Protein AF-A0A803LXY5-F1 (afdb_monomer)

Foldseek 3Di:
DDDDPPLVVLLVCLLVLPQVVVVVCLVVVPDLVSQQDWAAWDDDDPPQTQGGGSLLNNLLNLSQNSLLSCLVRPDPVSLLSQQCQADDPFRHGSLLSNLLRLHANNQDRDLDRLLVQQLDATDPWRAGSLLSNLQRPPDLVSSQVNVVSSQVSNVVPDPDDPPQRRNQLDAIPVQAGSLLSNLLVVSQSNNVSSCVSPVCSQVSGLDRSLVSNVVSPPPVNNVVNVVSCVVVVVVVSCAHPVRQGPVNVCVVVPPLRPLLVCLLVVVLVSNCVVQVPDDPVRVVVSQADPPFRDGSLLSLLNDPDLVSSLVVCVVCVVQQCPATPVRDGSLLVCLLVLVLSNLLSSCVPDVVVCVVCVCSNLNNQLVQNLSNVLSNCVSPVPSNLVSCLVQLHASLLRHDDDDLVSLVVSCVRPPNVVQQCRAHPQQAGSLLSCLVVLVLSSNLNSLLDPPHDQCRAGNVRAGSLNSLLVLLVVLVVVVVPVPDDDDPDPPVVNVSSVSSVVSCVVSVHDSNDDFDPDDLRPDPLVVLLVVLLVLLVVLLVVLVVCLVVAQQAADPPPRHRPCVPPPLSVLLNVLSVLLNVLSVVLNVLSVVLVVDDSSSSRRSSRVSVVSNLSSVLSVLSSVLSSCCSRCCVPDVVVSVVSNVVSVVVNVCSVDPVSVVVVVVVVCVVPPDPPDPQKDKDKDAADWDKDKDKDKDWDDDPPDIDIWIFMKIKGQDPDPDDDDDDDDDDDPDDDDGRFKMWMWIWGWWADPLFIAIDTDDIWIAGDDIQIQTDGDPSVVCRVVVVVCRVVVRVVVGVLVSVVVVVVSVVVRVLRRVADQWADFDPFKIFGFGWDGTWDDDPPDTHTDGPGAIDTPPPDDDDDDPDDPDPDDFPDDPPAAPDKDKDFQNNVLRVLVSCLVVQVFKDKAQDFPPQCVQFCCVCCVPQVLSCVVPPRWGKIKIKGFPDRWGWWFAQPWIKIWTWMKIFIWTQDPNDTHTFWMKIKIWIWIKDWDDDKQFIAIAIGTDDMDIDTPDGNSPDHDCVVCVVVVVRCCHVPVRVVVNVVRRSGGGDSDRPQKIWAPWDWGTHGRIIMIGTHIDGNPDPPCVVVPPVVSDDDDDDD

Mean predicted aligned error: 23.27 Å

Secondary structure (DSSP, 8-state):
--SSSHHHHHHHHHHHT-HHHHHHHHHTT--HHHHT--B-----TTS----BSHHHHHHHTT-HHHHHHHHHHS-HHHHHHHHHPPBTTTTB-HHHHHHHHT--GGGTT-TTTHHHHHTPPPTTT---HHHHHHHH-S-HHHHHHHHHHHHHHHHHH---S-TT--TTT---TTS--HHHHHHHTT-HHHHHHHHHH-TTHHHHSSS-HHHHHHHTT-HHHHHHHHHHHHHHT-GGGGB-TT--BGGGTGGGS-HHHHHHHHHHTT-HHHHHHHHHTS-HHHHHHHSB-TTT--BTHHHHTT-S-HHHHHHHHHH-GGGTT---TTS--HHHHHHHHT-HHHHHHHHHH-TTHHHHSTTTHHHHHHHT-HHHHHHHHTT-HHHHHHHHHHHT--HHHH---S-HHHHHHHHTSTTGGGGTT---TTS--HHHHHHHTT-HHHHHHHHHSTT--TTPBPTTS-BHHHHHHHHHHHHHHHHHHTTS---TTHHHHHHHHHHHHHHHHHHT--TT---SS--TTT--HHHHHHHHHHHHHHHHHHHHHHHHS-TT-B-TTT--BTTTT-HHHHHHHHHHHHHHHHHHHHHHHHHHTTTS-HHHHHHHHHHHHHHHHHHHHHHHHHHHHHHHHHHTTT-HHHHHHHHHHHHHHHHHHH-HHHHHHHHHHHHHHS-----S--EEEEEEEE---EEEEEEEEEEETTEEEEEEEEEEEE-----S----------SS-S---SEEEEEEEEEEEETTEEEEEEEEEEEE----EEEEESTTHHHHHHHHGGGHHHHHHHHHHHHHHHHHHHHHHHHHHHHTS-SEEE-SSSEEEE--B-S--EE-SS-EE--B---EEETT-----------------PPSSPPSEEEEEEHHHHHHHHHHHHHTT--EEEE---SSGGGGBTTTTTTT-HHHHHHSTT-EEEEEEEESS--EEEE-SS-EEEEEEEEEEEEEEETTEEEEEEEEEEEEEEEEEEEEETTEEEEEEEEEEEEEEEEEESSS---HHHHHHHHHHHIIIIIHHHHHHHHTT-EE----TTEEEEEEEEEEETTEEEEEEEEEE-TTSSTTTS-GGGS-------

Nearest PDB structures (foldseek):
  1bp1-assembly1_A  TM=8.907E-01  e=2.131E-21  Homo sapiens
  1ewf-assembly1_A  TM=8.611E-01  e=2.835E-21  Homo sapiens
  4m4d-assembly1_A  TM=6.106E-01  e=7.168E-18  Mus musculus
  4m4d-assembly2_B  TM=6.514E-01  e=4.880E-17  Mus musculus
  4f2a-assembly1_A  TM=6.352E-01  e=1.945E-11  Homo sapiens

pLDDT: mean 73.53, std 15.42, range [23.64, 95.44]

Structure (mmCIF, N/CA/C/O backbone):
data_AF-A0A803LXY5-F1
#
_entry.id   AF-A0A803LXY5-F1
#
loop_
_atom_site.group_PDB
_atom_site.id
_atom_site.type_symbol
_atom_site.label_atom_id
_atom_site.label_alt_id
_atom_site.label_comp_id
_atom_site.label_asym_id
_atom_site.label_entity_id
_atom_site.label_seq_id
_atom_site.pdbx_PDB_ins_code
_atom_site.Cartn_x
_atom_site.Cartn_y
_atom_site.Cartn_z
_atom_site.occupancy
_atom_site.B_iso_or_equiv
_atom_site.auth_seq_id
_atom_site.auth_comp_id
_atom_site.auth_asym_id
_atom_site.auth_atom_id
_atom_site.pdbx_PDB_model_num
ATOM 1 N N . MET A 1 1 ? 16.669 -71.675 -55.247 1.00 33.94 1 MET A N 1
ATOM 2 C CA . MET A 1 1 ? 16.460 -70.444 -54.458 1.00 33.94 1 MET A CA 1
ATOM 3 C C . MET A 1 1 ? 15.723 -70.829 -53.170 1.00 33.94 1 MET A C 1
ATOM 5 O O . MET A 1 1 ? 14.537 -70.599 -53.043 1.00 33.94 1 MET A O 1
ATOM 9 N N . THR A 1 2 ? 16.263 -71.739 -52.356 1.00 35.84 2 THR A N 1
ATOM 10 C CA . THR A 1 2 ? 17.141 -71.449 -51.197 1.00 35.84 2 THR A CA 1
ATOM 11 C C . THR A 1 2 ? 16.510 -70.516 -50.147 1.00 35.84 2 THR A C 1
ATOM 13 O O . THR A 1 2 ? 17.041 -69.457 -49.845 1.00 35.84 2 THR A O 1
ATOM 16 N N . SER A 1 3 ? 15.317 -70.885 -49.666 1.00 39.62 3 SER A N 1
ATOM 17 C CA . SER A 1 3 ? 14.996 -71.249 -48.266 1.00 39.62 3 SER A CA 1
ATOM 18 C C . SER A 1 3 ? 15.546 -70.434 -47.075 1.00 39.62 3 SER A C 1
ATOM 20 O O . SER A 1 3 ? 15.567 -70.972 -45.977 1.00 39.62 3 SER A O 1
ATOM 22 N N . SER A 1 4 ? 15.983 -69.180 -47.223 1.00 43.16 4 SER A N 1
ATOM 23 C CA . SER A 1 4 ? 16.339 -68.357 -46.043 1.00 43.16 4 SER A CA 1
ATOM 24 C C . SER A 1 4 ? 15.678 -66.978 -45.980 1.00 43.16 4 SER A C 1
ATOM 26 O O . SER A 1 4 ? 15.927 -66.242 -45.035 1.00 43.16 4 SER A O 1
ATOM 28 N N . LYS A 1 5 ? 14.839 -66.607 -46.959 1.00 43.62 5 LYS A N 1
ATOM 29 C CA . LYS A 1 5 ? 14.136 -65.305 -46.967 1.00 43.62 5 LYS A CA 1
ATOM 30 C C . LYS A 1 5 ? 12.660 -65.386 -46.563 1.00 43.62 5 LYS A C 1
ATOM 32 O O . LYS A 1 5 ? 12.136 -64.436 -46.003 1.00 43.62 5 LYS A O 1
ATOM 37 N N . MET A 1 6 ? 12.003 -66.519 -46.825 1.00 48.78 6 MET A N 1
ATOM 38 C CA . MET A 1 6 ? 10.552 -66.684 -46.626 1.00 48.78 6 MET A CA 1
ATOM 39 C C . MET A 1 6 ? 10.166 -66.971 -45.163 1.00 48.78 6 MET A C 1
ATOM 41 O O . MET A 1 6 ? 9.016 -66.769 -44.781 1.00 48.78 6 MET A O 1
ATOM 45 N N . ASP A 1 7 ? 11.121 -67.428 -44.351 1.00 58.28 7 ASP A N 1
ATOM 46 C CA . ASP A 1 7 ? 10.917 -67.702 -42.924 1.00 58.28 7 ASP A CA 1
ATOM 47 C C . ASP A 1 7 ? 10.958 -66.394 -42.118 1.00 58.28 7 ASP A C 1
ATOM 49 O O . ASP A 1 7 ? 10.134 -66.145 -41.240 1.00 58.28 7 ASP A O 1
ATOM 53 N N . GLU A 1 8 ? 11.838 -65.467 -42.501 1.00 63.25 8 GLU A N 1
ATOM 54 C CA . GLU A 1 8 ? 11.934 -64.171 -41.835 1.00 63.25 8 GLU A CA 1
ATOM 55 C C . GLU A 1 8 ? 10.676 -63.311 -42.022 1.00 63.25 8 GLU A C 1
ATOM 57 O O . GLU A 1 8 ? 10.325 -62.539 -41.133 1.00 63.25 8 GLU A O 1
ATOM 62 N N . GLU A 1 9 ? 9.943 -63.481 -43.125 1.00 71.12 9 GLU A N 1
ATOM 63 C CA . GLU A 1 9 ? 8.659 -62.809 -43.349 1.00 71.12 9 GLU A CA 1
ATOM 64 C C . GLU A 1 9 ? 7.571 -63.299 -42.388 1.00 71.12 9 GLU A C 1
ATOM 66 O O . GLU A 1 9 ? 6.906 -62.465 -41.782 1.00 71.12 9 GLU A O 1
ATOM 71 N N . LEU A 1 10 ? 7.441 -64.612 -42.154 1.00 74.69 10 LEU A N 1
ATOM 72 C CA . LEU A 1 10 ? 6.472 -65.148 -41.186 1.00 74.69 10 LEU A CA 1
ATOM 73 C C . LEU A 1 10 ? 6.841 -64.766 -39.743 1.00 74.69 10 LEU A C 1
ATOM 75 O O . LEU A 1 10 ? 5.969 -64.429 -38.941 1.00 74.69 10 LEU A O 1
ATOM 79 N N . ARG A 1 11 ? 8.141 -64.754 -39.419 1.00 74.19 11 ARG A N 1
ATOM 80 C CA . ARG A 1 11 ? 8.659 -64.208 -38.153 1.00 74.19 11 ARG A CA 1
ATOM 81 C C . ARG A 1 11 ? 8.298 -62.732 -37.995 1.00 74.19 11 ARG A C 1
ATOM 83 O O . ARG A 1 11 ? 7.775 -62.336 -36.958 1.00 74.19 11 ARG A O 1
ATOM 90 N N . ASN A 1 12 ? 8.557 -61.922 -39.016 1.00 75.81 12 ASN A N 1
ATOM 91 C CA . ASN A 1 12 ? 8.265 -60.493 -38.999 1.00 75.81 12 ASN A CA 1
ATOM 92 C C . ASN A 1 12 ? 6.762 -60.213 -38.941 1.00 75.81 12 ASN A C 1
ATOM 94 O O . ASN A 1 12 ? 6.364 -59.279 -38.251 1.00 75.81 12 ASN A O 1
ATOM 98 N N . ALA A 1 13 ? 5.944 -61.022 -39.612 1.00 78.62 13 ALA A N 1
ATOM 99 C CA . ALA A 1 13 ? 4.491 -60.954 -39.540 1.00 78.62 13 ALA A CA 1
ATOM 100 C C . ALA A 1 13 ? 4.008 -61.225 -38.110 1.00 78.62 13 ALA A C 1
ATOM 102 O O . ALA A 1 13 ? 3.247 -60.431 -37.568 1.00 78.62 13 ALA A O 1
ATOM 103 N N . ALA A 1 14 ? 4.536 -62.261 -37.448 1.00 76.56 14 ALA A N 1
ATOM 104 C CA . ALA A 1 14 ? 4.206 -62.564 -36.055 1.00 76.56 14 ALA A CA 1
ATOM 105 C C . ALA A 1 14 ? 4.677 -61.480 -35.065 1.00 76.56 14 ALA A C 1
ATOM 107 O O . ALA A 1 14 ? 3.989 -61.209 -34.087 1.00 76.56 14 ALA A O 1
ATOM 108 N N . VAL A 1 15 ? 5.827 -60.842 -35.311 1.00 77.31 15 VAL A N 1
ATOM 109 C CA . VAL A 1 15 ? 6.343 -59.718 -34.501 1.00 77.31 15 VAL A CA 1
ATOM 110 C C . VAL A 1 15 ? 5.508 -58.444 -34.698 1.00 77.31 15 VAL A C 1
ATOM 112 O O . VAL A 1 15 ? 5.282 -57.709 -33.740 1.00 77.31 15 VAL A O 1
ATOM 115 N N . ARG A 1 16 ? 5.038 -58.174 -35.924 1.00 79.38 16 ARG A N 1
ATOM 116 C CA . ARG A 1 16 ? 4.266 -56.964 -36.274 1.00 79.38 16 ARG A CA 1
ATOM 117 C C . ARG A 1 16 ? 2.750 -57.113 -36.126 1.00 79.38 16 ARG A C 1
ATOM 119 O O . ARG A 1 16 ? 2.064 -56.100 -36.185 1.00 79.38 16 ARG A O 1
ATOM 126 N N . GLY A 1 17 ? 2.247 -58.336 -35.964 1.00 77.62 17 GLY A N 1
ATOM 127 C CA . GLY A 1 17 ? 0.817 -58.631 -35.884 1.00 77.62 17 GLY A CA 1
ATOM 128 C C . GLY A 1 17 ? 0.094 -58.694 -37.238 1.00 77.62 17 GLY A C 1
ATOM 129 O O . GLY A 1 17 ? -1.101 -58.437 -37.297 1.00 77.62 17 GLY A O 1
ATOM 130 N N . ASP A 1 18 ? 0.789 -59.019 -38.332 1.00 82.06 18 ASP A N 1
ATOM 131 C CA . ASP A 1 18 ? 0.240 -58.997 -39.701 1.00 82.06 18 ASP A CA 1
ATOM 132 C C . ASP A 1 18 ? -0.658 -60.221 -39.997 1.00 82.06 18 ASP A C 1
ATOM 134 O O . ASP A 1 18 ? -0.201 -61.279 -40.443 1.00 82.06 18 ASP A O 1
ATOM 138 N N . VAL A 1 19 ? -1.950 -60.085 -39.683 1.00 80.50 19 VAL A N 1
ATOM 139 C CA . VAL A 1 19 ? -2.986 -61.125 -39.834 1.00 80.50 19 VAL A CA 1
ATOM 140 C C . VAL A 1 19 ? -3.258 -61.459 -41.301 1.00 80.50 19 VAL A C 1
ATOM 142 O O . VAL A 1 19 ? -3.479 -62.625 -41.638 1.00 80.50 19 VAL A O 1
ATOM 145 N N . ASP A 1 20 ? -3.248 -60.454 -42.176 1.00 81.19 20 ASP A N 1
ATOM 146 C CA . ASP A 1 20 ? -3.573 -60.620 -43.594 1.00 81.19 20 ASP A CA 1
ATOM 147 C C . ASP A 1 20 ? -2.519 -61.478 -44.291 1.00 81.19 20 ASP A C 1
ATOM 149 O O . ASP A 1 20 ? -2.854 -62.374 -45.073 1.00 81.19 20 ASP A O 1
ATOM 153 N N . PHE A 1 21 ? -1.245 -61.291 -43.931 1.00 82.12 21 PHE A N 1
ATOM 154 C CA . PHE A 1 21 ? -0.171 -62.164 -44.386 1.00 82.12 21 PHE A CA 1
ATOM 155 C C . PHE A 1 21 ? -0.394 -63.618 -43.947 1.00 82.12 21 PHE A C 1
ATOM 157 O O . PHE A 1 21 ? -0.230 -64.542 -44.747 1.00 82.12 21 PHE A O 1
ATOM 164 N N . LEU A 1 22 ? -0.827 -63.842 -42.701 1.00 79.50 22 LEU A N 1
ATOM 165 C CA . LEU A 1 22 ? -1.100 -65.187 -42.196 1.00 79.50 22 LEU A CA 1
ATOM 166 C C . LEU A 1 22 ? -2.279 -65.853 -42.925 1.00 79.50 22 LEU A C 1
ATOM 168 O O . LEU A 1 22 ? -2.170 -67.023 -43.308 1.00 79.50 22 LEU A O 1
ATOM 172 N N . LYS A 1 23 ? -3.373 -65.116 -43.160 1.00 80.94 23 LYS A N 1
ATOM 173 C CA . LYS A 1 23 ? -4.532 -65.585 -43.941 1.00 80.94 23 LYS A CA 1
ATOM 174 C C . LYS A 1 23 ? -4.121 -65.945 -45.364 1.00 80.94 23 LYS A C 1
ATOM 176 O O . LYS A 1 23 ? -4.387 -67.061 -45.806 1.00 80.94 23 LYS A O 1
ATOM 181 N N . HIS A 1 24 ? -3.354 -65.079 -46.021 1.00 80.75 24 HIS A N 1
ATOM 182 C CA . HIS A 1 24 ? -2.805 -65.346 -47.347 1.00 80.75 24 HIS A CA 1
ATOM 183 C C . HIS A 1 24 ? -1.906 -66.597 -47.369 1.00 80.75 24 HIS A C 1
ATOM 185 O O . HIS A 1 24 ? -1.968 -67.388 -48.313 1.00 80.75 24 HIS A O 1
ATOM 191 N N . CYS A 1 25 ? -1.091 -66.837 -46.333 1.00 77.19 25 CYS A N 1
ATOM 192 C CA . CYS A 1 25 ? -0.299 -68.067 -46.228 1.00 77.19 25 CYS A CA 1
ATOM 193 C C . CYS A 1 25 ? -1.178 -69.325 -46.155 1.00 77.19 25 CYS A C 1
ATOM 195 O O . CYS A 1 25 ? -0.843 -70.326 -46.793 1.00 77.19 25 CYS A O 1
ATOM 197 N N . VAL A 1 26 ? -2.276 -69.282 -45.391 1.00 76.56 26 VAL A N 1
ATOM 198 C CA . VAL A 1 26 ? -3.217 -70.410 -45.256 1.00 76.56 26 VAL A CA 1
ATOM 199 C C . VAL A 1 26 ? -3.990 -70.641 -46.554 1.00 76.56 26 VAL A C 1
ATOM 201 O O . VAL A 1 26 ? -4.048 -71.773 -47.029 1.00 76.56 26 VAL A O 1
ATOM 204 N N . GLU A 1 27 ? -4.499 -69.583 -47.185 1.00 79.38 27 GLU A N 1
ATOM 205 C CA . GLU A 1 27 ? -5.177 -69.651 -48.489 1.00 79.38 27 GLU A CA 1
ATOM 206 C C . GLU A 1 27 ? -4.250 -70.163 -49.602 1.00 79.38 27 GLU A C 1
ATOM 208 O O . GLU A 1 27 ? -4.677 -70.880 -50.506 1.00 79.38 27 GLU A O 1
ATOM 213 N N . SER A 1 28 ? -2.951 -69.872 -49.494 1.00 77.81 28 SER A N 1
ATOM 214 C CA . SER A 1 28 ? -1.908 -70.374 -50.395 1.00 77.81 28 SER A CA 1
ATOM 215 C C . SER A 1 28 ? -1.495 -71.834 -50.133 1.00 77.81 28 SER A C 1
ATOM 217 O O . SER A 1 28 ? -0.550 -72.310 -50.766 1.00 77.81 28 SER A O 1
ATOM 219 N N . ASN A 1 29 ? -2.162 -72.551 -49.217 1.00 74.25 29 ASN A N 1
ATOM 220 C CA . ASN A 1 29 ? -1.939 -73.971 -48.909 1.00 74.25 29 ASN A CA 1
ATOM 221 C C . ASN A 1 29 ? -0.472 -74.317 -48.560 1.00 74.25 29 ASN A C 1
ATOM 223 O O . ASN A 1 29 ? 0.091 -75.314 -49.024 1.00 74.25 29 ASN A O 1
ATOM 227 N N . LYS A 1 30 ? 0.184 -73.478 -47.744 1.00 76.62 30 LYS A N 1
ATOM 228 C CA . LYS A 1 30 ? 1.548 -73.756 -47.260 1.00 76.62 30 LYS A CA 1
ATOM 229 C C . LYS A 1 30 ? 1.583 -75.049 -46.416 1.00 76.62 30 LYS A C 1
ATOM 231 O O . LYS A 1 30 ? 0.620 -75.340 -45.704 1.00 76.62 30 LYS A O 1
ATOM 236 N N . PRO A 1 31 ? 2.678 -75.834 -46.467 1.00 74.62 31 PRO A N 1
ATOM 237 C CA . PRO A 1 31 ? 2.789 -77.075 -45.699 1.00 74.62 31 PRO A CA 1
ATOM 238 C C . PRO A 1 31 ? 2.801 -76.797 -44.190 1.00 74.62 31 PRO A C 1
ATOM 240 O O . PRO A 1 31 ? 3.293 -75.760 -43.758 1.00 74.62 31 PRO A O 1
ATOM 243 N N . ILE A 1 32 ? 2.316 -77.741 -43.375 1.00 70.81 32 ILE A N 1
ATOM 244 C CA . ILE A 1 32 ? 2.257 -77.598 -41.904 1.00 70.81 32 ILE A CA 1
ATOM 245 C C . ILE A 1 32 ? 3.633 -77.248 -41.313 1.00 70.81 32 ILE A C 1
ATOM 247 O O . ILE A 1 32 ? 3.726 -76.397 -40.433 1.00 70.81 32 ILE A O 1
ATOM 251 N N . GLU A 1 33 ? 4.701 -77.840 -41.851 1.00 71.12 33 GLU A N 1
ATOM 252 C CA . GLU A 1 33 ? 6.095 -77.596 -41.455 1.00 71.12 33 GLU A CA 1
ATOM 253 C C . GLU A 1 33 ? 6.501 -76.119 -41.558 1.00 71.12 33 GLU A C 1
ATOM 255 O O . GLU A 1 33 ? 7.291 -75.659 -40.740 1.00 71.12 33 GLU A O 1
ATOM 260 N N . TYR A 1 34 ? 5.914 -75.363 -42.496 1.00 74.50 34 TYR A N 1
ATOM 261 C CA . TYR A 1 34 ? 6.174 -73.930 -42.670 1.00 74.50 34 TYR A CA 1
ATOM 262 C C . TYR A 1 34 ? 5.740 -73.106 -41.452 1.00 74.50 34 TYR A C 1
ATOM 264 O O . TYR A 1 34 ? 6.380 -72.121 -41.098 1.00 74.50 34 TYR A O 1
ATOM 272 N N . TYR A 1 35 ? 4.662 -73.519 -40.782 1.00 71.44 35 TYR A N 1
ATOM 273 C CA . TYR A 1 35 ? 4.179 -72.847 -39.577 1.00 71.44 35 TYR A CA 1
ATOM 274 C C . TYR A 1 35 ? 4.930 -73.300 -38.323 1.00 71.44 35 TYR A C 1
ATOM 276 O O . TYR A 1 35 ? 4.988 -72.549 -37.354 1.00 71.44 35 TYR A O 1
ATOM 284 N N . LEU A 1 36 ? 5.523 -74.501 -38.347 1.00 69.19 36 LEU A N 1
ATOM 285 C CA . LEU A 1 36 ? 6.281 -75.106 -37.243 1.00 69.19 36 LEU A CA 1
ATOM 286 C C . LEU A 1 36 ? 7.744 -74.638 -37.159 1.00 69.19 36 LEU A C 1
ATOM 288 O O . LEU A 1 36 ? 8.496 -75.120 -36.306 1.00 69.19 36 LEU A O 1
ATOM 292 N N . THR A 1 37 ? 8.147 -73.698 -38.018 1.00 70.38 37 THR A N 1
ATOM 293 C CA . THR A 1 37 ? 9.506 -73.154 -38.064 1.00 70.38 37 THR A CA 1
ATOM 294 C C . THR A 1 37 ? 9.921 -72.571 -36.711 1.00 70.38 37 THR A C 1
ATOM 296 O O . THR A 1 37 ? 9.228 -71.742 -36.112 1.00 70.38 37 THR A O 1
ATOM 299 N N . PHE A 1 38 ? 11.077 -73.023 -36.223 1.00 68.81 38 PHE A N 1
ATOM 300 C CA . PHE A 1 38 ? 11.643 -72.644 -34.932 1.00 68.81 38 PHE A CA 1
ATOM 301 C C . PHE A 1 38 ? 12.894 -71.786 -35.125 1.00 68.81 38 PHE A C 1
ATOM 303 O O . PHE A 1 38 ? 13.841 -72.219 -35.780 1.00 68.81 38 PHE A O 1
ATOM 310 N N . TYR A 1 39 ? 12.922 -70.602 -34.512 1.00 68.88 39 TYR A N 1
ATOM 311 C CA . TYR A 1 39 ? 14.030 -69.653 -34.645 1.00 68.88 39 TYR A CA 1
ATOM 312 C C . TYR A 1 39 ? 14.966 -69.727 -33.417 1.00 68.88 39 TYR A C 1
ATOM 314 O O . TYR A 1 39 ? 14.493 -69.477 -32.298 1.00 68.88 39 TYR A O 1
ATOM 322 N N . PRO A 1 40 ? 16.257 -70.098 -33.589 1.00 60.12 40 PRO A N 1
ATOM 323 C CA . PRO A 1 40 ? 17.227 -70.264 -32.497 1.00 60.12 40 PRO A CA 1
ATOM 324 C C . PRO A 1 40 ? 17.688 -68.925 -31.891 1.00 60.12 40 PRO A C 1
ATOM 326 O O . PRO A 1 40 ? 17.522 -67.883 -32.510 1.00 60.12 40 PRO A O 1
ATOM 329 N N . GLU A 1 41 ? 18.241 -68.958 -30.669 1.00 56.97 41 GLU A N 1
ATOM 330 C CA . GLU A 1 41 ? 18.762 -67.781 -29.944 1.00 56.97 41 GLU A CA 1
ATOM 331 C C . GLU A 1 41 ? 20.075 -67.284 -30.585 1.00 56.97 41 GLU A C 1
ATOM 333 O O . GLU A 1 41 ? 21.064 -68.013 -30.550 1.00 56.97 41 GLU A O 1
ATOM 338 N N . GLU A 1 42 ? 20.099 -66.075 -31.161 1.00 54.34 42 GLU A N 1
ATOM 339 C CA . GLU A 1 42 ? 21.332 -65.433 -31.655 1.00 54.34 42 GLU A CA 1
ATOM 340 C C . GLU A 1 42 ? 21.837 -64.360 -30.665 1.00 54.34 42 GLU A C 1
ATOM 342 O O . GLU A 1 42 ? 21.056 -63.581 -30.106 1.00 54.34 42 GLU A O 1
ATOM 347 N N . ASP A 1 43 ? 23.153 -64.357 -30.415 1.00 40.53 43 ASP A N 1
ATOM 348 C CA . ASP A 1 43 ? 23.859 -63.451 -29.498 1.00 40.53 43 ASP A CA 1
ATOM 349 C C . ASP A 1 43 ? 23.954 -62.037 -30.095 1.00 40.53 43 ASP A C 1
ATOM 351 O O . ASP A 1 43 ? 24.932 -61.703 -30.762 1.00 40.53 43 ASP A O 1
ATOM 355 N N . ASP A 1 44 ? 22.956 -61.185 -29.840 1.00 38.09 44 ASP A N 1
ATOM 356 C CA . ASP A 1 44 ? 23.039 -59.762 -30.184 1.00 38.09 44 ASP A CA 1
ATOM 357 C C . ASP A 1 44 ? 22.700 -58.836 -28.998 1.00 38.09 44 ASP A C 1
ATOM 359 O O . ASP A 1 44 ? 21.783 -59.078 -28.203 1.00 38.09 44 ASP A O 1
ATOM 363 N N . GLN A 1 45 ? 23.489 -57.766 -28.848 1.00 40.16 45 GLN A N 1
ATOM 364 C CA . GLN A 1 45 ? 23.612 -56.933 -27.636 1.00 40.16 45 GLN A CA 1
ATOM 365 C C . GLN A 1 45 ? 22.461 -55.923 -27.427 1.00 40.16 45 GLN A C 1
ATOM 367 O O . GLN A 1 45 ? 22.529 -55.073 -26.540 1.00 40.16 45 GLN A O 1
ATOM 372 N N . SER A 1 46 ? 21.376 -56.012 -28.203 1.00 41.78 46 SER A N 1
ATOM 373 C CA . SER A 1 46 ? 20.275 -55.030 -28.224 1.00 41.78 46 SER A CA 1
ATOM 374 C C . SER A 1 46 ? 19.124 -55.309 -27.240 1.00 41.78 46 SER A C 1
ATOM 376 O O . SER A 1 46 ? 18.173 -54.533 -27.146 1.00 41.78 46 SER A O 1
ATOM 378 N N . GLY A 1 47 ? 19.197 -56.385 -26.450 1.00 43.31 47 GLY A N 1
ATOM 379 C CA . GLY A 1 47 ? 18.366 -56.554 -25.250 1.00 43.31 47 GLY A CA 1
ATOM 380 C C . GLY A 1 47 ? 16.867 -56.844 -25.457 1.00 43.31 47 GLY A C 1
ATOM 381 O O . GLY A 1 47 ? 16.154 -56.976 -24.462 1.00 43.31 47 GLY A O 1
ATOM 382 N N . ARG A 1 48 ? 16.369 -57.019 -26.691 1.00 45.38 48 ARG A N 1
ATOM 383 C CA . ARG A 1 48 ? 15.003 -57.520 -26.973 1.00 45.38 48 ARG A CA 1
ATOM 384 C C . ARG A 1 48 ? 15.082 -58.808 -27.798 1.00 45.38 48 ARG A C 1
ATOM 386 O O . ARG A 1 48 ? 15.465 -58.784 -28.957 1.00 45.38 48 ARG A O 1
ATOM 393 N N . ARG A 1 49 ? 14.794 -59.958 -27.178 1.00 52.81 49 ARG A N 1
ATOM 394 C CA . ARG A 1 49 ? 15.039 -61.294 -27.762 1.00 52.81 49 ARG A CA 1
ATOM 395 C C . ARG A 1 49 ? 13.754 -61.904 -28.358 1.00 52.81 49 ARG A C 1
ATOM 397 O O . ARG A 1 49 ? 12.894 -62.329 -27.587 1.00 52.81 49 ARG A O 1
ATOM 404 N N . HIS A 1 50 ? 13.647 -62.024 -29.690 1.00 58.62 50 HIS A N 1
ATOM 405 C CA . HIS A 1 50 ? 12.541 -62.718 -30.390 1.00 58.62 50 HIS A CA 1
ATOM 406 C C . HIS A 1 50 ? 12.998 -64.086 -30.937 1.00 58.62 50 HIS A C 1
ATOM 408 O O . HIS A 1 50 ? 13.396 -64.197 -32.097 1.00 58.62 50 HIS A O 1
ATOM 414 N N . HIS A 1 51 ? 12.930 -65.124 -30.097 1.00 65.69 51 HIS A N 1
ATOM 415 C CA . HIS A 1 51 ? 13.318 -66.508 -30.420 1.00 65.69 51 HIS A CA 1
ATOM 416 C C . HIS A 1 51 ? 12.223 -67.502 -29.978 1.00 65.69 51 HIS A C 1
ATOM 418 O O . HIS A 1 51 ? 11.544 -67.274 -28.964 1.00 65.69 51 HIS A O 1
ATOM 424 N N . GLY A 1 52 ? 12.056 -68.607 -30.713 1.00 71.19 52 GLY A N 1
ATOM 425 C CA . GLY A 1 52 ? 10.957 -69.574 -30.552 1.00 71.19 52 GLY A CA 1
ATOM 426 C C . GLY A 1 52 ? 10.133 -69.751 -31.832 1.00 71.19 52 GLY A C 1
ATOM 427 O O . GLY A 1 52 ? 10.631 -69.473 -32.913 1.00 71.19 52 GLY A O 1
ATOM 428 N N . ASN A 1 53 ? 8.890 -70.227 -31.723 1.00 77.94 53 ASN A N 1
ATOM 429 C CA . ASN A 1 53 ? 7.948 -70.285 -32.856 1.00 77.94 53 ASN A CA 1
ATOM 430 C C . ASN A 1 53 ? 7.096 -69.004 -32.964 1.00 77.94 53 ASN A C 1
ATOM 432 O O . ASN A 1 53 ? 7.200 -68.108 -32.120 1.00 77.94 53 ASN A O 1
ATOM 436 N N . ILE A 1 54 ? 6.221 -68.938 -33.970 1.00 76.00 54 ILE A N 1
ATOM 437 C CA . ILE A 1 54 ? 5.378 -67.764 -34.248 1.00 76.00 54 ILE A CA 1
ATOM 438 C C . ILE A 1 54 ? 4.516 -67.328 -33.048 1.00 76.00 54 ILE A C 1
ATOM 440 O O . ILE A 1 54 ? 4.361 -66.131 -32.821 1.00 76.00 54 ILE A O 1
ATOM 444 N N . PHE A 1 55 ? 4.046 -68.259 -32.207 1.00 75.62 55 PHE A N 1
ATOM 445 C CA . PHE A 1 55 ? 3.295 -67.919 -30.993 1.00 75.62 55 PHE A CA 1
ATOM 446 C C . PHE A 1 55 ? 4.178 -67.367 -29.876 1.00 75.62 55 PHE A C 1
ATOM 448 O O . PHE A 1 55 ? 3.746 -66.477 -29.153 1.00 75.62 55 PHE A O 1
ATOM 455 N N . HIS A 1 56 ? 5.428 -67.823 -29.744 1.00 75.12 56 HIS A N 1
ATOM 456 C CA . HIS A 1 56 ? 6.360 -67.206 -28.793 1.00 75.12 56 HIS A CA 1
ATOM 457 C C . HIS A 1 56 ? 6.672 -65.757 -29.173 1.00 75.12 56 HIS A C 1
ATOM 459 O O . HIS A 1 56 ? 6.838 -64.918 -28.290 1.00 75.12 56 HIS A O 1
ATOM 465 N N . MET A 1 57 ? 6.783 -65.470 -30.471 1.00 76.62 57 MET A N 1
ATOM 466 C CA . MET A 1 57 ? 7.108 -64.137 -30.981 1.00 76.62 57 MET A CA 1
ATOM 467 C C . MET A 1 57 ? 5.937 -63.181 -30.814 1.00 76.62 57 MET A C 1
ATOM 469 O O . MET A 1 57 ? 6.095 -62.152 -30.161 1.00 76.62 57 MET A O 1
ATOM 473 N N . ALA A 1 58 ? 4.762 -63.576 -31.304 1.00 74.06 58 ALA A N 1
ATOM 474 C CA . ALA A 1 58 ? 3.546 -62.790 -31.171 1.00 74.06 58 ALA A CA 1
ATOM 475 C C . ALA A 1 58 ? 3.198 -62.530 -29.696 1.00 74.06 58 ALA A C 1
ATOM 477 O O . ALA A 1 58 ? 2.853 -61.410 -29.337 1.00 74.06 58 ALA A O 1
ATOM 478 N N . ALA A 1 59 ? 3.397 -63.515 -28.809 1.00 71.94 59 ALA A N 1
ATOM 479 C CA . ALA A 1 59 ? 3.212 -63.321 -27.369 1.00 71.94 59 ALA A CA 1
ATOM 480 C C . ALA A 1 59 ? 4.282 -62.416 -26.731 1.00 71.94 59 ALA A C 1
ATOM 482 O O . ALA A 1 59 ? 3.993 -61.744 -25.748 1.00 71.94 59 ALA A O 1
ATOM 483 N N . THR A 1 60 ? 5.517 -62.390 -27.251 1.00 72.31 60 THR A N 1
ATOM 484 C CA . THR A 1 60 ? 6.571 -61.493 -26.732 1.00 72.31 60 THR A CA 1
ATOM 485 C C . THR A 1 60 ? 6.253 -60.028 -27.046 1.00 72.31 60 THR A C 1
ATOM 487 O O . THR A 1 60 ? 6.503 -59.172 -26.202 1.00 72.31 60 THR A O 1
ATOM 490 N N . GLU A 1 61 ? 5.654 -59.768 -28.212 1.00 75.81 61 GLU A N 1
ATOM 491 C CA . GLU A 1 61 ? 5.280 -58.426 -28.686 1.00 75.81 61 GLU A CA 1
ATOM 492 C C . GLU A 1 61 ? 3.819 -58.038 -28.404 1.00 75.81 61 GLU A C 1
ATOM 494 O O . GLU A 1 61 ? 3.375 -56.980 -28.836 1.00 75.81 61 GLU A O 1
ATOM 499 N N . ASN A 1 62 ? 3.075 -58.874 -27.675 1.00 71.50 62 ASN A N 1
ATOM 500 C CA . ASN A 1 62 ? 1.655 -58.685 -27.359 1.00 71.50 62 ASN A CA 1
ATOM 501 C C . ASN A 1 62 ? 0.733 -58.491 -28.588 1.00 71.50 62 ASN A C 1
ATOM 503 O O . ASN A 1 62 ? -0.176 -57.663 -28.575 1.00 71.50 62 ASN A O 1
ATOM 507 N N . GLN A 1 63 ? 0.950 -59.260 -29.658 1.00 79.00 63 GLN A N 1
ATOM 508 C CA . GLN A 1 63 ? 0.151 -59.205 -30.890 1.00 79.00 63 GLN A CA 1
ATOM 509 C C . GLN A 1 63 ? -1.125 -60.059 -30.772 1.00 79.00 63 GLN A C 1
ATOM 511 O O . GLN A 1 63 ? -1.222 -61.147 -31.340 1.00 79.00 63 GLN A O 1
ATOM 516 N N . GLU A 1 64 ? -2.096 -59.576 -29.993 1.00 70.94 64 GLU A N 1
ATOM 517 C CA . GLU A 1 64 ? -3.319 -60.304 -29.605 1.00 70.94 64 GLU A CA 1
ATOM 518 C C . GLU A 1 64 ? -4.171 -60.763 -30.805 1.00 70.94 64 GLU A C 1
ATOM 520 O O . GLU A 1 64 ? -4.533 -61.938 -30.906 1.00 70.94 64 GLU A O 1
ATOM 525 N N . GLU A 1 65 ? -4.424 -59.868 -31.764 1.00 72.94 65 GLU A N 1
ATOM 526 C CA . GLU A 1 65 ? -5.264 -60.144 -32.937 1.00 72.94 65 GLU A CA 1
ATOM 527 C C . GLU A 1 65 ? -4.653 -61.202 -33.865 1.00 72.94 65 GLU A C 1
ATOM 529 O O . GLU A 1 65 ? -5.348 -62.112 -34.325 1.00 72.94 65 GLU A O 1
ATOM 534 N N . PHE A 1 66 ? -3.333 -61.136 -34.069 1.00 78.94 66 PHE A N 1
ATOM 535 C CA . PHE A 1 66 ? -2.585 -62.126 -34.841 1.00 78.94 66 PHE A CA 1
ATOM 536 C C . PHE A 1 66 ? -2.717 -63.517 -34.239 1.00 78.94 66 PHE A C 1
ATOM 538 O O . PHE A 1 66 ? -2.911 -64.494 -34.962 1.00 78.94 66 PHE A O 1
ATOM 545 N N . ILE A 1 67 ? -2.639 -63.617 -32.912 1.00 71.81 67 ILE A N 1
ATOM 546 C CA . ILE A 1 67 ? -2.732 -64.907 -32.246 1.00 71.81 67 ILE A CA 1
ATOM 547 C C . ILE A 1 67 ? -4.159 -65.456 -32.315 1.00 71.81 67 ILE A C 1
ATOM 549 O O . ILE A 1 67 ? -4.329 -66.630 -32.642 1.00 71.81 67 ILE A O 1
ATOM 553 N N . ARG A 1 68 ? -5.179 -64.627 -32.075 1.00 71.25 68 ARG A N 1
ATOM 554 C CA . ARG A 1 68 ? -6.587 -65.040 -32.173 1.00 71.25 68 ARG A CA 1
ATOM 555 C C . ARG A 1 68 ? -6.918 -65.595 -33.558 1.00 71.25 68 ARG A C 1
ATOM 557 O O . ARG A 1 68 ? -7.468 -66.687 -33.682 1.00 71.25 68 ARG A O 1
ATOM 564 N N . GLU A 1 69 ? -6.521 -64.881 -34.604 1.00 74.19 69 GLU A N 1
ATOM 565 C CA . GLU A 1 69 ? -6.761 -65.310 -35.981 1.00 74.19 69 GLU A CA 1
ATOM 566 C C . GLU A 1 69 ? -5.951 -66.553 -36.343 1.00 74.19 69 GLU A C 1
ATOM 568 O O . GLU A 1 69 ? -6.518 -67.513 -36.859 1.00 74.19 69 GLU A O 1
ATOM 573 N N . ALA A 1 70 ? -4.668 -66.621 -35.969 1.00 74.06 70 ALA A N 1
ATOM 574 C CA . ALA A 1 70 ? -3.848 -67.822 -36.132 1.00 74.06 70 ALA A CA 1
ATOM 575 C C . ALA A 1 70 ? -4.473 -69.061 -35.468 1.00 74.06 70 ALA A C 1
ATOM 577 O O . ALA A 1 70 ? -4.463 -70.159 -36.033 1.00 74.06 70 ALA A O 1
ATOM 578 N N . MET A 1 71 ? -5.053 -68.888 -34.279 1.00 70.19 71 MET A N 1
ATOM 579 C CA . MET A 1 71 ? -5.761 -69.940 -33.557 1.00 70.19 71 MET A CA 1
ATOM 580 C C . MET A 1 71 ? -7.068 -70.352 -34.240 1.00 70.19 71 MET A C 1
ATOM 582 O O . MET A 1 71 ? -7.445 -71.519 -34.135 1.00 70.19 71 MET A O 1
ATOM 586 N N . GLY A 1 72 ? -7.715 -69.469 -35.001 1.00 71.06 72 GLY A N 1
ATOM 587 C CA . GLY A 1 72 ? -8.873 -69.793 -35.837 1.00 71.06 72 GLY A CA 1
ATOM 588 C C . GLY A 1 72 ? -8.497 -70.554 -37.112 1.00 71.06 72 GLY A C 1
ATOM 589 O O . GLY A 1 72 ? -9.030 -71.637 -37.367 1.00 71.06 72 GLY A O 1
ATOM 590 N N . ILE A 1 73 ? -7.536 -70.031 -37.878 1.00 77.81 73 ILE A N 1
ATOM 591 C CA . ILE A 1 73 ? -7.304 -70.420 -39.281 1.00 77.81 73 ILE A CA 1
ATOM 592 C C . ILE A 1 73 ? -6.263 -71.529 -39.496 1.00 77.81 73 ILE A C 1
ATOM 594 O O . ILE A 1 73 ? -6.277 -72.177 -40.541 1.00 77.81 73 ILE A O 1
ATOM 598 N N . LEU A 1 74 ? -5.360 -71.787 -38.539 1.00 76.38 74 LEU A N 1
ATOM 599 C CA . LEU A 1 74 ? -4.348 -72.844 -38.695 1.00 76.38 74 LEU A CA 1
ATOM 600 C C . LEU A 1 74 ? -4.958 -74.264 -38.599 1.00 76.38 74 LEU A C 1
ATOM 602 O O . LEU A 1 74 ? -6.024 -74.453 -38.011 1.00 76.38 74 LEU A O 1
ATOM 606 N N . PRO A 1 75 ? -4.290 -75.313 -39.113 1.00 71.81 75 PRO A N 1
ATOM 607 C CA . PRO A 1 75 ? -4.700 -76.702 -38.884 1.00 71.81 75 PRO A CA 1
ATOM 608 C C . PRO A 1 75 ? -4.579 -77.113 -37.406 1.00 71.81 75 PRO A C 1
ATOM 610 O O . PRO A 1 75 ? -3.635 -76.716 -36.723 1.00 71.81 75 PRO A O 1
ATOM 613 N N . GLN A 1 76 ? -5.493 -77.952 -36.900 1.00 64.75 76 GLN A N 1
ATOM 614 C CA . GLN A 1 76 ? -5.515 -78.371 -35.484 1.00 64.75 76 GLN A CA 1
ATOM 615 C C . GLN A 1 76 ? -4.214 -79.067 -35.036 1.00 64.75 76 GLN A C 1
ATOM 617 O O . GLN A 1 76 ? -3.726 -78.808 -33.936 1.00 64.75 76 GLN A O 1
ATOM 622 N N . GLU A 1 77 ? -3.624 -79.889 -35.908 1.00 67.69 77 GLU A N 1
ATOM 623 C CA . GLU A 1 77 ? -2.328 -80.551 -35.691 1.00 67.69 77 GLU A CA 1
ATOM 624 C C . GLU A 1 77 ? -1.195 -79.526 -35.477 1.00 67.69 77 GLU A C 1
ATOM 626 O O . GLU A 1 77 ? -0.395 -79.650 -34.549 1.00 67.69 77 GLU A O 1
ATOM 631 N N . ALA A 1 78 ? -1.172 -78.463 -36.293 1.00 69.62 78 ALA A N 1
ATOM 632 C CA . ALA A 1 78 ? -0.174 -77.399 -36.219 1.00 69.62 78 ALA A CA 1
ATOM 633 C C . ALA A 1 78 ? -0.324 -76.582 -34.927 1.00 69.62 78 ALA A C 1
ATOM 635 O O . ALA A 1 78 ? 0.660 -76.360 -34.226 1.00 69.62 78 ALA A O 1
ATOM 636 N N . LYS A 1 79 ? -1.560 -76.207 -34.555 1.00 69.50 79 LYS A N 1
ATOM 637 C CA . LYS A 1 79 ? -1.851 -75.503 -33.288 1.00 69.50 79 LYS A CA 1
ATOM 638 C C . LYS A 1 79 ? -1.345 -76.293 -32.084 1.00 69.50 79 LYS A C 1
ATOM 640 O O . LYS A 1 79 ? -0.699 -75.733 -31.202 1.00 69.50 79 LYS A O 1
ATOM 645 N N . HIS A 1 80 ? -1.615 -77.601 -32.065 1.00 66.81 80 HIS A N 1
ATOM 646 C CA . HIS A 1 80 ? -1.194 -78.476 -30.977 1.00 66.81 80 HIS A CA 1
ATOM 647 C C . HIS A 1 80 ? 0.331 -78.523 -30.853 1.00 66.81 80 HIS A C 1
ATOM 649 O O . HIS A 1 80 ? 0.871 -78.317 -29.767 1.00 66.81 80 HIS A O 1
ATOM 655 N N . GLN A 1 81 ? 1.041 -78.740 -31.962 1.00 67.31 81 GLN A N 1
ATOM 656 C CA . GLN A 1 81 ? 2.501 -78.806 -31.931 1.00 67.31 81 GLN A CA 1
ATOM 657 C C . GLN A 1 81 ? 3.136 -77.456 -31.565 1.00 67.31 81 GLN A C 1
ATOM 659 O O . GLN A 1 81 ? 4.061 -77.434 -30.757 1.00 67.31 81 GLN A O 1
ATOM 664 N N . LEU A 1 82 ? 2.596 -76.332 -32.048 1.00 72.25 82 LEU A N 1
ATOM 665 C CA . LEU A 1 82 ? 3.099 -74.993 -31.720 1.00 72.25 82 LEU A CA 1
ATOM 666 C C . LEU A 1 82 ? 2.929 -74.616 -30.245 1.00 72.25 82 LEU A C 1
ATOM 668 O O . LEU A 1 82 ? 3.815 -73.981 -29.672 1.00 72.25 82 LEU A O 1
ATOM 672 N N . LEU A 1 83 ? 1.816 -74.996 -29.617 1.00 69.31 83 LEU A N 1
ATOM 673 C CA . LEU A 1 83 ? 1.558 -74.692 -28.206 1.00 69.31 83 LEU A CA 1
ATOM 674 C C . LEU A 1 83 ? 2.349 -75.592 -27.246 1.00 69.31 83 LEU A C 1
ATOM 676 O O . LEU A 1 83 ? 2.677 -75.166 -26.140 1.00 69.31 83 LEU A O 1
ATOM 680 N N . VAL A 1 84 ? 2.675 -76.819 -27.661 1.00 65.44 84 VAL A N 1
ATOM 681 C CA . VAL A 1 84 ? 3.463 -77.770 -26.856 1.00 65.44 84 VAL A CA 1
ATOM 682 C C . VAL A 1 84 ? 4.971 -77.535 -27.006 1.00 65.44 84 VAL A C 1
ATOM 684 O O . VAL A 1 84 ? 5.735 -77.816 -26.082 1.00 65.44 84 VAL A O 1
ATOM 687 N N . GLN A 1 85 ? 5.418 -77.012 -28.148 1.00 68.69 85 GLN A N 1
ATOM 688 C CA . GLN A 1 85 ? 6.833 -76.787 -28.428 1.00 68.69 85 GLN A CA 1
ATOM 689 C C . GLN A 1 85 ? 7.450 -75.785 -27.443 1.00 68.69 85 GLN A C 1
ATOM 691 O O . GLN A 1 85 ? 6.955 -74.677 -27.257 1.00 68.69 85 GLN A O 1
ATOM 696 N N . THR A 1 86 ? 8.564 -76.170 -26.822 1.00 63.72 86 THR A N 1
ATOM 697 C CA . THR A 1 86 ? 9.259 -75.354 -25.820 1.00 63.72 86 THR A CA 1
ATOM 698 C C . THR A 1 86 ? 10.510 -74.683 -26.393 1.00 63.72 86 THR A C 1
ATOM 700 O O . THR A 1 86 ? 11.281 -75.349 -27.083 1.00 63.72 86 THR A O 1
ATOM 703 N N . ARG A 1 87 ? 10.780 -73.412 -26.063 1.00 65.25 87 ARG A N 1
ATOM 704 C CA . ARG A 1 87 ? 12.002 -72.691 -26.467 1.00 65.25 87 ARG A CA 1
ATOM 705 C C . ARG A 1 87 ? 13.168 -72.834 -25.473 1.00 65.25 87 ARG A C 1
ATOM 707 O O . ARG A 1 87 ? 12.980 -72.671 -24.264 1.00 65.25 87 ARG A O 1
ATOM 714 N N . GLY A 1 88 ? 14.373 -73.043 -26.017 1.00 57.22 88 GLY A N 1
ATOM 715 C CA . GLY A 1 88 ? 15.675 -72.874 -25.351 1.00 57.22 88 GLY A CA 1
ATOM 716 C C . GLY A 1 88 ? 15.984 -73.822 -24.183 1.00 57.22 88 GLY A C 1
ATOM 717 O O . GLY A 1 88 ? 15.244 -74.763 -23.897 1.00 57.22 88 GLY A O 1
ATOM 718 N N . ILE A 1 89 ? 17.082 -73.532 -23.471 1.00 48.31 89 ILE A N 1
ATOM 719 C CA . ILE A 1 89 ? 17.545 -74.262 -22.268 1.00 48.31 89 ILE A CA 1
ATOM 720 C C . ILE A 1 89 ? 16.470 -74.237 -21.161 1.00 48.31 89 ILE A C 1
ATOM 722 O O . ILE A 1 89 ? 16.311 -75.197 -20.411 1.00 48.31 89 ILE A O 1
ATOM 726 N N . SER A 1 90 ? 15.671 -73.167 -21.117 1.00 52.47 90 SER A N 1
ATOM 727 C CA . SER A 1 90 ? 14.614 -72.932 -20.126 1.00 52.47 90 SER A CA 1
ATOM 728 C C . SER A 1 90 ? 13.306 -73.697 -20.381 1.00 52.47 90 SER A C 1
ATOM 730 O O . SER A 1 90 ? 12.434 -73.680 -19.513 1.00 52.47 90 SER A O 1
ATOM 732 N N . LYS A 1 91 ? 13.141 -74.333 -21.553 1.00 58.47 91 LYS A N 1
ATOM 733 C CA . LYS A 1 91 ? 11.922 -75.036 -22.002 1.00 58.47 91 LYS A CA 1
ATOM 734 C C . LYS A 1 91 ? 10.606 -74.263 -21.774 1.00 58.47 91 LYS A C 1
ATOM 736 O O . LYS A 1 91 ? 9.648 -74.803 -21.226 1.00 58.47 91 LYS A O 1
ATOM 741 N N . TRP A 1 92 ? 10.525 -73.001 -22.194 1.00 61.94 92 TRP A N 1
ATOM 742 C CA . TRP A 1 92 ? 9.271 -72.231 -22.091 1.00 61.94 92 TRP A CA 1
ATOM 743 C C . TRP A 1 92 ? 8.341 -72.554 -23.252 1.00 61.94 92 TRP A C 1
ATOM 745 O O . TRP A 1 92 ? 8.791 -72.501 -24.386 1.00 61.94 92 TRP A O 1
ATOM 755 N N . ASN A 1 93 ? 7.071 -72.847 -22.988 1.00 68.12 93 ASN A N 1
ATOM 756 C CA . ASN A 1 93 ? 6.042 -72.884 -24.035 1.00 68.12 93 ASN A CA 1
ATOM 757 C C . ASN A 1 93 ? 5.472 -71.461 -24.281 1.00 68.12 93 ASN A C 1
ATOM 759 O O . ASN A 1 93 ? 5.733 -70.560 -23.469 1.00 68.12 93 ASN A O 1
ATOM 763 N N . PRO A 1 94 ? 4.677 -71.229 -25.345 1.00 68.81 94 PRO A N 1
ATOM 764 C CA . PRO A 1 94 ? 4.100 -69.912 -25.625 1.00 68.81 94 PRO A CA 1
ATOM 765 C C . PRO A 1 94 ? 3.267 -69.341 -24.469 1.00 68.81 94 PRO A C 1
ATOM 767 O O . PRO A 1 94 ? 3.225 -68.128 -24.294 1.00 68.81 94 PRO A O 1
ATOM 770 N N . LEU A 1 95 ? 2.679 -70.193 -23.621 1.00 67.81 95 LEU A N 1
ATOM 771 C CA . LEU A 1 95 ? 1.886 -69.771 -22.459 1.00 67.81 95 LEU A CA 1
ATOM 772 C C . LEU A 1 95 ? 2.740 -69.147 -21.355 1.00 67.81 95 LEU A C 1
ATOM 774 O O . LEU A 1 95 ? 2.317 -68.180 -20.732 1.00 67.81 95 LEU A O 1
ATOM 778 N N . HIS A 1 96 ? 3.962 -69.640 -21.139 1.00 66.31 96 HIS A N 1
ATOM 779 C CA . HIS A 1 96 ? 4.903 -69.002 -20.211 1.00 66.31 96 HIS A CA 1
ATOM 780 C C . HIS A 1 96 ? 5.289 -67.594 -20.684 1.00 66.31 96 HIS A C 1
ATOM 782 O O . HIS A 1 96 ? 5.558 -66.716 -19.868 1.00 66.31 96 HIS A O 1
ATOM 788 N N . VAL A 1 97 ? 5.328 -67.379 -22.003 1.00 66.50 97 VAL A N 1
ATOM 789 C CA . VAL A 1 97 ? 5.598 -66.062 -22.593 1.00 66.50 97 VAL A CA 1
ATOM 790 C C . VAL A 1 97 ? 4.373 -65.164 -22.481 1.00 66.50 97 VAL A C 1
ATOM 792 O O . VAL A 1 97 ? 4.509 -64.046 -22.002 1.00 66.50 97 VAL A O 1
ATOM 795 N N . ALA A 1 98 ? 3.188 -65.669 -22.828 1.00 66.19 98 ALA A N 1
ATOM 796 C CA . ALA A 1 98 ? 1.932 -64.936 -22.697 1.00 66.19 98 ALA A CA 1
ATOM 797 C C . ALA A 1 98 ? 1.693 -64.477 -21.250 1.00 66.19 98 ALA A C 1
ATOM 799 O O . ALA A 1 98 ? 1.392 -63.312 -21.020 1.00 66.19 98 ALA A O 1
ATOM 800 N N . ALA A 1 99 ? 1.950 -65.347 -20.268 1.00 64.44 99 ALA A N 1
ATOM 801 C CA . ALA A 1 99 ? 1.850 -65.020 -18.845 1.00 64.44 99 ALA A CA 1
ATOM 802 C C . ALA A 1 99 ? 2.898 -64.000 -18.363 1.00 64.44 99 ALA A C 1
ATOM 804 O O . ALA A 1 99 ? 2.684 -63.328 -17.363 1.00 64.44 99 ALA A O 1
ATOM 805 N N . LYS A 1 100 ? 4.045 -63.878 -19.043 1.00 62.22 100 LYS A N 1
ATOM 806 C CA . LYS A 1 100 ? 5.061 -62.857 -18.737 1.00 62.22 100 LYS A CA 1
ATOM 807 C C . LYS A 1 100 ? 4.679 -61.476 -19.287 1.00 62.22 100 LYS A C 1
ATOM 809 O O . LYS A 1 100 ? 5.185 -60.473 -18.789 1.00 62.22 100 LYS A O 1
ATOM 814 N N . VAL A 1 101 ? 3.881 -61.434 -20.352 1.00 63.09 101 VAL A N 1
ATOM 815 C CA . VAL A 1 101 ? 3.586 -60.217 -21.131 1.00 63.09 101 VAL A CA 1
ATOM 816 C C . VAL A 1 101 ? 2.113 -59.782 -20.996 1.00 63.09 101 VAL A C 1
ATOM 818 O O . VAL A 1 101 ? 1.742 -58.753 -21.539 1.00 63.09 101 VAL A O 1
ATOM 821 N N . ASP A 1 102 ? 1.304 -60.500 -20.208 1.00 61.28 102 ASP A N 1
ATOM 822 C CA . ASP A 1 102 ? -0.121 -60.235 -19.928 1.00 61.28 102 ASP A CA 1
ATOM 823 C C . ASP A 1 102 ? -1.072 -60.389 -21.148 1.00 61.28 102 ASP A C 1
ATOM 825 O O . ASP A 1 102 ? -2.115 -59.744 -21.228 1.00 61.28 102 ASP A O 1
ATOM 829 N N . CYS A 1 103 ? -0.762 -61.301 -22.082 1.00 62.19 103 CYS A N 1
ATOM 830 C CA . CYS A 1 103 ? -1.554 -61.527 -23.306 1.00 62.19 103 CYS A CA 1
ATOM 831 C C . CYS A 1 103 ? -2.752 -62.483 -23.079 1.00 62.19 103 CYS A C 1
ATOM 833 O O . CYS A 1 103 ? -2.558 -63.652 -22.728 1.00 62.19 103 CYS A O 1
ATOM 835 N N . LYS A 1 104 ? -3.993 -62.014 -23.306 1.00 59.97 104 LYS A N 1
ATOM 836 C CA . LYS A 1 104 ? -5.248 -62.733 -22.966 1.00 59.97 104 LYS A CA 1
ATOM 837 C C . LYS A 1 104 ? -5.798 -63.650 -24.066 1.00 59.97 104 LYS A C 1
ATOM 839 O O . LYS A 1 104 ? -6.342 -64.709 -23.758 1.00 59.97 104 LYS A O 1
ATOM 844 N N . ASP A 1 105 ? -5.638 -63.280 -25.334 1.00 58.44 105 ASP A N 1
ATOM 845 C CA . ASP A 1 105 ? -6.347 -63.917 -26.460 1.00 58.44 105 ASP A CA 1
ATOM 846 C C . ASP A 1 105 ? -5.821 -65.320 -26.821 1.00 58.44 105 ASP A C 1
ATOM 848 O O . ASP A 1 105 ? -6.559 -66.142 -27.360 1.00 58.44 105 ASP A O 1
ATOM 852 N N . ILE A 1 106 ? -4.588 -65.665 -26.421 1.00 60.16 106 ILE A N 1
ATOM 853 C CA . ILE A 1 106 ? -4.055 -67.043 -26.500 1.00 60.16 106 ILE A CA 1
ATOM 854 C C . ILE A 1 106 ? -4.925 -68.058 -25.736 1.00 60.16 106 ILE A C 1
ATOM 856 O O . ILE A 1 106 ? -4.887 -69.254 -26.032 1.00 60.16 106 ILE A O 1
ATOM 860 N N . ILE A 1 107 ? -5.674 -67.601 -24.729 1.00 57.62 107 ILE A N 1
ATOM 861 C CA . ILE A 1 107 ? -6.289 -68.452 -23.703 1.00 57.62 107 ILE A CA 1
ATOM 862 C C . ILE A 1 107 ? -7.718 -68.879 -24.076 1.00 57.62 107 ILE A C 1
ATOM 864 O O . ILE A 1 107 ? -8.169 -69.927 -23.618 1.00 57.62 107 ILE A O 1
ATOM 868 N N . GLN A 1 108 ? -8.428 -68.124 -24.924 1.00 56.28 108 GLN A N 1
ATOM 869 C CA . GLN A 1 108 ? -9.875 -68.303 -25.117 1.00 56.28 108 GLN A CA 1
ATOM 870 C C . GLN A 1 108 ? -10.292 -69.561 -25.911 1.00 56.28 108 GLN A C 1
ATOM 872 O O . GLN A 1 108 ? -11.377 -70.075 -25.655 1.00 56.28 108 GLN A O 1
ATOM 877 N N . ASP A 1 109 ? -9.452 -70.121 -26.793 1.00 55.56 109 ASP A N 1
ATOM 878 C CA . ASP A 1 109 ? -9.914 -71.096 -27.808 1.00 55.56 109 ASP A CA 1
ATOM 879 C C . ASP A 1 109 ? -9.322 -72.522 -27.737 1.00 55.56 109 ASP A C 1
ATOM 881 O O . ASP A 1 109 ? -9.227 -73.227 -28.745 1.00 55.56 109 ASP A O 1
ATOM 885 N N . VAL A 1 110 ? -8.936 -73.027 -26.556 1.00 51.84 110 VAL A N 1
ATOM 886 C CA . VAL A 1 110 ? -8.303 -74.362 -26.468 1.00 51.84 110 VAL A CA 1
ATOM 887 C C . VAL A 1 110 ? -8.743 -75.174 -25.245 1.00 51.84 110 VAL A C 1
ATOM 889 O O . VAL A 1 110 ? -8.015 -75.331 -24.268 1.00 51.84 110 VAL A O 1
ATOM 892 N N . ASN A 1 111 ? -9.923 -75.791 -25.334 1.00 52.75 111 ASN A N 1
ATOM 893 C CA . ASN A 1 111 ? -10.510 -76.538 -24.211 1.00 52.75 111 ASN A CA 1
ATOM 894 C C . ASN A 1 111 ? -9.819 -77.875 -23.860 1.00 52.75 111 ASN A C 1
ATOM 896 O O . ASN A 1 111 ? -9.867 -78.278 -22.708 1.00 52.75 111 ASN A O 1
ATOM 900 N N . LYS A 1 112 ? -9.132 -78.561 -24.792 1.00 49.22 112 LYS A N 1
ATOM 901 C CA . LYS A 1 112 ? -8.543 -79.899 -24.515 1.00 49.22 112 LYS A CA 1
ATOM 902 C C . LYS A 1 112 ? -7.034 -79.935 -24.247 1.00 49.22 112 LYS A C 1
ATOM 904 O O . LYS A 1 112 ? -6.552 -80.880 -23.634 1.00 49.22 112 LYS A O 1
ATOM 909 N N . ILE A 1 113 ? -6.273 -78.946 -24.724 1.00 53.84 113 ILE A N 1
ATOM 910 C CA . ILE A 1 113 ? -4.792 -78.946 -24.657 1.00 53.84 113 ILE A CA 1
ATOM 911 C C . ILE A 1 113 ? -4.300 -78.250 -23.372 1.00 53.84 113 ILE A C 1
ATOM 913 O O . ILE A 1 113 ? -3.232 -78.577 -22.852 1.00 53.84 113 ILE A O 1
ATOM 917 N N . PHE A 1 114 ? -5.087 -77.318 -22.818 1.00 54.31 114 PHE A N 1
ATOM 918 C CA . PHE A 1 114 ? -4.670 -76.473 -21.693 1.00 54.31 114 PHE A CA 1
ATOM 919 C C . PHE A 1 114 ? -4.494 -77.221 -20.372 1.00 54.31 114 PHE A C 1
ATOM 921 O O . PHE A 1 114 ? -3.584 -76.889 -19.617 1.00 54.31 114 PHE A O 1
ATOM 928 N N . THR A 1 115 ? -5.277 -78.262 -20.094 1.00 56.31 115 THR A N 1
ATOM 929 C CA . THR A 1 115 ? -5.245 -78.937 -18.787 1.00 56.31 115 THR A CA 1
ATOM 930 C C . THR A 1 115 ? -3.872 -79.531 -18.463 1.00 56.31 115 THR A C 1
ATOM 932 O O . THR A 1 115 ? -3.400 -79.437 -17.332 1.00 56.31 115 THR A O 1
ATOM 935 N N . TYR A 1 116 ? -3.180 -80.071 -19.473 1.00 57.38 116 TYR A N 1
ATOM 936 C CA . TYR A 1 116 ? -1.823 -80.602 -19.323 1.00 57.38 116 TYR A CA 1
ATOM 937 C C . TYR A 1 116 ? -0.760 -79.493 -19.240 1.00 57.38 116 TYR A C 1
ATOM 939 O O . TYR A 1 116 ? 0.224 -79.620 -18.512 1.00 57.38 116 TYR A O 1
ATOM 947 N N . LEU A 1 117 ? -0.957 -78.379 -19.953 1.00 58.06 117 LEU A N 1
ATOM 948 C CA . LEU A 1 117 ? 0.024 -77.294 -20.036 1.00 58.06 117 LEU A CA 1
ATOM 949 C C . LEU A 1 117 ? -0.025 -76.328 -18.840 1.00 58.06 117 LEU A C 1
ATOM 951 O O . LEU A 1 117 ? 1.026 -75.823 -18.446 1.00 58.06 117 LEU A O 1
ATOM 955 N N . VAL A 1 118 ? -1.185 -76.113 -18.209 1.00 60.47 118 VAL A N 1
ATOM 956 C CA . VAL A 1 118 ? -1.301 -75.307 -16.973 1.00 60.47 118 VAL A CA 1
ATOM 957 C C . VAL A 1 118 ? -0.569 -75.977 -15.804 1.00 60.47 118 VAL A C 1
ATOM 959 O O . VAL A 1 118 ? -0.004 -75.291 -14.954 1.00 60.47 118 VAL A O 1
ATOM 962 N N . SER A 1 119 ? -0.504 -77.311 -15.793 1.00 59.25 119 SER A N 1
ATOM 963 C CA . SER A 1 119 ? 0.268 -78.087 -14.813 1.00 59.25 119 SER A CA 1
ATOM 964 C C . SER A 1 119 ? 1.723 -78.329 -15.228 1.00 59.25 119 SER A C 1
ATOM 966 O O . SER A 1 119 ? 2.503 -78.842 -14.427 1.00 59.25 119 SER A O 1
ATOM 968 N N . SER A 1 120 ? 2.109 -77.980 -16.462 1.00 61.56 120 SER A N 1
ATOM 969 C CA . SER A 1 120 ? 3.470 -78.212 -16.950 1.00 61.56 120 SER A CA 1
ATOM 970 C C . SER A 1 120 ? 4.466 -77.295 -16.235 1.00 61.56 120 SER A C 1
ATOM 972 O O . SER A 1 120 ? 4.313 -76.074 -16.215 1.00 61.56 120 SER A O 1
ATOM 974 N N . THR A 1 121 ? 5.481 -77.897 -15.618 1.00 60.38 121 THR A N 1
ATOM 975 C CA . THR A 1 121 ? 6.559 -77.193 -14.920 1.00 60.38 121 THR A CA 1
ATOM 976 C C . THR A 1 121 ? 7.801 -77.146 -15.800 1.00 60.38 121 THR A C 1
ATOM 978 O O . THR A 1 121 ? 8.084 -78.076 -16.557 1.00 60.38 121 THR A O 1
ATOM 981 N N . ASN A 1 122 ? 8.550 -76.046 -15.733 1.00 60.47 122 ASN A N 1
ATOM 982 C CA . ASN A 1 122 ? 9.788 -75.912 -16.499 1.00 60.47 122 ASN A CA 1
ATOM 983 C C . ASN A 1 122 ? 11.039 -76.334 -15.714 1.00 60.47 122 ASN A C 1
ATOM 985 O O . ASN A 1 122 ? 11.028 -76.415 -14.491 1.00 60.47 122 ASN A O 1
ATOM 989 N N . ASN A 1 123 ? 12.150 -76.588 -16.411 1.00 53.69 123 ASN A N 1
ATOM 990 C CA . ASN A 1 123 ? 13.331 -77.203 -15.793 1.00 53.69 123 ASN A CA 1
ATOM 991 C C . ASN A 1 123 ? 14.222 -76.230 -14.991 1.00 53.69 123 ASN A C 1
ATOM 993 O O . ASN A 1 123 ? 14.983 -76.696 -14.149 1.00 53.69 123 ASN A O 1
ATOM 997 N N . ASN A 1 124 ? 14.152 -74.911 -15.227 1.00 54.62 124 ASN A N 1
ATOM 998 C CA . ASN A 1 124 ? 15.060 -73.952 -14.572 1.00 54.62 124 ASN A CA 1
ATOM 999 C C . ASN A 1 124 ? 14.606 -73.556 -13.165 1.00 54.62 124 ASN A C 1
ATOM 1001 O O . ASN A 1 124 ? 15.434 -73.475 -12.264 1.00 54.62 124 ASN A O 1
ATOM 1005 N N . ASN A 1 125 ? 13.302 -73.335 -12.972 1.00 56.47 125 ASN A N 1
ATOM 1006 C CA . ASN A 1 125 ? 12.752 -72.964 -11.668 1.00 56.47 125 ASN A CA 1
ATOM 1007 C C . ASN A 1 125 ? 11.595 -73.871 -11.239 1.00 56.47 125 ASN A C 1
ATOM 1009 O O . ASN A 1 125 ? 11.086 -73.661 -10.152 1.00 56.47 125 ASN A O 1
ATOM 1013 N N . GLY A 1 126 ? 11.133 -74.846 -12.033 1.00 64.69 126 GLY A N 1
ATOM 1014 C CA . GLY A 1 126 ? 10.017 -75.737 -11.660 1.00 64.69 126 GLY A CA 1
ATOM 1015 C C . GLY A 1 126 ? 8.644 -75.070 -11.596 1.00 64.69 126 GLY A C 1
ATOM 1016 O O . GLY A 1 126 ? 7.698 -75.687 -11.123 1.00 64.69 126 GLY A O 1
ATOM 1017 N N . GLY A 1 127 ? 8.522 -73.812 -12.027 1.00 69.19 127 GLY A N 1
ATOM 1018 C CA . GLY A 1 127 ? 7.267 -73.062 -11.979 1.00 69.19 127 GLY A CA 1
ATOM 1019 C C . GLY A 1 127 ? 6.354 -73.397 -13.156 1.00 69.19 127 GLY A C 1
ATOM 1020 O O . GLY A 1 127 ? 6.838 -73.656 -14.258 1.00 69.19 127 GLY A O 1
ATOM 1021 N N . ASN A 1 128 ? 5.047 -73.357 -12.914 1.00 74.31 128 ASN A N 1
ATOM 1022 C CA . ASN A 1 128 ? 4.003 -73.432 -13.941 1.00 74.31 128 ASN A CA 1
ATOM 1023 C C . ASN A 1 128 ? 3.563 -72.017 -14.391 1.00 74.31 128 ASN A C 1
ATOM 1025 O O . ASN A 1 128 ? 4.011 -71.036 -13.786 1.00 74.31 128 ASN A O 1
ATOM 1029 N N . PRO A 1 129 ? 2.685 -71.859 -15.401 1.00 71.94 129 PRO A N 1
ATOM 1030 C CA . PRO A 1 129 ? 2.286 -70.542 -15.907 1.00 71.94 129 PRO A CA 1
ATOM 1031 C C . PRO A 1 129 ? 1.791 -69.551 -14.835 1.00 71.94 129 PRO A C 1
ATOM 1033 O O . PRO A 1 129 ? 2.117 -68.368 -14.921 1.00 71.94 129 PRO A O 1
ATOM 1036 N N . LEU A 1 130 ? 1.114 -70.017 -13.775 1.00 75.94 130 LEU A N 1
ATOM 1037 C CA . LEU A 1 130 ? 0.662 -69.160 -12.666 1.00 75.94 130 LEU A CA 1
ATOM 1038 C C . LEU A 1 130 ? 1.829 -68.568 -11.854 1.00 75.94 130 LEU A C 1
ATOM 1040 O O . LEU A 1 130 ? 1.741 -67.426 -11.409 1.00 75.94 130 LEU A O 1
ATOM 1044 N N . HIS A 1 131 ? 2.947 -69.289 -11.697 1.00 78.38 131 HIS A N 1
ATOM 1045 C CA . HIS A 1 131 ? 4.147 -68.749 -11.036 1.00 78.38 131 HIS A CA 1
ATOM 1046 C C . HIS A 1 131 ? 4.776 -67.607 -11.835 1.00 78.38 131 HIS A C 1
ATOM 1048 O O . HIS A 1 131 ? 5.306 -66.659 -11.257 1.00 78.38 131 HIS A O 1
ATOM 1054 N N . TYR A 1 132 ? 4.753 -67.707 -13.164 1.00 73.56 132 TYR A N 1
ATOM 1055 C CA . TYR A 1 132 ? 5.329 -66.688 -14.038 1.00 73.56 132 TYR A CA 1
ATOM 1056 C C . TYR A 1 132 ? 4.445 -65.451 -14.105 1.00 73.56 132 TYR A C 1
ATOM 1058 O O . TYR A 1 132 ? 4.973 -64.347 -13.994 1.00 73.56 132 TYR A O 1
ATOM 1066 N N . LEU A 1 133 ? 3.127 -65.644 -14.171 1.00 74.75 133 LEU A N 1
ATOM 1067 C CA . LEU A 1 133 ? 2.149 -64.568 -14.049 1.00 74.75 133 LEU A CA 1
ATOM 1068 C C . LEU A 1 133 ? 2.334 -63.807 -12.727 1.00 74.75 133 LEU A C 1
ATOM 1070 O O . LEU A 1 133 ? 2.494 -62.593 -12.717 1.00 74.75 133 LEU A O 1
ATOM 1074 N N . ALA A 1 134 ? 2.446 -64.532 -11.610 1.00 78.50 134 ALA A N 1
ATOM 1075 C CA . ALA A 1 134 ? 2.676 -63.940 -10.295 1.00 78.50 134 ALA A CA 1
ATOM 1076 C C . ALA A 1 134 ? 4.021 -63.199 -10.167 1.00 78.50 134 ALA A C 1
ATOM 1078 O O . ALA A 1 134 ? 4.138 -62.271 -9.369 1.00 78.50 134 ALA A O 1
ATOM 1079 N N . ARG A 1 135 ? 5.046 -63.605 -10.930 1.00 75.38 135 ARG A N 1
ATOM 1080 C CA . ARG A 1 135 ? 6.403 -63.046 -10.836 1.00 75.38 135 ARG A CA 1
ATOM 1081 C C . ARG A 1 135 ? 6.668 -61.880 -11.790 1.00 75.38 135 ARG A C 1
ATOM 1083 O O . ARG A 1 135 ? 7.503 -61.039 -11.468 1.00 75.38 135 ARG A O 1
ATOM 1090 N N . TYR A 1 136 ? 6.049 -61.876 -12.968 1.00 67.94 136 TYR A N 1
ATOM 1091 C CA . TYR A 1 136 ? 6.437 -60.988 -14.068 1.00 67.94 136 TYR A CA 1
ATOM 1092 C C . TYR A 1 136 ? 5.306 -60.127 -14.637 1.00 67.94 136 TYR A C 1
ATOM 1094 O O . TYR A 1 136 ? 5.612 -59.280 -15.477 1.00 67.94 136 TYR A O 1
ATOM 1102 N N . ALA A 1 137 ? 4.056 -60.308 -14.197 1.00 65.56 137 ALA A N 1
ATOM 1103 C CA . ALA A 1 137 ? 2.944 -59.466 -14.627 1.00 65.56 137 ALA A CA 1
ATOM 1104 C C . ALA A 1 137 ? 3.247 -57.976 -14.412 1.00 65.56 137 ALA A C 1
ATOM 1106 O O . ALA A 1 137 ? 3.714 -57.573 -13.342 1.00 65.56 137 ALA A O 1
ATOM 1107 N N . ARG A 1 138 ? 2.972 -57.158 -15.431 1.00 57.94 138 ARG A N 1
ATOM 1108 C CA . ARG A 1 138 ? 3.146 -55.698 -15.380 1.00 57.94 138 ARG A CA 1
ATOM 1109 C C . ARG A 1 138 ? 1.865 -55.005 -14.932 1.00 57.94 138 ARG A C 1
ATOM 1111 O O . ARG A 1 138 ? 1.946 -53.958 -14.293 1.00 57.94 138 ARG A O 1
ATOM 1118 N N . CYS A 1 139 ? 0.709 -55.591 -15.251 1.00 60.34 139 CYS A N 1
ATOM 1119 C CA . CYS A 1 139 ? -0.612 -55.090 -14.883 1.00 60.34 139 CYS A CA 1
ATOM 1120 C C . CYS A 1 139 ? -1.332 -56.076 -13.943 1.00 60.34 139 CYS A C 1
ATOM 1122 O O . CYS A 1 139 ? -1.542 -57.243 -14.274 1.00 60.34 139 CYS A O 1
ATOM 1124 N N . THR A 1 140 ? -1.728 -55.618 -12.751 1.00 63.31 140 THR A N 1
ATOM 1125 C CA . THR A 1 140 ? -2.323 -56.475 -11.705 1.00 63.31 140 THR A CA 1
ATOM 1126 C C . THR A 1 140 ? -3.740 -56.947 -12.049 1.00 63.31 140 THR A C 1
ATOM 1128 O O . THR A 1 140 ? -4.111 -58.076 -11.720 1.00 63.31 140 THR A O 1
ATOM 1131 N N . GLU A 1 141 ? -4.529 -56.124 -12.743 1.00 65.12 141 GLU A N 1
ATOM 1132 C CA . GLU A 1 141 ? -5.894 -56.470 -13.167 1.00 65.12 141 GLU A CA 1
ATOM 1133 C C . GLU A 1 141 ? -5.912 -57.510 -14.288 1.00 65.12 141 GLU A C 1
ATOM 1135 O O . GLU A 1 141 ? -6.713 -58.447 -14.261 1.00 65.12 141 GLU A O 1
ATOM 1140 N N . ASP A 1 142 ? -5.006 -57.382 -15.255 1.00 64.06 142 ASP A N 1
ATOM 1141 C CA . ASP A 1 142 ? -4.925 -58.300 -16.390 1.00 64.06 142 ASP A CA 1
ATOM 1142 C C . ASP A 1 142 ? -4.400 -59.665 -15.957 1.00 64.06 142 ASP A C 1
ATOM 1144 O O . ASP A 1 142 ? -4.959 -60.691 -16.346 1.00 64.06 142 ASP A O 1
ATOM 1148 N N . ALA A 1 143 ? -3.426 -59.680 -15.046 1.00 67.44 143 ALA A N 1
ATOM 1149 C CA . ALA A 1 143 ? -2.949 -60.897 -14.410 1.00 67.44 143 ALA A CA 1
ATOM 1150 C C . ALA A 1 143 ? -4.047 -61.634 -13.630 1.00 67.44 143 ALA A C 1
ATOM 1152 O O . ALA A 1 143 ? -4.121 -62.859 -13.677 1.00 67.44 143 ALA A O 1
ATOM 1153 N N . THR A 1 144 ? -4.931 -60.906 -12.943 1.00 74.75 144 THR A N 1
ATOM 1154 C CA . THR A 1 144 ? -6.038 -61.521 -12.192 1.00 74.75 144 THR A CA 1
ATOM 1155 C C . THR A 1 144 ? -7.047 -62.176 -13.141 1.00 74.75 144 THR A C 1
ATOM 1157 O O . THR A 1 144 ? -7.366 -63.350 -12.974 1.00 74.75 144 THR A O 1
ATOM 1160 N N . LYS A 1 145 ? -7.442 -61.483 -14.219 1.00 70.44 145 LYS A N 1
ATOM 1161 C CA . LYS A 1 145 ? -8.343 -62.022 -15.259 1.00 70.44 145 LYS A CA 1
ATOM 1162 C C . LYS A 1 145 ? -7.749 -63.232 -15.989 1.00 70.44 145 LYS A C 1
ATOM 1164 O O . LYS A 1 145 ? -8.454 -64.184 -16.312 1.00 70.44 145 LYS A O 1
ATOM 1169 N N . ILE A 1 146 ? -6.443 -63.212 -16.258 1.00 67.25 146 ILE A N 1
ATOM 1170 C CA . ILE A 1 146 ? -5.735 -64.342 -16.875 1.00 67.25 146 ILE A CA 1
ATOM 1171 C C . ILE A 1 146 ? -5.716 -65.545 -15.926 1.00 67.25 146 ILE A C 1
ATOM 1173 O O . ILE A 1 146 ? -5.985 -66.667 -16.355 1.00 67.25 146 ILE A O 1
ATOM 1177 N N . ALA A 1 147 ? -5.444 -65.326 -14.637 1.00 73.75 147 ALA A N 1
ATOM 1178 C CA . ALA A 1 147 ? -5.492 -66.384 -13.633 1.00 73.75 147 ALA A CA 1
ATOM 1179 C C . ALA A 1 147 ? -6.900 -66.986 -13.500 1.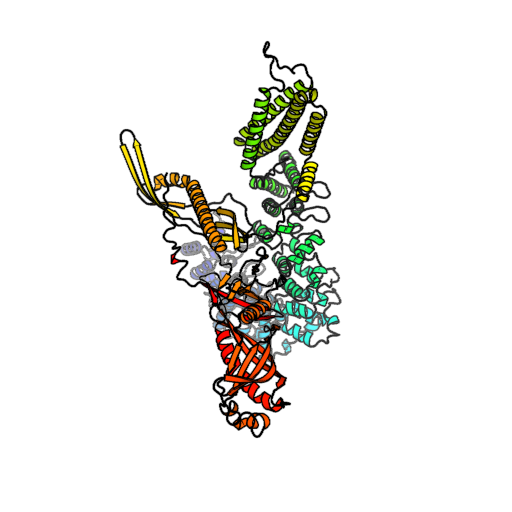00 73.75 147 ALA A C 1
ATOM 1181 O O . ALA A 1 147 ? -7.018 -68.210 -13.445 1.00 73.75 147 ALA A O 1
ATOM 1182 N N . GLU A 1 148 ? -7.946 -66.153 -13.517 1.00 76.00 148 GLU A N 1
ATOM 1183 C CA . GLU A 1 148 ? -9.352 -66.579 -13.524 1.00 76.00 148 GLU A CA 1
ATOM 1184 C C . GLU A 1 148 ? -9.648 -67.549 -14.666 1.00 76.00 148 GLU A C 1
ATOM 1186 O O . GLU A 1 148 ? -10.064 -68.686 -14.433 1.00 76.00 148 GLU A O 1
ATOM 1191 N N . MET A 1 149 ? -9.336 -67.145 -15.898 1.00 68.56 149 MET A N 1
ATOM 1192 C CA . MET A 1 149 ? -9.577 -67.976 -17.078 1.00 68.56 149 MET A CA 1
ATOM 1193 C C . MET A 1 149 ? -8.822 -69.311 -17.017 1.00 68.56 149 MET A C 1
ATOM 1195 O O . MET A 1 149 ? -9.397 -70.363 -17.298 1.00 68.56 149 MET A O 1
ATOM 1199 N N . LEU A 1 150 ? -7.543 -69.297 -16.622 1.00 69.69 150 LEU A N 1
ATOM 1200 C CA . LEU A 1 150 ? -6.726 -70.513 -16.539 1.00 69.69 150 LEU A CA 1
ATOM 1201 C C . LEU A 1 150 ? -7.260 -71.506 -15.495 1.00 69.69 150 LEU A C 1
ATOM 1203 O O . LEU A 1 150 ? -7.232 -72.719 -15.721 1.00 69.69 150 LEU A O 1
ATOM 1207 N N . ILE A 1 151 ? -7.743 -71.004 -14.357 1.00 75.12 151 ILE A N 1
ATOM 1208 C CA . ILE A 1 151 ? -8.264 -71.825 -13.260 1.00 75.12 151 ILE A CA 1
ATOM 1209 C C . ILE A 1 151 ? -9.656 -72.374 -13.597 1.00 75.12 151 ILE A C 1
ATOM 1211 O O . ILE A 1 151 ? -9.922 -73.548 -13.327 1.00 75.12 151 ILE A O 1
ATOM 1215 N N . ASP A 1 152 ? -10.515 -71.584 -14.240 1.00 73.12 152 ASP A N 1
ATOM 1216 C CA . ASP A 1 152 ? -11.855 -72.013 -14.652 1.00 73.12 152 ASP A CA 1
ATOM 1217 C C . ASP A 1 152 ? -11.821 -73.103 -15.730 1.00 73.12 152 ASP A C 1
ATOM 1219 O O . ASP A 1 152 ? -12.571 -74.083 -15.646 1.00 73.12 152 ASP A O 1
ATOM 1223 N N . ILE A 1 153 ? -10.919 -72.984 -16.713 1.00 66.88 153 ILE A N 1
ATOM 1224 C CA . ILE A 1 153 ? -10.700 -74.019 -17.738 1.00 66.88 153 ILE A CA 1
ATOM 1225 C C . ILE A 1 153 ? -10.225 -75.320 -17.077 1.00 66.88 153 ILE A C 1
ATOM 1227 O O . ILE A 1 153 ? -10.771 -76.392 -17.347 1.00 66.88 153 ILE A O 1
ATOM 1231 N N . TYR A 1 154 ? -9.262 -75.231 -16.152 1.00 68.62 154 TYR A N 1
ATOM 1232 C CA . TYR A 1 154 ? -8.760 -76.393 -15.414 1.00 68.62 154 TYR A CA 1
ATOM 1233 C C . TYR A 1 154 ? -9.868 -77.085 -14.597 1.00 68.62 154 TYR A C 1
ATOM 1235 O O . TYR A 1 154 ? -9.984 -78.313 -14.621 1.00 68.62 154 TYR A O 1
ATOM 1243 N N . LYS A 1 155 ? -10.716 -76.311 -13.901 1.00 68.44 155 LYS A N 1
ATOM 1244 C CA . LYS A 1 155 ? -11.827 -76.835 -13.086 1.00 68.44 155 LYS A CA 1
ATOM 1245 C C . LYS A 1 155 ? -12.940 -77.487 -13.924 1.00 68.44 155 LYS A C 1
ATOM 1247 O O . LYS A 1 155 ? -13.549 -78.442 -13.448 1.00 68.44 155 LYS A O 1
ATOM 1252 N N . LYS A 1 156 ? -13.207 -77.012 -15.149 1.00 65.06 156 LYS A N 1
ATOM 1253 C CA . LYS A 1 156 ? -14.265 -77.555 -16.031 1.00 65.06 156 LYS A CA 1
ATOM 1254 C C . LYS A 1 156 ? -13.962 -78.947 -16.599 1.00 65.06 156 LYS A C 1
ATOM 1256 O O . LYS A 1 156 ? -14.887 -79.743 -16.733 1.00 65.06 156 LYS A O 1
ATOM 1261 N N . GLU A 1 157 ? -12.708 -79.244 -16.944 1.00 57.62 157 GLU A N 1
ATOM 1262 C CA . GLU A 1 157 ? -12.345 -80.460 -17.701 1.00 57.62 157 GLU A CA 1
ATOM 1263 C C . GLU A 1 157 ? -11.708 -81.581 -16.849 1.00 57.62 157 GLU A C 1
ATOM 1265 O O . GLU A 1 157 ? -11.591 -82.710 -17.323 1.00 57.62 157 GLU A O 1
ATOM 1270 N N . SER A 1 158 ? -11.294 -81.334 -15.596 1.00 57.66 158 SER A N 1
ATOM 1271 C CA . SER A 1 158 ? -10.669 -82.357 -14.727 1.00 57.66 158 SER A CA 1
ATOM 1272 C C . SER A 1 158 ? -11.310 -82.465 -13.336 1.00 57.66 158 SER A C 1
ATOM 1274 O O . SER A 1 158 ? -10.799 -81.890 -12.376 1.00 57.66 158 SER A O 1
ATOM 1276 N N . PRO A 1 159 ? -12.391 -83.256 -13.180 1.00 51.16 159 PRO A N 1
ATOM 1277 C CA . PRO A 1 159 ? -13.097 -83.395 -11.903 1.00 51.16 159 PRO A CA 1
ATOM 1278 C C . PRO A 1 159 ? -12.444 -84.369 -10.901 1.00 51.16 159 PRO A C 1
ATOM 1280 O O . PRO A 1 159 ? -12.908 -84.456 -9.768 1.00 51.16 159 PRO A O 1
ATOM 1283 N N . SER A 1 160 ? -11.425 -85.152 -11.290 1.00 51.03 160 SER A N 1
ATOM 1284 C CA . SER A 1 160 ? -10.988 -86.329 -10.511 1.00 51.03 160 SER A CA 1
ATOM 1285 C C . SER A 1 160 ? -9.468 -86.566 -10.456 1.00 51.03 160 SER A C 1
ATOM 1287 O O . SER A 1 160 ? -8.999 -87.672 -10.732 1.00 51.03 160 SER A O 1
ATOM 1289 N N . LEU A 1 161 ? -8.687 -85.552 -10.078 1.00 47.12 161 LEU A N 1
ATOM 1290 C CA . LEU A 1 161 ? -7.291 -85.723 -9.649 1.00 47.12 161 LEU A CA 1
ATOM 1291 C C . LEU A 1 161 ? -7.178 -85.438 -8.146 1.00 47.12 161 LEU A C 1
ATOM 1293 O O . LEU A 1 161 ? -7.777 -84.498 -7.639 1.00 47.12 161 LEU A O 1
ATOM 1297 N N . SER A 1 162 ? -6.439 -86.289 -7.431 1.00 48.56 162 SER A N 1
ATOM 1298 C CA . SER A 1 162 ? -6.225 -86.219 -5.979 1.00 48.56 162 SER A CA 1
ATOM 1299 C C . SER A 1 162 ? -5.728 -84.838 -5.528 1.00 48.56 162 SER A C 1
ATOM 1301 O O . SER A 1 162 ? -4.805 -84.312 -6.148 1.00 48.56 162 SER A O 1
ATOM 1303 N N . ASN A 1 163 ? -6.286 -84.333 -4.418 1.00 50.69 163 ASN A N 1
ATOM 1304 C CA . ASN A 1 163 ? -6.185 -82.982 -3.822 1.00 50.69 163 ASN A CA 1
ATOM 1305 C C . ASN A 1 163 ? -4.835 -82.220 -3.838 1.00 50.69 163 ASN A C 1
ATOM 1307 O O . ASN A 1 163 ? -4.833 -81.036 -3.527 1.00 50.69 163 ASN A O 1
ATOM 1311 N N . ASN A 1 164 ? -3.698 -82.816 -4.203 1.00 50.59 164 ASN A N 1
ATOM 1312 C CA . ASN A 1 164 ? -2.370 -82.200 -4.056 1.00 50.59 164 ASN A CA 1
ATOM 1313 C C . ASN A 1 164 ? -1.649 -81.898 -5.386 1.00 50.59 164 ASN A C 1
ATOM 1315 O O . ASN A 1 164 ? -0.442 -81.668 -5.387 1.00 50.59 164 ASN A O 1
ATOM 1319 N N . GLN A 1 165 ? -2.347 -81.909 -6.526 1.00 59.22 165 GLN A N 1
ATOM 1320 C CA . GLN A 1 165 ? -1.749 -81.602 -7.840 1.00 59.22 165 GLN A CA 1
ATOM 1321 C C . GLN A 1 165 ? -2.425 -80.432 -8.568 1.00 59.22 165 GLN A C 1
ATOM 1323 O O . GLN A 1 165 ? -2.285 -80.286 -9.781 1.00 59.22 165 GLN A O 1
ATOM 1328 N N . HIS A 1 166 ? -3.144 -79.574 -7.840 1.00 73.44 166 HIS A N 1
ATOM 1329 C CA . HIS A 1 166 ? -3.722 -78.371 -8.429 1.00 73.44 166 HIS A CA 1
ATOM 1330 C C . HIS A 1 166 ? -2.637 -77.348 -8.800 1.00 73.44 166 HIS A C 1
ATOM 1332 O O . HIS A 1 166 ? -1.744 -77.099 -7.986 1.00 73.44 166 HIS A O 1
ATOM 1338 N N . PRO A 1 167 ? -2.721 -76.692 -9.973 1.00 70.94 167 PRO A N 1
ATOM 1339 C CA . PRO A 1 167 ? -1.703 -75.753 -10.445 1.00 70.94 167 PRO A CA 1
ATOM 1340 C C . PRO A 1 167 ? -1.376 -74.618 -9.462 1.00 70.94 167 PRO A C 1
ATOM 1342 O O . PRO A 1 167 ? -0.226 -74.202 -9.361 1.00 70.94 167 PRO A O 1
ATOM 1345 N N . TRP A 1 168 ? -2.351 -74.128 -8.697 1.00 79.94 168 TRP A N 1
ATOM 1346 C CA . TRP A 1 168 ? -2.141 -73.069 -7.702 1.00 79.94 168 TRP A CA 1
ATOM 1347 C C . TRP A 1 168 ? -1.455 -73.545 -6.405 1.00 79.94 168 TRP A C 1
ATOM 1349 O O . TRP A 1 168 ? -0.976 -72.710 -5.643 1.00 79.94 168 TRP A O 1
ATOM 1359 N N . LEU A 1 169 ? -1.358 -74.861 -6.170 1.00 73.69 169 LEU A N 1
ATOM 1360 C CA . LEU A 1 169 ? -0.683 -75.470 -5.010 1.00 73.69 169 LEU A CA 1
ATOM 1361 C C . LEU A 1 169 ? 0.722 -76.005 -5.340 1.00 73.69 169 LEU A C 1
ATOM 1363 O O . LEU A 1 169 ? 1.478 -76.367 -4.436 1.00 73.69 169 LEU A O 1
ATOM 1367 N N . VAL A 1 170 ? 1.085 -76.072 -6.628 1.00 76.00 170 VAL A N 1
ATOM 1368 C CA . VAL A 1 170 ? 2.403 -76.554 -7.071 1.00 76.00 170 VAL A CA 1
ATOM 1369 C C . VAL A 1 170 ? 3.500 -75.641 -6.528 1.00 76.00 170 VAL A C 1
ATOM 1371 O O . VAL A 1 170 ? 3.365 -74.421 -6.540 1.00 76.00 170 VAL A O 1
ATOM 1374 N N . LYS A 1 171 ? 4.604 -76.245 -6.082 1.00 77.44 171 LYS A N 1
ATOM 1375 C CA . LYS A 1 171 ? 5.811 -75.543 -5.636 1.00 77.44 171 LYS A CA 1
ATOM 1376 C C . LYS A 1 171 ? 6.845 -75.568 -6.742 1.00 77.44 171 LYS A C 1
ATOM 1378 O O . LYS A 1 171 ? 7.099 -76.617 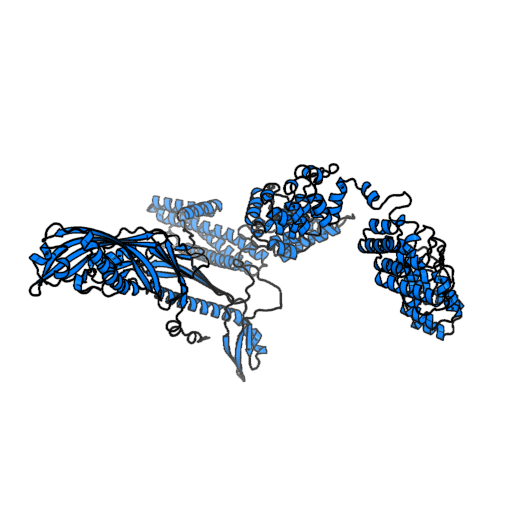-7.336 1.00 77.44 171 LYS A O 1
ATOM 1383 N N . ASN A 1 172 ? 7.466 -74.425 -6.975 1.00 74.12 172 ASN A N 1
ATOM 1384 C CA . ASN A 1 172 ? 8.633 -74.332 -7.834 1.00 74.12 172 ASN A CA 1
ATOM 1385 C C . ASN A 1 172 ? 9.877 -74.945 -7.119 1.00 74.12 172 ASN A C 1
ATOM 1387 O O . ASN A 1 172 ? 9.802 -75.351 -5.958 1.00 74.12 172 ASN A O 1
ATOM 1391 N N . ILE A 1 173 ? 11.034 -75.028 -7.785 1.00 75.62 173 ILE A N 1
ATOM 1392 C CA . ILE A 1 173 ? 12.299 -75.566 -7.232 1.00 75.62 173 ILE A CA 1
ATOM 1393 C C . ILE A 1 173 ? 12.746 -74.789 -5.978 1.00 75.62 173 ILE A C 1
ATOM 1395 O O . ILE A 1 173 ? 13.330 -75.373 -5.065 1.00 75.62 173 ILE A O 1
ATOM 1399 N N . ASP A 1 174 ? 12.416 -73.497 -5.895 1.00 68.31 174 ASP A N 1
ATOM 1400 C CA . ASP A 1 174 ? 12.706 -72.639 -4.738 1.00 68.31 174 ASP A CA 1
ATOM 1401 C C . ASP A 1 174 ? 11.754 -72.903 -3.545 1.00 68.31 174 ASP A C 1
ATOM 1403 O O . ASP A 1 174 ? 11.994 -72.445 -2.421 1.00 68.31 174 ASP A O 1
ATOM 1407 N N . GLY A 1 175 ? 10.695 -73.692 -3.754 1.00 70.44 175 GLY A N 1
ATOM 1408 C CA . GLY A 1 175 ? 9.648 -73.987 -2.775 1.00 70.44 175 GLY A CA 1
ATOM 1409 C C . GLY A 1 175 ? 8.583 -72.894 -2.645 1.00 70.44 175 GLY A C 1
ATOM 1410 O O . GLY A 1 175 ? 7.797 -72.931 -1.694 1.00 70.44 175 GLY A O 1
ATOM 1411 N N . ASP A 1 176 ? 8.570 -71.925 -3.561 1.00 78.12 176 ASP A N 1
ATOM 1412 C CA . ASP A 1 176 ? 7.575 -70.859 -3.638 1.00 78.12 176 ASP A CA 1
ATOM 1413 C C . ASP A 1 176 ? 6.339 -71.338 -4.423 1.00 78.12 176 ASP A C 1
ATOM 1415 O O . ASP A 1 176 ? 6.456 -72.104 -5.381 1.00 78.12 176 ASP A O 1
ATOM 1419 N N . THR A 1 177 ? 5.159 -70.882 -4.001 1.00 82.19 177 THR A N 1
ATOM 1420 C CA . THR A 1 177 ? 3.869 -71.093 -4.684 1.00 82.19 177 THR A CA 1
ATOM 1421 C C . THR A 1 177 ? 3.529 -69.860 -5.530 1.00 82.19 177 THR A C 1
ATOM 1423 O O . THR A 1 177 ? 4.120 -68.793 -5.314 1.00 82.19 177 THR A O 1
ATOM 1426 N N . PRO A 1 178 ? 2.549 -69.923 -6.454 1.00 81.44 178 PRO A N 1
ATOM 1427 C CA . PRO A 1 178 ? 2.092 -68.733 -7.171 1.00 81.44 178 PRO A CA 1
ATOM 1428 C C . PRO A 1 178 ? 1.659 -67.609 -6.220 1.00 81.44 178 PRO A C 1
ATOM 1430 O O . PRO A 1 178 ? 1.988 -66.449 -6.454 1.00 81.44 178 PRO A O 1
ATOM 1433 N N . LEU A 1 179 ? 1.012 -67.953 -5.099 1.00 84.38 179 LEU A N 1
ATOM 1434 C CA . LEU A 1 179 ? 0.626 -66.988 -4.070 1.00 84.38 179 LEU A CA 1
ATOM 1435 C C . LEU A 1 179 ? 1.845 -66.335 -3.411 1.00 84.38 179 LEU A C 1
ATOM 1437 O O . LEU A 1 179 ? 1.897 -65.113 -3.320 1.00 84.38 179 LEU A O 1
ATOM 1441 N N . SER A 1 180 ? 2.846 -67.109 -2.974 1.00 81.38 180 SER A N 1
ATOM 1442 C CA . SER A 1 180 ? 4.013 -66.518 -2.302 1.00 81.38 180 SER A CA 1
ATOM 1443 C C . SER A 1 180 ? 4.827 -65.612 -3.234 1.00 81.38 180 SER A C 1
ATOM 1445 O O . SER A 1 180 ? 5.373 -64.605 -2.784 1.00 81.38 180 SER A O 1
ATOM 1447 N N . LEU A 1 181 ? 4.852 -65.899 -4.540 1.00 80.94 181 LEU A N 1
ATOM 1448 C CA . LEU A 1 181 ? 5.453 -65.011 -5.538 1.00 80.94 181 LEU A CA 1
ATOM 1449 C C . LEU A 1 181 ? 4.622 -63.745 -5.776 1.00 80.94 181 LEU A C 1
ATOM 1451 O O . LEU A 1 181 ? 5.205 -62.664 -5.843 1.00 80.94 181 LEU A O 1
ATOM 1455 N N . ALA A 1 182 ? 3.292 -63.854 -5.842 1.00 81.00 182 ALA A N 1
ATOM 1456 C CA . ALA A 1 182 ? 2.411 -62.696 -6.005 1.00 81.00 182 ALA A CA 1
ATOM 1457 C C . ALA A 1 182 ? 2.561 -61.718 -4.827 1.00 81.00 182 ALA A C 1
ATOM 1459 O O . ALA A 1 182 ? 2.651 -60.507 -5.031 1.00 81.00 182 ALA A O 1
ATOM 1460 N N . ILE A 1 183 ? 2.687 -62.253 -3.606 1.00 77.75 183 ILE A N 1
ATOM 1461 C CA . ILE A 1 183 ? 2.966 -61.474 -2.392 1.00 77.75 183 ILE A CA 1
ATOM 1462 C C . ILE A 1 183 ? 4.326 -60.789 -2.494 1.00 77.75 183 ILE A C 1
ATOM 1464 O O . ILE A 1 183 ? 4.415 -59.583 -2.284 1.00 77.75 183 ILE A O 1
ATOM 1468 N N . ALA A 1 184 ? 5.375 -61.529 -2.864 1.00 79.00 184 ALA A N 1
ATOM 1469 C CA . ALA A 1 184 ? 6.721 -60.977 -3.001 1.00 79.00 184 ALA A CA 1
ATOM 1470 C C . ALA A 1 184 ? 6.803 -59.839 -4.038 1.00 79.00 184 ALA A C 1
ATOM 1472 O O . ALA A 1 184 ? 7.585 -58.909 -3.855 1.00 79.00 184 ALA A O 1
ATOM 1473 N N . GLN A 1 185 ? 5.987 -59.886 -5.097 1.00 78.12 185 GLN A N 1
ATOM 1474 C CA . GLN A 1 185 ? 5.916 -58.847 -6.133 1.00 78.12 185 GLN A CA 1
ATOM 1475 C C . GLN A 1 185 ? 4.879 -57.745 -5.857 1.00 78.12 185 GLN A C 1
ATOM 1477 O O . GLN A 1 185 ? 4.643 -56.908 -6.724 1.00 78.12 185 GLN A O 1
ATOM 1482 N N . LYS A 1 186 ? 4.254 -57.709 -4.669 1.00 74.38 186 LYS A N 1
ATOM 1483 C CA . LYS A 1 186 ? 3.200 -56.738 -4.302 1.00 74.38 186 LYS A CA 1
ATOM 1484 C C . LYS A 1 186 ? 1.951 -56.775 -5.199 1.00 74.38 186 LYS A C 1
ATOM 1486 O O . LYS A 1 186 ? 1.208 -55.797 -5.257 1.00 74.38 186 LYS A O 1
ATOM 1491 N N . ASN A 1 187 ? 1.663 -57.898 -5.860 1.00 77.25 187 ASN A N 1
ATOM 1492 C CA . ASN A 1 187 ? 0.444 -58.054 -6.656 1.00 77.25 187 ASN A CA 1
ATOM 1493 C C . ASN A 1 187 ? -0.732 -58.499 -5.766 1.00 77.25 187 ASN A C 1
ATOM 1495 O O . ASN A 1 187 ? -1.068 -59.682 -5.678 1.00 77.25 187 ASN A O 1
ATOM 1499 N N . VAL A 1 188 ? -1.328 -57.526 -5.071 1.00 75.25 188 VAL A N 1
ATOM 1500 C CA . VAL A 1 188 ? -2.351 -57.747 -4.034 1.00 75.25 188 VAL A CA 1
ATOM 1501 C C . VAL A 1 188 ? -3.629 -58.369 -4.598 1.00 75.25 188 VAL A C 1
ATOM 1503 O O . VAL A 1 188 ? -4.149 -59.313 -4.012 1.00 75.25 188 VAL A O 1
ATOM 1506 N N . ASN A 1 189 ? -4.107 -57.894 -5.752 1.00 80.44 189 ASN A N 1
ATOM 1507 C CA . ASN A 1 189 ? -5.362 -58.361 -6.352 1.00 80.44 189 ASN A CA 1
ATOM 1508 C C . ASN A 1 189 ? -5.281 -59.838 -6.753 1.00 80.44 189 ASN A C 1
ATOM 1510 O O . ASN A 1 189 ? -6.154 -60.626 -6.394 1.00 80.44 189 ASN A O 1
ATOM 1514 N N . LEU A 1 190 ? -4.183 -60.231 -7.407 1.00 80.56 190 LEU A N 1
ATOM 1515 C CA . LEU A 1 190 ? -3.943 -61.625 -7.768 1.00 80.56 190 LEU A CA 1
ATOM 1516 C C . LEU A 1 190 ? -3.783 -62.511 -6.521 1.00 80.56 190 LEU A C 1
ATOM 1518 O O . LEU A 1 190 ? -4.266 -63.641 -6.505 1.00 80.56 190 LEU A O 1
ATOM 1522 N N . ALA A 1 191 ? -3.135 -62.007 -5.465 1.00 80.38 191 ALA A N 1
ATOM 1523 C CA . ALA A 1 191 ? -2.978 -62.743 -4.213 1.00 80.38 191 ALA A CA 1
ATOM 1524 C C . ALA A 1 191 ? -4.322 -62.975 -3.497 1.00 80.38 191 ALA A C 1
ATOM 1526 O O . ALA A 1 191 ? -4.586 -64.094 -3.061 1.00 80.38 191 ALA A O 1
ATOM 1527 N N . ILE A 1 192 ? -5.193 -61.961 -3.429 1.00 79.50 192 ILE A N 1
ATOM 1528 C CA . ILE A 1 192 ? -6.555 -62.092 -2.882 1.00 79.50 192 ILE A CA 1
ATOM 1529 C C . ILE A 1 192 ? -7.376 -63.073 -3.725 1.00 79.50 192 ILE A C 1
ATOM 1531 O O . ILE A 1 192 ? -8.052 -63.942 -3.174 1.00 79.50 192 ILE A O 1
ATOM 1535 N N . TYR A 1 193 ? -7.280 -62.989 -5.055 1.00 82.25 193 TYR A N 1
ATOM 1536 C CA . TYR A 1 193 ? -7.980 -63.913 -5.942 1.00 82.25 193 TYR A CA 1
ATOM 1537 C C . TYR A 1 193 ? -7.542 -65.368 -5.713 1.00 82.25 193 TYR A C 1
ATOM 1539 O O . TYR A 1 193 ? -8.386 -66.235 -5.494 1.00 82.25 193 TYR A O 1
ATOM 1547 N N . LEU A 1 194 ? -6.236 -65.646 -5.663 1.00 79.62 194 LEU A N 1
ATOM 1548 C CA . LEU A 1 194 ? -5.721 -66.994 -5.394 1.00 79.62 194 LEU A CA 1
ATOM 1549 C C . LEU A 1 194 ? -6.159 -67.533 -4.020 1.00 79.62 194 LEU A C 1
ATOM 1551 O O . LEU A 1 194 ? -6.459 -68.721 -3.915 1.00 79.62 194 LEU A O 1
ATOM 1555 N N . LEU A 1 195 ? -6.258 -66.674 -2.997 1.00 79.75 195 LEU A N 1
ATOM 1556 C CA . LEU A 1 195 ? -6.811 -67.039 -1.684 1.00 79.75 195 LEU A CA 1
ATOM 1557 C C . LEU A 1 195 ? -8.304 -67.388 -1.756 1.00 79.75 195 LEU A C 1
ATOM 1559 O O . LEU A 1 195 ? -8.743 -68.311 -1.075 1.00 79.75 195 LEU A O 1
ATOM 1563 N N . SER A 1 196 ? -9.073 -66.688 -2.596 1.00 80.19 196 SER A N 1
ATOM 1564 C CA . SER A 1 196 ? -10.503 -66.964 -2.798 1.00 80.19 196 SER A CA 1
ATOM 1565 C C . SER A 1 196 ? -10.769 -68.277 -3.546 1.00 80.19 196 SER A C 1
ATOM 1567 O O . SER A 1 196 ? -11.821 -68.892 -3.374 1.00 80.19 196 SER A O 1
ATOM 1569 N N . VAL A 1 197 ? -9.815 -68.724 -4.372 1.00 78.06 197 VAL A N 1
ATOM 1570 C CA . VAL A 1 197 ? -9.923 -69.961 -5.158 1.00 78.06 197 VAL A CA 1
ATOM 1571 C C . VAL A 1 197 ? -9.705 -71.201 -4.296 1.00 78.06 197 VAL A C 1
ATOM 1573 O O . VAL A 1 197 ? -10.420 -72.191 -4.483 1.00 78.06 197 VAL A O 1
ATOM 1576 N N . ASP A 1 198 ? -8.703 -71.169 -3.415 1.00 75.69 198 ASP A N 1
ATOM 1577 C CA . ASP A 1 198 ? -8.356 -72.269 -2.517 1.00 75.69 198 ASP A CA 1
ATOM 1578 C C . ASP A 1 198 ? -7.591 -71.748 -1.290 1.00 75.69 198 ASP A C 1
ATOM 1580 O O . ASP A 1 198 ? -6.440 -71.316 -1.366 1.00 75.69 198 ASP A O 1
ATOM 1584 N N . GLU A 1 199 ? -8.224 -71.834 -0.124 1.00 72.44 199 GLU A N 1
ATOM 1585 C CA . GLU A 1 199 ? -7.648 -71.370 1.140 1.00 72.44 199 GLU A CA 1
ATOM 1586 C C . GLU A 1 199 ? -6.415 -72.200 1.556 1.00 72.44 199 GLU A C 1
ATOM 1588 O O . GLU A 1 199 ? -5.573 -71.719 2.316 1.00 72.44 199 GLU A O 1
ATOM 1593 N N . ASN A 1 200 ? -6.247 -73.428 1.037 1.00 69.75 200 ASN A N 1
ATOM 1594 C CA . ASN A 1 200 ? -5.099 -74.285 1.364 1.00 69.75 200 ASN A CA 1
ATOM 1595 C C . ASN A 1 200 ? -3.778 -73.784 0.757 1.00 69.75 200 ASN A C 1
ATOM 1597 O O . ASN A 1 200 ? -2.704 -74.240 1.151 1.00 69.75 200 ASN A O 1
ATOM 1601 N N . VAL A 1 201 ? -3.811 -72.801 -0.148 1.00 70.44 201 VAL A N 1
ATOM 1602 C CA . VAL A 1 201 ? -2.590 -72.199 -0.710 1.00 70.44 201 VAL A CA 1
ATOM 1603 C C . VAL A 1 201 ? -1.733 -71.539 0.387 1.00 70.44 201 VAL A C 1
ATOM 1605 O O . VAL A 1 201 ? -0.508 -71.468 0.267 1.00 70.44 201 VAL A O 1
ATOM 1608 N N . VAL A 1 202 ? -2.354 -71.124 1.500 1.00 70.00 202 VAL A N 1
ATOM 1609 C CA . VAL A 1 202 ? -1.682 -70.501 2.654 1.00 70.00 202 VAL A CA 1
ATOM 1610 C C . VAL A 1 202 ? -0.697 -71.461 3.343 1.00 70.00 202 VAL A C 1
ATOM 1612 O O . VAL A 1 202 ? 0.369 -71.024 3.780 1.00 70.00 202 VAL A O 1
ATOM 1615 N N . ILE A 1 203 ? -1.021 -72.759 3.428 1.00 69.94 203 ILE A N 1
ATOM 1616 C CA . ILE A 1 203 ? -0.205 -73.769 4.136 1.00 69.94 203 ILE A CA 1
ATOM 1617 C C . ILE A 1 203 ? 0.839 -74.449 3.249 1.00 69.94 203 ILE A C 1
ATOM 1619 O O . ILE A 1 203 ? 1.811 -75.004 3.761 1.00 69.94 203 ILE A O 1
ATOM 1623 N N . GLU A 1 204 ? 0.664 -74.419 1.929 1.00 69.75 204 GLU A N 1
ATOM 1624 C CA . GLU A 1 204 ? 1.557 -75.144 1.027 1.00 69.75 204 GLU A CA 1
ATOM 1625 C C . GLU A 1 204 ? 2.900 -74.424 0.819 1.00 69.75 204 GLU A C 1
ATOM 1627 O O . GLU A 1 204 ? 3.938 -75.071 0.677 1.00 69.75 204 GLU A O 1
ATOM 1632 N N . SER A 1 205 ? 2.947 -73.094 0.850 1.00 66.50 205 SER A N 1
ATOM 1633 C CA . SER A 1 205 ? 4.203 -72.351 0.675 1.00 66.50 205 SER A CA 1
ATOM 1634 C C . SER A 1 205 ? 5.272 -72.713 1.722 1.00 66.50 205 SER A C 1
ATOM 1636 O O . SER A 1 205 ? 5.018 -72.721 2.926 1.00 66.50 205 SER A O 1
ATOM 1638 N N . LYS A 1 206 ? 6.523 -72.938 1.283 1.00 65.50 206 LYS A N 1
ATOM 1639 C CA . LYS A 1 206 ? 7.663 -73.169 2.194 1.00 65.50 206 LYS A CA 1
ATOM 1640 C C . LYS A 1 206 ? 7.899 -71.975 3.126 1.00 65.50 206 LYS A C 1
ATOM 1642 O O . LYS A 1 206 ? 8.280 -72.154 4.285 1.00 65.50 206 LYS A O 1
ATOM 1647 N N . LYS A 1 207 ? 7.691 -70.758 2.613 1.00 65.81 207 LYS A N 1
ATOM 1648 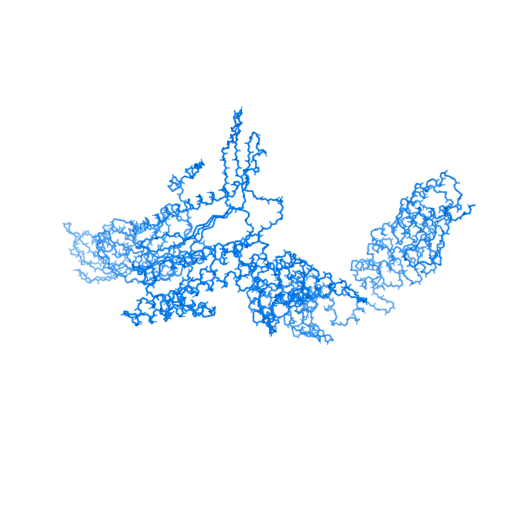C CA . LYS A 1 207 ? 7.726 -69.510 3.386 1.00 65.81 207 LYS A CA 1
ATOM 1649 C C . LYS A 1 207 ? 6.339 -69.230 3.947 1.00 65.81 207 LYS A C 1
ATOM 1651 O O . LYS A 1 207 ? 5.354 -69.329 3.221 1.00 65.81 207 LYS A O 1
ATOM 1656 N N . ASN A 1 208 ? 6.277 -68.826 5.210 1.00 71.19 208 ASN A N 1
ATOM 1657 C CA . ASN A 1 208 ? 5.027 -68.418 5.830 1.00 71.19 208 ASN A CA 1
ATOM 1658 C C . ASN A 1 208 ? 4.504 -67.144 5.140 1.00 71.19 208 ASN A C 1
ATOM 1660 O O . ASN A 1 208 ? 5.118 -66.081 5.242 1.00 71.19 208 ASN A O 1
ATOM 1664 N N . VAL A 1 209 ? 3.395 -67.268 4.407 1.00 72.12 209 VAL A N 1
ATOM 1665 C CA . VAL A 1 209 ? 2.848 -66.193 3.564 1.00 72.12 209 VAL A CA 1
ATOM 1666 C C . VAL A 1 209 ? 2.370 -64.987 4.370 1.00 72.12 209 VAL A C 1
ATOM 1668 O O . VAL A 1 209 ? 2.455 -63.866 3.878 1.00 72.12 209 VAL A O 1
ATOM 16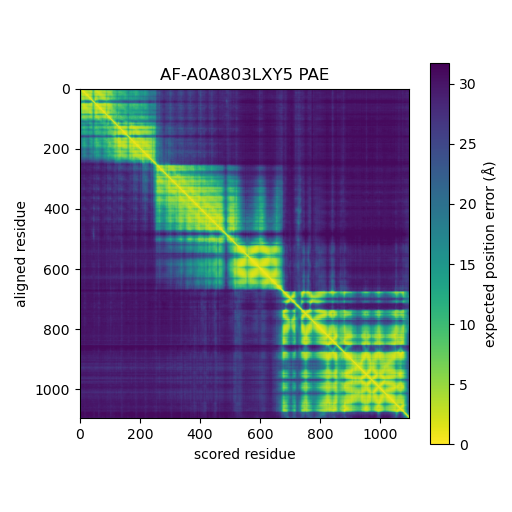71 N N . LEU A 1 210 ? 1.954 -65.191 5.625 1.00 69.00 210 LEU A N 1
ATOM 1672 C CA . LEU A 1 210 ? 1.579 -64.108 6.532 1.00 69.00 210 LEU A CA 1
ATOM 1673 C C . LEU A 1 210 ? 2.802 -6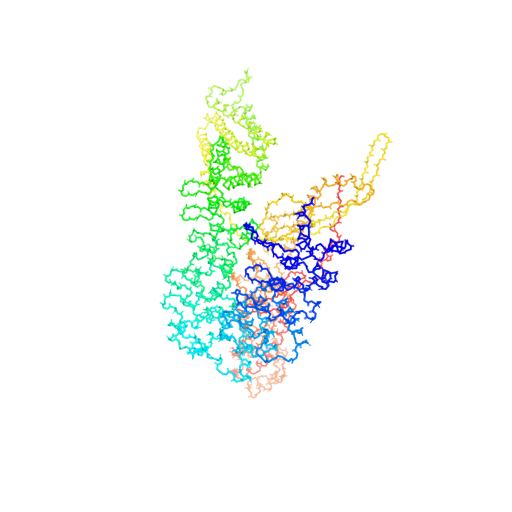3.260 6.907 1.00 69.00 210 LEU A C 1
ATOM 1675 O O . LEU A 1 210 ? 2.754 -62.035 6.868 1.00 69.00 210 LEU A O 1
ATOM 1679 N N . PHE A 1 211 ? 3.925 -63.914 7.206 1.00 65.56 211 PHE A N 1
ATOM 1680 C CA . PHE A 1 211 ? 5.188 -63.231 7.490 1.00 65.56 211 PHE A CA 1
ATOM 1681 C C . PHE A 1 211 ? 5.713 -62.493 6.258 1.00 65.56 211 PHE A C 1
ATOM 1683 O O . PHE A 1 211 ? 6.177 -61.363 6.375 1.00 65.56 211 PHE A O 1
ATOM 1690 N N . LEU A 1 212 ? 5.583 -63.102 5.078 1.00 68.81 212 LEU A N 1
ATOM 1691 C CA . LEU A 1 212 ? 5.979 -62.487 3.815 1.00 68.81 212 LEU A CA 1
ATOM 1692 C C . LEU A 1 212 ? 5.124 -61.247 3.491 1.00 68.81 212 LEU A C 1
ATOM 1694 O O . LEU A 1 212 ? 5.662 -60.230 3.067 1.00 68.81 212 LEU A O 1
ATOM 1698 N N . ALA A 1 213 ? 3.809 -61.290 3.734 1.00 66.00 213 ALA A N 1
ATOM 1699 C CA . ALA A 1 213 ? 2.921 -60.141 3.527 1.00 66.00 213 ALA A CA 1
ATOM 1700 C C . ALA A 1 213 ? 3.265 -58.962 4.456 1.00 66.00 213 ALA A C 1
ATOM 1702 O O . ALA A 1 213 ? 3.230 -57.804 4.030 1.00 66.00 213 ALA A O 1
ATOM 1703 N N . VAL A 1 214 ? 3.658 -59.258 5.701 1.00 63.69 214 VAL A N 1
ATOM 1704 C CA . VAL A 1 214 ? 4.139 -58.259 6.667 1.00 63.69 214 VAL A CA 1
ATOM 1705 C C . VAL A 1 214 ? 5.499 -57.689 6.250 1.00 63.69 214 VAL A C 1
ATOM 1707 O O . VAL A 1 214 ? 5.673 -56.473 6.265 1.00 63.69 214 VAL A O 1
ATOM 1710 N N . GLU A 1 215 ? 6.443 -58.535 5.827 1.00 62.81 215 GLU A N 1
ATOM 1711 C CA . GLU A 1 215 ? 7.772 -58.115 5.350 1.00 62.81 215 GLU A CA 1
ATOM 1712 C C . GLU A 1 215 ? 7.677 -57.193 4.126 1.00 62.81 215 GLU A C 1
ATOM 1714 O O . GLU A 1 215 ? 8.399 -56.203 4.016 1.00 62.81 215 GLU A O 1
ATOM 1719 N N . VAL A 1 216 ? 6.727 -57.473 3.233 1.00 61.09 216 VAL A N 1
ATOM 1720 C CA . VAL A 1 216 ? 6.488 -56.701 2.009 1.00 61.09 216 VAL A CA 1
ATOM 1721 C C . VAL A 1 216 ? 5.615 -55.446 2.255 1.00 61.09 216 VAL A C 1
ATOM 1723 O O . VAL A 1 216 ? 5.431 -54.635 1.343 1.00 61.09 216 VAL A O 1
ATOM 1726 N N . GLN A 1 217 ? 5.156 -55.214 3.495 1.00 59.47 217 GLN A N 1
ATOM 1727 C CA . GLN A 1 217 ? 4.344 -54.060 3.930 1.00 59.47 217 GLN A CA 1
ATOM 1728 C C . GLN A 1 217 ? 2.954 -53.976 3.269 1.00 59.47 217 GLN A C 1
ATOM 1730 O O . GLN A 1 217 ? 2.458 -52.890 2.970 1.00 59.47 217 GLN A O 1
ATOM 1735 N N . CYS A 1 218 ? 2.303 -55.118 3.024 1.00 60.59 218 CYS A N 1
ATOM 1736 C CA . CYS A 1 218 ? 0.950 -55.158 2.465 1.00 60.59 218 CYS A CA 1
ATOM 1737 C C . CYS A 1 218 ? -0.097 -55.444 3.557 1.00 60.59 218 CYS A C 1
ATOM 1739 O O . CYS A 1 218 ? -0.380 -56.597 3.882 1.00 60.59 218 CYS A O 1
ATOM 1741 N N . HIS A 1 219 ? -0.668 -54.380 4.132 1.00 60.50 219 HIS A N 1
ATOM 1742 C CA . HIS A 1 219 ? -1.580 -54.469 5.282 1.00 60.50 219 HIS A CA 1
ATOM 1743 C C . HIS A 1 219 ? -2.913 -55.158 4.963 1.00 60.50 219 HIS A C 1
ATOM 1745 O O . HIS A 1 219 ? -3.347 -56.021 5.721 1.00 60.50 219 HIS A O 1
ATOM 1751 N N . THR A 1 220 ? -3.524 -54.844 3.818 1.00 65.94 220 THR A N 1
ATOM 1752 C CA . THR A 1 220 ? -4.824 -55.405 3.407 1.00 65.94 220 THR A CA 1
ATOM 1753 C C . THR A 1 220 ? -4.772 -56.920 3.232 1.00 65.94 220 THR A C 1
ATOM 1755 O O . THR A 1 220 ? -5.668 -57.638 3.667 1.00 65.94 220 THR A O 1
ATOM 1758 N N . LEU A 1 221 ? -3.689 -57.428 2.644 1.00 69.06 221 LEU A N 1
ATOM 1759 C CA . LEU A 1 221 ? -3.506 -58.859 2.441 1.00 69.06 221 LEU A CA 1
ATOM 1760 C C . LEU A 1 221 ? -3.172 -59.594 3.745 1.00 69.06 221 LEU A C 1
ATOM 1762 O O . LEU A 1 221 ? -3.636 -60.712 3.957 1.00 69.06 221 LEU A O 1
ATOM 1766 N N . ALA A 1 222 ? -2.382 -58.970 4.623 1.00 63.81 222 ALA A N 1
ATOM 1767 C CA . ALA A 1 222 ? -2.061 -59.540 5.928 1.00 63.81 222 ALA A CA 1
ATOM 1768 C C . ALA A 1 222 ? -3.320 -59.706 6.797 1.00 63.81 222 ALA A C 1
ATOM 1770 O O . ALA A 1 222 ? -3.476 -60.740 7.445 1.00 63.81 222 ALA A O 1
ATOM 1771 N N . GLU A 1 223 ? -4.238 -58.735 6.769 1.00 64.31 223 GLU A N 1
ATOM 1772 C CA . GLU A 1 223 ? -5.535 -58.837 7.448 1.00 64.31 223 GLU A CA 1
ATOM 1773 C C . GLU A 1 223 ? -6.389 -59.986 6.904 1.00 64.31 223 GLU A C 1
ATOM 1775 O O . GLU A 1 223 ? -6.959 -60.749 7.684 1.00 64.31 223 GLU A O 1
ATOM 1780 N N . GLU A 1 224 ? -6.452 -60.154 5.583 1.00 66.19 224 GLU A N 1
ATOM 1781 C CA . GLU A 1 224 ? -7.272 -61.204 4.975 1.00 66.19 224 GLU A CA 1
ATOM 1782 C C . GLU A 1 224 ? -6.720 -62.609 5.265 1.00 66.19 224 GLU A C 1
ATOM 1784 O O . GLU A 1 224 ? -7.470 -63.519 5.621 1.00 66.19 224 GLU A O 1
ATOM 1789 N N . ILE A 1 225 ? -5.392 -62.775 5.236 1.00 66.81 225 ILE A N 1
ATOM 1790 C CA . ILE A 1 225 ? -4.730 -64.027 5.631 1.00 66.81 225 ILE A CA 1
ATOM 1791 C C . ILE A 1 225 ? -4.975 -64.330 7.120 1.00 66.81 225 ILE A C 1
ATOM 1793 O O . ILE A 1 225 ? -5.217 -65.485 7.477 1.00 66.81 225 ILE A O 1
ATOM 1797 N N . LEU A 1 226 ? -4.961 -63.317 7.996 1.00 64.12 226 LEU A N 1
ATOM 1798 C CA . LEU A 1 226 ? -5.254 -63.490 9.424 1.00 64.12 226 LEU A CA 1
ATOM 1799 C C . LEU A 1 226 ? -6.686 -63.977 9.670 1.00 64.12 226 LEU A C 1
ATOM 1801 O O . LEU A 1 226 ? -6.873 -64.885 10.478 1.00 64.12 226 LEU A O 1
ATOM 1805 N N . LYS A 1 227 ? -7.679 -63.441 8.947 1.00 68.75 227 LYS A N 1
ATOM 1806 C CA . LYS A 1 227 ? -9.075 -63.906 9.043 1.00 68.75 227 LYS A CA 1
ATOM 1807 C C . LYS A 1 227 ? -9.214 -65.376 8.651 1.00 68.75 227 LYS A C 1
ATOM 1809 O O . LYS A 1 227 ? -9.905 -66.126 9.334 1.00 68.75 227 LYS A O 1
ATOM 1814 N N . ILE A 1 228 ? -8.549 -65.806 7.575 1.00 67.56 228 ILE A N 1
ATOM 1815 C CA . ILE A 1 228 ? -8.585 -67.207 7.121 1.00 67.56 228 ILE A CA 1
ATOM 1816 C C . ILE A 1 228 ? -7.943 -68.130 8.166 1.00 67.56 228 ILE A C 1
ATOM 1818 O O . ILE A 1 228 ? -8.497 -69.182 8.492 1.00 67.56 228 ILE A O 1
ATOM 1822 N N . ILE A 1 229 ? -6.798 -67.725 8.727 1.00 64.19 229 ILE A N 1
ATOM 1823 C CA . ILE A 1 229 ? -6.094 -68.483 9.771 1.00 64.19 229 ILE A CA 1
ATOM 1824 C C . ILE A 1 229 ? -6.965 -68.648 11.020 1.00 64.19 229 ILE A C 1
ATOM 1826 O O . ILE A 1 229 ? -7.012 -69.748 11.575 1.00 64.19 229 ILE A O 1
ATOM 1830 N N . ASP A 1 230 ? -7.657 -67.585 11.435 1.00 63.53 230 ASP A N 1
ATOM 1831 C CA . ASP A 1 230 ? -8.563 -67.603 12.585 1.00 63.53 230 ASP A CA 1
ATOM 1832 C C . ASP A 1 230 ? -9.780 -68.506 12.314 1.00 63.53 230 ASP A C 1
ATOM 1834 O O . ASP A 1 230 ? -10.061 -69.428 13.081 1.00 63.53 230 ASP A O 1
ATOM 1838 N N . ASN A 1 231 ? -10.409 -68.359 11.142 1.00 67.19 231 ASN A N 1
ATOM 1839 C CA . ASN A 1 231 ? -11.568 -69.158 10.728 1.00 67.19 231 ASN A CA 1
ATOM 1840 C C . ASN A 1 231 ? -11.276 -70.667 10.623 1.00 67.19 231 ASN A C 1
ATOM 1842 O O . ASN A 1 231 ? -12.149 -71.485 10.916 1.00 67.19 231 ASN A O 1
ATOM 1846 N N . LYS A 1 232 ? -10.069 -71.063 10.194 1.00 66.56 232 LYS A N 1
ATOM 1847 C CA . LYS A 1 232 ? -9.664 -72.479 10.062 1.00 66.56 232 LYS A CA 1
ATOM 1848 C C . LYS A 1 232 ? -8.928 -73.030 11.282 1.00 66.56 232 LYS A C 1
ATOM 1850 O O . LYS A 1 232 ? -8.613 -74.220 11.314 1.00 66.56 232 LYS A O 1
ATOM 1855 N N . GLY A 1 233 ? -8.625 -72.188 12.270 1.00 56.53 233 GLY A N 1
ATOM 1856 C CA . GLY A 1 233 ? -7.853 -72.574 13.450 1.00 56.53 233 GLY A CA 1
ATOM 1857 C C . GLY A 1 233 ? -6.400 -72.958 13.143 1.00 56.53 233 GLY A C 1
ATOM 1858 O O . GLY A 1 233 ? -5.786 -73.704 13.911 1.00 56.53 233 GLY A O 1
ATOM 1859 N N . TRP A 1 234 ? -5.815 -72.454 12.049 1.00 66.00 234 TRP A N 1
ATOM 1860 C CA . TRP A 1 234 ? -4.435 -72.739 11.620 1.00 66.00 234 TRP A CA 1
ATOM 1861 C C . TRP A 1 234 ? -3.388 -71.963 12.428 1.00 66.00 234 TRP A C 1
ATOM 1863 O O . TRP A 1 234 ? -2.437 -71.390 11.900 1.00 66.00 234 TRP A O 1
ATOM 1873 N N . THR A 1 235 ? -3.537 -71.983 13.747 1.00 60.00 235 THR A N 1
ATOM 1874 C CA . THR A 1 235 ? -2.693 -71.286 14.729 1.00 60.00 235 THR A CA 1
ATOM 1875 C C . THR A 1 235 ? -1.198 -71.602 14.599 1.00 60.00 235 THR A C 1
ATOM 1877 O O . THR A 1 235 ? -0.363 -70.790 14.991 1.00 60.00 235 THR A O 1
ATOM 1880 N N . GLN A 1 236 ? -0.840 -72.733 13.981 1.00 56.53 236 GLN A N 1
ATOM 1881 C CA . GLN A 1 236 ? 0.541 -73.113 13.661 1.00 56.53 236 GLN A CA 1
ATOM 1882 C C . GLN A 1 236 ? 1.231 -72.128 12.693 1.00 56.53 236 GLN A C 1
ATOM 1884 O O . GLN A 1 236 ? 2.448 -71.965 12.759 1.00 56.53 236 GLN A O 1
ATOM 1889 N N . LEU A 1 237 ? 0.470 -71.422 11.847 1.00 54.38 237 LEU A N 1
ATOM 1890 C CA . LEU A 1 237 ? 0.967 -70.415 10.898 1.00 54.38 237 LEU A CA 1
ATOM 1891 C C . LEU A 1 237 ? 1.205 -69.040 11.535 1.00 54.38 237 LEU A C 1
ATOM 1893 O O . LEU A 1 237 ? 1.767 -68.158 10.894 1.00 54.38 237 LEU A O 1
ATOM 1897 N N . LEU A 1 238 ? 0.831 -68.830 12.798 1.00 55.62 238 LEU A N 1
ATOM 1898 C CA . LEU A 1 238 ? 1.219 -67.620 13.536 1.00 55.62 238 LEU A CA 1
ATOM 1899 C C . LEU A 1 238 ? 2.697 -67.658 13.953 1.00 55.62 238 LEU A C 1
ATOM 1901 O O . LEU A 1 238 ? 3.249 -66.652 14.397 1.00 55.62 238 LEU A O 1
ATOM 1905 N N . THR A 1 239 ? 3.349 -68.813 13.790 1.00 53.50 239 THR A N 1
ATOM 1906 C CA . THR A 1 239 ? 4.756 -69.039 14.118 1.00 53.50 239 THR A CA 1
ATOM 1907 C C . THR A 1 239 ? 5.540 -69.543 12.906 1.00 53.50 239 THR A C 1
ATOM 1909 O O . THR A 1 239 ? 5.057 -70.409 12.182 1.00 53.50 239 THR A O 1
ATOM 1912 N N . ASN A 1 240 ? 6.749 -69.030 12.645 1.00 51.94 240 ASN A N 1
ATOM 1913 C CA . ASN A 1 240 ? 7.596 -69.574 11.567 1.00 51.94 240 ASN A CA 1
ATOM 1914 C C . ASN A 1 240 ? 8.294 -70.895 11.994 1.00 51.94 240 ASN A C 1
ATOM 1916 O O . ASN A 1 240 ? 8.224 -71.295 13.156 1.00 51.94 240 ASN A O 1
ATOM 1920 N N . HIS A 1 241 ? 9.023 -71.551 11.077 1.00 49.34 241 HIS A N 1
ATOM 1921 C CA . HIS A 1 241 ? 9.761 -72.818 11.303 1.00 49.34 241 HIS A CA 1
ATOM 1922 C C . HIS A 1 241 ? 10.776 -72.806 12.472 1.00 49.34 241 HIS A C 1
ATOM 1924 O O . HIS A 1 241 ? 11.216 -73.860 12.922 1.00 49.34 241 HIS A O 1
ATOM 1930 N N . GLN A 1 242 ? 11.133 -71.629 12.987 1.00 50.47 242 GLN A N 1
ATOM 1931 C CA . GLN A 1 242 ? 11.973 -71.391 14.169 1.00 50.47 242 GLN A CA 1
ATOM 1932 C C . GLN A 1 242 ? 11.156 -71.116 15.454 1.00 50.47 242 GLN A C 1
ATOM 1934 O O . GLN A 1 242 ? 11.732 -70.722 16.464 1.00 50.47 242 GLN A O 1
ATOM 1939 N N . LYS A 1 243 ? 9.827 -71.320 15.444 1.00 49.75 243 LYS A N 1
ATOM 1940 C CA . LYS A 1 243 ? 8.872 -71.020 16.539 1.00 49.75 243 LYS A CA 1
ATOM 1941 C C . LYS A 1 243 ? 8.750 -69.530 16.915 1.00 49.75 243 LYS A C 1
ATOM 1943 O O . LYS A 1 243 ? 8.260 -69.204 17.995 1.00 49.75 243 LYS A O 1
ATOM 1948 N N . LEU A 1 244 ? 9.148 -68.615 16.029 1.00 46.81 244 LEU A N 1
ATOM 1949 C CA . LEU A 1 244 ? 8.983 -67.167 16.216 1.00 46.81 244 LEU A CA 1
ATOM 1950 C C . LEU A 1 244 ? 7.545 -66.747 15.883 1.00 46.81 244 LEU A C 1
ATOM 1952 O O . LEU A 1 244 ? 7.100 -66.979 14.764 1.00 46.81 244 LEU A O 1
ATOM 1956 N N . ASN A 1 245 ? 6.840 -66.128 16.836 1.00 52.59 245 ASN A N 1
ATOM 1957 C CA . ASN A 1 245 ? 5.534 -65.467 16.621 1.00 52.59 245 ASN A CA 1
ATOM 1958 C C . ASN A 1 245 ? 5.730 -64.156 15.823 1.00 52.59 245 ASN A C 1
ATOM 1960 O O . ASN A 1 245 ? 6.828 -63.609 15.844 1.00 52.59 245 ASN A O 1
ATOM 1964 N N . ILE A 1 246 ? 4.699 -63.592 15.186 1.00 48.66 246 ILE A N 1
ATOM 1965 C CA . ILE A 1 246 ? 4.755 -62.248 14.557 1.00 48.66 246 ILE A CA 1
ATOM 1966 C C . ILE A 1 246 ? 5.253 -61.190 15.553 1.00 48.66 246 ILE A C 1
ATOM 1968 O O . ILE A 1 246 ? 6.074 -60.337 15.224 1.00 48.66 246 ILE A O 1
ATOM 1972 N N . LEU A 1 247 ? 4.854 -61.329 16.819 1.00 43.34 247 LEU A N 1
ATOM 1973 C CA . LEU A 1 247 ? 5.336 -60.518 17.941 1.00 43.34 247 LEU A CA 1
ATOM 1974 C C . LEU A 1 247 ? 6.818 -60.754 18.292 1.00 43.34 247 LEU A C 1
ATOM 1976 O O . LEU A 1 247 ? 7.428 -59.904 18.924 1.00 43.34 247 LEU A O 1
ATOM 1980 N N . HIS A 1 248 ? 7.411 -61.878 17.880 1.00 39.50 248 HIS A N 1
ATOM 1981 C CA . HIS A 1 248 ? 8.838 -62.199 18.026 1.00 39.50 248 HIS A CA 1
ATOM 1982 C C . HIS A 1 248 ? 9.684 -61.821 16.796 1.00 39.50 248 HIS A C 1
ATOM 1984 O O . HIS A 1 248 ? 10.893 -62.036 16.822 1.00 39.50 248 HIS A O 1
ATOM 1990 N N . LEU A 1 249 ? 9.103 -61.238 15.741 1.00 40.44 249 LEU A N 1
ATOM 1991 C CA . LEU A 1 249 ? 9.871 -60.428 14.783 1.00 40.44 249 LEU A CA 1
ATOM 1992 C C . LEU A 1 249 ? 10.020 -58.976 15.251 1.00 40.44 249 LEU A C 1
ATOM 1994 O O . LEU A 1 249 ? 10.962 -58.299 14.847 1.00 40.44 249 LEU A O 1
ATOM 1998 N N . ALA A 1 250 ? 9.159 -58.529 16.170 1.00 40.66 250 ALA A N 1
ATOM 1999 C CA . ALA A 1 250 ? 9.314 -57.250 16.852 1.00 40.66 250 ALA A CA 1
ATOM 2000 C C . ALA A 1 250 ? 10.671 -57.076 17.576 1.00 40.66 250 ALA A C 1
ATOM 2002 O O . ALA A 1 250 ? 11.167 -55.969 17.548 1.00 40.66 250 ALA A O 1
ATOM 2003 N N . PRO A 1 251 ? 11.351 -58.091 18.151 1.00 39.78 251 PRO A N 1
ATOM 2004 C CA . PRO A 1 251 ? 12.633 -57.936 18.848 1.00 39.78 251 PRO A CA 1
ATOM 2005 C C . PRO A 1 251 ? 13.886 -57.853 17.956 1.00 39.78 251 PRO A C 1
ATOM 2007 O O . PRO A 1 251 ? 14.968 -57.613 18.488 1.00 39.78 251 PRO A O 1
ATOM 2010 N N . LEU A 1 252 ? 13.784 -57.995 16.625 1.00 37.69 252 LEU A N 1
ATOM 2011 C CA . LEU A 1 252 ? 14.813 -57.442 15.720 1.00 37.69 252 LEU A CA 1
ATOM 2012 C C . LEU A 1 252 ? 14.693 -55.908 15.611 1.00 37.69 252 LEU A C 1
ATOM 2014 O O . LEU A 1 252 ? 15.627 -55.239 15.174 1.00 37.69 252 LEU A O 1
ATOM 2018 N N . CYS A 1 253 ? 13.584 -55.340 16.088 1.00 40.75 253 CYS A N 1
ATOM 2019 C CA . CYS A 1 253 ? 13.385 -53.921 16.329 1.00 40.75 253 CYS A CA 1
ATOM 2020 C C . CYS A 1 253 ? 13.404 -53.684 17.849 1.00 40.75 253 CYS A C 1
ATOM 2022 O O . CYS A 1 253 ? 12.402 -53.815 18.543 1.00 40.75 253 CYS A O 1
ATOM 2024 N N . THR A 1 254 ? 14.569 -53.346 18.404 1.00 40.22 254 THR A N 1
ATOM 2025 C CA . THR A 1 254 ? 14.694 -52.929 19.815 1.00 40.22 254 THR A CA 1
ATOM 2026 C C . THR A 1 254 ? 13.604 -51.912 20.181 1.00 40.22 254 THR A C 1
ATOM 2028 O O . THR A 1 254 ? 13.208 -51.128 19.328 1.00 40.22 254 THR A O 1
ATOM 2031 N N . GLU A 1 255 ? 13.120 -51.872 21.427 1.00 44.19 255 GLU A N 1
ATOM 2032 C CA . GLU A 1 255 ? 12.000 -51.005 21.869 1.00 44.19 255 GLU A CA 1
ATOM 2033 C C . GLU A 1 255 ? 12.184 -49.495 21.556 1.00 44.19 255 GLU A C 1
ATOM 2035 O O . GLU A 1 255 ? 11.222 -48.730 21.546 1.00 44.19 255 GLU A O 1
ATOM 2040 N N . HIS A 1 256 ? 13.405 -49.065 21.213 1.00 45.69 256 HIS A N 1
ATOM 2041 C CA . HIS A 1 256 ? 13.739 -47.741 20.667 1.00 45.69 256 HIS A CA 1
ATOM 2042 C C . HIS A 1 256 ? 13.252 -47.510 19.219 1.00 45.69 256 HIS A C 1
ATOM 2044 O O . HIS A 1 256 ? 13.015 -46.373 18.815 1.00 45.69 256 HIS A O 1
ATOM 2050 N N . SER A 1 257 ? 13.071 -48.582 18.449 1.00 52.38 257 SER A N 1
ATOM 2051 C CA . SER A 1 257 ? 12.642 -48.596 17.051 1.00 52.38 257 SER A CA 1
ATOM 2052 C C . SER A 1 257 ? 11.126 -48.592 16.902 1.00 52.38 257 SER A C 1
ATOM 2054 O O . SER A 1 257 ? 10.652 -48.087 15.903 1.00 52.38 257 SER A O 1
ATOM 2056 N N . THR A 1 258 ? 10.328 -49.086 17.852 1.00 52.84 258 THR A N 1
ATOM 2057 C CA . THR A 1 258 ? 8.871 -49.217 17.637 1.00 52.84 258 THR A CA 1
ATOM 2058 C C . THR A 1 258 ? 8.164 -47.864 17.523 1.00 52.84 258 THR A C 1
ATOM 2060 O O . THR A 1 258 ? 7.318 -47.695 16.652 1.00 52.84 258 THR A O 1
ATOM 2063 N N . LEU A 1 259 ? 8.542 -46.868 18.338 1.00 59.09 259 LEU A N 1
ATOM 2064 C CA . LEU A 1 259 ? 8.005 -45.504 18.219 1.00 59.09 259 LEU A CA 1
ATOM 2065 C C . LEU A 1 259 ? 8.536 -44.795 16.962 1.00 59.09 259 LEU A C 1
ATOM 2067 O O . LEU A 1 259 ? 7.762 -44.172 16.242 1.00 59.09 259 LEU A O 1
ATOM 2071 N N . PHE A 1 260 ? 9.835 -44.918 16.671 1.00 59.31 260 PHE A N 1
ATOM 2072 C CA . PHE A 1 260 ? 10.447 -44.324 15.476 1.00 59.31 260 PHE A CA 1
ATOM 2073 C C . PHE A 1 260 ? 9.907 -44.959 14.184 1.00 59.31 260 PHE A C 1
ATOM 2075 O O . PHE A 1 260 ? 9.629 -44.235 13.240 1.00 59.31 260 PHE A O 1
ATOM 2082 N N . LEU A 1 261 ? 9.670 -46.273 14.155 1.00 58.03 261 LEU A N 1
ATOM 2083 C CA . LEU A 1 261 ? 9.052 -47.001 13.043 1.00 58.03 261 LEU A CA 1
ATOM 2084 C C . LEU A 1 261 ? 7.561 -46.685 12.929 1.00 58.03 261 LEU A C 1
ATOM 2086 O O . LEU A 1 261 ? 7.081 -46.527 11.814 1.00 58.03 261 LEU A O 1
ATOM 2090 N N . ALA A 1 262 ? 6.826 -46.558 14.039 1.00 61.84 262 ALA A N 1
ATOM 2091 C CA . ALA A 1 262 ? 5.425 -46.139 13.994 1.00 61.84 262 ALA A CA 1
ATOM 2092 C C . ALA A 1 262 ? 5.288 -44.727 13.406 1.00 61.84 262 ALA A C 1
ATOM 2094 O O . ALA A 1 262 ? 4.428 -44.506 12.560 1.00 61.84 262 ALA A O 1
ATOM 2095 N N . ILE A 1 263 ? 6.169 -43.798 13.796 1.00 65.06 263 ILE A N 1
ATOM 2096 C CA . ILE A 1 263 ? 6.228 -42.457 13.205 1.00 65.06 263 ILE A CA 1
ATOM 2097 C C . ILE A 1 263 ? 6.662 -42.555 11.735 1.00 65.06 263 ILE A C 1
ATOM 2099 O O . ILE A 1 263 ? 5.956 -42.073 10.865 1.00 65.06 263 ILE A O 1
ATOM 2103 N N . GLN A 1 264 ? 7.757 -43.247 11.417 1.00 67.00 264 GLN A N 1
ATOM 2104 C CA . GLN A 1 264 ? 8.272 -43.373 10.047 1.00 67.00 264 GLN A CA 1
ATOM 2105 C C . GLN A 1 264 ? 7.277 -44.024 9.065 1.00 67.00 264 GLN A C 1
ATOM 2107 O O . GLN A 1 264 ? 7.287 -43.680 7.889 1.00 67.00 264 GLN A O 1
ATOM 2112 N N . ASN A 1 265 ? 6.413 -44.931 9.534 1.00 63.16 265 ASN A N 1
ATOM 2113 C CA . ASN A 1 265 ? 5.360 -45.569 8.732 1.00 63.16 265 ASN A CA 1
ATOM 2114 C C . ASN A 1 265 ? 3.991 -44.864 8.849 1.00 63.16 265 ASN A C 1
ATOM 2116 O O . ASN A 1 265 ? 2.987 -45.412 8.408 1.00 63.16 265 ASN A O 1
ATOM 2120 N N . ASN A 1 266 ? 3.938 -43.659 9.429 1.00 63.19 266 ASN A N 1
ATOM 2121 C CA . ASN A 1 266 ? 2.735 -42.827 9.549 1.00 63.19 266 ASN A CA 1
ATOM 2122 C C . ASN A 1 266 ? 1.566 -43.461 10.345 1.00 63.19 266 ASN A C 1
ATOM 2124 O O . ASN A 1 266 ? 0.396 -43.144 10.133 1.00 63.19 266 ASN A O 1
ATOM 2128 N N . CYS A 1 267 ? 1.867 -44.351 11.294 1.00 67.38 267 CYS A N 1
ATOM 2129 C CA . CYS A 1 267 ? 0.881 -45.020 12.146 1.00 67.38 267 CYS A CA 1
ATOM 2130 C C . CYS A 1 267 ? 0.505 -44.139 13.351 1.00 67.38 267 CYS A C 1
ATOM 2132 O O . CYS A 1 267 ? 0.934 -44.393 14.485 1.00 67.38 267 CYS A O 1
ATOM 2134 N N . SER A 1 268 ? -0.299 -43.101 13.107 1.00 66.81 268 SER A N 1
ATOM 2135 C CA . SER A 1 268 ? -0.623 -42.050 14.084 1.00 66.81 268 SER A CA 1
ATOM 2136 C C . SER A 1 268 ? -1.249 -42.582 15.381 1.00 66.81 268 SER A C 1
ATOM 2138 O O . SER A 1 268 ? -0.816 -42.214 16.473 1.00 66.81 268 SER A O 1
ATOM 2140 N N . GLU A 1 269 ? -2.199 -43.511 15.290 1.00 63.84 269 GLU A N 1
ATOM 2141 C CA . GLU A 1 269 ? -2.898 -44.076 16.454 1.00 63.84 269 GLU A CA 1
ATOM 2142 C C . GLU A 1 269 ? -1.988 -44.948 17.332 1.00 63.84 269 GLU A C 1
ATOM 2144 O O . GLU A 1 269 ? -2.041 -44.886 18.563 1.00 63.84 269 GLU A O 1
ATOM 2149 N N . VAL A 1 270 ? -1.067 -45.693 16.712 1.00 59.47 270 VAL A N 1
ATOM 2150 C CA . VAL A 1 270 ? -0.064 -46.496 17.427 1.00 59.47 270 VAL A CA 1
ATOM 2151 C C . VAL A 1 270 ? 0.933 -45.581 18.141 1.00 59.47 270 VAL A C 1
ATOM 2153 O O . VAL A 1 270 ? 1.236 -45.787 19.317 1.00 59.47 270 VAL A O 1
ATOM 2156 N N . ALA A 1 271 ? 1.401 -44.525 17.471 1.00 64.31 271 ALA A N 1
ATOM 2157 C CA . ALA A 1 271 ? 2.323 -43.558 18.060 1.00 64.31 271 ALA A CA 1
ATOM 2158 C C . ALA A 1 271 ? 1.689 -42.772 19.225 1.00 64.31 271 ALA A C 1
ATOM 2160 O O . ALA A 1 271 ? 2.322 -42.618 20.275 1.00 64.31 271 ALA A O 1
ATOM 2161 N N . LYS A 1 272 ? 0.426 -42.339 19.088 1.00 67.25 272 LYS A N 1
ATOM 2162 C CA . LYS A 1 272 ? -0.352 -41.681 20.155 1.00 67.25 272 LYS A CA 1
ATOM 2163 C C . LYS A 1 272 ? -0.551 -42.596 21.362 1.00 67.25 272 LYS A C 1
ATOM 2165 O O . LYS A 1 272 ? -0.333 -42.163 22.493 1.00 67.25 272 LYS A O 1
ATOM 2170 N N . ALA A 1 273 ? -0.899 -43.866 21.141 1.00 61.44 273 ALA A N 1
ATOM 2171 C CA . ALA A 1 273 ? -1.087 -44.841 22.215 1.00 61.44 273 ALA A CA 1
ATOM 2172 C C . ALA A 1 273 ? 0.216 -45.137 22.981 1.00 61.44 273 ALA A C 1
ATOM 2174 O O . ALA A 1 273 ? 0.195 -45.271 24.208 1.00 61.44 273 ALA A O 1
ATOM 2175 N N . ILE A 1 274 ? 1.357 -45.197 22.281 1.00 62.34 274 ILE A N 1
ATOM 2176 C CA . ILE A 1 274 ? 2.681 -45.374 22.899 1.00 62.34 274 ILE A CA 1
ATOM 2177 C C . ILE A 1 274 ? 3.057 -44.138 23.732 1.00 62.34 274 ILE A C 1
ATOM 2179 O O . ILE A 1 274 ? 3.442 -44.272 24.894 1.00 62.34 274 ILE A O 1
ATOM 2183 N N . LEU A 1 275 ? 2.902 -42.930 23.180 1.00 65.06 275 LEU A N 1
ATOM 2184 C CA . LEU A 1 275 ? 3.239 -41.676 23.869 1.00 65.06 275 LEU A CA 1
ATOM 2185 C C . LEU A 1 275 ? 2.304 -41.366 25.050 1.00 65.06 275 LEU A C 1
ATOM 2187 O O . LEU A 1 275 ? 2.756 -40.828 26.066 1.00 65.06 275 LEU A O 1
ATOM 2191 N N . GLY A 1 276 ? 1.032 -41.762 24.958 1.00 63.31 276 GLY A N 1
ATOM 2192 C CA . GLY A 1 276 ? 0.039 -41.628 26.025 1.00 63.31 276 GLY A CA 1
ATOM 2193 C C . GLY A 1 276 ? 0.345 -42.471 27.268 1.00 63.31 276 GLY A C 1
ATOM 2194 O O . GLY A 1 276 ? -0.002 -42.064 28.373 1.00 63.31 276 GLY A O 1
ATOM 2195 N N . LYS A 1 277 ? 1.054 -43.598 27.114 1.00 58.78 277 LYS A N 1
ATOM 2196 C CA . LYS A 1 277 ? 1.459 -44.485 28.222 1.00 58.78 277 LYS A CA 1
ATOM 2197 C C . LYS A 1 277 ? 2.783 -44.100 28.894 1.00 58.78 277 LYS A C 1
ATOM 2199 O O . LYS A 1 277 ? 3.128 -44.676 29.922 1.00 58.78 277 LYS A O 1
ATOM 2204 N N . LEU A 1 278 ? 3.540 -43.156 28.331 1.00 57.88 278 LEU A N 1
ATOM 2205 C CA . LEU A 1 278 ? 4.848 -42.742 28.851 1.00 57.88 278 LEU A CA 1
ATOM 2206 C C . LEU A 1 278 ? 4.722 -41.560 29.827 1.00 57.88 278 LEU A C 1
ATOM 2208 O O . LEU A 1 278 ? 4.111 -40.543 29.494 1.00 57.88 278 LEU A O 1
ATOM 2212 N N . ASP A 1 279 ? 5.369 -41.651 30.994 1.00 54.00 279 ASP A N 1
ATOM 2213 C CA . ASP A 1 279 ? 5.458 -40.568 31.990 1.00 54.00 279 ASP A CA 1
ATOM 2214 C C . ASP A 1 279 ? 6.276 -39.360 31.497 1.00 54.00 279 ASP A C 1
ATOM 2216 O O . ASP A 1 279 ? 7.301 -39.522 30.831 1.00 54.00 279 ASP A O 1
ATOM 2220 N N . LYS A 1 280 ? 5.896 -38.132 31.895 1.00 55.22 280 LYS A N 1
ATOM 2221 C CA . LYS A 1 280 ? 6.547 -36.866 31.468 1.00 55.22 280 LYS A CA 1
ATOM 2222 C C . LYS A 1 280 ? 8.074 -36.838 31.674 1.00 55.22 280 LYS A C 1
ATOM 2224 O O . LYS A 1 280 ? 8.781 -36.328 30.813 1.00 55.22 280 LYS A O 1
ATOM 2229 N N . ARG A 1 281 ? 8.595 -37.404 32.773 1.00 50.81 281 ARG A N 1
ATOM 2230 C CA . ARG A 1 281 ? 10.052 -37.496 33.046 1.00 50.81 281 ARG A CA 1
ATOM 2231 C C . ARG A 1 281 ? 10.766 -38.562 32.209 1.00 50.81 281 ARG A C 1
ATOM 2233 O O . ARG A 1 281 ? 11.960 -38.437 31.964 1.00 50.81 281 ARG A O 1
ATOM 2240 N N . SER A 1 282 ? 10.042 -39.588 31.775 1.00 52.03 282 SER A N 1
ATOM 2241 C CA . SER A 1 282 ? 10.563 -40.689 30.964 1.00 52.03 282 SER A CA 1
ATOM 2242 C C . SER A 1 282 ? 10.524 -40.353 29.468 1.00 52.03 282 SER A C 1
ATOM 2244 O O . SER A 1 282 ? 11.392 -40.804 28.727 1.00 52.03 282 SER A O 1
ATOM 2246 N N . ARG A 1 283 ? 9.575 -39.510 29.025 1.00 56.50 283 ARG A N 1
ATOM 2247 C CA . ARG A 1 283 ? 9.398 -39.080 27.622 1.00 56.50 283 ARG A CA 1
ATOM 2248 C C . ARG A 1 283 ? 10.677 -38.528 26.989 1.00 56.50 283 ARG A C 1
ATOM 2250 O O . ARG A 1 283 ? 11.047 -38.972 25.911 1.00 56.50 283 ARG A O 1
ATOM 2257 N N . THR A 1 284 ? 11.415 -37.649 27.661 1.00 55.72 284 THR A N 1
ATOM 2258 C CA . THR A 1 284 ? 12.635 -37.028 27.101 1.00 55.72 284 THR A CA 1
ATOM 2259 C C . THR A 1 284 ? 13.752 -38.028 26.775 1.00 55.72 284 THR A C 1
ATOM 2261 O O . THR A 1 284 ? 14.567 -37.762 25.892 1.00 55.72 284 THR A O 1
ATOM 2264 N N . LYS A 1 285 ? 13.769 -39.198 27.433 1.00 55.03 285 LYS A N 1
ATOM 2265 C CA . LYS A 1 285 ? 14.723 -40.289 27.172 1.00 55.03 285 LYS A CA 1
ATOM 2266 C C . LYS A 1 285 ? 14.358 -41.118 25.931 1.00 55.03 285 LYS A C 1
ATOM 2268 O O . LYS A 1 285 ? 15.260 -41.634 25.281 1.00 55.03 285 LYS A O 1
ATOM 2273 N N . TYR A 1 286 ? 13.070 -41.237 25.598 1.00 53.91 286 TYR A N 1
ATOM 2274 C CA . TYR A 1 286 ? 12.574 -42.042 24.466 1.00 53.91 286 TYR A CA 1
ATOM 2275 C C . TYR A 1 286 ? 12.385 -41.240 23.169 1.00 53.91 286 TYR A C 1
ATOM 2277 O O . TYR A 1 286 ? 12.204 -41.824 22.106 1.00 53.91 286 TYR A O 1
ATOM 2285 N N . LEU A 1 287 ? 12.451 -39.908 23.237 1.00 61.62 287 LEU A N 1
ATOM 2286 C CA . LEU A 1 287 ? 12.275 -39.007 22.090 1.00 61.62 287 LEU A CA 1
ATOM 2287 C C . LEU A 1 287 ? 13.571 -38.751 21.295 1.00 61.62 287 LEU A C 1
ATOM 2289 O O . LEU A 1 287 ? 13.555 -37.993 20.322 1.00 61.62 287 LEU A O 1
ATOM 2293 N N . LYS A 1 288 ? 14.688 -39.374 21.697 1.00 63.81 288 LYS A N 1
ATOM 2294 C CA . LYS A 1 288 ? 15.999 -39.287 21.039 1.00 63.81 288 LYS A CA 1
ATOM 2295 C C . LYS A 1 288 ? 16.579 -40.680 20.828 1.00 63.81 288 LYS A C 1
ATOM 2297 O O . LYS A 1 288 ? 16.659 -41.469 21.765 1.00 63.81 288 LYS A O 1
ATOM 2302 N N . ASP A 1 289 ? 17.044 -40.946 19.617 1.00 63.72 289 ASP A N 1
ATOM 2303 C CA . ASP A 1 289 ? 17.843 -42.122 19.308 1.00 63.72 289 ASP A CA 1
ATOM 2304 C C . ASP A 1 289 ? 19.252 -41.955 19.901 1.00 63.72 289 ASP A C 1
ATOM 2306 O O . ASP A 1 289 ? 19.985 -41.016 19.577 1.00 63.72 289 ASP A O 1
ATOM 2310 N N . SER A 1 290 ? 19.644 -42.874 20.783 1.00 57.34 290 SER A N 1
ATOM 2311 C CA . SER A 1 290 ? 20.954 -42.888 21.443 1.00 57.34 290 SER A CA 1
ATOM 2312 C C . SER A 1 290 ? 22.108 -43.169 20.469 1.00 57.34 290 SER A C 1
ATOM 2314 O O . SER A 1 290 ? 23.242 -42.724 20.694 1.00 57.34 290 SER A O 1
ATOM 2316 N N . SER A 1 291 ? 21.830 -43.852 19.353 1.00 59.53 291 SER A N 1
ATOM 2317 C CA . SER A 1 291 ? 22.833 -44.248 18.364 1.00 59.53 291 SER A CA 1
ATOM 2318 C C . SER A 1 291 ? 23.159 -43.119 17.378 1.00 59.53 291 SER A C 1
ATOM 2320 O O . SER A 1 291 ? 24.329 -42.744 17.256 1.00 59.53 291 SER A O 1
ATOM 2322 N N . THR A 1 292 ? 22.157 -42.482 16.761 1.00 61.94 292 THR A N 1
ATOM 2323 C CA . THR A 1 292 ? 22.355 -41.400 15.772 1.00 61.94 292 THR A CA 1
ATOM 2324 C C . THR A 1 292 ? 22.235 -39.983 16.349 1.00 61.94 292 THR A C 1
ATOM 2326 O O . THR A 1 292 ? 22.663 -39.012 15.718 1.00 61.94 292 THR A O 1
ATOM 2329 N N . GLY A 1 293 ? 21.670 -39.835 17.551 1.00 64.12 293 GLY A N 1
ATOM 2330 C CA . GLY A 1 293 ? 21.319 -38.537 18.133 1.00 64.12 293 GLY A CA 1
ATOM 2331 C C . GLY A 1 293 ? 20.111 -37.864 17.471 1.00 64.12 293 GLY A C 1
ATOM 2332 O O . GLY A 1 293 ? 19.848 -36.698 17.761 1.00 64.12 293 GLY A O 1
ATOM 2333 N N . ARG A 1 294 ? 19.394 -38.556 16.570 1.00 68.88 294 ARG A N 1
ATOM 2334 C CA . ARG A 1 294 ? 18.180 -38.043 15.919 1.00 68.88 294 ARG A CA 1
ATOM 2335 C C . ARG A 1 294 ? 17.017 -38.029 16.905 1.00 68.88 294 ARG A C 1
ATOM 2337 O O . ARG A 1 294 ? 16.772 -39.005 17.605 1.00 68.88 294 ARG A O 1
ATOM 2344 N N . ASN A 1 295 ? 16.290 -36.923 16.945 1.00 77.12 295 ASN A N 1
ATOM 2345 C CA . ASN A 1 295 ? 15.031 -36.822 17.681 1.00 77.12 295 ASN A CA 1
ATOM 2346 C C . ASN A 1 295 ? 13.835 -37.210 16.791 1.00 77.12 295 ASN A C 1
ATOM 2348 O O . ASN A 1 295 ? 13.971 -37.303 15.570 1.00 77.12 295 ASN A O 1
ATOM 2352 N N . ILE A 1 296 ? 12.662 -37.396 17.397 1.00 74.94 296 ILE A N 1
ATOM 2353 C CA . ILE A 1 296 ? 11.426 -37.742 16.674 1.00 74.94 296 ILE A CA 1
ATOM 2354 C C . ILE A 1 296 ? 11.030 -36.725 15.586 1.00 74.94 296 ILE A C 1
ATOM 2356 O O . ILE A 1 296 ? 10.464 -37.115 14.569 1.00 74.94 296 ILE A O 1
ATOM 2360 N N . LEU A 1 297 ? 11.376 -35.441 15.737 1.00 78.38 297 LEU A N 1
ATOM 2361 C CA . LEU A 1 297 ? 11.055 -34.400 14.754 1.00 78.38 297 LEU A CA 1
ATOM 2362 C C . LEU A 1 297 ? 11.902 -34.509 13.480 1.00 78.38 297 LEU A C 1
ATOM 2364 O O . LEU A 1 297 ? 11.467 -34.067 12.422 1.00 78.38 297 LEU A O 1
ATOM 2368 N N . HIS A 1 298 ? 13.060 -35.180 13.518 1.00 76.56 298 HIS A N 1
ATOM 2369 C CA . HIS A 1 298 ? 13.787 -35.511 12.285 1.00 76.56 298 HIS A CA 1
ATOM 2370 C C . HIS A 1 298 ? 12.970 -36.438 11.375 1.00 76.56 298 HIS A C 1
ATOM 2372 O O . HIS A 1 298 ? 13.151 -36.396 10.160 1.00 76.56 298 HIS A O 1
ATOM 2378 N N . LEU A 1 299 ? 12.092 -37.269 11.950 1.00 71.31 299 LEU A N 1
ATOM 2379 C CA . LEU A 1 299 ? 11.170 -38.126 11.203 1.00 71.31 299 LEU A CA 1
ATOM 2380 C C . LEU A 1 299 ? 9.891 -37.395 10.794 1.00 71.31 299 LEU A C 1
ATOM 2382 O O . LEU A 1 299 ? 9.255 -37.803 9.828 1.00 71.31 299 LEU A O 1
ATOM 2386 N N . ALA A 1 300 ? 9.534 -36.305 11.478 1.00 70.62 300 ALA A N 1
ATOM 2387 C CA . ALA A 1 300 ? 8.363 -35.511 11.121 1.00 70.62 300 ALA A CA 1
ATOM 2388 C C . ALA A 1 300 ? 8.474 -34.933 9.701 1.00 70.62 300 ALA A C 1
ATOM 2390 O O . ALA A 1 300 ? 7.482 -34.887 8.986 1.00 70.62 300 ALA A O 1
ATOM 2391 N N . THR A 1 301 ? 9.693 -34.611 9.250 1.00 66.62 301 THR A N 1
ATOM 2392 C CA . THR A 1 301 ? 9.951 -34.201 7.856 1.00 66.62 301 THR A CA 1
ATOM 2393 C C . THR A 1 301 ? 9.606 -35.283 6.822 1.00 66.62 301 THR A C 1
ATOM 2395 O O . THR A 1 301 ? 9.260 -34.954 5.701 1.00 66.62 301 THR A O 1
ATOM 2398 N N . SER A 1 302 ? 9.624 -36.571 7.184 1.00 67.31 302 SER A N 1
ATOM 2399 C CA . SER A 1 302 ? 9.244 -37.675 6.283 1.00 67.31 302 SER A CA 1
ATOM 2400 C C . SER A 1 302 ? 7.764 -38.075 6.354 1.00 67.31 302 SER A C 1
ATOM 2402 O O . SER A 1 302 ? 7.360 -39.010 5.666 1.00 67.31 302 SER A O 1
ATOM 2404 N N . LEU A 1 303 ? 6.959 -37.408 7.187 1.00 70.12 303 LEU A N 1
ATOM 2405 C CA . LEU A 1 303 ? 5.537 -37.717 7.330 1.00 70.12 303 LEU A CA 1
ATOM 2406 C C . LEU A 1 303 ? 4.724 -37.119 6.184 1.00 70.12 303 LEU A C 1
ATOM 2408 O O . LEU A 1 303 ? 4.932 -35.974 5.786 1.00 70.12 303 LEU A O 1
ATOM 2412 N N . THR A 1 304 ? 3.753 -37.889 5.698 1.00 68.44 304 THR A N 1
ATOM 2413 C CA . THR A 1 304 ? 2.749 -37.422 4.734 1.00 68.44 304 THR A CA 1
ATOM 2414 C C . THR A 1 304 ? 1.499 -36.865 5.420 1.00 68.44 304 THR A C 1
ATOM 2416 O O . THR A 1 304 ? 0.826 -36.012 4.847 1.00 68.44 304 THR A O 1
ATOM 2419 N N . ASP A 1 305 ? 1.194 -37.300 6.650 1.00 77.31 305 ASP A N 1
ATOM 2420 C CA . ASP A 1 305 ? 0.086 -36.764 7.447 1.00 77.31 305 ASP A CA 1
ATOM 2421 C C . ASP A 1 305 ? 0.514 -35.493 8.195 1.00 77.31 305 ASP A C 1
ATOM 2423 O O . ASP A 1 305 ? 1.194 -35.535 9.225 1.00 77.31 305 ASP A O 1
ATOM 2427 N N . VAL A 1 306 ? 0.073 -34.351 7.663 1.00 81.00 306 VAL A N 1
ATOM 2428 C CA . VAL A 1 306 ? 0.316 -33.017 8.227 1.00 81.00 306 VAL A CA 1
ATOM 2429 C C . VAL A 1 306 ? -0.254 -32.896 9.642 1.00 81.00 306 VAL A C 1
ATOM 2431 O O . VAL A 1 306 ? 0.394 -32.320 10.509 1.00 81.00 306 VAL A O 1
ATOM 2434 N N . SER A 1 307 ? -1.431 -33.469 9.913 1.00 79.38 307 SER A N 1
ATOM 2435 C CA . SER A 1 307 ? -2.094 -33.351 11.219 1.00 79.38 307 SER A CA 1
ATOM 2436 C C . SER A 1 307 ? -1.320 -34.085 12.316 1.00 79.38 307 SER A C 1
ATOM 2438 O O . SER A 1 307 ? -1.127 -33.569 13.420 1.00 79.38 307 SER A O 1
ATOM 2440 N N . PHE A 1 308 ? -0.796 -35.264 11.981 1.00 79.38 308 PHE A N 1
ATOM 2441 C CA . PHE A 1 308 ? 0.067 -36.037 12.860 1.00 79.38 308 PHE A CA 1
ATOM 2442 C C . PHE A 1 308 ? 1.441 -35.376 13.044 1.00 79.38 308 PHE A C 1
ATOM 2444 O O . PHE A 1 308 ? 1.962 -35.339 14.161 1.00 79.38 308 PHE A O 1
ATOM 2451 N N . GLY A 1 309 ? 1.999 -34.787 11.983 1.00 79.00 309 GLY A N 1
ATOM 2452 C CA . GLY A 1 309 ? 3.227 -33.996 12.044 1.00 79.00 309 GLY A CA 1
ATOM 2453 C C . GLY A 1 309 ? 3.115 -32.773 12.960 1.00 79.00 309 GLY A C 1
ATOM 2454 O O . GLY A 1 309 ? 3.968 -32.592 13.830 1.00 79.00 309 GLY A O 1
ATOM 2455 N N . THR A 1 310 ? 2.049 -31.977 12.831 1.00 81.75 310 THR A N 1
ATOM 2456 C CA . THR A 1 310 ? 1.777 -30.818 13.703 1.00 81.75 310 THR A CA 1
ATOM 2457 C C . THR A 1 310 ? 1.624 -31.243 15.163 1.00 81.75 310 THR A C 1
ATOM 2459 O O . THR A 1 310 ? 2.222 -30.640 16.053 1.00 81.75 310 THR A O 1
ATOM 2462 N N . TRP A 1 311 ? 0.926 -32.354 15.420 1.00 81.88 311 TRP A N 1
ATOM 2463 C CA . TRP A 1 311 ? 0.803 -32.915 16.768 1.00 81.88 311 TRP A CA 1
ATOM 2464 C C . TRP A 1 311 ? 2.158 -33.314 17.384 1.00 81.88 311 TRP A C 1
ATOM 2466 O O . TRP A 1 311 ? 2.383 -33.118 18.580 1.00 81.88 311 TRP A O 1
ATOM 2476 N N . LEU A 1 312 ? 3.100 -33.837 16.589 1.00 77.44 312 LEU A N 1
ATOM 2477 C CA . LEU A 1 312 ? 4.456 -34.134 17.073 1.00 77.44 312 LEU A CA 1
ATOM 2478 C C . LEU A 1 312 ? 5.243 -32.862 17.421 1.00 77.44 312 LEU A C 1
ATOM 2480 O O . LEU A 1 312 ? 5.970 -32.863 18.419 1.00 77.44 312 LEU A O 1
ATOM 2484 N N . VAL A 1 313 ? 5.089 -31.791 16.632 1.00 81.62 313 VAL A N 1
ATOM 2485 C CA . VAL A 1 313 ? 5.685 -30.471 16.913 1.00 81.62 313 VAL A CA 1
ATOM 2486 C C . VAL A 1 313 ? 5.154 -29.912 18.237 1.00 81.62 313 VAL A C 1
ATOM 2488 O O . VAL A 1 313 ? 5.940 -29.427 19.051 1.00 81.62 313 VAL A O 1
ATOM 2491 N N . ASP A 1 314 ? 3.857 -30.075 18.512 1.00 80.69 314 ASP A N 1
ATOM 2492 C CA . ASP A 1 314 ? 3.229 -29.646 19.766 1.00 80.69 314 ASP A CA 1
ATOM 2493 C C . ASP A 1 314 ? 3.753 -30.377 21.007 1.00 80.69 314 ASP A C 1
ATOM 2495 O O . ASP A 1 314 ? 3.850 -29.784 22.085 1.00 80.69 314 ASP A O 1
ATOM 2499 N N . ILE A 1 315 ? 4.080 -31.664 20.879 1.00 74.69 315 ILE A N 1
ATOM 2500 C CA . ILE A 1 315 ? 4.547 -32.480 22.007 1.00 74.69 315 ILE A CA 1
ATOM 2501 C C . ILE A 1 315 ? 5.987 -32.168 22.387 1.00 74.69 315 ILE A C 1
ATOM 2503 O O . ILE A 1 315 ? 6.326 -32.234 23.571 1.00 74.69 315 ILE A O 1
ATOM 2507 N N . ALA A 1 316 ? 6.842 -31.905 21.400 1.00 72.69 316 ALA A N 1
ATOM 2508 C CA . ALA A 1 316 ? 8.282 -31.830 21.612 1.00 72.69 316 ALA A CA 1
ATOM 2509 C C . ALA A 1 316 ? 8.949 -30.606 20.949 1.00 72.69 316 ALA A C 1
ATOM 2511 O O . ALA A 1 316 ? 9.948 -30.773 20.239 1.00 72.69 316 ALA A O 1
ATOM 2512 N N . PRO A 1 317 ? 8.470 -29.371 21.204 1.00 76.00 317 PRO A N 1
ATOM 2513 C CA . PRO A 1 317 ? 9.016 -28.164 20.574 1.00 76.00 317 PRO A CA 1
ATOM 2514 C C . PRO A 1 317 ? 10.490 -27.914 20.944 1.00 76.00 317 PRO A C 1
ATOM 2516 O O . PRO A 1 317 ? 11.285 -27.420 20.150 1.00 76.00 317 PRO A O 1
ATOM 2519 N N . GLU A 1 318 ? 10.907 -28.369 22.124 1.00 74.69 318 GLU A N 1
ATOM 2520 C CA . GLU A 1 318 ? 12.286 -28.325 22.627 1.00 74.69 318 GLU A CA 1
ATOM 2521 C C . GLU A 1 318 ? 13.334 -29.028 21.739 1.00 74.69 318 GLU A C 1
ATOM 2523 O O . GLU A 1 318 ? 14.536 -28.810 21.910 1.00 74.69 318 GLU A O 1
ATOM 2528 N N . PHE A 1 319 ? 12.910 -29.858 20.780 1.00 76.12 319 PHE A N 1
ATOM 2529 C CA . PHE A 1 319 ? 13.801 -30.588 19.876 1.00 76.12 319 PHE A CA 1
ATOM 2530 C C . PHE A 1 319 ? 13.880 -30.013 18.454 1.00 76.12 319 PHE A C 1
ATOM 2532 O O . PHE A 1 319 ? 14.657 -30.534 17.650 1.00 76.12 319 PHE A O 1
ATOM 2539 N N . ILE A 1 320 ? 13.147 -28.937 18.147 1.00 77.25 320 ILE A N 1
ATOM 2540 C CA . ILE A 1 320 ? 13.071 -28.324 16.806 1.00 77.25 320 ILE A CA 1
ATOM 2541 C C . ILE A 1 320 ? 14.448 -27.872 16.298 1.00 77.25 320 ILE A C 1
ATOM 2543 O O . ILE A 1 320 ? 14.816 -28.159 15.161 1.00 77.25 320 ILE A O 1
ATOM 2547 N N . THR A 1 321 ? 15.233 -27.206 17.149 1.00 73.50 321 THR A N 1
ATOM 2548 C CA . THR A 1 321 ? 16.567 -26.668 16.811 1.00 73.50 321 THR A CA 1
ATOM 2549 C C . THR A 1 321 ? 17.711 -27.579 17.258 1.00 73.50 321 THR A C 1
ATOM 2551 O O . THR A 1 321 ? 18.888 -27.263 17.077 1.00 73.50 321 THR A O 1
ATOM 2554 N N . GLN A 1 322 ? 17.403 -28.741 17.845 1.00 77.62 322 GLN A N 1
ATOM 2555 C CA . GLN A 1 322 ? 18.436 -29.631 18.357 1.00 77.62 322 GLN A CA 1
ATOM 2556 C C . GLN A 1 322 ? 19.112 -30.397 17.216 1.00 77.62 322 GLN A C 1
ATOM 2558 O O . GLN A 1 322 ? 18.497 -31.236 16.556 1.00 77.62 322 GLN A O 1
ATOM 2563 N N . LYS A 1 323 ? 20.412 -30.155 17.044 1.00 77.94 323 LYS A N 1
ATOM 2564 C CA . LYS A 1 323 ? 21.243 -30.824 16.040 1.00 77.94 323 LYS A CA 1
ATOM 2565 C C . LYS A 1 323 ? 21.538 -32.275 16.438 1.00 77.94 323 LYS A C 1
ATOM 2567 O O . LYS A 1 323 ? 21.872 -32.551 17.594 1.00 77.94 323 LYS A O 1
ATOM 2572 N N . HIS A 1 324 ? 21.413 -33.205 15.489 1.00 76.50 324 HIS A N 1
ATOM 2573 C CA . HIS A 1 324 ? 21.868 -34.588 15.670 1.00 76.50 324 HIS A CA 1
ATOM 2574 C C . HIS A 1 324 ? 23.394 -34.697 15.477 1.00 76.50 324 HIS A C 1
ATOM 2576 O O . HIS A 1 324 ? 24.064 -33.703 15.201 1.00 76.50 324 HIS A O 1
ATOM 2582 N N . LYS A 1 325 ? 23.977 -35.902 15.592 1.00 73.44 325 LYS A N 1
ATOM 2583 C CA . LYS A 1 325 ? 25.444 -36.098 15.537 1.00 73.44 325 LYS A CA 1
ATOM 2584 C C . LYS A 1 325 ? 26.134 -35.602 14.250 1.00 73.44 325 LYS A C 1
ATOM 2586 O O . LYS A 1 325 ? 27.335 -35.370 14.298 1.00 73.44 325 LYS A O 1
ATOM 2591 N N . ASN A 1 326 ? 25.409 -35.387 13.144 1.00 67.38 326 ASN A N 1
ATOM 2592 C CA . ASN A 1 326 ? 25.975 -34.833 11.900 1.00 67.38 326 ASN A CA 1
ATOM 2593 C C . ASN A 1 326 ? 25.752 -33.313 11.763 1.00 67.38 326 ASN A C 1
ATOM 2595 O O . ASN A 1 326 ? 25.964 -32.764 10.688 1.00 67.38 326 ASN A O 1
ATOM 2599 N N . GLY A 1 327 ? 25.289 -32.629 12.814 1.00 72.25 327 GLY A N 1
ATOM 2600 C CA . GLY A 1 327 ? 25.155 -31.170 12.834 1.00 72.25 327 GLY A CA 1
ATOM 2601 C C . GLY A 1 327 ? 23.890 -30.596 12.184 1.00 72.25 327 GLY A C 1
ATOM 2602 O O . GLY A 1 327 ? 23.731 -29.381 12.199 1.00 72.25 327 GLY A O 1
ATOM 2603 N N . GLN A 1 328 ? 22.977 -31.419 11.656 1.00 73.25 328 GLN A N 1
ATOM 2604 C CA . GLN A 1 328 ? 21.684 -30.954 11.131 1.00 73.25 328 GLN A CA 1
ATOM 2605 C C . GLN A 1 328 ? 20.600 -30.996 12.211 1.00 73.25 328 GLN A C 1
ATOM 2607 O O . GLN A 1 328 ? 20.548 -31.940 13.003 1.00 73.25 328 GLN A O 1
ATOM 2612 N N . SER A 1 329 ? 19.735 -29.986 12.242 1.00 81.19 329 SER A N 1
ATOM 2613 C CA . SER A 1 329 ? 18.502 -29.988 13.035 1.00 81.19 329 SER A CA 1
ATOM 2614 C C . SER A 1 329 ? 17.288 -30.419 12.188 1.00 81.19 329 SER A C 1
ATOM 2616 O O . SER A 1 329 ? 17.354 -30.386 10.955 1.00 81.19 329 SER A O 1
ATOM 2618 N N . PRO A 1 330 ? 16.155 -30.805 12.806 1.00 79.50 330 PRO A N 1
ATOM 2619 C CA . PRO A 1 330 ? 14.890 -30.995 12.089 1.00 79.50 330 PRO A CA 1
ATOM 2620 C C . PRO A 1 330 ? 14.484 -29.762 11.278 1.00 79.50 330 PRO A C 1
ATOM 2622 O O . PRO A 1 330 ? 14.006 -29.894 10.155 1.00 79.50 330 PRO A O 1
ATOM 2625 N N . TRP A 1 331 ? 14.726 -28.575 11.840 1.00 82.56 331 TRP A N 1
ATOM 2626 C CA . TRP A 1 331 ? 14.492 -27.286 11.197 1.00 82.56 331 TRP A CA 1
ATOM 2627 C C . TRP A 1 331 ? 15.318 -27.117 9.915 1.00 82.56 331 TRP A C 1
ATOM 2629 O O . TRP A 1 331 ? 14.754 -26.867 8.855 1.00 82.56 331 TRP A O 1
ATOM 2639 N N . ASP A 1 332 ? 16.630 -27.368 9.972 1.00 79.19 332 ASP A N 1
ATOM 2640 C CA . ASP A 1 332 ? 17.510 -27.345 8.791 1.00 79.19 332 ASP A CA 1
ATOM 2641 C C . ASP A 1 332 ? 17.028 -28.289 7.686 1.00 79.19 332 ASP A C 1
ATOM 2643 O O . ASP A 1 332 ? 17.067 -27.963 6.500 1.00 79.19 332 ASP A O 1
ATOM 2647 N N . LYS A 1 333 ? 16.583 -29.481 8.093 1.00 80.25 333 LYS A N 1
ATOM 2648 C CA . LYS A 1 333 ? 16.137 -30.525 7.179 1.00 80.25 333 LYS A CA 1
ATOM 2649 C C . LYS A 1 333 ? 14.818 -30.152 6.498 1.00 80.25 333 LYS A C 1
ATOM 2651 O O . LYS A 1 333 ? 14.631 -30.452 5.324 1.00 80.25 333 LYS A O 1
ATOM 2656 N N . ALA A 1 334 ? 13.925 -29.449 7.190 1.00 83.25 334 ALA A N 1
ATOM 2657 C CA . ALA A 1 334 ? 12.681 -28.966 6.597 1.00 83.25 334 ALA A CA 1
ATOM 2658 C C . ALA A 1 334 ? 12.923 -27.998 5.423 1.00 83.25 334 ALA A C 1
ATOM 2660 O O . ALA A 1 334 ? 12.241 -28.113 4.405 1.00 83.25 334 ALA A O 1
ATOM 2661 N N . PHE A 1 335 ? 13.922 -27.111 5.523 1.00 82.56 335 PHE A N 1
ATOM 2662 C CA . PHE A 1 335 ? 14.326 -26.228 4.419 1.00 82.56 335 PHE A CA 1
ATOM 2663 C C . PHE A 1 335 ? 15.082 -26.968 3.307 1.00 82.56 335 PHE A C 1
ATOM 2665 O O . PHE A 1 335 ? 14.902 -26.644 2.138 1.00 82.56 335 PHE A O 1
ATOM 2672 N N . GLU A 1 336 ? 15.880 -27.987 3.642 1.00 81.75 336 GLU A N 1
ATOM 2673 C CA . GLU A 1 336 ? 16.601 -28.802 2.651 1.00 81.75 336 GLU A CA 1
ATOM 2674 C C . GLU A 1 336 ? 15.661 -29.597 1.728 1.00 81.75 336 GLU A C 1
ATOM 2676 O O . GLU A 1 336 ? 15.959 -29.736 0.545 1.00 81.75 336 GLU A O 1
ATOM 2681 N N . PHE A 1 337 ? 14.538 -30.100 2.256 1.00 80.75 337 PHE A N 1
ATOM 2682 C CA . PHE A 1 337 ? 13.563 -30.908 1.504 1.00 80.75 337 PHE A CA 1
ATOM 2683 C C . PHE A 1 337 ? 12.283 -30.147 1.109 1.00 80.75 337 PHE A C 1
ATOM 2685 O O . PHE A 1 337 ? 11.429 -30.697 0.416 1.00 80.75 337 PHE A O 1
ATOM 2692 N N . GLY A 1 338 ? 12.128 -28.890 1.538 1.00 79.25 338 GLY A N 1
ATOM 2693 C CA . GLY A 1 338 ? 11.023 -28.025 1.118 1.00 79.25 338 GLY A CA 1
ATOM 2694 C C . GLY A 1 338 ? 9.674 -28.282 1.807 1.00 79.25 338 GLY A C 1
ATOM 2695 O O . GLY A 1 338 ? 8.623 -28.033 1.215 1.00 79.25 338 GLY A O 1
ATOM 2696 N N . HIS A 1 339 ? 9.659 -28.767 3.052 1.00 84.25 339 HIS A N 1
ATOM 2697 C CA . HIS A 1 339 ? 8.423 -29.098 3.778 1.00 84.25 339 HIS A CA 1
ATOM 2698 C C . HIS A 1 339 ? 7.734 -27.856 4.376 1.00 84.25 339 HIS A C 1
ATOM 2700 O O . HIS A 1 339 ? 7.785 -27.616 5.582 1.00 84.25 339 HIS A O 1
ATOM 2706 N N . ALA A 1 340 ? 7.050 -27.081 3.528 1.00 83.62 340 ALA A N 1
ATOM 2707 C CA . ALA A 1 340 ? 6.377 -25.825 3.887 1.00 83.62 340 ALA A CA 1
ATOM 2708 C C . ALA A 1 340 ? 5.414 -25.938 5.088 1.00 83.62 340 ALA A C 1
ATOM 2710 O O . ALA A 1 340 ? 5.403 -25.076 5.965 1.00 83.62 340 ALA A O 1
ATOM 2711 N N . TRP A 1 341 ? 4.644 -27.028 5.174 1.00 85.00 341 TRP A N 1
ATOM 2712 C CA . TRP A 1 341 ? 3.704 -27.257 6.278 1.00 85.00 341 TRP A CA 1
ATOM 2713 C C . TRP A 1 341 ? 4.408 -27.387 7.638 1.00 85.00 341 TRP A C 1
ATOM 2715 O O . TRP A 1 341 ? 3.895 -26.902 8.642 1.00 85.00 341 TRP A O 1
ATOM 2725 N N . PHE A 1 342 ? 5.595 -28.004 7.673 1.00 83.50 342 PHE A N 1
ATOM 2726 C CA . PHE A 1 342 ? 6.359 -28.207 8.904 1.00 83.50 342 PHE A CA 1
ATOM 2727 C C . PHE A 1 342 ? 6.929 -26.879 9.407 1.00 83.50 342 PHE A C 1
ATOM 2729 O O . PHE A 1 342 ? 6.897 -26.603 10.603 1.00 83.50 342 PHE A O 1
ATOM 2736 N N . ILE A 1 343 ? 7.392 -26.031 8.482 1.00 85.56 343 ILE A N 1
ATOM 2737 C CA . ILE A 1 343 ? 7.872 -24.676 8.783 1.00 85.56 343 ILE A CA 1
ATOM 2738 C C . ILE A 1 343 ? 6.735 -23.840 9.379 1.00 85.56 343 ILE A C 1
ATOM 2740 O O . ILE A 1 343 ? 6.918 -23.232 10.432 1.00 85.56 343 ILE A O 1
ATOM 2744 N N . LYS A 1 344 ? 5.544 -23.884 8.769 1.00 85.44 344 LYS A N 1
ATOM 2745 C CA . LYS A 1 344 ? 4.358 -23.180 9.271 1.00 85.44 344 LYS A CA 1
ATOM 2746 C C . LYS A 1 344 ? 3.956 -23.647 10.677 1.00 85.44 344 LYS A C 1
ATOM 2748 O O . LYS A 1 344 ? 3.820 -22.819 11.571 1.00 85.44 344 LYS A O 1
ATOM 2753 N N . ALA A 1 345 ? 3.858 -24.961 10.891 1.00 82.25 345 ALA A N 1
ATOM 2754 C CA . ALA A 1 345 ? 3.497 -25.546 12.185 1.00 82.25 345 ALA A CA 1
ATOM 2755 C C . ALA A 1 345 ? 4.493 -25.190 13.305 1.00 82.25 345 ALA A C 1
ATOM 2757 O O . ALA A 1 345 ? 4.105 -24.964 14.449 1.00 82.25 345 ALA A O 1
ATOM 2758 N N . VAL A 1 346 ? 5.788 -25.124 12.986 1.00 83.06 346 VAL A N 1
ATOM 2759 C CA . VAL A 1 346 ? 6.821 -24.717 13.945 1.00 83.06 346 VAL A CA 1
ATOM 2760 C C . VAL A 1 346 ? 6.743 -23.223 14.261 1.00 83.06 346 VAL A C 1
ATOM 2762 O O . VAL A 1 346 ? 6.828 -22.873 15.433 1.00 83.06 346 VAL A O 1
ATOM 2765 N N . LEU A 1 347 ? 6.560 -22.348 13.266 1.00 82.94 347 LEU A N 1
ATOM 2766 C CA . LEU A 1 347 ? 6.478 -20.896 13.487 1.00 82.94 347 LEU A CA 1
ATOM 2767 C C . LEU A 1 347 ? 5.226 -20.490 14.271 1.00 82.94 347 LEU A C 1
ATOM 2769 O O . LEU A 1 347 ? 5.297 -19.600 15.113 1.00 82.94 347 LEU A O 1
ATOM 2773 N N . GLU A 1 348 ? 4.101 -21.178 14.055 1.00 83.25 348 GLU A N 1
ATOM 2774 C CA . GLU A 1 348 ? 2.883 -21.008 14.861 1.00 83.25 348 GLU A CA 1
ATOM 2775 C C . GLU A 1 348 ? 3.103 -21.384 16.337 1.00 83.25 348 GLU A C 1
ATOM 2777 O O . GLU A 1 348 ? 2.444 -20.834 17.220 1.00 83.25 348 GLU A O 1
ATOM 2782 N N . LYS A 1 349 ? 4.043 -22.298 16.620 1.00 79.38 349 LYS A N 1
ATOM 2783 C CA . LYS A 1 349 ? 4.303 -22.808 17.972 1.00 79.38 349 LYS A CA 1
ATOM 2784 C C . LYS A 1 349 ? 5.441 -22.102 18.710 1.00 79.38 349 LYS A C 1
ATOM 2786 O O . LYS A 1 349 ? 5.319 -21.856 19.909 1.00 79.38 349 LYS A O 1
ATOM 2791 N N . ASP A 1 350 ? 6.551 -21.836 18.028 1.00 76.31 350 ASP A N 1
ATOM 2792 C CA . ASP A 1 350 ? 7.761 -21.214 18.571 1.00 76.31 350 ASP A CA 1
ATOM 2793 C C . ASP A 1 350 ? 8.314 -20.168 17.589 1.00 76.31 350 ASP A C 1
ATOM 2795 O O . ASP A 1 350 ? 9.219 -20.424 16.791 1.00 76.31 350 ASP A O 1
ATOM 2799 N N . SER A 1 351 ? 7.788 -18.947 17.681 1.00 77.25 351 SER A N 1
ATOM 2800 C CA . SER A 1 351 ? 8.243 -17.805 16.880 1.00 77.25 351 SER A CA 1
ATOM 2801 C C . SER A 1 351 ? 9.678 -17.363 17.208 1.00 77.25 351 SER A C 1
ATOM 2803 O O . SER A 1 351 ? 10.309 -16.675 16.405 1.00 77.25 351 SER A O 1
ATOM 2805 N N . SER A 1 352 ? 10.254 -17.799 18.340 1.00 75.75 352 SER A N 1
ATOM 2806 C CA . SER A 1 352 ? 11.637 -17.469 18.720 1.00 75.75 352 SER A CA 1
ATOM 2807 C C . SER A 1 352 ? 12.685 -18.145 17.829 1.00 75.75 352 SER A C 1
ATOM 2809 O O . SER A 1 352 ? 13.831 -17.691 17.756 1.00 75.75 352 SER A O 1
ATOM 2811 N N . VAL A 1 353 ? 12.299 -19.206 17.105 1.00 73.31 353 VAL A N 1
ATOM 2812 C CA . VAL A 1 353 ? 13.161 -19.904 16.137 1.00 73.31 353 VAL A CA 1
ATOM 2813 C C . VAL A 1 353 ? 13.654 -18.950 15.045 1.00 73.31 353 VAL A C 1
ATOM 2815 O O . VAL A 1 353 ? 14.792 -19.091 14.591 1.00 73.31 353 VAL A O 1
ATOM 2818 N N . PHE A 1 354 ? 12.860 -17.924 14.720 1.00 70.94 354 PHE A N 1
ATOM 2819 C CA . PHE A 1 354 ? 13.191 -16.875 13.756 1.00 70.94 354 PHE A CA 1
ATOM 2820 C C . PHE A 1 354 ? 14.534 -16.185 14.053 1.00 70.94 354 PHE A C 1
ATOM 2822 O O . PHE A 1 354 ? 15.317 -15.922 13.145 1.00 70.94 354 PHE A O 1
ATOM 2829 N N . SER A 1 355 ? 14.843 -15.951 15.333 1.00 69.88 355 SER A N 1
ATOM 2830 C CA . SER A 1 355 ? 16.093 -15.309 15.764 1.00 69.88 355 SER A CA 1
ATOM 2831 C C . SER A 1 355 ? 17.225 -16.301 16.060 1.00 69.88 355 SER A C 1
ATOM 2833 O O . SER A 1 355 ? 18.391 -15.909 16.082 1.00 69.88 355 SER A O 1
ATOM 2835 N N . ARG A 1 356 ? 16.911 -17.581 16.318 1.00 71.38 356 ARG A N 1
ATOM 2836 C CA . ARG A 1 356 ? 17.899 -18.600 16.732 1.00 71.38 356 ARG A CA 1
ATOM 2837 C C . ARG A 1 356 ? 18.657 -19.215 15.555 1.00 71.38 356 ARG A C 1
ATOM 2839 O O . ARG A 1 356 ? 19.842 -19.495 15.702 1.00 71.38 356 ARG A O 1
ATOM 2846 N N . GLU A 1 357 ? 18.000 -19.414 14.413 1.00 70.88 357 GLU A N 1
ATOM 2847 C CA . GLU A 1 357 ? 18.600 -19.974 13.187 1.00 70.88 357 GLU A CA 1
ATOM 2848 C C . GLU A 1 357 ? 18.247 -19.086 11.968 1.00 70.88 357 GLU A C 1
ATOM 2850 O O . GLU A 1 357 ? 17.440 -19.468 11.116 1.00 70.88 357 GLU A O 1
ATOM 2855 N N . PRO A 1 358 ? 18.838 -17.877 11.872 1.00 69.94 358 PRO A N 1
ATOM 2856 C CA . PRO A 1 358 ? 18.397 -16.816 10.959 1.00 69.94 358 PRO A CA 1
ATOM 2857 C C . PRO A 1 358 ? 18.735 -17.047 9.479 1.00 69.94 358 PRO A C 1
ATOM 2859 O O . PRO A 1 358 ? 18.257 -16.306 8.627 1.00 69.94 358 PRO A O 1
ATOM 2862 N N . LEU A 1 359 ? 19.563 -18.047 9.166 1.00 74.56 359 LEU A N 1
ATOM 2863 C CA . LEU A 1 359 ? 20.010 -18.372 7.806 1.00 74.56 359 LEU A CA 1
ATOM 2864 C C . LEU A 1 359 ? 19.483 -19.729 7.321 1.00 74.56 359 LEU A C 1
ATOM 2866 O O . LEU A 1 359 ? 19.928 -20.224 6.295 1.00 74.56 359 LEU A O 1
ATOM 2870 N N . ALA A 1 360 ? 18.541 -20.360 8.029 1.00 76.62 360 ALA A N 1
ATOM 2871 C CA . ALA A 1 360 ? 18.022 -21.674 7.633 1.00 76.62 360 ALA A CA 1
ATOM 2872 C C . ALA A 1 360 ? 17.364 -21.666 6.235 1.00 76.62 360 ALA A C 1
ATOM 2874 O O . ALA A 1 360 ? 17.413 -22.664 5.514 1.00 76.62 360 ALA A O 1
ATOM 2875 N N . TRP A 1 361 ? 16.811 -20.520 5.828 1.00 82.50 361 TRP A N 1
ATOM 2876 C CA . TRP A 1 361 ? 16.166 -20.323 4.532 1.00 82.50 361 TRP A CA 1
ATOM 2877 C C . TRP A 1 361 ? 17.131 -20.370 3.335 1.00 82.50 361 TRP A C 1
ATOM 2879 O O . TRP A 1 361 ? 16.681 -20.647 2.223 1.00 82.50 361 TRP A O 1
ATOM 2889 N N . THR A 1 362 ? 18.444 -20.175 3.526 1.00 84.31 362 THR A N 1
ATOM 2890 C CA . THR A 1 362 ? 19.425 -20.197 2.420 1.00 84.31 362 THR A CA 1
ATOM 2891 C C . THR A 1 362 ? 19.452 -21.556 1.721 1.00 84.31 362 THR A C 1
ATOM 2893 O O . THR A 1 362 ? 19.423 -21.617 0.495 1.00 84.31 362 THR A O 1
ATOM 2896 N N . LYS A 1 363 ? 19.371 -22.656 2.485 1.00 82.19 363 LYS A N 1
ATOM 2897 C CA . LYS A 1 363 ? 19.314 -24.030 1.954 1.00 82.19 363 LYS A CA 1
ATOM 2898 C C . LYS A 1 363 ? 18.089 -24.269 1.072 1.00 82.19 363 LYS A C 1
ATOM 2900 O O . LYS A 1 363 ? 18.195 -24.947 0.054 1.00 82.19 363 LYS A O 1
ATOM 2905 N N . ALA A 1 364 ? 16.934 -23.705 1.435 1.00 84.38 364 ALA A N 1
ATOM 2906 C CA . ALA A 1 364 ? 15.738 -23.800 0.600 1.00 84.38 364 ALA A CA 1
ATOM 2907 C C . ALA A 1 364 ? 15.902 -23.013 -0.704 1.00 84.38 364 ALA A C 1
ATOM 2909 O O . ALA A 1 364 ? 15.506 -23.506 -1.759 1.00 84.38 364 ALA A O 1
ATOM 2910 N N . CYS A 1 365 ? 16.533 -21.837 -0.656 1.00 85.12 365 CYS A N 1
ATOM 2911 C CA . CYS A 1 365 ? 16.852 -21.053 -1.850 1.00 85.12 365 CYS A CA 1
ATOM 2912 C C . CYS A 1 365 ? 17.820 -21.803 -2.781 1.00 85.12 365 CYS A C 1
ATOM 2914 O O . CYS A 1 365 ? 17.547 -21.916 -3.976 1.00 85.12 365 CYS A O 1
ATOM 2916 N N . GLU A 1 366 ? 18.892 -22.394 -2.242 1.00 83.44 366 GLU A N 1
ATOM 2917 C CA . GLU A 1 366 ? 19.869 -23.183 -3.011 1.00 83.44 366 GLU A CA 1
ATOM 2918 C C . GLU A 1 366 ? 19.236 -24.384 -3.734 1.00 83.44 366 GLU A C 1
ATOM 2920 O O . GLU A 1 366 ? 19.692 -24.774 -4.813 1.00 83.44 366 GLU A O 1
ATOM 2925 N N . LYS A 1 367 ? 18.195 -24.979 -3.137 1.00 82.19 367 LYS A N 1
ATOM 2926 C CA . LYS A 1 367 ? 17.432 -26.110 -3.692 1.00 82.19 367 LYS A CA 1
ATOM 2927 C C . LYS A 1 367 ? 16.220 -25.690 -4.533 1.00 82.19 367 LYS A C 1
ATOM 2929 O O . LYS A 1 367 ? 15.593 -26.552 -5.143 1.00 82.19 367 LYS A O 1
ATOM 2934 N N . GLY A 1 368 ? 15.889 -24.398 -4.579 1.00 82.06 368 GLY A N 1
ATOM 2935 C CA . GLY A 1 368 ? 14.740 -23.869 -5.320 1.00 82.06 368 GLY A CA 1
ATOM 2936 C C . GLY A 1 368 ? 13.377 -24.161 -4.677 1.00 82.06 368 GLY A C 1
ATOM 2937 O O . GLY A 1 368 ? 12.356 -24.169 -5.363 1.00 82.06 368 GLY A O 1
ATOM 2938 N N . HIS A 1 369 ? 13.323 -24.414 -3.368 1.00 86.88 369 HIS A N 1
ATOM 2939 C CA . HIS A 1 369 ? 12.089 -24.724 -2.640 1.00 86.88 369 HIS A CA 1
ATOM 2940 C C . HIS A 1 369 ? 11.312 -23.457 -2.243 1.00 86.88 369 HIS A C 1
ATOM 2942 O O . HIS A 1 369 ? 11.214 -23.109 -1.065 1.00 86.88 369 HIS A O 1
ATOM 2948 N N . VAL A 1 370 ? 10.716 -22.783 -3.234 1.00 85.00 370 VAL A N 1
ATOM 2949 C CA . VAL A 1 370 ? 9.939 -21.539 -3.048 1.00 85.00 370 VAL A CA 1
ATOM 2950 C C . VAL A 1 370 ? 8.813 -21.669 -2.006 1.00 85.00 370 VAL A C 1
ATOM 2952 O O . VAL A 1 370 ? 8.755 -20.815 -1.125 1.00 85.00 370 VAL A O 1
ATOM 2955 N N . PRO A 1 371 ? 7.978 -22.732 -1.984 1.00 84.19 371 PRO A N 1
ATOM 2956 C CA . PRO A 1 371 ? 6.885 -22.839 -1.007 1.00 84.19 371 PRO A CA 1
ATOM 2957 C C . PRO A 1 371 ? 7.354 -22.883 0.454 1.00 84.19 371 PRO A C 1
ATOM 2959 O O . PRO A 1 371 ? 6.663 -22.397 1.346 1.00 84.19 371 PRO A O 1
ATOM 2962 N N . ALA A 1 372 ? 8.535 -23.454 0.708 1.00 83.94 372 ALA A N 1
ATOM 2963 C CA . ALA A 1 372 ? 9.127 -23.498 2.042 1.00 83.94 372 ALA A CA 1
ATOM 2964 C C . ALA A 1 372 ? 9.621 -22.118 2.492 1.00 83.94 372 ALA A C 1
ATOM 2966 O O . ALA A 1 372 ? 9.464 -21.764 3.659 1.00 83.94 372 ALA A O 1
ATOM 2967 N N . LEU A 1 373 ? 10.166 -21.325 1.563 1.00 86.12 373 LEU A N 1
ATOM 2968 C CA . LEU A 1 373 ? 10.512 -19.934 1.830 1.00 86.12 373 LEU A CA 1
ATOM 2969 C C . LEU A 1 373 ? 9.256 -19.082 2.056 1.00 86.12 373 LEU A C 1
ATOM 2971 O O . LEU A 1 373 ? 9.229 -18.318 3.014 1.00 86.12 373 LEU A O 1
ATOM 2975 N N . CYS A 1 374 ? 8.207 -19.241 1.239 1.00 84.31 374 CYS A N 1
ATOM 2976 C CA . CYS A 1 374 ? 6.944 -18.522 1.434 1.00 84.31 374 CYS A CA 1
ATOM 2977 C C . CYS A 1 374 ? 6.359 -18.804 2.821 1.00 84.31 374 CYS A C 1
ATOM 2979 O O . CYS A 1 374 ? 6.075 -17.867 3.549 1.00 84.31 374 CYS A O 1
ATOM 2981 N N . ALA A 1 375 ? 6.326 -20.067 3.263 1.00 83.56 375 ALA A N 1
ATOM 2982 C CA . ALA A 1 375 ? 5.870 -20.408 4.614 1.00 83.56 375 ALA A CA 1
ATOM 2983 C C . ALA A 1 375 ? 6.679 -19.726 5.738 1.00 83.56 375 ALA A C 1
ATOM 2985 O O . ALA A 1 375 ? 6.139 -19.482 6.816 1.00 83.56 375 ALA A O 1
ATOM 2986 N N . PHE A 1 376 ? 7.960 -19.418 5.502 1.00 83.94 376 PHE A N 1
ATOM 2987 C CA . PHE A 1 376 ? 8.802 -18.668 6.437 1.00 83.94 376 PHE A CA 1
ATOM 2988 C C . PHE A 1 376 ? 8.517 -17.157 6.405 1.00 83.94 376 PHE A C 1
ATOM 2990 O O . PHE A 1 376 ? 8.474 -16.520 7.456 1.00 83.94 376 PHE A O 1
ATOM 2997 N N . ILE A 1 377 ? 8.296 -16.593 5.213 1.00 84.31 377 ILE A N 1
ATOM 2998 C CA . ILE A 1 377 ? 8.015 -15.164 5.003 1.00 84.31 377 ILE A CA 1
ATOM 2999 C C . ILE A 1 377 ? 6.594 -14.805 5.460 1.00 84.31 377 ILE A C 1
ATOM 3001 O O . ILE A 1 377 ? 6.423 -13.809 6.159 1.00 84.31 377 ILE A O 1
ATOM 3005 N N . ASP A 1 378 ? 5.594 -15.621 5.117 1.00 83.75 378 ASP A N 1
ATOM 3006 C CA . ASP A 1 378 ? 4.163 -15.369 5.349 1.00 83.75 378 ASP A CA 1
ATOM 3007 C C . ASP A 1 378 ? 3.820 -15.189 6.834 1.00 83.75 378 ASP A C 1
ATOM 3009 O O . ASP A 1 378 ? 2.862 -14.496 7.169 1.00 83.75 378 ASP A O 1
ATOM 3013 N N . HIS A 1 379 ? 4.605 -15.784 7.739 1.00 78.81 379 HIS A N 1
ATOM 3014 C CA . HIS A 1 379 ? 4.401 -15.627 9.178 1.00 78.81 379 HIS A CA 1
ATOM 3015 C C . HIS A 1 379 ? 4.718 -14.202 9.662 1.00 78.81 379 HIS A C 1
ATOM 3017 O O . HIS A 1 379 ? 3.987 -13.660 10.489 1.00 78.81 379 HIS A O 1
ATOM 3023 N N . ASN A 1 380 ? 5.803 -13.586 9.168 1.00 78.62 380 ASN A N 1
ATOM 3024 C CA . ASN A 1 380 ? 6.136 -12.188 9.461 1.00 78.62 380 ASN A CA 1
ATOM 3025 C C . ASN A 1 380 ? 7.056 -11.568 8.380 1.00 78.62 380 ASN A C 1
ATOM 3027 O O . ASN A 1 380 ? 8.286 -11.574 8.524 1.00 78.62 380 ASN A O 1
ATOM 3031 N N . PRO A 1 381 ? 6.481 -10.971 7.317 1.00 77.88 381 PRO A N 1
ATOM 3032 C CA . PRO A 1 381 ? 7.253 -10.415 6.203 1.00 77.88 381 PRO A CA 1
ATOM 3033 C C . PRO A 1 381 ? 8.156 -9.235 6.596 1.00 77.88 381 PRO A C 1
ATOM 3035 O O . PRO A 1 381 ? 9.207 -9.024 5.990 1.00 77.88 381 PRO A O 1
ATOM 3038 N N . GLY A 1 382 ? 7.757 -8.457 7.612 1.00 77.44 382 GLY A N 1
ATOM 3039 C CA . GLY A 1 382 ? 8.532 -7.319 8.118 1.00 77.44 382 GLY A CA 1
ATOM 3040 C C . GLY A 1 382 ? 9.792 -7.771 8.853 1.00 77.44 382 GLY A C 1
ATOM 3041 O O . GLY A 1 382 ? 10.894 -7.370 8.485 1.00 77.44 382 GLY A O 1
ATOM 3042 N N . ALA A 1 383 ? 9.639 -8.695 9.807 1.00 79.81 383 ALA A N 1
ATOM 3043 C CA . ALA A 1 383 ? 10.770 -9.260 10.544 1.00 79.81 383 ALA A CA 1
ATOM 3044 C C . ALA A 1 383 ? 11.776 -9.960 9.615 1.00 79.81 383 ALA A C 1
ATOM 3046 O O . ALA A 1 383 ? 12.980 -9.911 9.856 1.00 79.81 383 ALA A O 1
ATOM 3047 N N . PHE A 1 384 ? 11.301 -10.577 8.528 1.00 83.00 384 PHE A N 1
ATOM 3048 C CA . PHE A 1 384 ? 12.165 -11.211 7.531 1.00 83.00 384 PHE A CA 1
ATOM 3049 C C . PHE A 1 384 ? 13.042 -10.217 6.781 1.00 83.00 384 PHE A C 1
ATOM 3051 O O . PHE A 1 384 ? 14.246 -10.437 6.634 1.00 83.00 384 PHE A O 1
ATOM 3058 N N . ARG A 1 385 ? 12.457 -9.101 6.342 1.00 82.56 385 ARG A N 1
ATOM 3059 C CA . ARG A 1 385 ? 13.201 -8.017 5.699 1.00 82.56 385 ARG A CA 1
ATOM 3060 C C . ARG A 1 385 ? 14.271 -7.461 6.634 1.00 82.56 385 ARG A C 1
ATOM 3062 O O . ARG A 1 385 ? 15.420 -7.322 6.219 1.00 82.56 385 ARG A O 1
ATOM 3069 N N . ASP A 1 386 ? 13.909 -7.185 7.882 1.00 83.25 386 ASP A N 1
ATOM 3070 C CA . ASP A 1 386 ? 14.837 -6.621 8.864 1.00 83.25 386 ASP A CA 1
ATOM 3071 C C . ASP A 1 386 ? 15.978 -7.599 9.179 1.00 83.25 386 ASP A C 1
ATOM 3073 O O . ASP A 1 386 ? 17.137 -7.193 9.259 1.00 83.25 386 ASP A O 1
ATOM 3077 N N . LEU A 1 387 ? 15.681 -8.902 9.233 1.00 82.50 387 LEU A N 1
ATOM 3078 C CA . LEU A 1 387 ? 16.682 -9.956 9.389 1.00 82.50 387 LEU A CA 1
ATOM 3079 C C . LEU A 1 387 ? 17.662 -10.015 8.208 1.00 82.50 387 LEU A C 1
ATOM 3081 O O . LEU A 1 387 ? 18.869 -10.135 8.420 1.00 82.50 387 LEU A O 1
ATOM 3085 N N . CYS A 1 388 ? 17.163 -9.913 6.973 1.00 82.69 388 CYS A N 1
ATOM 3086 C CA . CYS A 1 388 ? 18.001 -9.883 5.770 1.00 82.69 388 CYS A CA 1
ATOM 3087 C C . CYS A 1 388 ? 18.958 -8.680 5.788 1.00 82.69 388 CYS A C 1
ATOM 3089 O O . CYS A 1 388 ? 20.145 -8.814 5.486 1.00 82.69 388 CYS A O 1
ATOM 3091 N N . ILE A 1 389 ? 18.461 -7.510 6.206 1.00 83.38 389 ILE A N 1
ATOM 3092 C CA . ILE A 1 389 ? 19.261 -6.285 6.334 1.00 83.38 389 ILE A CA 1
ATOM 3093 C C . ILE A 1 389 ? 20.314 -6.434 7.442 1.00 83.38 389 ILE A C 1
ATOM 3095 O O . ILE A 1 389 ? 21.479 -6.106 7.219 1.00 83.38 389 ILE A O 1
ATOM 3099 N N . GLU A 1 390 ? 19.938 -6.959 8.613 1.00 85.00 390 GLU A N 1
ATOM 3100 C CA . GLU A 1 390 ? 20.857 -7.167 9.741 1.00 85.00 390 GLU A CA 1
ATOM 3101 C C . GLU A 1 390 ? 21.979 -8.151 9.384 1.00 85.00 390 GLU A C 1
ATOM 3103 O O . GLU A 1 390 ? 23.148 -7.916 9.698 1.00 85.00 390 GLU A O 1
ATOM 3108 N N . LYS A 1 391 ? 21.632 -9.261 8.720 1.00 83.31 391 LYS A N 1
ATOM 3109 C CA . LYS A 1 391 ? 22.593 -10.305 8.342 1.00 83.31 391 LYS A CA 1
ATOM 3110 C C . LYS A 1 391 ? 23.357 -10.008 7.057 1.00 83.31 391 LYS A C 1
ATOM 3112 O O . LYS A 1 391 ? 24.301 -10.740 6.775 1.00 83.31 391 LYS A O 1
ATOM 3117 N N . LYS A 1 392 ? 23.003 -8.941 6.329 1.00 84.75 392 LYS A N 1
ATOM 3118 C CA . LYS A 1 392 ? 23.550 -8.625 5.000 1.00 84.75 392 LYS A CA 1
ATOM 3119 C C . LYS A 1 392 ? 23.491 -9.843 4.077 1.00 84.75 392 LYS A C 1
ATOM 3121 O O . LYS A 1 392 ? 24.493 -10.249 3.502 1.00 84.75 392 LYS A O 1
ATOM 3126 N N . ASP A 1 393 ? 22.328 -10.471 3.994 1.00 84.88 393 ASP A N 1
ATOM 3127 C CA . ASP A 1 393 ? 22.103 -11.588 3.083 1.00 84.88 393 ASP A CA 1
ATOM 3128 C C . ASP A 1 393 ? 20.648 -11.577 2.616 1.00 84.88 393 ASP A C 1
ATOM 3130 O O . ASP A 1 393 ? 19.756 -11.130 3.333 1.00 84.88 393 ASP A O 1
ATOM 3134 N N . SER A 1 394 ? 20.401 -12.038 1.395 1.00 87.44 394 SER A N 1
ATOM 3135 C CA . SER A 1 394 ? 19.074 -12.027 0.775 1.00 87.44 394 SER A CA 1
ATOM 3136 C C . SER A 1 394 ? 18.822 -13.343 0.046 1.00 87.44 394 SER A C 1
ATOM 3138 O O . SER A 1 394 ? 19.749 -13.882 -0.562 1.00 87.44 394 SER A O 1
ATOM 3140 N N . PRO A 1 395 ? 17.571 -13.844 0.018 1.00 86.00 395 PRO A N 1
ATOM 3141 C CA . PRO A 1 395 ? 17.182 -14.994 -0.799 1.00 86.00 395 PRO A CA 1
ATOM 3142 C C . PRO A 1 395 ? 17.669 -14.925 -2.243 1.00 86.00 395 PRO A C 1
ATOM 3144 O O . PRO A 1 395 ? 18.051 -15.948 -2.809 1.00 86.00 395 PRO A O 1
ATOM 3147 N N . LEU A 1 396 ? 17.716 -13.716 -2.811 1.00 86.38 396 LEU A N 1
ATOM 3148 C CA . LEU A 1 396 ? 18.144 -13.476 -4.186 1.00 86.38 396 LEU A CA 1
ATOM 3149 C C . LEU A 1 396 ? 19.629 -13.798 -4.429 1.00 86.38 396 LEU A C 1
ATOM 3151 O O . LEU A 1 396 ? 19.989 -14.068 -5.570 1.00 86.38 396 LEU A O 1
ATOM 3155 N N . HIS A 1 397 ? 20.478 -13.826 -3.393 1.00 87.12 397 HIS A N 1
ATOM 3156 C CA . HIS A 1 397 ? 21.881 -14.244 -3.523 1.00 87.12 397 HIS A CA 1
ATOM 3157 C C . HIS A 1 397 ? 22.035 -15.755 -3.746 1.00 87.12 397 HIS A C 1
ATOM 3159 O O . HIS A 1 397 ? 23.007 -16.186 -4.361 1.00 87.12 397 HIS A O 1
ATOM 3165 N N . HIS A 1 398 ? 21.086 -16.565 -3.266 1.00 84.94 398 HIS A N 1
ATOM 3166 C CA . HIS A 1 398 ? 21.238 -18.028 -3.209 1.00 84.94 398 HIS A CA 1
ATOM 3167 C C . HIS A 1 398 ? 20.281 -18.788 -4.126 1.00 84.94 398 HIS A C 1
ATOM 3169 O O . HIS A 1 398 ? 20.484 -19.972 -4.397 1.00 84.94 398 HIS A O 1
ATOM 3175 N N . ILE A 1 399 ? 19.213 -18.138 -4.588 1.00 84.94 399 ILE A N 1
ATOM 3176 C CA . ILE A 1 399 ? 18.097 -18.823 -5.231 1.00 84.94 399 ILE A CA 1
ATOM 3177 C C . ILE A 1 399 ? 18.405 -19.368 -6.634 1.00 84.94 399 ILE A C 1
ATOM 3179 O O . ILE A 1 399 ? 18.810 -18.649 -7.553 1.00 84.94 399 ILE A O 1
ATOM 3183 N N . LYS A 1 400 ? 18.118 -20.660 -6.828 1.00 82.75 400 LYS A N 1
ATOM 3184 C CA . LYS A 1 400 ? 18.276 -21.367 -8.108 1.00 82.75 400 LYS A CA 1
ATOM 3185 C C . LYS A 1 400 ? 16.941 -21.937 -8.586 1.00 82.75 400 LYS A C 1
ATOM 3187 O O . LYS A 1 400 ? 16.433 -22.895 -8.014 1.00 82.75 400 LYS A O 1
ATOM 3192 N N . LEU A 1 401 ? 16.391 -21.357 -9.652 1.00 83.00 401 LEU A N 1
ATOM 3193 C CA . LEU A 1 401 ? 15.157 -21.784 -10.317 1.00 83.00 401 LEU A CA 1
ATOM 3194 C C . LEU A 1 401 ? 15.442 -22.116 -11.786 1.00 83.00 401 LEU A C 1
ATOM 3196 O O . LEU A 1 401 ? 16.414 -21.646 -12.374 1.00 83.00 401 LEU A O 1
ATOM 3200 N N . SER A 1 402 ? 14.596 -22.959 -12.374 1.00 75.81 402 SER A N 1
ATOM 3201 C CA . SER A 1 402 ? 14.789 -23.521 -13.717 1.00 75.81 402 SER A CA 1
ATOM 3202 C C . SER A 1 402 ? 14.138 -22.723 -14.853 1.00 75.81 402 SER A C 1
ATOM 3204 O O . SER A 1 402 ? 14.427 -23.010 -16.012 1.00 75.81 402 SER A O 1
ATOM 3206 N N . SER A 1 403 ? 13.271 -21.750 -14.549 1.00 76.19 403 SER A N 1
ATOM 3207 C CA . SER A 1 403 ? 12.500 -20.974 -15.533 1.00 76.19 403 SER A CA 1
ATOM 3208 C C . SER A 1 403 ? 12.468 -19.488 -15.180 1.00 76.19 403 SER A C 1
ATOM 3210 O O . SER A 1 403 ? 12.472 -19.131 -14.001 1.00 76.19 403 SER A O 1
ATOM 3212 N N . LEU A 1 404 ? 12.369 -18.637 -16.205 1.00 77.00 404 LEU A N 1
ATOM 3213 C CA . LEU A 1 404 ? 12.184 -17.189 -16.080 1.00 77.00 404 LEU A CA 1
ATOM 3214 C C . LEU A 1 404 ? 10.863 -16.845 -15.366 1.00 77.00 404 LEU A C 1
ATOM 3216 O O . LEU A 1 404 ? 10.866 -16.053 -14.431 1.00 77.00 404 LEU A O 1
ATOM 3220 N N . THR A 1 405 ? 9.773 -17.545 -15.698 1.00 78.88 405 THR A N 1
ATOM 3221 C CA . THR A 1 405 ? 8.460 -17.390 -15.038 1.00 78.88 405 THR A CA 1
ATOM 3222 C C . THR A 1 405 ? 8.535 -17.614 -13.528 1.00 78.88 405 THR A C 1
ATOM 3224 O O . THR A 1 405 ? 7.927 -16.884 -12.754 1.00 78.88 405 THR A O 1
ATOM 3227 N N . ASN A 1 406 ? 9.339 -18.586 -13.089 1.00 81.88 406 ASN A N 1
ATOM 3228 C CA . ASN A 1 406 ? 9.485 -18.898 -11.668 1.00 81.88 406 ASN A CA 1
ATOM 3229 C C . ASN A 1 406 ? 10.237 -17.778 -10.932 1.00 81.88 406 ASN A C 1
ATOM 3231 O O . ASN A 1 406 ? 9.957 -17.519 -9.765 1.00 81.88 406 ASN A O 1
ATOM 3235 N N . TYR A 1 407 ? 11.185 -17.111 -11.599 1.00 83.31 407 TYR A N 1
ATOM 3236 C CA . TYR A 1 407 ? 11.877 -15.944 -11.048 1.00 83.31 407 TYR A CA 1
ATOM 3237 C C . TYR A 1 407 ? 10.968 -14.714 -10.976 1.00 83.31 407 TYR A C 1
ATOM 3239 O O . TYR A 1 407 ? 11.010 -13.987 -9.983 1.00 83.31 407 TYR A O 1
ATOM 3247 N N . GLU A 1 408 ? 10.115 -14.501 -11.977 1.00 81.12 408 GLU A N 1
ATOM 3248 C CA . GLU A 1 408 ? 9.110 -13.435 -11.956 1.00 81.12 408 GLU A CA 1
ATOM 3249 C C . GLU A 1 408 ? 8.093 -13.639 -10.828 1.00 81.12 408 GLU A C 1
ATOM 3251 O O . GLU A 1 408 ? 7.831 -12.712 -10.064 1.00 81.12 408 GLU A O 1
ATOM 3256 N N . GLU A 1 409 ? 7.568 -14.856 -10.663 1.00 80.12 409 GLU A N 1
ATOM 3257 C CA . GLU A 1 409 ? 6.689 -15.206 -9.540 1.00 80.12 409 GLU A CA 1
ATOM 3258 C C . GLU A 1 409 ? 7.390 -15.040 -8.188 1.00 80.12 409 GLU A C 1
ATOM 3260 O O . GLU A 1 409 ? 6.802 -14.513 -7.244 1.00 80.12 409 GLU A O 1
ATOM 3265 N N . PHE A 1 410 ? 8.670 -15.404 -8.097 1.00 83.38 410 PHE A N 1
ATOM 3266 C CA . PHE A 1 410 ? 9.456 -15.220 -6.881 1.00 83.38 410 PHE A CA 1
ATOM 3267 C C . PHE A 1 410 ? 9.609 -13.742 -6.489 1.00 83.38 410 PHE A C 1
ATOM 3269 O O . PHE A 1 410 ? 9.541 -13.389 -5.313 1.00 83.38 410 PHE A O 1
ATOM 3276 N N . LEU A 1 411 ? 9.779 -12.851 -7.466 1.00 82.50 411 LEU A N 1
ATOM 3277 C CA . LEU A 1 411 ? 9.887 -11.408 -7.228 1.00 82.50 411 LEU A CA 1
ATOM 3278 C C . LEU A 1 411 ? 8.546 -10.740 -6.886 1.00 82.50 411 LEU A C 1
ATOM 3280 O O . LEU A 1 411 ? 8.548 -9.605 -6.400 1.00 82.50 411 LEU A O 1
ATOM 3284 N N . LYS A 1 412 ? 7.414 -11.425 -7.107 1.00 82.31 412 LYS A N 1
ATOM 3285 C CA . LYS A 1 412 ? 6.087 -10.984 -6.643 1.00 82.31 412 LYS A CA 1
ATOM 3286 C C . LYS A 1 412 ? 5.884 -11.202 -5.139 1.00 82.31 412 LYS A C 1
ATOM 3288 O O . LYS A 1 412 ? 4.965 -10.613 -4.576 1.00 82.31 412 LYS A O 1
ATOM 3293 N N . ILE A 1 413 ? 6.734 -11.995 -4.475 1.00 79.69 413 ILE A N 1
ATOM 3294 C CA . ILE A 1 413 ? 6.664 -12.213 -3.023 1.00 79.69 413 ILE A CA 1
ATOM 3295 C C . ILE A 1 413 ? 6.827 -10.864 -2.284 1.00 79.69 413 ILE A C 1
ATOM 3297 O O . ILE A 1 413 ? 7.726 -10.081 -2.630 1.00 79.69 413 ILE A O 1
ATOM 3301 N N . PRO A 1 414 ? 5.995 -10.564 -1.262 1.00 74.44 414 PRO A N 1
ATOM 3302 C CA . PRO A 1 414 ? 6.051 -9.300 -0.530 1.00 74.44 414 PRO A CA 1
ATOM 3303 C C . PRO A 1 414 ? 7.459 -8.968 -0.025 1.00 74.44 414 PRO A C 1
ATOM 3305 O O . PRO A 1 414 ? 8.179 -9.839 0.458 1.00 74.44 414 PRO A O 1
ATOM 3308 N N . ARG A 1 415 ? 7.850 -7.688 -0.111 1.00 79.44 415 ARG A N 1
ATOM 3309 C CA . ARG A 1 415 ? 9.158 -7.155 0.335 1.00 79.44 415 ARG A CA 1
ATOM 3310 C C . ARG A 1 415 ? 10.397 -7.709 -0.390 1.00 79.44 415 ARG A C 1
ATOM 3312 O O . ARG A 1 415 ? 11.487 -7.204 -0.144 1.00 79.44 415 ARG A O 1
ATOM 3319 N N . MET A 1 416 ? 10.268 -8.645 -1.336 1.00 80.50 416 MET A N 1
ATOM 3320 C CA . MET A 1 416 ? 11.413 -9.165 -2.102 1.00 80.50 416 MET A CA 1
ATOM 3321 C C . MET A 1 416 ? 12.048 -8.089 -3.000 1.00 80.50 416 MET A C 1
ATOM 3323 O O . MET A 1 416 ? 13.270 -8.021 -3.132 1.00 80.50 416 MET A O 1
ATOM 3327 N N . LYS A 1 417 ? 11.225 -7.181 -3.550 1.00 78.38 417 LYS A N 1
ATOM 3328 C CA . LYS A 1 417 ? 11.675 -6.024 -4.348 1.00 78.38 417 LYS A CA 1
ATOM 3329 C C . LYS A 1 417 ? 12.565 -5.049 -3.558 1.00 78.38 417 LYS A C 1
ATOM 3331 O O . LYS A 1 417 ? 13.393 -4.380 -4.166 1.00 78.38 417 LYS A O 1
ATOM 3336 N N . ASP A 1 418 ? 12.448 -4.999 -2.228 1.00 80.88 418 ASP A N 1
ATOM 3337 C CA . ASP A 1 418 ? 13.278 -4.130 -1.376 1.00 80.88 418 ASP A CA 1
ATOM 3338 C C . ASP A 1 418 ? 14.724 -4.656 -1.260 1.00 80.88 418 ASP A C 1
ATOM 3340 O O . ASP A 1 418 ? 15.639 -3.900 -0.938 1.00 80.88 418 ASP A O 1
ATOM 3344 N N . LEU A 1 419 ? 14.937 -5.951 -1.527 1.00 84.19 419 LEU A N 1
ATOM 3345 C CA . LEU A 1 419 ? 16.198 -6.662 -1.295 1.00 84.19 419 LEU A CA 1
ATOM 3346 C C . LEU A 1 419 ? 17.047 -6.843 -2.568 1.00 84.19 419 LEU A C 1
ATOM 3348 O O . LEU A 1 419 ? 18.136 -7.412 -2.495 1.00 84.19 419 LEU A O 1
ATOM 3352 N N . ILE A 1 420 ? 16.585 -6.365 -3.731 1.00 86.69 420 ILE A N 1
ATOM 3353 C CA . ILE A 1 420 ? 17.246 -6.571 -5.039 1.00 86.69 420 ILE A CA 1
ATOM 3354 C C . ILE A 1 420 ? 18.643 -5.935 -5.139 1.00 86.69 420 ILE A C 1
ATOM 3356 O O . ILE A 1 420 ? 19.473 -6.395 -5.917 1.00 86.69 420 ILE A O 1
ATOM 3360 N N . ASN A 1 421 ? 18.904 -4.892 -4.343 1.00 87.56 421 ASN A N 1
ATOM 3361 C CA . ASN A 1 421 ? 20.164 -4.140 -4.311 1.00 87.56 421 ASN A CA 1
ATOM 3362 C C . ASN A 1 421 ? 20.928 -4.312 -2.982 1.00 87.56 421 ASN A C 1
ATOM 3364 O O . ASN A 1 421 ? 21.867 -3.561 -2.723 1.00 87.56 421 ASN A O 1
ATOM 3368 N N . LEU A 1 422 ? 20.511 -5.246 -2.116 1.00 87.94 422 LEU A N 1
ATOM 3369 C CA . LEU A 1 422 ? 21.163 -5.473 -0.824 1.00 87.94 422 LEU A CA 1
ATOM 3370 C C . LEU A 1 422 ? 22.589 -5.994 -1.047 1.00 87.94 422 LEU A C 1
ATOM 3372 O O . LEU A 1 422 ? 22.765 -6.979 -1.751 1.00 87.94 422 LEU A O 1
ATOM 3376 N N . GLN A 1 423 ? 23.588 -5.352 -0.444 1.00 87.75 423 GLN A N 1
ATOM 3377 C CA . GLN A 1 423 ? 24.969 -5.833 -0.481 1.00 87.75 423 GLN A CA 1
ATOM 3378 C C . GLN A 1 423 ? 25.227 -6.826 0.646 1.00 87.75 423 GLN A C 1
ATOM 3380 O O . GLN A 1 423 ? 24.833 -6.586 1.793 1.00 87.75 423 GLN A O 1
ATOM 3385 N N . ASP A 1 424 ? 25.922 -7.908 0.316 1.00 85.38 424 ASP A N 1
ATOM 3386 C CA . ASP A 1 424 ? 26.370 -8.882 1.292 1.00 85.38 424 ASP A CA 1
ATOM 3387 C C . ASP A 1 424 ? 27.583 -8.393 2.110 1.00 85.38 424 ASP A C 1
ATOM 3389 O O . ASP A 1 424 ? 28.009 -7.234 2.050 1.00 85.38 424 ASP A O 1
ATOM 3393 N N . SER A 1 425 ? 28.146 -9.282 2.930 1.00 83.50 425 SER A N 1
ATOM 3394 C CA . SER A 1 425 ? 29.341 -8.981 3.732 1.00 83.50 425 SER A CA 1
ATOM 3395 C C . SER A 1 425 ? 30.603 -8.637 2.924 1.00 83.50 425 SER A C 1
ATOM 3397 O O . SER A 1 425 ? 31.535 -8.105 3.520 1.00 83.50 425 SER A O 1
ATOM 3399 N N . GLN A 1 426 ? 30.633 -8.942 1.623 1.00 80.50 426 GLN A N 1
ATOM 3400 C CA . GLN A 1 426 ? 31.724 -8.671 0.679 1.00 80.50 426 GLN A CA 1
ATOM 3401 C C . GLN A 1 426 ? 31.371 -7.537 -0.310 1.00 80.50 426 GLN A C 1
ATOM 3403 O O . GLN A 1 426 ? 32.036 -7.355 -1.333 1.00 80.50 426 GLN A O 1
ATOM 3408 N N . GLY A 1 427 ? 30.269 -6.816 -0.068 1.00 82.06 427 GLY A N 1
ATOM 3409 C CA . GLY A 1 427 ? 29.784 -5.768 -0.968 1.00 82.06 427 GLY A CA 1
ATOM 3410 C C . GLY A 1 427 ? 29.100 -6.294 -2.238 1.00 82.06 427 GLY A C 1
ATOM 3411 O O . GLY A 1 427 ? 28.718 -5.502 -3.100 1.00 82.06 427 GLY A O 1
ATOM 3412 N N . VAL A 1 428 ? 28.918 -7.609 -2.374 1.00 87.31 428 VAL A N 1
ATOM 3413 C CA . VAL A 1 428 ? 28.354 -8.264 -3.560 1.00 87.31 428 VAL A CA 1
ATOM 3414 C C . VAL A 1 428 ? 26.832 -8.128 -3.521 1.00 87.31 428 VAL A C 1
ATOM 3416 O O . VAL A 1 428 ? 26.210 -8.348 -2.488 1.00 87.31 428 VAL A O 1
ATOM 3419 N N . THR A 1 429 ? 26.213 -7.743 -4.639 1.00 90.44 429 THR A N 1
ATOM 3420 C CA . THR A 1 429 ? 24.739 -7.694 -4.765 1.00 90.44 429 THR A CA 1
ATOM 3421 C C . THR A 1 429 ? 24.190 -8.982 -5.388 1.00 90.44 429 THR A C 1
ATOM 3423 O O . THR A 1 429 ? 24.949 -9.708 -6.045 1.00 90.44 429 THR A O 1
ATOM 3426 N N . PRO A 1 430 ? 22.868 -9.247 -5.323 1.00 89.94 430 PRO A N 1
ATOM 3427 C CA . PRO A 1 430 ? 22.278 -10.407 -5.986 1.00 89.94 430 PRO A CA 1
ATOM 3428 C C . PRO A 1 430 ? 22.585 -10.458 -7.484 1.00 89.94 430 PRO A C 1
ATOM 3430 O O . PRO A 1 430 ? 22.785 -11.533 -8.042 1.00 89.94 430 PRO A O 1
ATOM 3433 N N . LEU A 1 431 ? 22.696 -9.293 -8.134 1.00 89.75 431 LEU A N 1
ATOM 3434 C CA . LEU A 1 431 ? 23.068 -9.207 -9.542 1.00 89.75 431 LEU A CA 1
ATOM 3435 C C . LEU A 1 431 ? 24.525 -9.629 -9.788 1.00 89.75 431 LEU A C 1
ATOM 3437 O O . LEU A 1 431 ? 24.772 -10.391 -10.721 1.00 89.75 431 LEU A O 1
ATOM 3441 N N . HIS A 1 432 ? 25.477 -9.199 -8.947 1.00 87.88 432 HIS A N 1
ATOM 3442 C CA . HIS A 1 432 ? 26.867 -9.673 -9.034 1.00 87.88 432 HIS A CA 1
ATOM 3443 C C . HIS A 1 432 ? 26.914 -11.195 -8.908 1.00 87.88 432 HIS A C 1
ATOM 3445 O O . HIS A 1 432 ? 27.556 -11.869 -9.713 1.00 87.88 432 HIS A O 1
ATOM 3451 N N . LYS A 1 433 ? 26.184 -11.739 -7.929 1.00 87.12 433 LYS A N 1
ATOM 3452 C CA . LYS A 1 433 ? 26.155 -13.173 -7.658 1.00 87.12 433 LYS A CA 1
ATOM 3453 C C . LYS A 1 433 ? 25.525 -13.969 -8.803 1.00 87.12 433 LYS A C 1
ATOM 3455 O O . LYS A 1 433 ? 26.097 -14.968 -9.229 1.00 87.12 433 LYS A O 1
ATOM 3460 N N . ALA A 1 434 ? 24.422 -13.484 -9.373 1.00 87.38 434 ALA A N 1
ATOM 3461 C CA . ALA A 1 434 ? 23.783 -14.085 -10.544 1.00 87.38 434 ALA A CA 1
ATOM 3462 C C . ALA A 1 434 ? 24.725 -14.140 -11.759 1.00 87.38 434 ALA A C 1
ATOM 3464 O O . ALA A 1 434 ? 24.797 -15.163 -12.440 1.00 87.38 434 ALA A O 1
ATOM 3465 N N . ILE A 1 435 ? 25.486 -13.063 -11.997 1.00 85.69 435 ILE A N 1
ATOM 3466 C CA . ILE A 1 435 ? 26.471 -12.991 -13.084 1.00 85.69 435 ILE A CA 1
ATOM 3467 C C . ILE A 1 435 ? 27.648 -13.930 -12.809 1.00 85.69 435 ILE A C 1
ATOM 3469 O O . ILE A 1 435 ? 28.094 -14.626 -13.720 1.00 85.69 435 ILE A O 1
ATOM 3473 N N . GLN A 1 436 ? 28.153 -13.986 -11.573 1.00 85.06 436 GLN A N 1
ATOM 3474 C CA . GLN A 1 436 ? 29.243 -14.887 -11.183 1.00 85.06 436 GLN A CA 1
ATOM 3475 C C . GLN A 1 436 ? 28.853 -16.359 -11.352 1.00 85.06 436 GLN A C 1
ATOM 3477 O O . GLN A 1 436 ? 29.618 -17.112 -11.955 1.00 85.06 436 GLN A O 1
ATOM 3482 N N . ASP A 1 437 ? 27.649 -16.728 -10.910 1.00 80.12 437 ASP A N 1
ATOM 3483 C CA . ASP A 1 437 ? 27.111 -18.091 -10.955 1.00 80.12 437 ASP A CA 1
ATOM 3484 C C . ASP A 1 437 ? 26.586 -18.502 -12.355 1.00 80.12 437 ASP A C 1
ATOM 3486 O O . ASP A 1 437 ? 26.051 -19.601 -12.514 1.00 80.12 437 ASP A O 1
ATOM 3490 N N . ASP A 1 438 ? 26.742 -17.642 -13.373 1.00 76.00 438 ASP A N 1
ATOM 3491 C CA . ASP A 1 438 ? 26.272 -17.842 -14.757 1.00 76.00 438 ASP A CA 1
ATOM 3492 C C . ASP A 1 438 ? 24.758 -18.106 -14.870 1.00 76.00 438 ASP A C 1
ATOM 3494 O O . ASP A 1 438 ? 24.287 -18.836 -15.751 1.00 76.00 438 ASP A O 1
ATOM 3498 N N . ASN A 1 439 ? 23.966 -17.508 -13.979 1.00 82.38 439 ASN A N 1
ATOM 3499 C CA . ASN A 1 439 ? 22.521 -17.681 -13.957 1.00 82.38 439 ASN A CA 1
ATOM 3500 C C . ASN A 1 439 ? 21.825 -16.711 -14.923 1.00 82.38 439 ASN A C 1
ATOM 3502 O O . ASN A 1 439 ? 21.319 -15.665 -14.520 1.00 82.38 439 ASN A O 1
ATOM 3506 N N . LEU A 1 440 ? 21.781 -17.094 -16.206 1.00 80.19 440 LEU A N 1
ATOM 3507 C CA . LEU A 1 440 ? 21.199 -16.294 -17.290 1.00 80.19 440 LEU A CA 1
ATOM 3508 C C . LEU A 1 440 ? 19.782 -15.791 -16.965 1.00 80.19 440 LEU A C 1
ATOM 3510 O O . LEU A 1 440 ? 19.499 -14.616 -17.168 1.00 80.19 440 LEU A O 1
ATOM 3514 N N . PHE A 1 441 ? 18.913 -16.658 -16.437 1.00 82.25 441 PHE A N 1
ATOM 3515 C CA . PHE A 1 441 ? 17.513 -16.318 -16.173 1.00 82.25 441 PHE A CA 1
ATOM 3516 C C . PHE A 1 441 ? 17.366 -15.313 -15.030 1.00 82.25 441 PHE A C 1
ATOM 3518 O O . PHE A 1 441 ? 16.617 -14.347 -15.161 1.00 82.25 441 PHE A O 1
ATOM 3525 N N . LEU A 1 442 ? 18.107 -15.494 -13.931 1.00 84.56 442 LEU A N 1
ATOM 3526 C CA . LEU A 1 442 ? 18.096 -14.536 -12.824 1.00 84.56 442 LEU A CA 1
ATOM 3527 C C . LEU A 1 442 ? 18.702 -13.193 -13.251 1.00 84.56 442 LEU A C 1
ATOM 3529 O O . LEU A 1 442 ? 18.148 -12.148 -12.925 1.00 84.56 442 LEU A O 1
ATOM 3533 N N . THR A 1 443 ? 19.796 -13.208 -14.016 1.00 85.69 443 THR A N 1
ATOM 3534 C CA . THR A 1 443 ? 20.409 -11.987 -14.555 1.00 85.69 443 THR A CA 1
ATOM 3535 C C . THR A 1 443 ? 19.458 -11.248 -15.504 1.00 85.69 443 THR A C 1
ATOM 3537 O O . THR A 1 443 ? 19.304 -10.041 -15.354 1.00 85.69 443 THR A O 1
ATOM 3540 N N . GLU A 1 444 ? 18.771 -11.943 -16.419 1.00 83.31 444 GLU A N 1
ATOM 3541 C CA . GLU A 1 444 ? 17.772 -11.345 -17.326 1.00 83.31 444 GLU A CA 1
ATOM 3542 C C . GLU A 1 444 ? 16.613 -10.730 -16.539 1.00 83.31 444 GLU A C 1
ATOM 3544 O O . GLU A 1 444 ? 16.241 -9.581 -16.776 1.00 83.31 444 GLU A O 1
ATOM 3549 N N . THR A 1 445 ? 16.098 -11.456 -15.545 1.00 83.56 445 THR A N 1
ATOM 3550 C CA . THR A 1 445 ? 14.983 -10.987 -14.715 1.00 83.56 445 THR A CA 1
ATOM 3551 C C . THR A 1 445 ? 15.387 -9.759 -13.896 1.00 83.56 445 THR A C 1
ATOM 3553 O O . THR A 1 445 ? 14.683 -8.754 -13.915 1.00 83.56 445 THR A O 1
ATOM 3556 N N . LEU A 1 446 ? 16.547 -9.781 -13.227 1.00 84.81 446 LEU A N 1
ATOM 3557 C CA . LEU A 1 446 ? 17.032 -8.649 -12.429 1.00 84.81 446 LEU A CA 1
ATOM 3558 C C . LEU A 1 446 ? 17.349 -7.421 -13.289 1.00 84.81 446 LEU A C 1
ATOM 3560 O O . LEU A 1 446 ? 16.980 -6.315 -12.907 1.00 84.81 446 LEU A O 1
ATOM 3564 N N . LEU A 1 447 ? 17.988 -7.597 -14.453 1.00 81.81 447 LEU A N 1
ATOM 3565 C CA . LEU A 1 447 ? 18.264 -6.500 -15.390 1.00 81.81 447 LEU A CA 1
ATOM 3566 C C . LEU A 1 447 ? 16.987 -5.932 -16.020 1.00 81.81 447 LEU A C 1
ATOM 3568 O O . LEU A 1 447 ? 16.984 -4.778 -16.452 1.00 81.81 447 LEU A O 1
ATOM 3572 N N . SER A 1 448 ? 15.900 -6.707 -16.056 1.00 78.81 448 SER A N 1
ATOM 3573 C CA . SER A 1 448 ? 14.594 -6.260 -16.547 1.00 78.81 448 SER A CA 1
ATOM 3574 C C . SER A 1 448 ? 13.848 -5.363 -15.549 1.00 78.81 448 SER A C 1
ATOM 3576 O O . SER A 1 448 ? 13.015 -4.579 -15.987 1.00 78.81 448 SER A O 1
ATOM 3578 N N . ILE A 1 449 ? 14.209 -5.356 -14.261 1.00 80.44 449 ILE A N 1
ATOM 3579 C CA . ILE A 1 449 ? 13.590 -4.506 -13.224 1.00 80.44 449 ILE A CA 1
ATOM 3580 C C . ILE A 1 449 ? 14.153 -3.075 -13.276 1.00 80.44 449 ILE A C 1
ATOM 3582 O O . ILE A 1 449 ? 15.363 -2.893 -13.192 1.00 80.44 449 ILE A O 1
ATOM 3586 N N . ASP A 1 450 ? 13.312 -2.036 -13.312 1.00 67.19 450 ASP A N 1
ATOM 3587 C CA . ASP A 1 450 ? 13.804 -0.643 -13.433 1.00 67.19 450 ASP A CA 1
ATOM 3588 C C . ASP A 1 450 ? 14.549 -0.096 -12.206 1.00 67.19 450 ASP A C 1
ATOM 3590 O O . ASP A 1 450 ? 15.395 0.788 -12.328 1.00 67.19 450 ASP A O 1
ATOM 3594 N N . LYS A 1 451 ? 14.264 -0.620 -11.007 1.00 74.69 451 LYS A N 1
ATOM 3595 C CA . LYS A 1 451 ? 14.899 -0.179 -9.748 1.00 74.69 451 LYS A CA 1
ATOM 3596 C C . LYS A 1 451 ? 16.242 -0.866 -9.456 1.00 74.69 451 LYS A C 1
ATOM 3598 O O . LYS A 1 451 ? 16.845 -0.593 -8.415 1.00 74.69 451 LYS A O 1
ATOM 3603 N N . ILE A 1 452 ? 16.714 -1.766 -10.322 1.00 81.12 452 ILE A N 1
ATOM 3604 C CA . ILE A 1 452 ? 18.007 -2.433 -10.130 1.00 81.12 452 ILE A CA 1
ATOM 3605 C C . ILE A 1 452 ? 19.156 -1.428 -10.305 1.00 81.12 452 ILE A C 1
ATOM 3607 O O . ILE A 1 452 ? 19.172 -0.626 -11.238 1.00 81.12 452 ILE A O 1
ATOM 3611 N N . ASN A 1 453 ? 20.137 -1.467 -9.406 1.00 79.00 453 ASN A N 1
ATOM 3612 C CA . ASN A 1 453 ? 21.347 -0.664 -9.515 1.00 79.00 453 ASN A CA 1
ATOM 3613 C C . ASN A 1 453 ? 22.550 -1.568 -9.799 1.00 79.00 453 ASN A C 1
ATOM 3615 O O . ASN A 1 453 ? 23.107 -2.195 -8.900 1.00 79.00 453 ASN A O 1
ATOM 3619 N N . TYR A 1 454 ? 22.957 -1.617 -11.065 1.00 81.38 454 TYR A N 1
ATOM 3620 C CA . TYR A 1 454 ? 24.098 -2.411 -11.525 1.00 81.38 454 TYR A CA 1
ATOM 3621 C C . TYR A 1 454 ? 25.456 -1.694 -11.389 1.00 81.38 454 TYR A C 1
ATOM 3623 O O . TYR A 1 454 ? 26.481 -2.298 -11.699 1.00 81.38 454 TYR A O 1
ATOM 3631 N N . ASP A 1 455 ? 25.474 -0.441 -10.910 1.00 75.31 455 ASP A N 1
ATOM 3632 C CA . ASP A 1 455 ? 26.688 0.365 -10.686 1.00 75.31 455 ASP A CA 1
ATOM 3633 C C . ASP A 1 455 ? 27.244 0.226 -9.253 1.00 75.31 455 ASP A C 1
ATOM 3635 O O . ASP A 1 455 ? 28.274 0.815 -8.916 1.00 75.31 455 ASP A O 1
ATOM 3639 N N . ILE A 1 456 ? 26.548 -0.516 -8.384 1.00 81.56 456 ILE A N 1
ATOM 3640 C CA . ILE A 1 456 ? 27.031 -0.835 -7.036 1.00 81.56 456 ILE A CA 1
ATOM 3641 C C . ILE A 1 456 ? 28.335 -1.617 -7.174 1.00 81.56 456 ILE A C 1
ATOM 3643 O O . ILE A 1 456 ? 28.405 -2.523 -8.000 1.00 81.56 456 ILE A O 1
ATOM 3647 N N . LYS A 1 457 ? 29.343 -1.258 -6.379 1.00 83.06 457 LYS A N 1
ATOM 3648 C CA . LYS A 1 457 ? 30.658 -1.895 -6.404 1.00 83.06 457 LYS A CA 1
ATOM 3649 C C . LYS A 1 457 ? 30.814 -2.910 -5.282 1.00 83.06 457 LYS A C 1
ATOM 3651 O O . LYS A 1 457 ? 30.389 -2.637 -4.158 1.00 83.06 457 LYS A O 1
ATOM 3656 N N . ASP A 1 458 ? 31.452 -4.029 -5.598 1.00 84.88 458 ASP A N 1
ATOM 3657 C CA . ASP A 1 458 ? 31.946 -4.983 -4.610 1.00 84.88 458 ASP A CA 1
ATOM 3658 C C . ASP A 1 458 ? 33.210 -4.468 -3.888 1.00 84.88 458 ASP A C 1
ATOM 3660 O O . ASP A 1 458 ? 33.778 -3.430 -4.245 1.00 84.88 458 ASP A O 1
ATOM 3664 N N . ASP A 1 459 ? 33.676 -5.198 -2.869 1.00 84.00 459 ASP A N 1
ATOM 3665 C CA . ASP A 1 459 ? 34.925 -4.884 -2.152 1.00 84.00 459 ASP A CA 1
ATOM 3666 C C . ASP A 1 459 ? 36.175 -4.924 -3.065 1.00 84.00 459 ASP A C 1
ATOM 3668 O O . ASP A 1 459 ? 37.241 -4.424 -2.698 1.00 84.00 459 ASP A O 1
ATOM 3672 N N . GLY A 1 460 ? 36.051 -5.498 -4.268 1.00 76.69 460 GLY A N 1
ATOM 3673 C CA . GLY A 1 460 ? 37.061 -5.512 -5.327 1.00 76.69 460 GLY A CA 1
ATOM 3674 C C . GLY A 1 460 ? 37.010 -4.306 -6.276 1.00 76.69 460 GLY A C 1
ATOM 3675 O O . GLY A 1 460 ? 37.746 -4.300 -7.262 1.00 76.69 460 GLY A O 1
ATOM 3676 N N . ASP A 1 461 ? 36.175 -3.300 -5.987 1.00 79.94 461 ASP A N 1
ATOM 3677 C CA . ASP A 1 461 ? 35.906 -2.103 -6.802 1.00 79.94 461 ASP A CA 1
ATOM 3678 C C . ASP A 1 461 ? 35.296 -2.395 -8.189 1.00 79.94 461 ASP A C 1
ATOM 3680 O O . ASP A 1 461 ? 35.248 -1.507 -9.048 1.00 79.94 461 ASP A O 1
ATOM 3684 N N . ASN A 1 462 ? 34.778 -3.607 -8.407 1.00 80.69 462 ASN A N 1
ATOM 3685 C CA . ASN A 1 462 ? 34.096 -3.983 -9.641 1.00 80.69 462 ASN A CA 1
ATOM 3686 C C . ASN A 1 462 ? 32.592 -3.785 -9.484 1.00 80.69 462 ASN A C 1
ATOM 3688 O O . ASN A 1 462 ? 31.996 -4.215 -8.499 1.00 80.69 462 ASN A O 1
ATOM 3692 N N . SER A 1 463 ? 31.963 -3.147 -10.471 1.00 85.00 463 SER A N 1
ATOM 3693 C CA . SER A 1 463 ? 30.503 -3.092 -10.539 1.00 85.00 463 SER A CA 1
ATOM 3694 C C . SER A 1 463 ? 29.924 -4.335 -11.219 1.00 85.00 463 SER A C 1
ATOM 3696 O O . SER A 1 463 ? 30.593 -4.992 -12.023 1.00 85.00 463 SER A O 1
ATOM 3698 N N . ALA A 1 464 ? 28.650 -4.639 -10.961 1.00 83.88 464 ALA A N 1
ATOM 3699 C CA . ALA A 1 464 ? 27.968 -5.764 -11.603 1.00 83.88 464 ALA A CA 1
ATOM 3700 C C . ALA A 1 464 ? 27.993 -5.639 -13.136 1.00 83.88 464 ALA A C 1
ATOM 3702 O O . ALA A 1 464 ? 28.148 -6.637 -13.840 1.00 83.88 464 ALA A O 1
ATOM 3703 N N . ILE A 1 465 ? 27.888 -4.411 -13.658 1.00 81.94 465 ILE A N 1
ATOM 3704 C CA . ILE A 1 465 ? 27.979 -4.147 -15.096 1.00 81.94 465 ILE A CA 1
ATOM 3705 C C . ILE A 1 465 ? 29.408 -4.305 -15.634 1.00 81.94 465 ILE A C 1
ATOM 3707 O O . ILE A 1 465 ? 29.569 -4.812 -16.742 1.00 81.94 465 ILE A O 1
ATOM 3711 N N . ASP A 1 466 ? 30.443 -3.962 -14.858 1.00 81.12 466 ASP A N 1
ATOM 3712 C CA . ASP A 1 466 ? 31.841 -4.210 -15.241 1.00 81.12 466 ASP A CA 1
ATOM 3713 C C . ASP A 1 466 ? 32.126 -5.721 -15.314 1.00 81.12 466 ASP A C 1
ATOM 3715 O O . ASP A 1 466 ? 32.729 -6.187 -16.283 1.00 81.12 466 ASP A O 1
ATOM 3719 N N . LEU A 1 467 ? 31.616 -6.504 -14.353 1.00 81.81 467 LEU A N 1
ATOM 3720 C CA . LEU A 1 467 ? 31.697 -7.971 -14.384 1.00 81.81 467 LEU A CA 1
ATOM 3721 C C . LEU A 1 467 ? 30.953 -8.557 -15.594 1.00 81.81 467 LEU A C 1
ATOM 3723 O O . LEU A 1 467 ? 31.452 -9.475 -16.252 1.00 81.81 467 LEU A O 1
ATOM 3727 N N . LEU A 1 468 ? 29.776 -8.013 -15.922 1.00 81.94 468 LEU A N 1
ATOM 3728 C CA . LEU A 1 468 ? 29.013 -8.410 -17.106 1.00 81.94 468 LEU A CA 1
ATOM 3729 C C . LEU A 1 468 ? 29.772 -8.081 -18.399 1.00 81.94 468 LEU A C 1
ATOM 3731 O O . LEU A 1 468 ? 29.837 -8.911 -19.309 1.00 81.94 468 LEU A O 1
ATOM 3735 N N . ALA A 1 469 ? 30.375 -6.892 -18.475 1.00 77.88 469 ALA A N 1
ATOM 3736 C CA . ALA A 1 469 ? 31.173 -6.444 -19.610 1.00 77.88 469 ALA A CA 1
ATOM 3737 C C . ALA A 1 469 ? 32.409 -7.326 -19.811 1.00 77.88 469 ALA A C 1
ATOM 3739 O O . ALA A 1 469 ? 32.701 -7.702 -20.948 1.00 77.88 469 ALA A O 1
ATOM 3740 N N . GLN A 1 470 ? 33.088 -7.701 -18.722 1.00 79.62 470 GLN A N 1
ATOM 3741 C CA . GLN A 1 470 ? 34.236 -8.603 -18.741 1.00 79.62 470 GLN A CA 1
ATOM 3742 C C . GLN A 1 470 ? 33.849 -9.984 -19.284 1.00 79.62 470 GLN A C 1
ATOM 3744 O O . GLN A 1 470 ? 34.432 -10.429 -20.273 1.00 79.62 470 GLN A O 1
ATOM 3749 N N . LYS A 1 471 ? 32.793 -10.613 -18.743 1.00 77.31 471 LYS A N 1
ATOM 3750 C CA . LYS A 1 471 ? 32.296 -11.905 -19.256 1.00 77.31 471 LYS A CA 1
ATOM 3751 C C . LYS A 1 471 ? 31.863 -11.828 -20.724 1.00 77.31 471 LYS A C 1
ATOM 3753 O O . LYS A 1 471 ? 32.099 -12.758 -21.497 1.00 77.31 471 LYS A O 1
ATOM 3758 N N . CYS A 1 472 ? 31.269 -10.709 -21.143 1.00 71.81 472 CYS A N 1
ATOM 3759 C CA . CYS A 1 472 ? 30.918 -10.484 -22.545 1.00 71.81 472 CYS A CA 1
ATOM 3760 C C . CYS A 1 472 ? 32.150 -10.269 -23.443 1.00 71.81 472 CYS A C 1
ATOM 3762 O O . CYS A 1 472 ? 32.092 -10.604 -24.626 1.00 71.81 472 CYS A O 1
ATOM 3764 N N . ALA A 1 473 ? 33.241 -9.683 -22.943 1.00 67.94 473 ALA A N 1
ATOM 3765 C CA . ALA A 1 473 ? 34.477 -9.455 -23.698 1.00 67.94 473 ALA A CA 1
ATOM 3766 C C . ALA A 1 473 ? 35.290 -10.749 -23.877 1.00 67.94 473 ALA A C 1
ATOM 3768 O O . ALA A 1 473 ? 35.752 -11.026 -24.987 1.00 67.94 473 ALA A O 1
ATOM 3769 N N . ASP A 1 474 ? 35.375 -11.579 -22.833 1.00 66.69 474 ASP A N 1
ATOM 3770 C CA . ASP A 1 474 ? 36.048 -12.885 -22.867 1.00 66.69 474 ASP A CA 1
ATOM 3771 C C . ASP A 1 474 ? 35.430 -13.818 -23.924 1.00 66.69 474 ASP A C 1
ATOM 3773 O O . ASP A 1 474 ? 36.147 -14.517 -24.643 1.00 66.69 474 ASP A O 1
ATOM 3777 N N . ASN A 1 475 ? 34.105 -13.752 -24.115 1.00 59.25 475 ASN A N 1
ATOM 3778 C CA . ASN A 1 475 ? 33.389 -14.466 -25.178 1.00 59.25 475 ASN A CA 1
ATOM 3779 C C . ASN A 1 475 ? 33.914 -14.111 -26.583 1.00 59.25 475 ASN A C 1
ATOM 3781 O O . ASN A 1 475 ? 34.074 -14.978 -27.438 1.00 59.25 475 ASN A O 1
ATOM 3785 N N . GLN A 1 476 ? 34.230 -12.838 -26.831 1.00 55.12 476 GLN A N 1
ATOM 3786 C CA . GLN A 1 476 ? 34.698 -12.387 -28.142 1.00 55.12 476 GLN A CA 1
ATOM 3787 C C . GLN A 1 476 ? 36.149 -12.813 -28.410 1.00 55.12 476 GLN A C 1
ATOM 3789 O O . GLN A 1 476 ? 36.492 -13.117 -29.551 1.00 55.12 476 GLN A O 1
ATOM 3794 N N . ALA A 1 477 ? 36.977 -12.921 -27.366 1.00 53.88 477 ALA A N 1
ATOM 3795 C CA . ALA A 1 477 ? 38.308 -13.521 -27.459 1.00 53.88 477 ALA A CA 1
ATOM 3796 C C . ALA A 1 477 ? 38.237 -15.037 -27.730 1.00 53.88 477 ALA A C 1
ATOM 3798 O O . ALA A 1 477 ? 38.995 -15.548 -28.553 1.00 53.88 477 ALA A O 1
ATOM 3799 N N . TRP A 1 478 ? 37.287 -15.742 -27.105 1.00 51.44 478 TRP A N 1
ATOM 3800 C CA . TRP A 1 478 ? 37.058 -17.177 -27.308 1.00 51.44 478 TRP A CA 1
ATOM 3801 C C . TRP A 1 478 ? 36.515 -17.499 -28.711 1.00 51.44 478 TRP A C 1
ATOM 3803 O O . TRP A 1 478 ? 37.017 -18.403 -29.376 1.00 51.44 478 TRP A O 1
ATOM 3813 N N . ILE A 1 479 ? 35.554 -16.709 -29.211 1.00 50.34 479 ILE A N 1
ATOM 3814 C CA . ILE A 1 479 ? 35.014 -16.820 -30.581 1.00 50.34 479 ILE A CA 1
ATOM 3815 C C . ILE A 1 479 ? 36.112 -16.581 -31.633 1.00 50.34 479 ILE A C 1
ATOM 3817 O O . ILE A 1 479 ? 36.149 -17.274 -32.647 1.00 50.34 479 ILE A O 1
ATOM 3821 N N . CYS A 1 480 ? 37.036 -15.647 -31.389 1.00 48.69 480 CYS A N 1
ATOM 3822 C CA . CYS A 1 480 ? 38.175 -15.386 -32.277 1.00 48.69 480 CYS A CA 1
ATOM 3823 C C . CYS A 1 480 ? 39.304 -16.434 -32.164 1.00 48.69 480 CYS A C 1
ATOM 3825 O O . CYS A 1 480 ? 40.103 -16.562 -33.090 1.00 48.69 480 CYS A O 1
ATOM 3827 N N . GLY A 1 481 ? 39.377 -17.186 -31.059 1.00 48.88 481 GLY A N 1
ATOM 3828 C CA . GLY A 1 481 ? 40.379 -18.232 -30.807 1.00 48.88 481 GLY A CA 1
ATOM 3829 C C . GLY A 1 481 ? 40.082 -19.594 -31.452 1.00 48.88 481 GLY A C 1
ATOM 3830 O O . GLY A 1 481 ? 40.950 -20.464 -31.469 1.00 48.88 481 GLY A O 1
ATOM 3831 N N . LEU A 1 482 ? 38.899 -19.784 -32.047 1.00 47.66 482 LEU A N 1
ATOM 3832 C CA . LEU A 1 482 ? 38.468 -21.023 -32.721 1.00 47.66 482 LEU A CA 1
ATOM 3833 C C . LEU A 1 482 ? 39.150 -21.284 -34.085 1.00 47.66 482 LEU A C 1
ATOM 3835 O O . LEU A 1 482 ? 38.598 -21.967 -34.945 1.00 47.66 482 LEU A O 1
ATOM 3839 N N . ALA A 1 483 ? 40.377 -20.791 -34.273 1.00 44.78 483 ALA A N 1
ATOM 3840 C CA . ALA A 1 483 ? 41.282 -21.251 -35.328 1.00 44.78 483 ALA A CA 1
ATOM 3841 C C . ALA A 1 483 ? 42.139 -22.464 -34.902 1.00 44.78 483 ALA A C 1
ATOM 3843 O O . ALA A 1 483 ? 42.897 -22.983 -35.718 1.00 44.78 483 ALA A O 1
ATOM 3844 N N . GLY A 1 484 ? 41.988 -22.968 -33.672 1.00 45.09 484 GLY A N 1
ATOM 3845 C CA . GLY A 1 484 ? 42.365 -24.346 -33.359 1.00 45.09 484 GLY A CA 1
ATOM 3846 C C . GLY A 1 484 ? 42.717 -24.589 -31.903 1.00 45.09 484 GLY A C 1
ATOM 3847 O O . GLY A 1 484 ? 43.730 -24.074 -31.462 1.00 45.09 484 GLY A O 1
ATOM 3848 N N . VAL A 1 485 ? 41.926 -25.419 -31.213 1.00 39.16 485 VAL A N 1
ATOM 3849 C CA . VAL A 1 485 ? 42.395 -26.522 -30.351 1.00 39.16 485 VAL A CA 1
ATOM 3850 C C . VAL A 1 485 ? 41.232 -27.509 -30.166 1.00 39.16 485 VAL A C 1
ATOM 3852 O O . VAL A 1 485 ? 40.112 -27.097 -29.862 1.00 39.16 485 VAL A O 1
ATOM 3855 N N . ASP A 1 486 ? 41.511 -28.800 -30.331 1.00 43.59 486 ASP A N 1
ATOM 3856 C CA . ASP A 1 486 ? 40.647 -29.909 -29.931 1.00 43.59 486 ASP A CA 1
ATOM 3857 C C . ASP A 1 486 ? 40.826 -30.170 -28.426 1.00 43.59 486 ASP A C 1
ATOM 3859 O O . ASP A 1 486 ? 41.924 -30.532 -28.022 1.00 43.59 486 ASP A O 1
ATOM 3863 N N . GLU A 1 487 ? 39.785 -30.023 -27.594 1.00 38.09 487 GLU A N 1
ATOM 3864 C CA . GLU A 1 487 ? 39.614 -30.846 -26.381 1.00 38.09 487 GLU A CA 1
ATOM 3865 C C . GLU A 1 487 ? 38.220 -30.697 -25.739 1.00 38.09 487 GLU A C 1
ATOM 3867 O O . GLU A 1 487 ? 37.586 -29.639 -25.721 1.00 38.09 487 GLU A O 1
ATOM 3872 N N . PHE A 1 488 ? 37.720 -31.829 -25.246 1.00 41.38 488 PHE A N 1
ATOM 3873 C CA . PHE A 1 488 ? 36.370 -32.071 -24.745 1.00 41.38 488 PHE A CA 1
ATOM 3874 C C . PHE A 1 488 ? 36.028 -31.229 -23.497 1.00 41.38 488 PHE A C 1
ATOM 3876 O O . PHE A 1 488 ? 36.564 -31.452 -22.416 1.00 41.38 488 PHE A O 1
ATOM 3883 N N . GLY A 1 489 ? 35.061 -30.311 -23.641 1.00 44.00 489 GLY A N 1
ATOM 3884 C CA . GLY A 1 489 ? 34.436 -29.548 -22.542 1.00 44.00 489 GLY A CA 1
ATOM 3885 C C . GLY A 1 489 ? 33.697 -28.264 -22.971 1.00 44.00 489 GLY A C 1
ATOM 3886 O O . GLY A 1 489 ? 32.866 -27.743 -22.230 1.00 44.00 489 GLY A O 1
ATOM 3887 N N . GLY A 1 490 ? 33.956 -27.763 -24.186 1.00 46.06 490 GLY A N 1
ATOM 3888 C CA . GLY A 1 490 ? 33.666 -26.375 -24.578 1.00 46.06 490 GLY A CA 1
ATOM 3889 C C . GLY A 1 490 ? 32.277 -26.013 -25.126 1.00 46.06 490 GLY A C 1
ATOM 3890 O O . GLY A 1 490 ? 31.956 -24.829 -25.189 1.00 46.06 490 GLY A O 1
ATOM 3891 N N . PHE A 1 491 ? 31.420 -26.966 -25.513 1.00 45.88 491 PHE A N 1
ATOM 3892 C CA . PHE A 1 491 ? 30.161 -26.616 -26.205 1.00 45.88 491 PHE A CA 1
ATOM 3893 C C . PHE A 1 491 ? 29.086 -26.045 -25.258 1.00 45.88 491 PHE A C 1
ATOM 3895 O O . PHE A 1 491 ? 28.342 -25.133 -25.621 1.00 45.88 491 PHE A O 1
ATOM 3902 N N . GLY A 1 492 ? 29.038 -26.535 -24.013 1.00 46.41 492 GLY A N 1
ATOM 3903 C CA . GLY A 1 492 ? 28.098 -26.053 -22.994 1.00 46.41 492 GLY A CA 1
ATOM 3904 C C . GLY A 1 492 ? 28.412 -24.637 -22.496 1.00 46.41 492 GLY A C 1
ATOM 3905 O O . GLY A 1 492 ? 27.494 -23.844 -22.301 1.00 46.41 492 GLY A O 1
ATOM 3906 N N . GLY A 1 493 ? 29.697 -24.295 -22.342 1.00 48.25 493 GLY A N 1
ATOM 3907 C CA . GLY A 1 493 ? 30.143 -22.938 -21.995 1.00 48.25 493 GLY A CA 1
ATOM 3908 C C . GLY A 1 493 ? 29.924 -21.940 -23.135 1.00 48.25 493 GLY A C 1
ATOM 3909 O O . GLY A 1 493 ? 29.416 -20.845 -22.905 1.00 48.25 493 GLY A O 1
ATOM 3910 N N . PHE A 1 494 ? 30.198 -22.356 -24.378 1.00 51.09 494 PHE A N 1
ATOM 3911 C CA . PHE A 1 494 ? 29.941 -21.563 -25.583 1.00 51.09 494 PHE A CA 1
ATOM 3912 C C . PHE A 1 494 ? 28.461 -21.171 -25.724 1.00 51.09 494 PHE A C 1
ATOM 3914 O O . PHE A 1 494 ? 28.145 -19.997 -25.905 1.00 51.09 494 PHE A O 1
ATOM 3921 N N . LEU A 1 495 ? 27.535 -22.128 -25.564 1.00 53.06 495 LEU A N 1
ATOM 3922 C CA . LEU A 1 495 ? 26.092 -21.857 -25.621 1.00 53.06 495 LEU A CA 1
ATOM 3923 C C . LEU A 1 495 ? 25.626 -20.871 -24.532 1.00 53.06 495 LEU A C 1
ATOM 3925 O O . LEU A 1 495 ? 24.762 -20.038 -24.805 1.00 53.06 495 LEU A O 1
ATOM 3929 N N . ARG A 1 496 ? 26.210 -20.926 -23.325 1.00 55.94 496 ARG A N 1
ATOM 3930 C CA . ARG A 1 496 ? 25.877 -20.018 -22.208 1.00 55.94 496 ARG A CA 1
ATOM 3931 C C . ARG A 1 496 ? 26.383 -18.589 -22.436 1.00 55.94 496 ARG A C 1
ATOM 3933 O O . ARG A 1 496 ? 25.623 -17.646 -22.233 1.00 55.94 496 ARG A O 1
ATOM 3940 N N . LEU A 1 497 ? 27.613 -18.419 -22.927 1.00 57.03 497 LEU A N 1
ATOM 3941 C CA . LEU A 1 497 ? 28.200 -17.099 -23.213 1.00 57.03 497 LEU A CA 1
ATOM 3942 C C . LEU A 1 497 ? 27.550 -16.413 -24.427 1.00 57.03 497 LEU A C 1
ATOM 3944 O O . LEU A 1 497 ? 27.297 -15.208 -24.403 1.00 57.03 497 LEU A O 1
ATOM 3948 N N . VAL A 1 498 ? 27.195 -17.182 -25.464 1.00 60.78 498 VAL A N 1
ATOM 3949 C CA . VAL A 1 498 ? 26.357 -16.700 -26.579 1.00 60.78 498 VAL A CA 1
ATOM 3950 C C . VAL A 1 498 ? 24.954 -16.314 -26.088 1.00 60.78 498 VAL A C 1
ATOM 3952 O O . VAL A 1 498 ? 24.357 -15.373 -26.612 1.00 60.78 498 VAL A O 1
ATOM 3955 N N . GLY A 1 499 ? 24.438 -17.005 -25.066 1.00 63.16 499 GLY A N 1
ATOM 3956 C CA . GLY A 1 499 ? 23.193 -16.657 -24.380 1.00 63.16 499 GLY A CA 1
ATOM 3957 C C . GLY A 1 499 ? 23.238 -15.278 -23.716 1.00 63.16 499 GLY A C 1
ATOM 3958 O O . GLY A 1 499 ? 22.304 -14.502 -23.903 1.00 63.16 499 GLY A O 1
ATOM 3959 N N . LEU A 1 500 ? 24.334 -14.942 -23.022 1.00 68.50 500 LEU A N 1
ATOM 3960 C CA . LEU A 1 500 ? 24.521 -13.636 -22.371 1.00 68.50 500 LEU A CA 1
ATOM 3961 C C . LEU A 1 500 ? 24.515 -12.476 -23.382 1.00 68.50 500 LEU A C 1
ATOM 3963 O O . LEU A 1 500 ? 23.785 -11.508 -23.203 1.00 68.50 500 LEU A O 1
ATOM 3967 N N . ASP A 1 501 ? 25.272 -12.592 -24.480 1.00 66.88 501 ASP A N 1
ATOM 3968 C CA . ASP A 1 501 ? 25.340 -11.545 -25.516 1.00 66.88 501 ASP A CA 1
ATOM 3969 C C . ASP A 1 501 ? 23.984 -11.339 -26.221 1.00 66.88 501 ASP A C 1
ATOM 3971 O O . ASP A 1 501 ? 23.572 -10.210 -26.498 1.00 66.88 501 ASP A O 1
ATOM 3975 N N . ARG A 1 502 ? 23.235 -12.428 -26.461 1.00 67.94 502 ARG A N 1
ATOM 3976 C CA . ARG A 1 502 ? 21.861 -12.347 -26.986 1.00 67.94 502 ARG A CA 1
ATOM 3977 C C . ARG A 1 502 ? 20.889 -11.721 -25.988 1.00 67.94 502 ARG A C 1
ATOM 3979 O O . ARG A 1 502 ? 20.013 -10.975 -26.418 1.00 67.94 502 ARG A O 1
ATOM 3986 N N . MET A 1 503 ? 21.029 -12.018 -24.696 1.00 77.38 503 MET A N 1
ATOM 3987 C CA . MET A 1 503 ? 20.202 -11.434 -23.638 1.00 77.38 503 MET A CA 1
ATOM 3988 C C . MET A 1 503 ? 20.437 -9.923 -23.536 1.00 77.38 503 MET A C 1
ATOM 3990 O O . MET A 1 503 ? 19.484 -9.159 -23.645 1.00 77.38 503 MET A O 1
ATOM 3994 N N . CYS A 1 504 ? 21.696 -9.482 -23.459 1.00 70.88 504 CYS A N 1
ATOM 3995 C CA . CYS A 1 504 ? 22.064 -8.063 -23.452 1.00 70.88 504 CYS A CA 1
ATOM 3996 C C . CYS A 1 504 ? 21.470 -7.307 -24.657 1.00 70.88 504 CYS A C 1
ATOM 3998 O O . CYS A 1 504 ? 20.862 -6.249 -24.496 1.00 70.88 504 CYS A O 1
ATOM 4000 N N . LYS A 1 505 ? 21.537 -7.895 -25.862 1.00 70.06 505 LYS A N 1
ATOM 4001 C CA . LYS A 1 505 ? 20.913 -7.334 -27.076 1.00 70.06 505 LYS A CA 1
ATOM 4002 C C . LYS A 1 505 ? 19.389 -7.261 -27.001 1.00 70.06 505 LYS A C 1
ATOM 4004 O O . LYS A 1 505 ? 18.821 -6.280 -27.465 1.00 70.06 505 LYS A O 1
ATOM 4009 N N . ARG A 1 506 ? 18.730 -8.273 -26.428 1.00 65.94 506 ARG A N 1
ATOM 4010 C CA . ARG A 1 506 ? 17.268 -8.305 -26.261 1.00 65.94 506 ARG A CA 1
ATOM 4011 C C . ARG A 1 506 ? 16.784 -7.249 -25.267 1.00 65.94 506 ARG A C 1
ATOM 4013 O O . ARG A 1 506 ? 15.769 -6.615 -25.516 1.00 65.94 506 ARG A O 1
ATOM 4020 N N . ILE A 1 507 ? 17.534 -7.047 -24.185 1.00 66.06 507 ILE A N 1
ATOM 4021 C CA . ILE A 1 507 ? 17.266 -6.018 -23.167 1.00 66.06 507 ILE A CA 1
ATOM 4022 C C . ILE A 1 507 ? 17.633 -4.610 -23.685 1.00 66.06 507 ILE A C 1
ATOM 4024 O O . ILE A 1 507 ? 17.236 -3.609 -23.096 1.00 66.06 507 ILE A O 1
ATOM 4028 N N . GLY A 1 508 ? 18.379 -4.504 -24.792 1.00 61.91 508 GLY A N 1
ATOM 4029 C CA . GLY A 1 508 ? 18.857 -3.223 -25.323 1.00 61.91 508 GLY A CA 1
ATOM 4030 C C . GLY A 1 508 ? 19.975 -2.594 -24.480 1.00 61.91 508 GLY A C 1
ATOM 4031 O O . GLY A 1 508 ? 20.204 -1.388 -24.558 1.00 61.91 508 GLY A O 1
ATOM 4032 N N . LEU A 1 509 ? 20.673 -3.399 -23.673 1.00 68.75 509 LEU A N 1
ATOM 4033 C CA . LEU A 1 509 ? 21.754 -2.971 -22.789 1.00 68.75 509 LEU A CA 1
ATOM 4034 C C . LEU A 1 509 ? 23.099 -3.451 -23.347 1.00 68.75 509 LEU A C 1
ATOM 4036 O O . LEU A 1 509 ? 23.339 -4.653 -23.429 1.00 68.75 509 LEU A O 1
ATOM 4040 N N . ASP A 1 510 ? 23.998 -2.526 -23.689 1.00 68.69 510 ASP A N 1
ATOM 4041 C CA . ASP A 1 510 ? 25.396 -2.860 -23.991 1.00 68.69 510 ASP A CA 1
ATOM 4042 C C . ASP A 1 510 ? 26.280 -2.526 -22.774 1.00 68.69 510 ASP A C 1
ATOM 4044 O O . ASP A 1 510 ? 26.551 -1.347 -22.523 1.00 68.69 510 ASP A O 1
ATOM 4048 N N . PRO A 1 511 ? 26.744 -3.533 -22.007 1.00 67.25 511 PRO A N 1
ATOM 4049 C CA . PRO A 1 511 ? 27.521 -3.314 -20.786 1.00 67.25 511 PRO A CA 1
ATOM 4050 C C . PRO A 1 511 ? 28.907 -2.704 -21.046 1.00 67.25 511 PRO A C 1
ATOM 4052 O O . PRO A 1 511 ? 29.584 -2.278 -20.114 1.00 67.25 511 PRO A O 1
ATOM 4055 N N . ARG A 1 512 ? 29.359 -2.641 -22.304 1.00 67.12 512 ARG A N 1
ATOM 4056 C CA . ARG A 1 512 ? 30.688 -2.127 -22.668 1.00 67.12 512 ARG A CA 1
ATOM 4057 C C . ARG A 1 512 ? 30.716 -0.607 -22.824 1.00 67.12 512 ARG A C 1
ATOM 4059 O O . ARG A 1 512 ? 31.795 -0.016 -22.901 1.00 67.12 512 ARG A O 1
ATOM 4066 N N . ILE A 1 513 ? 29.552 0.034 -22.901 1.00 64.81 513 ILE A N 1
ATOM 4067 C CA . ILE A 1 513 ? 29.426 1.470 -23.151 1.00 64.81 513 ILE A CA 1
ATOM 4068 C C . ILE A 1 513 ? 29.304 2.205 -21.817 1.00 64.81 513 ILE A C 1
ATOM 4070 O O . ILE A 1 513 ? 28.335 2.032 -21.087 1.00 64.81 513 ILE A O 1
ATOM 4074 N N . LYS A 1 514 ? 30.282 3.068 -21.515 1.00 62.16 514 LYS A N 1
ATOM 4075 C CA . LYS A 1 514 ? 30.282 3.916 -20.313 1.00 62.16 514 LYS A CA 1
ATOM 4076 C C . LYS A 1 514 ? 29.789 5.326 -20.651 1.00 62.16 514 LYS A C 1
ATOM 4078 O O . LYS A 1 514 ? 30.468 6.067 -21.366 1.00 62.16 514 LYS A O 1
ATOM 4083 N N . THR A 1 515 ? 28.621 5.696 -20.134 1.00 63.59 515 THR A N 1
ATOM 4084 C CA . THR A 1 515 ? 28.048 7.052 -20.197 1.00 63.59 515 THR A CA 1
ATOM 4085 C C . THR A 1 515 ? 28.303 7.808 -18.888 1.00 63.59 515 THR A C 1
ATOM 4087 O O . THR A 1 515 ? 28.508 7.205 -17.837 1.00 63.59 515 THR A O 1
ATOM 4090 N N . THR A 1 516 ? 28.365 9.141 -18.944 1.00 61.25 516 THR A N 1
ATOM 4091 C CA . THR A 1 516 ? 28.859 9.988 -17.837 1.00 61.25 516 THR A CA 1
ATOM 4092 C C . THR A 1 516 ? 27.754 10.737 -17.076 1.00 61.25 516 THR A C 1
ATOM 4094 O O . THR A 1 516 ? 27.965 11.173 -15.937 1.00 61.25 516 THR A O 1
ATOM 4097 N N . TYR A 1 517 ? 26.603 10.943 -17.715 1.00 58.91 517 TYR A N 1
ATOM 4098 C CA . TYR A 1 517 ? 25.456 11.721 -17.239 1.00 58.91 517 TYR A CA 1
ATOM 4099 C C . TYR A 1 517 ? 24.126 10.980 -17.407 1.00 58.91 517 TYR A C 1
ATOM 4101 O O . TYR A 1 517 ? 23.266 11.132 -16.545 1.00 58.91 517 TYR A O 1
ATOM 4109 N N . PHE A 1 518 ? 23.952 10.179 -18.466 1.00 61.44 518 PHE A N 1
ATOM 4110 C CA . PHE A 1 518 ? 22.683 9.486 -18.742 1.00 61.44 518 PHE A CA 1
ATOM 4111 C C . PHE A 1 518 ? 22.776 7.975 -18.576 1.00 61.44 518 PHE A C 1
ATOM 4113 O O . PHE A 1 518 ? 23.783 7.365 -18.928 1.00 61.44 518 PHE A O 1
ATOM 4120 N N . ARG A 1 519 ? 21.701 7.367 -18.065 1.00 59.12 519 ARG A N 1
ATOM 4121 C CA . ARG A 1 519 ? 21.577 5.920 -17.868 1.00 59.12 519 ARG A CA 1
ATOM 4122 C C . ARG A 1 519 ? 20.676 5.337 -18.955 1.00 59.12 519 ARG A C 1
ATOM 4124 O O . ARG A 1 519 ? 19.575 5.828 -19.165 1.00 59.12 519 ARG A O 1
ATOM 4131 N N . THR A 1 520 ? 21.122 4.258 -19.592 1.00 55.84 520 THR A N 1
ATOM 4132 C CA . THR A 1 520 ? 20.507 3.645 -20.785 1.00 55.84 520 THR A CA 1
ATOM 4133 C C . THR A 1 520 ? 19.027 3.273 -20.623 1.00 55.84 520 THR A C 1
ATOM 4135 O O . THR A 1 520 ? 18.316 3.237 -21.619 1.00 55.84 520 THR A O 1
ATOM 4138 N N . LYS A 1 521 ? 18.555 3.008 -19.395 1.00 51.94 521 LYS A N 1
ATOM 4139 C CA . LYS A 1 521 ? 17.232 2.411 -19.149 1.00 51.94 521 LYS A CA 1
ATOM 4140 C C . LYS A 1 521 ? 16.195 3.326 -18.477 1.00 51.94 521 LYS A C 1
ATOM 4142 O O . LYS A 1 521 ? 15.013 3.045 -18.559 1.00 51.94 521 LYS A O 1
ATOM 4147 N N . THR A 1 522 ? 16.607 4.418 -17.831 1.00 49.09 522 THR A N 1
ATOM 4148 C CA . THR A 1 522 ? 15.722 5.208 -16.941 1.00 49.09 522 THR A CA 1
ATOM 4149 C C . THR A 1 522 ? 15.483 6.650 -17.384 1.00 49.09 522 THR A C 1
ATOM 4151 O O . THR A 1 522 ? 14.788 7.384 -16.691 1.00 49.09 522 THR A O 1
ATOM 4154 N N . THR A 1 523 ? 16.080 7.113 -18.484 1.00 56.16 523 THR A N 1
ATOM 4155 C CA . THR A 1 523 ? 15.965 8.522 -18.900 1.00 56.16 523 THR A CA 1
ATOM 4156 C C . THR A 1 523 ? 15.232 8.653 -20.224 1.00 56.16 523 THR A C 1
ATOM 4158 O O . THR A 1 523 ? 15.698 8.105 -21.224 1.00 56.16 523 THR A O 1
ATOM 4161 N N . ASN A 1 524 ? 14.147 9.436 -20.253 1.00 67.50 524 ASN A N 1
ATOM 4162 C CA . ASN A 1 524 ? 13.497 9.834 -21.499 1.00 67.50 524 ASN A CA 1
ATOM 4163 C C . ASN A 1 524 ? 14.454 10.722 -22.312 1.00 67.50 524 ASN A C 1
ATOM 4165 O O . ASN A 1 524 ? 14.615 11.920 -22.061 1.00 67.50 524 ASN A O 1
ATOM 4169 N N . LEU A 1 525 ? 15.145 10.110 -23.276 1.00 69.69 525 LEU A N 1
ATOM 4170 C CA . LEU A 1 525 ? 16.145 10.789 -24.099 1.00 69.69 525 LEU A CA 1
ATOM 4171 C C . LEU A 1 525 ? 15.531 11.892 -24.964 1.00 69.69 525 LEU A C 1
ATOM 4173 O O . LEU A 1 525 ? 16.245 12.820 -25.342 1.00 69.69 525 LEU A O 1
ATOM 4177 N N . LEU A 1 526 ? 14.226 11.818 -25.249 1.00 75.50 526 LEU A N 1
ATOM 4178 C CA . LEU A 1 526 ? 13.508 12.837 -26.005 1.00 75.50 526 LEU A CA 1
ATOM 4179 C C . LEU A 1 526 ? 13.432 14.150 -25.214 1.00 75.50 526 LEU A C 1
ATOM 4181 O O . LEU A 1 526 ? 13.844 15.194 -25.722 1.00 75.50 526 LEU A O 1
ATOM 4185 N N . ASP A 1 527 ? 12.994 14.081 -23.956 1.00 77.88 527 ASP A N 1
ATOM 4186 C CA . ASP A 1 527 ? 12.811 15.249 -23.084 1.00 77.88 527 ASP A CA 1
ATOM 4187 C C . ASP A 1 527 ? 14.142 15.912 -22.743 1.00 77.88 527 ASP A C 1
ATOM 4189 O O . ASP A 1 527 ? 14.287 17.138 -22.806 1.00 77.88 527 ASP A O 1
ATOM 4193 N N . VAL A 1 528 ? 15.152 15.089 -22.445 1.00 79.25 528 VAL A N 1
ATOM 4194 C CA . VAL A 1 528 ? 16.523 15.546 -22.207 1.00 79.25 528 VAL A CA 1
ATOM 4195 C C . VAL A 1 528 ? 17.062 16.258 -23.445 1.00 79.25 528 VAL A C 1
ATOM 4197 O O . VAL A 1 528 ? 17.566 17.376 -23.344 1.00 79.25 528 VAL A O 1
ATOM 4200 N N . ARG A 1 529 ? 16.940 15.649 -24.631 1.00 85.50 529 ARG A N 1
ATOM 4201 C CA . ARG A 1 529 ? 17.417 16.242 -25.886 1.00 85.50 529 ARG A CA 1
ATOM 4202 C C . ARG A 1 529 ? 16.711 17.562 -26.190 1.00 85.50 529 ARG A C 1
ATOM 4204 O O . ARG A 1 529 ? 17.394 18.525 -26.532 1.00 85.50 529 ARG A O 1
ATOM 4211 N N . ASN A 1 530 ? 15.388 17.623 -26.039 1.00 83.56 530 ASN A N 1
ATOM 4212 C CA . ASN A 1 530 ? 14.601 18.836 -26.272 1.00 83.56 530 ASN A CA 1
ATOM 4213 C C . ASN A 1 530 ? 15.032 19.960 -25.322 1.00 83.56 530 ASN A C 1
ATOM 4215 O O . ASN A 1 530 ? 15.286 21.084 -25.757 1.00 83.56 530 ASN A O 1
ATOM 4219 N N . SER A 1 531 ? 15.219 19.637 -24.044 1.00 86.69 531 SER A N 1
ATOM 4220 C CA . SER A 1 531 ? 15.686 20.591 -23.035 1.00 86.69 531 SER A CA 1
ATOM 4221 C C . SER A 1 531 ? 17.092 21.113 -23.346 1.00 86.69 531 SER A C 1
ATOM 4223 O O . SER A 1 531 ? 17.332 22.322 -23.315 1.00 86.69 531 SER A O 1
ATOM 4225 N N . LEU A 1 532 ? 18.027 20.229 -23.714 1.00 86.62 532 LEU A N 1
ATOM 4226 C CA . LEU A 1 532 ? 19.392 20.626 -24.075 1.00 86.62 532 LEU A CA 1
ATOM 4227 C C . LEU A 1 532 ? 19.447 21.468 -25.340 1.00 86.62 532 LEU A C 1
ATOM 4229 O O . LEU A 1 532 ? 20.248 22.400 -25.413 1.00 86.62 532 LEU A O 1
ATOM 4233 N N . PHE A 1 533 ? 18.580 21.178 -26.307 1.00 89.12 533 PHE A N 1
ATOM 4234 C CA . PHE A 1 533 ? 18.460 21.965 -27.523 1.00 89.12 533 PHE A CA 1
ATOM 4235 C C . PHE A 1 533 ? 18.036 23.403 -27.203 1.00 89.12 533 PHE A C 1
ATOM 4237 O O . PHE A 1 533 ? 18.667 24.349 -27.674 1.00 89.12 533 PHE A O 1
ATOM 4244 N N . VAL A 1 534 ? 17.032 23.576 -26.334 1.00 91.00 534 VAL A N 1
ATOM 4245 C CA . VAL A 1 534 ? 16.564 24.899 -25.890 1.00 91.00 534 VAL A CA 1
ATOM 4246 C C . VAL A 1 534 ? 17.672 25.664 -25.162 1.00 91.00 534 VAL A C 1
ATOM 4248 O O . VAL A 1 534 ? 17.961 26.807 -25.517 1.00 91.00 534 VAL A O 1
ATOM 4251 N N . VAL A 1 535 ? 18.343 25.045 -24.183 1.00 90.50 535 VAL A N 1
ATOM 4252 C CA . VAL A 1 535 ? 19.404 25.714 -23.406 1.00 90.50 535 VAL A CA 1
ATOM 4253 C C . VAL A 1 535 ? 20.594 26.097 -24.292 1.00 90.50 535 VAL A C 1
ATOM 4255 O O . VAL A 1 535 ? 21.099 27.217 -24.193 1.00 90.50 535 VAL A O 1
ATOM 4258 N N . ALA A 1 536 ? 21.023 25.211 -25.195 1.00 92.44 536 ALA A N 1
ATOM 4259 C CA . ALA A 1 536 ? 22.105 25.498 -26.134 1.00 92.44 536 ALA A CA 1
ATOM 4260 C C . ALA A 1 536 ? 21.746 26.647 -27.093 1.00 92.44 536 ALA A C 1
ATOM 4262 O O . ALA A 1 536 ? 22.564 27.542 -27.311 1.00 92.44 536 ALA A O 1
ATOM 4263 N N . ALA A 1 537 ? 20.517 26.669 -27.621 1.00 91.88 537 ALA A N 1
ATOM 4264 C CA . ALA A 1 537 ? 20.035 27.742 -28.490 1.00 91.88 537 ALA A CA 1
ATOM 4265 C C . ALA A 1 537 ? 19.974 29.098 -27.765 1.00 91.88 537 ALA A C 1
ATOM 4267 O O . ALA A 1 537 ? 20.379 30.122 -28.324 1.00 91.88 537 ALA A O 1
ATOM 4268 N N . LEU A 1 538 ? 19.535 29.117 -26.503 1.00 91.25 538 LEU A N 1
ATOM 4269 C CA . LEU A 1 538 ? 19.531 30.328 -25.679 1.00 91.25 538 LEU A CA 1
ATOM 4270 C C . LEU A 1 538 ? 20.953 30.851 -25.428 1.00 91.25 538 LEU A C 1
ATOM 4272 O O . LEU A 1 538 ? 21.208 32.037 -25.643 1.00 91.25 538 LEU A O 1
ATOM 4276 N N . LEU A 1 539 ? 21.900 29.986 -25.042 1.00 90.69 539 LEU A N 1
ATOM 4277 C CA . LEU A 1 539 ? 23.301 30.381 -24.830 1.00 90.69 539 LEU A CA 1
ATOM 4278 C C . LEU A 1 539 ? 23.959 30.893 -26.119 1.00 90.69 539 LEU A C 1
ATOM 4280 O O . LEU A 1 539 ? 24.656 31.913 -26.094 1.00 90.69 539 LEU A O 1
ATOM 4284 N N . ALA A 1 540 ? 23.694 30.245 -27.256 1.00 92.56 540 ALA A N 1
ATOM 4285 C CA . ALA A 1 540 ? 24.139 30.721 -28.563 1.00 92.56 540 ALA A CA 1
ATOM 4286 C C . ALA A 1 540 ? 23.560 32.111 -28.878 1.00 92.56 540 ALA A C 1
ATOM 4288 O O . ALA A 1 540 ? 24.284 32.998 -29.320 1.00 92.56 540 ALA A O 1
ATOM 4289 N N . THR A 1 541 ? 22.282 32.350 -28.581 1.00 91.38 541 THR A N 1
ATOM 4290 C CA . THR A 1 541 ? 21.632 33.647 -28.829 1.00 91.38 541 THR A CA 1
ATOM 4291 C C . THR A 1 541 ? 22.211 34.757 -27.945 1.00 91.38 541 THR A C 1
ATOM 4293 O O . THR A 1 541 ? 22.516 35.848 -28.432 1.00 91.38 541 THR A O 1
ATOM 4296 N N . ILE A 1 542 ? 22.415 34.490 -26.651 1.00 90.56 542 ILE A N 1
ATOM 4297 C CA . ILE A 1 542 ? 23.003 35.455 -25.704 1.00 90.56 542 ILE A CA 1
ATOM 4298 C C . ILE A 1 542 ? 24.449 35.796 -26.093 1.00 90.56 542 ILE A C 1
ATOM 4300 O O . ILE A 1 542 ? 24.839 36.959 -26.080 1.00 90.56 542 ILE A O 1
ATOM 4304 N N . THR A 1 543 ? 25.250 34.806 -26.485 1.00 90.75 543 THR A N 1
ATOM 4305 C CA . THR A 1 543 ? 26.644 35.042 -26.904 1.00 90.75 543 THR A CA 1
ATOM 4306 C C . THR A 1 543 ? 26.736 35.736 -28.257 1.00 90.75 543 THR A C 1
ATOM 4308 O O . THR A 1 543 ? 27.570 36.624 -28.444 1.00 90.75 543 THR A O 1
ATOM 4311 N N . PHE A 1 544 ? 25.850 35.395 -29.194 1.00 87.88 544 PHE A N 1
ATOM 4312 C CA . PHE A 1 544 ? 25.754 36.064 -30.486 1.00 87.88 544 PHE A CA 1
ATOM 4313 C C . PHE A 1 544 ? 25.405 37.545 -30.311 1.00 87.88 544 PHE A C 1
ATOM 4315 O O . PHE A 1 544 ? 26.131 38.411 -30.796 1.00 87.88 544 PHE A O 1
ATOM 4322 N N . THR A 1 545 ? 24.348 37.848 -29.549 1.00 87.62 545 THR A N 1
ATOM 4323 C CA . THR A 1 545 ? 23.955 39.232 -29.235 1.00 87.62 545 THR A CA 1
ATOM 4324 C C . THR A 1 545 ? 25.071 39.995 -28.525 1.00 87.62 545 THR A C 1
ATOM 4326 O O . THR A 1 545 ? 25.443 41.075 -28.984 1.00 87.62 545 THR A O 1
ATOM 4329 N N . ALA A 1 546 ? 25.691 39.402 -27.499 1.00 85.94 546 ALA A N 1
ATOM 4330 C CA . ALA A 1 546 ? 26.814 40.002 -26.776 1.00 85.94 546 ALA A CA 1
ATOM 4331 C C . ALA A 1 546 ? 28.037 40.292 -27.667 1.00 85.94 546 ALA A C 1
ATOM 4333 O O . ALA A 1 546 ? 28.778 41.242 -27.407 1.00 85.94 546 ALA A O 1
ATOM 4334 N N . GLY A 1 547 ? 28.240 39.509 -28.731 1.00 83.69 547 GLY A N 1
ATOM 4335 C CA . GLY A 1 54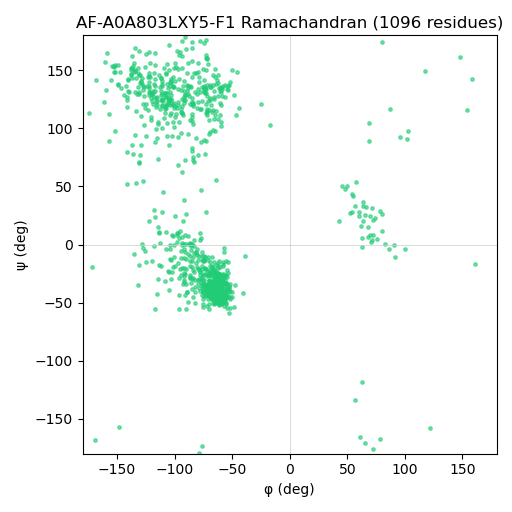7 ? 29.302 39.730 -29.713 1.00 83.69 547 GLY A CA 1
ATOM 4336 C C . GLY A 1 547 ? 29.117 41.005 -30.543 1.00 83.69 547 GLY A C 1
ATOM 4337 O O . GLY A 1 547 ? 30.106 41.641 -30.901 1.00 83.69 547 GLY A O 1
ATOM 4338 N N . PHE A 1 548 ? 27.871 41.412 -30.810 1.00 80.50 548 PHE A N 1
ATOM 4339 C CA . PHE A 1 548 ? 27.557 42.642 -31.552 1.00 80.50 548 PHE A CA 1
ATOM 4340 C C . PHE A 1 548 ? 27.305 43.846 -30.640 1.00 80.50 548 PHE A C 1
ATOM 4342 O O . PHE A 1 548 ? 27.562 44.985 -31.030 1.00 80.50 548 PHE A O 1
ATOM 4349 N N . THR A 1 549 ? 26.861 43.616 -29.405 1.00 80.88 549 THR A N 1
ATOM 4350 C CA . THR A 1 549 ? 26.683 44.661 -28.390 1.00 80.88 549 THR A CA 1
ATOM 4351 C C . THR A 1 549 ? 27.928 44.775 -27.510 1.00 80.88 549 THR A C 1
ATOM 4353 O O . THR A 1 549 ? 27.884 44.511 -26.306 1.00 80.88 549 THR A O 1
ATOM 4356 N N . LEU A 1 550 ? 29.062 45.138 -28.118 1.00 79.38 550 LEU A N 1
ATOM 4357 C CA . LEU A 1 550 ? 30.352 45.143 -27.428 1.00 79.38 550 LEU A CA 1
ATOM 4358 C C . LEU A 1 550 ? 30.355 46.102 -26.220 1.00 79.38 550 LEU A C 1
ATOM 4360 O O . LEU A 1 550 ? 29.974 47.273 -26.353 1.00 79.38 550 LEU A O 1
ATOM 4364 N N . PRO A 1 551 ? 30.837 45.654 -25.044 1.00 69.62 551 PRO A N 1
ATOM 4365 C CA . PRO A 1 551 ? 30.976 46.513 -23.879 1.00 69.62 551 PRO A CA 1
ATOM 4366 C C . PRO A 1 551 ? 31.921 47.674 -24.205 1.00 69.62 551 PRO A C 1
ATOM 4368 O O . PRO A 1 551 ? 33.000 47.474 -24.758 1.00 69.62 551 PRO A O 1
ATOM 4371 N N . GLY A 1 552 ? 31.500 48.897 -23.879 1.00 70.62 552 GLY A N 1
ATOM 4372 C CA . GLY A 1 552 ? 32.250 50.125 -24.162 1.00 70.62 552 GLY A CA 1
ATOM 4373 C C . GLY A 1 552 ? 31.925 50.813 -25.491 1.00 70.62 552 GLY A C 1
ATOM 4374 O O . GLY A 1 552 ? 32.314 51.966 -25.636 1.00 70.62 552 GLY A O 1
ATOM 4375 N N . GLY A 1 553 ? 31.179 50.176 -26.402 1.00 73.62 553 GLY A N 1
ATOM 4376 C CA . GLY A 1 553 ? 30.712 50.785 -27.653 1.00 73.62 553 GLY A CA 1
ATOM 4377 C C . GLY A 1 553 ? 31.796 51.016 -28.718 1.00 73.62 553 GLY A C 1
ATOM 4378 O O . GLY A 1 553 ? 32.960 50.635 -28.561 1.00 73.62 553 GLY A O 1
ATOM 4379 N N . PHE A 1 554 ? 31.390 51.644 -29.823 1.00 75.94 554 PHE A N 1
ATOM 4380 C CA . PHE A 1 554 ? 32.242 51.946 -30.976 1.00 75.94 554 PHE A CA 1
ATOM 4381 C C . PHE A 1 554 ? 32.611 53.429 -31.029 1.00 75.94 554 PHE A C 1
ATOM 4383 O O . PHE A 1 554 ? 31.846 54.297 -30.608 1.00 75.94 554 PHE A O 1
ATOM 4390 N N . THR A 1 555 ? 33.784 53.719 -31.579 1.00 73.50 555 THR A N 1
ATOM 4391 C CA . THR A 1 555 ? 34.244 55.088 -31.830 1.00 73.50 555 THR A CA 1
ATOM 4392 C C . THR A 1 555 ? 33.475 55.669 -33.020 1.00 73.50 555 THR A C 1
ATOM 4394 O O . THR A 1 555 ? 33.398 55.019 -34.061 1.00 73.50 555 THR A O 1
ATOM 4397 N N . GLN A 1 556 ? 32.917 56.879 -32.888 1.00 69.62 556 GLN A N 1
ATOM 4398 C CA . GLN A 1 556 ? 32.067 57.497 -33.924 1.00 69.62 556 GLN A CA 1
ATOM 4399 C C . GLN A 1 556 ? 32.808 57.765 -35.248 1.00 69.62 556 GLN A C 1
ATOM 4401 O O . GLN A 1 556 ? 32.173 57.776 -36.298 1.00 69.62 556 GLN A O 1
ATOM 4406 N N . ASP A 1 557 ? 34.136 57.905 -35.203 1.00 70.12 557 ASP A N 1
ATOM 4407 C CA . ASP A 1 557 ? 34.945 58.310 -36.361 1.00 70.12 557 ASP A CA 1
ATOM 4408 C C . ASP A 1 557 ? 35.572 57.130 -37.127 1.00 70.12 557 ASP A C 1
ATOM 4410 O O . ASP A 1 557 ? 35.807 57.228 -38.329 1.00 70.12 557 ASP A O 1
ATOM 4414 N N . SER A 1 558 ? 35.859 56.011 -36.449 1.00 68.75 558 SER A N 1
ATOM 4415 C CA . SER A 1 558 ? 36.577 54.859 -37.025 1.00 68.75 558 SER A CA 1
ATOM 4416 C C . SER A 1 558 ? 35.781 53.553 -37.026 1.00 68.75 558 SER A C 1
ATOM 4418 O O . SER A 1 558 ? 36.184 52.598 -37.685 1.00 68.75 558 SER A O 1
ATOM 4420 N N . GLY A 1 559 ? 34.678 53.474 -36.272 1.00 68.12 559 GLY A N 1
ATOM 4421 C CA . GLY A 1 559 ? 33.937 52.226 -36.067 1.00 68.12 559 GLY A CA 1
ATOM 4422 C C . GLY A 1 559 ? 34.691 51.175 -35.239 1.00 68.12 559 GLY A C 1
ATOM 4423 O O . GLY A 1 559 ? 34.204 50.059 -35.090 1.00 68.12 559 GLY A O 1
ATOM 4424 N N . GLU A 1 560 ? 35.861 51.501 -34.676 1.00 71.50 560 GLU A N 1
ATOM 4425 C CA . GLU A 1 560 ? 36.626 50.585 -33.822 1.00 71.50 560 GLU A CA 1
ATOM 4426 C C . GLU A 1 560 ? 36.049 50.526 -32.400 1.00 71.50 560 GLU A C 1
ATOM 4428 O O . GLU A 1 560 ? 35.611 51.541 -31.845 1.00 71.50 560 GLU A O 1
ATOM 4433 N N . ALA A 1 561 ? 36.088 49.343 -31.776 1.00 72.56 561 ALA A N 1
ATOM 4434 C CA . ALA A 1 561 ? 35.659 49.161 -30.391 1.00 72.56 561 ALA A CA 1
ATOM 4435 C C . ALA A 1 561 ? 36.584 49.922 -29.422 1.00 72.56 561 ALA A C 1
ATOM 4437 O O . ALA A 1 561 ? 37.796 49.697 -29.390 1.00 72.56 561 ALA A O 1
ATOM 4438 N N . ILE A 1 562 ? 36.004 50.780 -28.576 1.00 72.25 562 ILE A N 1
ATOM 4439 C CA . ILE A 1 562 ? 36.733 51.722 -27.701 1.00 72.25 562 ILE A CA 1
ATOM 4440 C C . ILE A 1 562 ? 37.694 51.003 -26.731 1.00 72.25 562 ILE A C 1
ATOM 4442 O O . ILE A 1 562 ? 38.721 51.545 -26.319 1.00 72.25 562 ILE A O 1
ATOM 4446 N N . LEU A 1 563 ? 37.385 49.754 -26.371 1.00 72.88 563 LEU A N 1
ATOM 4447 C CA . LEU A 1 563 ? 38.142 48.946 -25.412 1.00 72.88 563 LEU A CA 1
ATOM 4448 C C . LEU A 1 563 ? 39.054 47.889 -26.064 1.00 72.88 563 LEU A C 1
ATOM 4450 O O . LEU A 1 563 ? 39.676 47.116 -25.334 1.00 72.88 563 LEU A O 1
ATOM 4454 N N . ALA A 1 564 ? 39.213 47.888 -27.395 1.00 68.38 564 ALA A N 1
ATOM 4455 C CA . ALA A 1 564 ? 39.944 46.858 -28.151 1.00 68.38 564 ALA A CA 1
ATOM 4456 C C . ALA A 1 564 ? 41.394 46.615 -27.686 1.00 68.38 564 ALA A C 1
ATOM 4458 O O . ALA A 1 564 ? 41.910 45.509 -27.809 1.00 68.38 564 ALA A O 1
ATOM 4459 N N . LYS A 1 565 ? 42.054 47.630 -27.110 1.00 70.38 565 LYS A N 1
ATOM 4460 C CA . LYS A 1 565 ? 43.447 47.541 -26.634 1.00 70.38 565 LYS A CA 1
ATOM 4461 C C . LYS A 1 565 ? 43.591 46.996 -25.204 1.00 70.38 565 LYS A C 1
ATOM 4463 O O . LYS A 1 565 ? 44.714 46.820 -24.737 1.00 70.38 565 LYS A O 1
ATOM 4468 N N . LYS A 1 566 ? 42.493 46.746 -24.474 1.00 78.75 566 LYS A N 1
ATOM 4469 C CA . LYS A 1 566 ? 42.545 46.229 -23.094 1.00 78.75 566 LYS A CA 1
ATOM 4470 C C . LYS A 1 566 ? 42.557 44.700 -23.070 1.00 78.75 566 LYS A C 1
ATOM 4472 O O . LYS A 1 566 ? 41.678 44.062 -23.639 1.00 78.75 566 LYS A O 1
ATOM 4477 N N . ALA A 1 567 ? 43.472 44.113 -22.297 1.00 79.12 567 ALA A N 1
ATOM 4478 C CA . ALA A 1 567 ? 43.587 42.657 -22.151 1.00 79.12 567 ALA A CA 1
ATOM 4479 C C . ALA A 1 567 ? 42.274 41.986 -21.695 1.00 79.12 567 ALA A C 1
ATOM 4481 O O . ALA A 1 567 ? 41.872 40.978 -22.262 1.00 79.12 567 ALA A O 1
ATOM 4482 N N . ALA A 1 568 ? 41.554 42.578 -20.735 1.00 79.06 568 ALA A N 1
ATOM 4483 C CA . ALA A 1 568 ? 40.277 42.036 -20.259 1.00 79.06 568 ALA A CA 1
ATOM 4484 C C . ALA A 1 568 ? 39.179 42.013 -21.344 1.00 79.06 568 ALA A C 1
ATOM 4486 O O . ALA A 1 568 ? 38.339 41.120 -21.343 1.00 79.06 568 ALA A O 1
ATOM 4487 N N . PHE A 1 569 ? 39.213 42.948 -22.300 1.00 83.44 569 PHE A N 1
ATOM 4488 C CA . PHE A 1 569 ? 38.283 42.966 -23.431 1.00 83.44 569 PHE A CA 1
ATOM 4489 C C . PHE A 1 569 ? 38.620 41.880 -24.465 1.00 83.44 569 PHE A C 1
ATOM 4491 O O . PHE A 1 569 ? 37.724 41.265 -25.038 1.00 83.44 569 PHE A O 1
ATOM 4498 N N . LEU A 1 570 ? 39.907 41.572 -24.652 1.00 83.69 570 LEU A N 1
ATOM 4499 C CA . LEU A 1 570 ? 40.327 40.450 -25.493 1.00 83.69 570 LEU A CA 1
ATOM 4500 C C . LEU A 1 570 ? 39.879 39.103 -24.899 1.00 83.69 570 LEU A C 1
ATOM 4502 O O . LEU A 1 570 ? 39.387 38.245 -25.627 1.00 83.69 570 LEU A O 1
ATOM 4506 N N . VAL A 1 571 ? 39.984 38.936 -23.574 1.00 87.25 571 VAL A N 1
ATOM 4507 C CA . VAL A 1 571 ? 39.489 37.732 -22.879 1.00 87.25 571 VAL A CA 1
ATOM 4508 C C . VAL A 1 571 ? 37.967 37.608 -22.999 1.00 87.25 571 VAL A C 1
ATOM 4510 O O . VAL A 1 571 ? 37.478 36.502 -23.227 1.00 87.25 571 VAL A O 1
ATOM 4513 N N . PHE A 1 572 ? 37.229 38.722 -22.918 1.00 89.56 572 PHE A N 1
ATOM 4514 C CA . PHE A 1 572 ? 35.787 38.752 -23.188 1.00 89.56 572 PHE A CA 1
ATOM 4515 C C . PHE A 1 572 ? 35.465 38.225 -24.590 1.00 89.56 572 PHE A C 1
ATOM 4517 O O . PHE A 1 572 ? 34.678 37.290 -24.722 1.00 89.56 572 PHE A O 1
ATOM 4524 N N . LEU A 1 573 ? 36.113 38.766 -25.627 1.00 87.31 573 LEU A N 1
ATOM 4525 C CA . LEU A 1 573 ? 35.876 38.365 -27.016 1.00 87.31 573 LEU A CA 1
ATOM 4526 C C . LEU A 1 573 ? 36.175 36.881 -27.259 1.00 87.31 573 LEU A C 1
ATOM 4528 O O . LEU A 1 573 ? 35.362 36.179 -27.862 1.00 87.31 573 LEU A O 1
ATOM 4532 N N . VAL A 1 574 ? 37.318 36.391 -26.769 1.00 90.38 574 VAL A N 1
ATOM 4533 C CA . VAL A 1 574 ? 37.712 34.981 -26.925 1.00 90.38 574 VAL A CA 1
ATOM 4534 C C . VAL A 1 574 ? 36.734 34.064 -26.192 1.00 90.38 574 VAL A C 1
ATOM 4536 O O . VAL A 1 574 ? 36.259 33.090 -26.773 1.00 90.38 574 VAL A O 1
ATOM 4539 N N . SER A 1 575 ? 36.377 34.393 -24.949 1.00 90.81 575 SER A N 1
ATOM 4540 C CA . SER A 1 575 ? 35.455 33.578 -24.146 1.00 90.81 575 SER A CA 1
ATOM 4541 C C . SER A 1 575 ? 34.048 33.558 -24.744 1.00 90.81 575 SER A C 1
ATOM 4543 O O . SER A 1 575 ? 33.436 32.496 -24.825 1.00 90.81 575 SER A O 1
ATOM 4545 N N . ASN A 1 576 ? 33.556 34.701 -25.230 1.00 92.81 576 ASN A N 1
ATOM 4546 C CA . ASN A 1 576 ? 32.253 34.805 -25.886 1.00 92.81 576 ASN A CA 1
ATOM 4547 C C . ASN A 1 576 ? 32.205 33.997 -27.194 1.00 92.81 576 ASN A C 1
ATOM 4549 O O . ASN A 1 576 ? 31.225 33.309 -27.470 1.00 92.81 576 ASN A O 1
ATOM 4553 N N . THR A 1 577 ? 33.293 34.018 -27.969 1.00 91.94 577 THR A N 1
ATOM 4554 C CA . THR A 1 577 ? 33.411 33.239 -29.212 1.00 91.94 577 THR A CA 1
ATOM 4555 C C . THR A 1 577 ? 33.468 31.736 -28.934 1.00 91.94 577 THR A C 1
ATOM 4557 O O . THR A 1 577 ? 32.793 30.962 -29.609 1.00 91.94 577 THR A O 1
ATOM 4560 N N . LEU A 1 578 ? 34.227 31.310 -27.918 1.00 92.44 578 LEU A N 1
ATOM 4561 C CA . LEU A 1 578 ? 34.281 29.906 -27.497 1.00 92.44 578 LEU A CA 1
ATOM 4562 C C . LEU A 1 578 ? 32.923 29.414 -26.988 1.00 92.44 578 LEU A C 1
ATOM 4564 O O . LEU A 1 578 ? 32.506 28.310 -27.329 1.00 92.44 578 LEU A O 1
ATOM 4568 N N . ALA A 1 579 ? 32.210 30.240 -26.221 1.00 94.12 579 ALA A N 1
ATOM 4569 C CA . ALA A 1 579 ? 30.877 29.903 -25.744 1.00 94.12 579 ALA A CA 1
ATOM 4570 C C . ALA A 1 579 ? 29.874 29.705 -26.893 1.00 94.12 579 ALA A C 1
ATOM 4572 O O . ALA A 1 579 ? 29.118 28.730 -26.884 1.00 94.12 579 ALA A O 1
ATOM 4573 N N . LEU A 1 580 ? 29.909 30.580 -27.905 1.00 94.00 580 LEU A N 1
ATOM 4574 C CA . LEU A 1 580 ? 29.095 30.435 -29.113 1.00 94.00 580 LEU A CA 1
ATOM 4575 C C . LEU A 1 580 ? 29.469 29.161 -29.885 1.00 94.00 580 LEU A C 1
ATOM 4577 O O . LEU A 1 580 ? 28.590 28.392 -30.267 1.00 94.00 580 LEU A O 1
ATOM 4581 N N . PHE A 1 581 ? 30.767 28.905 -30.069 1.00 94.12 581 PHE A N 1
ATOM 4582 C CA . PHE A 1 581 ? 31.265 27.721 -30.771 1.00 94.12 581 PHE A CA 1
ATOM 4583 C C . PHE A 1 581 ? 30.794 26.417 -30.114 1.00 94.12 581 PHE A C 1
ATOM 4585 O O . PHE A 1 581 ? 30.221 25.564 -30.791 1.00 94.12 581 PHE A O 1
ATOM 4592 N N . PHE A 1 582 ? 30.974 26.271 -28.797 1.00 92.69 582 PHE A N 1
ATOM 4593 C CA . PHE A 1 582 ? 30.537 25.070 -28.084 1.00 92.69 582 PHE A CA 1
ATOM 4594 C C . PHE A 1 582 ? 29.009 24.925 -28.065 1.00 92.69 582 PHE A C 1
ATOM 4596 O O . PHE A 1 582 ? 28.521 23.812 -28.242 1.00 92.69 582 PHE A O 1
ATOM 4603 N N . SER A 1 583 ? 28.250 26.022 -27.945 1.00 95.44 583 SER A N 1
ATOM 4604 C CA . SER A 1 583 ? 26.777 25.982 -28.008 1.00 95.44 583 SER A CA 1
ATOM 4605 C C . SER A 1 583 ? 26.273 25.506 -29.376 1.00 95.44 583 SER A C 1
ATOM 4607 O O . SER A 1 583 ? 25.381 24.663 -29.453 1.00 95.44 583 SER A O 1
ATOM 4609 N N . MET A 1 584 ? 26.883 25.976 -30.468 1.00 93.31 584 MET A N 1
ATOM 4610 C CA . MET A 1 584 ? 26.545 25.518 -31.820 1.00 93.31 584 MET A CA 1
ATOM 4611 C C . MET A 1 584 ? 26.957 24.062 -32.059 1.00 93.31 584 MET A C 1
ATOM 4613 O O . MET A 1 584 ? 26.226 23.314 -32.706 1.00 93.31 584 MET A O 1
ATOM 4617 N N . LEU A 1 585 ? 28.096 23.632 -31.509 1.00 92.69 585 LEU A N 1
ATOM 4618 C CA . LEU A 1 585 ? 28.552 22.244 -31.595 1.00 92.69 585 LEU A CA 1
ATOM 4619 C C . LEU A 1 585 ? 27.594 21.293 -30.859 1.00 92.69 585 LEU A C 1
ATOM 4621 O O . LEU A 1 585 ? 27.288 20.226 -31.384 1.00 92.69 585 LEU A O 1
ATOM 4625 N N . VAL A 1 586 ? 27.044 21.712 -29.712 1.00 93.69 586 VAL A N 1
ATOM 4626 C CA . VAL A 1 586 ? 25.967 20.989 -29.014 1.00 93.69 586 VAL A CA 1
ATOM 4627 C C . VAL A 1 586 ? 24.739 20.840 -29.908 1.00 93.69 586 VAL A C 1
ATOM 4629 O O . VAL A 1 586 ? 24.266 19.722 -30.085 1.00 93.69 586 VAL A O 1
ATOM 4632 N N . LEU A 1 587 ? 24.248 21.918 -30.529 1.00 93.00 587 LEU A N 1
ATOM 4633 C CA . LEU A 1 587 ? 23.087 21.838 -31.429 1.00 93.00 587 LEU A CA 1
ATOM 4634 C C . LEU A 1 587 ? 23.326 20.869 -32.596 1.00 93.00 587 LEU A C 1
ATOM 4636 O O . LEU A 1 587 ? 22.453 20.064 -32.908 1.00 93.00 587 LEU A O 1
ATOM 4640 N N . ILE A 1 588 ? 24.523 20.887 -33.194 1.00 91.31 588 ILE A N 1
ATOM 4641 C CA . ILE A 1 588 ? 24.907 19.938 -34.248 1.00 91.31 588 ILE A CA 1
ATOM 4642 C C . ILE A 1 588 ? 24.864 18.502 -33.709 1.00 91.31 588 ILE A C 1
ATOM 4644 O O . ILE A 1 588 ? 24.219 17.647 -34.314 1.00 91.31 588 ILE A O 1
ATOM 4648 N N . CYS A 1 589 ? 25.488 18.227 -32.560 1.00 88.25 589 CYS A N 1
ATOM 4649 C CA . CYS A 1 589 ? 25.447 16.908 -31.927 1.00 88.25 589 CYS A CA 1
ATOM 4650 C C . CYS A 1 589 ? 24.007 16.436 -31.655 1.00 88.25 589 CYS A C 1
ATOM 4652 O O . CYS A 1 589 ? 23.674 15.286 -31.941 1.00 88.25 589 CYS A O 1
ATOM 4654 N N . LEU A 1 590 ? 23.124 17.316 -31.179 1.00 88.81 590 LEU A N 1
ATOM 4655 C CA . LEU A 1 590 ? 21.723 16.977 -30.924 1.00 88.81 590 LEU A CA 1
ATOM 4656 C C . LEU A 1 590 ? 20.937 16.709 -32.221 1.00 88.81 590 LEU A C 1
ATOM 4658 O O . LEU A 1 590 ? 20.121 15.790 -32.238 1.00 88.81 590 LEU A O 1
ATOM 4662 N N . ILE A 1 591 ? 21.216 17.414 -33.322 1.00 87.44 591 ILE A N 1
ATOM 4663 C CA . ILE A 1 591 ? 20.607 17.130 -34.637 1.00 87.44 591 ILE A CA 1
ATOM 4664 C C . ILE A 1 591 ? 21.028 15.744 -35.141 1.00 87.44 591 ILE A C 1
ATOM 4666 O O . ILE A 1 591 ? 20.183 14.934 -35.515 1.00 87.44 591 ILE A O 1
ATOM 4670 N N . TRP A 1 592 ? 22.325 15.424 -35.093 1.00 84.12 592 TRP A N 1
ATOM 4671 C CA . TRP A 1 592 ? 22.820 14.102 -35.497 1.00 84.12 592 TRP A CA 1
ATOM 4672 C C . TRP A 1 592 ? 22.262 12.977 -34.615 1.00 84.12 592 TRP A C 1
ATOM 4674 O O . TRP A 1 592 ? 22.022 11.875 -35.108 1.00 84.12 592 TRP A O 1
ATOM 4684 N N . SER A 1 593 ? 21.972 13.256 -33.339 1.00 84.69 593 SER A N 1
ATOM 4685 C CA . SER A 1 593 ? 21.354 12.284 -32.428 1.00 84.69 593 SER A CA 1
ATOM 4686 C C . SER A 1 593 ? 19.937 11.856 -32.845 1.00 84.69 593 SER A C 1
ATOM 4688 O O . SER A 1 593 ? 19.469 10.822 -32.377 1.00 84.69 593 SER A O 1
ATOM 4690 N N . MET A 1 594 ? 19.251 12.609 -33.719 1.00 78.31 594 MET A N 1
ATOM 4691 C CA . MET A 1 594 ? 17.930 12.239 -34.256 1.00 78.31 594 MET A CA 1
ATOM 4692 C C . MET A 1 594 ? 18.004 11.189 -35.370 1.00 78.31 594 MET A C 1
ATOM 4694 O O . MET A 1 594 ? 17.027 10.493 -35.614 1.00 78.31 594 MET A O 1
ATOM 4698 N N . VAL A 1 595 ? 19.149 11.091 -36.049 1.00 78.31 595 VAL A N 1
ATOM 4699 C CA . VAL A 1 595 ? 19.333 10.243 -37.240 1.00 78.31 595 VAL A CA 1
ATOM 4700 C C . VAL A 1 595 ? 20.075 8.941 -36.904 1.00 78.31 595 VAL A C 1
ATOM 4702 O O . VAL A 1 595 ? 20.034 7.978 -37.664 1.00 78.31 595 VAL A O 1
ATOM 4705 N N . LEU A 1 596 ? 20.783 8.910 -35.774 1.00 74.56 596 LEU A N 1
ATOM 4706 C CA . LEU A 1 596 ? 21.627 7.794 -35.348 1.00 74.56 596 LEU A CA 1
ATOM 4707 C C . LEU A 1 596 ? 20.858 6.741 -34.536 1.00 74.56 596 LEU A C 1
ATOM 4709 O O . LEU A 1 596 ? 19.884 7.052 -33.856 1.00 74.56 596 LEU A O 1
ATOM 4713 N N . ASP A 1 597 ? 21.381 5.509 -34.540 1.00 72.44 597 ASP A N 1
ATOM 4714 C CA . ASP A 1 597 ? 20.894 4.398 -33.710 1.00 72.44 597 ASP A CA 1
ATOM 4715 C C . ASP A 1 597 ? 20.757 4.798 -32.222 1.00 72.44 597 ASP A C 1
ATOM 4717 O O . ASP A 1 597 ? 21.583 5.582 -31.739 1.00 72.44 597 ASP A O 1
ATOM 4721 N N . PRO A 1 598 ? 19.825 4.205 -31.445 1.00 67.62 598 PRO A N 1
ATOM 4722 C CA . PRO A 1 598 ? 19.532 4.604 -30.059 1.00 67.62 598 PRO A CA 1
ATOM 4723 C C . PRO A 1 598 ? 20.768 4.672 -29.151 1.00 67.62 598 PRO A C 1
ATOM 4725 O O . PRO A 1 598 ? 20.953 5.618 -28.387 1.00 67.62 598 PRO A O 1
ATOM 4728 N N . ILE A 1 599 ? 21.677 3.707 -29.298 1.00 66.56 599 ILE A N 1
ATOM 4729 C CA . ILE A 1 599 ? 22.926 3.627 -28.532 1.00 66.56 599 ILE A CA 1
ATOM 4730 C C . ILE A 1 599 ? 23.894 4.764 -28.904 1.00 66.56 599 ILE A C 1
ATOM 4732 O O . ILE A 1 599 ? 24.515 5.382 -28.038 1.00 66.56 599 ILE A O 1
ATOM 4736 N N . LYS A 1 600 ? 24.025 5.073 -30.199 1.00 72.38 600 LYS A N 1
ATOM 4737 C CA . LYS A 1 600 ? 24.892 6.160 -30.684 1.00 72.38 600 LYS A CA 1
ATOM 4738 C C . LYS A 1 600 ? 24.297 7.527 -30.344 1.00 72.38 600 LYS A C 1
ATOM 4740 O O . LYS A 1 600 ? 25.041 8.443 -30.000 1.00 72.38 600 LYS A O 1
ATOM 4745 N N . SER A 1 601 ? 22.970 7.639 -30.394 1.00 77.69 601 SER A N 1
ATOM 4746 C CA . SER A 1 601 ? 22.209 8.810 -29.962 1.00 77.69 601 SER A CA 1
ATOM 4747 C C . SER A 1 601 ? 22.461 9.119 -28.482 1.00 77.69 601 SER A C 1
ATOM 4749 O O . SER A 1 601 ? 22.847 10.240 -28.153 1.00 77.69 601 SER A O 1
ATOM 4751 N N . LEU A 1 602 ? 22.390 8.106 -27.606 1.00 76.56 602 LEU A N 1
ATOM 4752 C CA . LEU A 1 602 ? 22.685 8.234 -26.175 1.00 76.56 602 LEU A CA 1
ATOM 4753 C C . LEU A 1 602 ? 24.098 8.776 -25.908 1.00 76.56 602 LEU A C 1
ATOM 4755 O O . LEU A 1 602 ? 24.261 9.720 -25.135 1.00 76.56 602 LEU A O 1
ATOM 4759 N N . ILE A 1 603 ? 25.120 8.223 -26.570 1.00 76.38 603 ILE A N 1
ATOM 4760 C CA . ILE A 1 603 ? 26.510 8.692 -26.426 1.00 76.38 603 ILE A CA 1
ATOM 4761 C C . ILE A 1 603 ? 26.631 10.160 -26.845 1.00 76.38 603 ILE A C 1
ATOM 4763 O O . ILE A 1 603 ? 27.321 10.946 -26.194 1.00 76.38 603 ILE A O 1
ATOM 4767 N N . LEU A 1 604 ? 25.970 10.544 -27.936 1.00 79.62 604 LEU A N 1
ATOM 4768 C CA . LEU A 1 604 ? 26.060 11.893 -28.476 1.00 79.62 604 LEU A CA 1
ATOM 4769 C C . LEU A 1 604 ? 25.352 12.917 -27.576 1.00 79.62 604 LEU A C 1
ATOM 4771 O O . LEU A 1 604 ? 25.889 14.005 -27.357 1.00 79.62 604 LEU A O 1
ATOM 4775 N N . ILE A 1 605 ? 24.209 12.552 -26.988 1.00 83.38 605 ILE A N 1
ATOM 4776 C CA . ILE A 1 605 ? 23.494 13.357 -25.985 1.00 83.38 605 ILE A CA 1
ATOM 4777 C C . ILE A 1 605 ? 24.337 13.493 -24.701 1.00 83.38 605 ILE A C 1
ATOM 4779 O O . ILE A 1 605 ? 24.502 14.600 -24.186 1.00 83.38 605 ILE A O 1
ATOM 4783 N N . ASP A 1 606 ? 24.967 12.412 -24.231 1.00 80.44 606 ASP A N 1
ATOM 4784 C CA . ASP A 1 606 ? 25.863 12.425 -23.062 1.00 80.44 606 ASP A CA 1
ATOM 4785 C C . ASP A 1 606 ? 27.071 13.354 -23.254 1.00 80.44 606 ASP A C 1
ATOM 4787 O O . ASP A 1 606 ? 27.399 14.167 -22.388 1.00 80.44 606 ASP A O 1
ATOM 4791 N N . ARG A 1 607 ? 27.714 13.301 -24.425 1.00 79.69 607 ARG A N 1
ATOM 4792 C CA . ARG A 1 607 ? 28.844 14.188 -24.751 1.00 79.69 607 ARG A CA 1
ATOM 4793 C C . ARG A 1 607 ? 28.407 15.638 -24.945 1.00 79.69 607 ARG A C 1
ATOM 4795 O O . ARG A 1 607 ? 29.161 16.546 -24.592 1.00 79.69 607 ARG A O 1
ATOM 4802 N N . SER A 1 608 ? 27.185 15.858 -25.427 1.00 86.50 608 SER A N 1
ATOM 4803 C CA . SER A 1 608 ? 26.598 17.195 -25.568 1.00 86.50 608 SER A CA 1
ATOM 4804 C C . SER A 1 608 ? 26.452 17.907 -24.221 1.00 86.50 608 SER A C 1
ATOM 4806 O O . SER A 1 608 ? 26.708 19.105 -24.148 1.00 86.50 608 SER A O 1
ATOM 4808 N N . MET A 1 609 ? 26.157 17.187 -23.131 1.00 84.56 609 MET A N 1
ATOM 4809 C CA . MET A 1 609 ? 26.119 17.770 -21.779 1.00 84.56 609 MET A CA 1
ATOM 4810 C C . MET A 1 609 ? 27.451 18.382 -21.351 1.00 84.56 609 MET A C 1
ATOM 4812 O O . MET A 1 609 ? 27.489 19.481 -20.799 1.00 84.56 609 MET A O 1
ATOM 4816 N N . VAL A 1 610 ? 28.558 17.686 -21.619 1.00 82.56 610 VAL A N 1
ATOM 4817 C CA . VAL A 1 610 ? 29.904 18.166 -21.271 1.00 82.56 610 VAL A CA 1
ATOM 4818 C C . VAL A 1 610 ? 30.229 19.448 -22.033 1.00 82.56 610 VAL A C 1
ATOM 4820 O O . VAL A 1 610 ? 30.746 20.408 -21.460 1.00 82.56 610 VAL A O 1
ATOM 4823 N N . LEU A 1 611 ? 29.902 19.471 -23.324 1.00 86.25 611 LEU A N 1
ATOM 4824 C CA . LEU A 1 611 ? 30.125 20.622 -24.193 1.00 86.25 611 LEU A CA 1
ATOM 4825 C C . LEU A 1 611 ? 29.232 21.809 -23.802 1.00 86.25 611 LEU A C 1
ATOM 4827 O O . LEU A 1 611 ? 29.696 22.947 -23.825 1.00 86.25 611 LEU A O 1
ATOM 4831 N N . LEU A 1 612 ? 27.992 21.554 -23.374 1.00 90.19 612 LEU A N 1
ATOM 4832 C CA . LEU A 1 612 ? 27.071 22.584 -22.893 1.00 90.19 612 LEU A CA 1
ATOM 4833 C C . LEU A 1 612 ? 27.555 23.217 -21.582 1.00 90.19 612 LEU A C 1
ATOM 4835 O O . LEU A 1 612 ? 27.530 24.438 -21.439 1.00 90.19 612 LEU A O 1
ATOM 4839 N N . LEU A 1 613 ? 28.059 22.408 -20.646 1.00 86.12 613 LEU A N 1
ATOM 4840 C CA . LEU A 1 613 ? 28.650 22.902 -19.399 1.00 86.12 613 LEU A CA 1
ATOM 4841 C C . LEU A 1 613 ? 29.890 23.767 -19.670 1.00 86.12 613 LEU A C 1
ATOM 4843 O O . LEU A 1 613 ? 30.095 24.802 -19.033 1.00 86.12 613 LEU A O 1
ATOM 4847 N N . LEU A 1 614 ? 30.710 23.365 -20.645 1.00 87.69 614 LEU A N 1
ATOM 4848 C CA . LEU A 1 614 ? 31.854 24.153 -21.091 1.00 87.69 614 LEU A CA 1
ATOM 4849 C C . LEU A 1 614 ? 31.410 25.488 -21.708 1.00 87.69 614 LEU A C 1
ATOM 4851 O O . LEU A 1 614 ? 31.962 26.530 -21.352 1.00 87.69 614 LEU A O 1
ATOM 4855 N N . ALA A 1 615 ? 30.379 25.476 -22.559 1.00 92.94 615 ALA A N 1
ATOM 4856 C CA . ALA A 1 615 ? 29.800 26.686 -23.139 1.00 92.94 615 ALA A CA 1
ATOM 4857 C C . ALA A 1 615 ? 29.297 27.652 -22.055 1.00 92.94 615 ALA A C 1
ATOM 4859 O O . ALA A 1 615 ? 29.634 28.837 -22.083 1.00 92.94 615 ALA A O 1
ATOM 4860 N N . LEU A 1 616 ? 28.576 27.139 -21.052 1.00 90.94 616 LEU A N 1
ATOM 4861 C CA . LEU A 1 616 ? 28.079 27.921 -19.920 1.00 90.94 616 LEU A CA 1
ATOM 4862 C C . LEU A 1 616 ? 29.224 28.588 -19.142 1.00 90.94 616 LEU A C 1
ATOM 4864 O O . LEU A 1 616 ? 29.187 29.795 -18.901 1.00 90.94 616 LEU A O 1
ATOM 4868 N N . ASN A 1 617 ? 30.285 27.851 -18.808 1.00 89.25 617 ASN A N 1
ATOM 4869 C CA . ASN A 1 617 ? 31.435 28.424 -18.101 1.00 89.25 617 ASN A CA 1
ATOM 4870 C C . ASN A 1 617 ? 32.148 29.506 -18.934 1.00 89.25 617 ASN A C 1
ATOM 4872 O O . ASN A 1 617 ? 32.545 30.539 -18.391 1.00 89.25 617 ASN A O 1
ATOM 4876 N N . CYS A 1 618 ? 32.249 29.329 -20.256 1.00 90.62 618 CYS A N 1
ATOM 4877 C CA . CYS A 1 618 ? 32.758 30.367 -21.154 1.00 90.62 618 CYS A CA 1
ATOM 4878 C C . CYS A 1 618 ? 31.846 31.611 -21.194 1.00 90.62 618 CYS A C 1
ATOM 4880 O O . CYS A 1 618 ? 32.368 32.728 -21.206 1.00 90.62 618 CYS A O 1
ATOM 4882 N N . THR A 1 619 ? 30.512 31.459 -21.142 1.00 91.75 619 THR A N 1
ATOM 4883 C CA . THR A 1 619 ? 29.587 32.612 -21.053 1.00 91.75 619 THR A CA 1
ATOM 4884 C C . THR A 1 619 ? 29.731 33.387 -19.748 1.00 91.75 619 THR A C 1
ATOM 4886 O O . THR A 1 619 ? 29.773 34.616 -19.771 1.00 91.75 619 THR A O 1
ATOM 4889 N N . LEU A 1 620 ? 29.880 32.694 -18.614 1.00 91.38 620 LEU A N 1
ATOM 4890 C CA . LEU A 1 620 ? 30.105 33.322 -17.310 1.00 91.38 620 LEU A CA 1
ATOM 4891 C C . LEU A 1 620 ? 31.437 34.080 -17.279 1.00 91.38 620 LEU A C 1
ATOM 4893 O O . LEU A 1 620 ? 31.504 35.201 -16.773 1.00 91.38 620 LEU A O 1
ATOM 4897 N N . LEU A 1 621 ? 32.489 33.509 -17.876 1.00 90.31 621 LEU A N 1
ATOM 4898 C CA . LEU A 1 621 ? 33.790 34.168 -18.004 1.00 90.31 621 LEU A CA 1
ATOM 4899 C C . LEU A 1 621 ? 33.723 35.413 -18.904 1.00 90.31 621 LEU A C 1
ATOM 4901 O O . LEU A 1 621 ? 34.308 36.450 -18.573 1.00 90.31 621 LEU A O 1
ATOM 4905 N N . ALA A 1 622 ? 32.977 35.341 -20.010 1.00 90.69 622 ALA A N 1
ATOM 4906 C CA . ALA A 1 622 ? 32.703 36.496 -20.858 1.00 90.69 622 ALA A CA 1
ATOM 4907 C C . ALA A 1 622 ? 31.956 37.578 -20.061 1.00 90.69 622 ALA A C 1
ATOM 4909 O O . ALA A 1 622 ? 32.400 38.720 -19.992 1.00 90.69 622 ALA A O 1
ATOM 4910 N N . PHE A 1 623 ? 30.888 37.227 -19.348 1.00 87.62 623 PHE A N 1
ATOM 4911 C CA . PHE A 1 623 ? 30.153 38.190 -18.534 1.00 87.62 623 PHE A CA 1
ATOM 4912 C C . PHE A 1 623 ? 31.037 38.860 -17.466 1.00 87.62 623 PHE A C 1
ATOM 4914 O O . PHE A 1 623 ? 31.053 40.088 -17.367 1.00 87.62 623 PHE A O 1
ATOM 4921 N N . MET A 1 624 ? 31.841 38.086 -16.726 1.00 88.81 624 MET A N 1
ATOM 4922 C CA . MET A 1 624 ? 32.778 38.622 -15.727 1.00 88.81 624 MET A CA 1
ATOM 4923 C C . MET A 1 624 ? 33.739 39.654 -16.314 1.00 88.81 624 MET A C 1
ATOM 4925 O O . MET A 1 624 ? 33.908 40.748 -15.771 1.00 88.81 624 MET A O 1
ATOM 4929 N N . THR A 1 625 ? 34.379 39.306 -17.428 1.00 87.81 625 THR A N 1
ATOM 4930 C CA . THR A 1 625 ? 35.378 40.164 -18.070 1.00 87.81 625 THR A CA 1
ATOM 4931 C C . THR A 1 625 ? 34.738 41.375 -18.747 1.00 87.81 625 THR A C 1
ATOM 4933 O O . THR A 1 625 ? 35.263 42.484 -18.625 1.00 87.81 625 THR A O 1
ATOM 4936 N N . GLY A 1 626 ? 33.559 41.215 -19.353 1.00 86.75 626 GLY A N 1
ATOM 4937 C CA . GLY A 1 626 ? 32.756 42.305 -19.907 1.00 86.75 626 GLY A CA 1
ATOM 4938 C C . GLY A 1 626 ? 32.369 43.333 -18.841 1.00 86.75 626 GLY A C 1
ATOM 4939 O O . GLY A 1 626 ? 32.675 44.517 -18.987 1.00 86.75 626 GLY A O 1
ATOM 4940 N N . VAL A 1 627 ? 31.799 42.891 -17.717 1.00 84.75 627 VAL A N 1
ATOM 4941 C CA . VAL A 1 627 ? 31.424 43.773 -16.598 1.00 84.75 627 VAL A CA 1
ATOM 4942 C C . VAL A 1 627 ? 32.648 44.453 -15.984 1.00 84.75 627 VAL A C 1
ATOM 4944 O O . VAL A 1 627 ? 32.626 45.664 -15.750 1.00 84.75 627 VAL A O 1
ATOM 4947 N N . TYR A 1 628 ? 33.748 43.719 -15.789 1.00 85.31 628 TYR A N 1
ATOM 4948 C CA . TYR A 1 628 ? 35.000 44.290 -15.291 1.00 85.31 628 TYR A CA 1
ATOM 4949 C C . TYR A 1 628 ? 35.505 45.426 -16.188 1.00 85.31 628 TYR A C 1
ATOM 4951 O O . TYR A 1 628 ? 35.866 46.491 -15.689 1.00 85.31 628 TYR A O 1
ATOM 4959 N N . THR A 1 629 ? 35.478 45.252 -17.515 1.00 83.69 629 THR A N 1
ATOM 4960 C CA . THR A 1 629 ? 35.982 46.279 -18.445 1.00 83.69 629 THR A CA 1
ATOM 4961 C C . THR A 1 629 ? 35.203 47.596 -18.384 1.00 83.69 629 THR A C 1
ATOM 4963 O O . THR A 1 629 ? 35.803 48.657 -18.586 1.00 83.69 629 THR A O 1
ATOM 4966 N N . VAL A 1 630 ? 33.905 47.536 -18.066 1.00 82.00 630 VAL A N 1
ATOM 4967 C CA . VAL A 1 630 ? 32.998 48.694 -18.000 1.00 82.00 630 VAL A CA 1
ATOM 4968 C C . VAL A 1 630 ? 32.983 49.334 -16.609 1.00 82.00 630 VAL A C 1
ATOM 4970 O O . VAL A 1 630 ? 32.980 50.561 -16.501 1.00 82.00 630 VAL A O 1
ATOM 4973 N N . ILE A 1 631 ? 32.979 48.526 -15.542 1.00 82.81 631 ILE A N 1
ATOM 4974 C CA . ILE A 1 631 ? 32.766 48.997 -14.164 1.00 82.81 631 ILE A CA 1
ATOM 4975 C C . ILE A 1 631 ? 34.077 49.321 -13.443 1.00 82.81 631 ILE A C 1
ATOM 4977 O O . ILE A 1 631 ? 34.107 50.291 -12.684 1.00 82.81 631 ILE A O 1
ATOM 4981 N N . ALA A 1 632 ? 35.173 48.596 -13.699 1.00 79.25 632 ALA A N 1
ATOM 4982 C CA . ALA A 1 632 ? 36.452 48.818 -13.010 1.00 79.25 632 ALA A CA 1
ATOM 4983 C C . ALA A 1 632 ? 36.968 50.275 -13.057 1.00 79.25 632 ALA A C 1
ATOM 4985 O O . ALA A 1 632 ? 37.508 50.725 -12.046 1.00 79.25 632 ALA A O 1
ATOM 4986 N N . PRO A 1 633 ? 36.777 51.053 -14.147 1.00 79.00 633 PRO A N 1
ATOM 4987 C CA . PRO A 1 633 ? 37.166 52.464 -14.175 1.00 79.00 633 PRO A CA 1
ATOM 4988 C C . PRO A 1 633 ? 36.348 53.371 -13.238 1.00 79.00 633 PRO A C 1
ATOM 4990 O O . PRO A 1 633 ? 36.822 54.448 -12.893 1.00 79.00 633 PRO A O 1
ATOM 4993 N N . LYS A 1 634 ? 35.120 52.978 -12.863 1.00 78.88 634 LYS A N 1
ATOM 4994 C CA . LYS A 1 634 ? 34.192 53.786 -12.046 1.00 78.88 634 LYS A CA 1
ATOM 4995 C C . LYS A 1 634 ? 34.080 53.301 -10.598 1.00 78.88 634 LYS A C 1
ATOM 4997 O O . LYS A 1 634 ? 33.968 54.119 -9.694 1.00 78.88 634 LYS A O 1
ATOM 5002 N N . SER A 1 635 ? 34.071 51.987 -10.374 1.00 82.62 635 SER A N 1
ATOM 5003 C CA . SER A 1 635 ? 33.893 51.377 -9.053 1.00 82.62 635 SER A CA 1
ATOM 5004 C C . SER A 1 635 ? 34.585 50.016 -8.979 1.00 82.62 635 SER A C 1
ATOM 5006 O O . SER A 1 635 ? 34.054 48.990 -9.404 1.00 82.62 635 SER A O 1
ATOM 5008 N N . LEU A 1 636 ? 35.795 50.002 -8.422 1.00 81.00 636 LEU A N 1
ATOM 5009 C CA . LEU A 1 636 ? 36.638 48.807 -8.385 1.00 81.00 636 LEU A CA 1
ATOM 5010 C C . LEU A 1 636 ? 36.098 47.751 -7.399 1.00 81.00 636 LEU A C 1
ATOM 5012 O O . LEU A 1 636 ? 36.108 46.561 -7.706 1.00 81.00 636 LEU A O 1
ATOM 5016 N N . TRP A 1 637 ? 35.539 48.174 -6.258 1.00 83.31 637 TRP A N 1
ATOM 5017 C CA . TRP A 1 637 ? 34.982 47.259 -5.251 1.00 83.31 637 TRP A CA 1
ATOM 5018 C C . TRP A 1 637 ? 33.765 46.477 -5.773 1.00 83.31 637 TRP A C 1
ATOM 5020 O O . TRP A 1 637 ? 33.670 45.272 -5.548 1.00 83.31 637 TRP A O 1
ATOM 5030 N N . ALA A 1 638 ? 32.878 47.130 -6.534 1.00 79.94 638 ALA A N 1
ATOM 5031 C CA . ALA A 1 638 ? 31.716 46.481 -7.138 1.00 79.94 638 ALA A CA 1
ATOM 5032 C C . ALA A 1 638 ? 32.132 45.456 -8.208 1.00 79.94 638 ALA A C 1
ATOM 5034 O O . ALA A 1 638 ? 31.557 44.373 -8.286 1.00 79.94 638 ALA A O 1
ATOM 5035 N N . ALA A 1 639 ? 33.172 45.762 -8.992 1.00 83.00 639 ALA A N 1
ATOM 5036 C CA . ALA A 1 639 ? 33.715 44.831 -9.978 1.00 83.00 639 ALA A CA 1
ATOM 5037 C C . ALA A 1 639 ? 34.350 43.589 -9.319 1.00 83.00 639 ALA A C 1
ATOM 5039 O O . ALA A 1 639 ? 34.111 42.474 -9.778 1.00 83.00 639 ALA A O 1
ATOM 5040 N N . ILE A 1 640 ? 35.104 43.760 -8.222 1.00 84.56 640 ILE A N 1
ATOM 5041 C CA . ILE A 1 640 ? 35.674 42.634 -7.458 1.00 84.56 640 ILE A CA 1
ATOM 5042 C C . ILE A 1 640 ? 34.562 41.745 -6.893 1.00 84.56 640 ILE A C 1
ATOM 5044 O O . ILE A 1 640 ? 34.636 40.527 -7.028 1.00 84.56 640 ILE A O 1
ATOM 5048 N N . LEU A 1 641 ? 33.520 42.337 -6.301 1.00 85.50 641 LEU A N 1
ATOM 5049 C CA . LEU A 1 641 ? 32.397 41.588 -5.733 1.00 85.50 641 LEU A CA 1
ATOM 5050 C C . LEU A 1 641 ? 31.722 40.693 -6.787 1.00 85.50 641 LEU A C 1
ATOM 5052 O O . LEU A 1 641 ? 31.514 39.505 -6.548 1.00 85.50 641 LEU A O 1
ATOM 5056 N N . ILE A 1 642 ? 31.445 41.237 -7.975 1.00 84.12 642 ILE A N 1
ATOM 5057 C CA . ILE A 1 642 ? 30.821 40.490 -9.077 1.00 84.12 642 ILE A CA 1
ATOM 5058 C C . ILE A 1 642 ? 31.737 39.362 -9.576 1.00 84.12 642 ILE A C 1
ATOM 5060 O O . ILE A 1 642 ? 31.255 38.261 -9.837 1.00 84.12 642 ILE A O 1
ATOM 5064 N N . ILE A 1 643 ? 33.053 39.592 -9.660 1.00 86.56 643 ILE A N 1
ATOM 5065 C CA . ILE A 1 643 ? 34.019 38.551 -10.047 1.00 86.56 643 ILE A CA 1
ATOM 5066 C C . ILE A 1 643 ? 34.045 37.414 -9.023 1.00 86.56 643 ILE A C 1
ATOM 5068 O O . ILE A 1 643 ? 34.072 36.250 -9.415 1.00 86.56 643 ILE A O 1
ATOM 5072 N N . VAL A 1 644 ? 34.014 37.722 -7.725 1.00 86.38 644 VAL A N 1
ATOM 5073 C CA . VAL A 1 644 ? 34.002 36.700 -6.665 1.00 86.38 644 VAL A CA 1
ATOM 5074 C C . VAL A 1 644 ? 32.732 35.850 -6.744 1.00 86.38 644 VAL A C 1
ATOM 5076 O O . VAL A 1 644 ? 32.825 34.624 -6.702 1.00 86.38 644 VAL A O 1
ATOM 5079 N N . ILE A 1 645 ? 31.567 36.480 -6.930 1.00 85.81 645 ILE A N 1
ATOM 5080 C CA . ILE A 1 645 ? 30.272 35.788 -7.068 1.00 85.81 645 ILE A CA 1
ATOM 5081 C C . ILE A 1 645 ? 30.253 34.885 -8.309 1.00 85.81 645 ILE A C 1
ATOM 5083 O O . ILE A 1 645 ? 29.821 33.739 -8.253 1.00 85.81 645 ILE A O 1
ATOM 5087 N N . MET A 1 646 ? 30.743 35.374 -9.444 1.00 86.44 646 MET A N 1
ATOM 5088 C CA . MET A 1 646 ? 30.739 34.586 -10.677 1.00 86.44 646 MET A CA 1
ATOM 5089 C C . MET A 1 646 ? 31.821 33.496 -10.685 1.00 86.44 646 MET A C 1
ATOM 5091 O O . MET A 1 646 ? 31.611 32.421 -11.243 1.00 86.44 646 MET A O 1
ATOM 5095 N N . SER A 1 647 ? 32.956 33.715 -10.017 1.00 85.94 647 SER A N 1
ATOM 5096 C CA . SER A 1 647 ? 33.997 32.690 -9.857 1.00 85.94 647 SER A CA 1
ATOM 5097 C C . SER A 1 647 ? 33.546 31.557 -8.933 1.00 85.94 647 SER A C 1
ATOM 5099 O O . SER A 1 647 ? 33.880 30.400 -9.188 1.00 85.94 647 SER A O 1
ATOM 5101 N N . SER A 1 648 ? 32.757 31.854 -7.892 1.00 82.25 648 SER A N 1
ATOM 5102 C CA . SER A 1 648 ? 32.175 30.813 -7.039 1.00 82.25 648 SER A CA 1
ATOM 5103 C C . SER A 1 648 ? 31.134 29.980 -7.794 1.00 82.25 648 SER A C 1
ATOM 5105 O O . SER A 1 648 ? 31.160 28.757 -7.679 1.00 82.25 648 SER A O 1
ATOM 5107 N N . LEU A 1 649 ? 30.306 30.599 -8.646 1.00 81.88 649 LEU A N 1
ATOM 5108 C CA . LEU A 1 649 ? 29.381 29.895 -9.548 1.00 81.88 649 LEU A CA 1
ATOM 5109 C C . LEU A 1 649 ? 30.109 28.929 -10.498 1.00 81.88 649 LEU A C 1
ATOM 5111 O O . LEU A 1 649 ? 29.691 27.780 -10.636 1.00 81.88 649 LEU A O 1
ATOM 5115 N N . ILE A 1 650 ? 31.232 29.347 -11.093 1.00 84.62 650 ILE A N 1
ATOM 5116 C CA . ILE A 1 650 ? 32.069 28.464 -11.928 1.00 84.62 650 ILE A CA 1
ATOM 5117 C C . ILE A 1 650 ? 32.662 27.317 -11.095 1.00 84.62 650 ILE A C 1
ATOM 5119 O O . ILE A 1 650 ? 32.643 26.164 -11.524 1.00 84.62 650 ILE A O 1
ATOM 5123 N N . GLY A 1 651 ? 33.153 27.602 -9.884 1.00 79.69 651 GLY A N 1
ATOM 5124 C CA . GLY A 1 651 ? 33.688 26.578 -8.981 1.00 79.69 651 GLY A CA 1
ATOM 5125 C C . GLY A 1 651 ? 32.652 25.518 -8.584 1.00 79.69 651 GLY A C 1
ATOM 5126 O O . GLY A 1 651 ? 32.969 24.329 -8.553 1.00 79.69 651 GLY A O 1
ATOM 5127 N N . ILE A 1 652 ? 31.407 25.937 -8.335 1.00 78.69 652 ILE A N 1
ATOM 5128 C CA . ILE A 1 652 ? 30.278 25.046 -8.028 1.00 78.69 652 ILE A CA 1
ATOM 5129 C C . ILE A 1 652 ? 29.881 24.221 -9.265 1.00 78.69 652 ILE A C 1
ATOM 5131 O O . ILE A 1 652 ? 29.650 23.021 -9.149 1.00 78.69 652 ILE A O 1
ATOM 5135 N N . SER A 1 653 ? 29.864 24.840 -10.450 1.00 74.44 653 SER A N 1
ATOM 5136 C CA . SER A 1 653 ? 29.515 24.213 -11.736 1.00 74.44 653 SER A CA 1
ATOM 5137 C C . SER A 1 653 ? 30.451 23.056 -12.129 1.00 74.44 653 SER A C 1
ATOM 5139 O O . SER A 1 653 ? 30.007 22.044 -12.668 1.00 74.44 653 SER A O 1
ATOM 5141 N N . ILE A 1 654 ? 31.750 23.159 -11.822 1.00 75.38 654 ILE A N 1
ATOM 5142 C CA . ILE A 1 654 ? 32.758 22.152 -12.204 1.00 75.38 654 ILE A CA 1
ATOM 5143 C C . ILE A 1 654 ? 32.702 20.895 -11.317 1.00 75.38 654 ILE A C 1
ATOM 5145 O O . ILE A 1 654 ? 33.041 19.801 -11.772 1.00 75.38 654 ILE A O 1
ATOM 5149 N N . ASN A 1 655 ? 32.283 21.018 -10.054 1.00 74.25 655 ASN A N 1
ATOM 5150 C CA . ASN A 1 655 ? 32.334 19.918 -9.094 1.00 74.25 655 ASN A CA 1
ATOM 5151 C C . ASN A 1 655 ? 30.926 19.467 -8.674 1.00 74.25 655 ASN A C 1
ATOM 5153 O O . ASN A 1 655 ? 30.289 20.081 -7.818 1.00 74.25 655 ASN A O 1
ATOM 5157 N N . LYS A 1 656 ? 30.489 18.322 -9.224 1.00 65.56 656 LYS A N 1
ATOM 5158 C CA . LYS A 1 656 ? 29.193 17.684 -8.925 1.00 65.56 656 LYS A CA 1
ATOM 5159 C C . LYS A 1 656 ? 28.946 17.541 -7.415 1.00 65.56 656 LYS A C 1
ATOM 5161 O O . LYS A 1 656 ? 27.851 17.818 -6.944 1.00 65.56 656 LYS A O 1
ATOM 5166 N N . THR A 1 657 ? 29.964 17.168 -6.640 1.00 67.94 657 THR A N 1
ATOM 5167 C CA . THR A 1 657 ? 29.857 16.969 -5.185 1.00 67.94 657 THR A CA 1
ATOM 5168 C C . THR A 1 657 ? 29.656 18.284 -4.429 1.00 67.94 657 THR A C 1
ATOM 5170 O O . THR A 1 657 ? 28.930 18.320 -3.437 1.00 67.94 657 THR A O 1
ATOM 5173 N N . LEU A 1 658 ? 30.275 19.376 -4.892 1.00 65.44 658 LEU A N 1
ATOM 5174 C CA . LEU A 1 658 ? 30.058 20.718 -4.336 1.00 65.44 658 LEU A CA 1
ATOM 5175 C C . LEU A 1 658 ? 28.658 21.239 -4.667 1.00 65.44 658 LEU A C 1
ATOM 5177 O O . LEU A 1 658 ? 28.018 21.803 -3.787 1.00 65.44 658 LEU A O 1
ATOM 5181 N N . LEU A 1 659 ? 28.170 21.000 -5.888 1.00 66.12 659 LEU A N 1
ATOM 5182 C CA . LEU A 1 659 ? 26.801 21.321 -6.291 1.00 66.12 659 LEU A CA 1
ATOM 5183 C C . LEU A 1 659 ? 25.775 20.591 -5.413 1.00 66.12 659 LEU A C 1
ATOM 5185 O O . LEU A 1 659 ? 24.897 21.242 -4.855 1.00 66.12 659 LEU A O 1
ATOM 5189 N N . TYR A 1 660 ? 25.917 19.272 -5.228 1.00 63.31 660 TYR A N 1
ATOM 5190 C CA . TYR A 1 660 ? 25.025 18.492 -4.363 1.00 63.31 660 TYR A CA 1
ATOM 5191 C C . TYR A 1 660 ? 25.040 18.994 -2.922 1.00 63.31 660 TYR A C 1
ATOM 5193 O O . TYR A 1 660 ? 23.980 19.225 -2.354 1.00 63.31 660 TYR A O 1
ATOM 5201 N N . ARG A 1 661 ? 26.223 19.239 -2.344 1.00 68.69 661 ARG A N 1
ATOM 5202 C CA . ARG A 1 661 ? 26.325 19.790 -0.984 1.00 68.69 661 ARG A CA 1
ATOM 5203 C C . ARG A 1 661 ? 25.721 21.185 -0.869 1.00 68.69 661 ARG A C 1
ATOM 5205 O O . ARG A 1 661 ? 25.114 21.479 0.151 1.00 68.69 661 ARG A O 1
ATOM 5212 N N . ALA A 1 662 ? 25.884 22.039 -1.880 1.00 63.56 662 ALA A N 1
ATOM 5213 C CA . ALA A 1 662 ? 25.298 23.376 -1.902 1.00 63.56 662 ALA A CA 1
ATOM 5214 C C . ALA A 1 662 ? 23.768 23.320 -2.014 1.00 63.56 662 ALA A C 1
ATOM 5216 O O . ALA A 1 662 ? 23.086 24.018 -1.271 1.00 63.56 662 ALA A O 1
ATOM 5217 N N . LEU A 1 663 ? 23.231 22.452 -2.877 1.00 62.56 663 LEU A N 1
ATOM 5218 C CA . LEU A 1 663 ? 21.794 22.200 -2.997 1.00 62.56 663 LEU A CA 1
ATOM 5219 C C . LEU A 1 663 ? 21.219 21.591 -1.719 1.00 62.56 663 LEU A C 1
ATOM 5221 O O . LEU A 1 663 ? 20.162 22.018 -1.283 1.00 62.56 663 LEU A O 1
ATOM 5225 N N . GLU A 1 664 ? 21.927 20.665 -1.075 1.00 66.25 664 GLU A N 1
ATOM 5226 C CA . GLU A 1 664 ? 21.526 20.093 0.213 1.00 66.25 664 GLU A CA 1
ATOM 5227 C C . GLU A 1 664 ? 21.555 21.149 1.330 1.00 66.25 664 GLU A C 1
ATOM 5229 O O . GLU A 1 664 ? 20.689 21.156 2.199 1.00 66.25 664 GLU A O 1
ATOM 5234 N N . TYR A 1 665 ? 22.511 22.084 1.293 1.00 65.88 665 TYR A N 1
ATOM 5235 C CA . TYR A 1 665 ? 22.550 23.226 2.210 1.00 65.88 665 TYR A CA 1
ATOM 5236 C C . TYR A 1 665 ? 21.374 24.181 1.982 1.00 65.88 665 TYR A C 1
ATOM 5238 O O . TYR A 1 665 ? 20.755 24.621 2.946 1.00 65.88 665 TYR A O 1
ATOM 5246 N N . ILE A 1 666 ? 21.047 24.480 0.720 1.00 58.94 666 ILE A N 1
ATOM 5247 C CA . ILE A 1 666 ? 19.891 25.305 0.338 1.00 58.94 666 ILE A CA 1
ATOM 5248 C C . ILE A 1 666 ? 18.586 24.594 0.723 1.00 58.94 666 ILE A C 1
ATOM 5250 O O . ILE A 1 666 ? 17.705 25.217 1.301 1.00 58.94 666 ILE A O 1
ATOM 5254 N N . TYR A 1 667 ? 18.489 23.284 0.504 1.00 52.91 667 TYR A N 1
ATOM 5255 C CA . TYR A 1 667 ? 17.347 22.461 0.903 1.00 52.91 667 TYR A CA 1
ATOM 5256 C C . TYR A 1 667 ? 17.179 22.413 2.429 1.00 52.91 667 TYR A C 1
ATOM 5258 O O . TYR A 1 667 ? 16.073 22.537 2.937 1.00 52.91 667 TYR A O 1
ATOM 5266 N N . LYS A 1 668 ? 18.276 22.330 3.194 1.00 52.53 668 LYS A N 1
ATOM 5267 C CA . LYS A 1 668 ? 18.244 22.441 4.666 1.00 52.53 668 LYS A CA 1
ATOM 5268 C C . LYS A 1 668 ? 17.905 23.847 5.165 1.00 52.53 668 LYS A C 1
ATOM 5270 O O . LYS A 1 668 ? 17.407 23.981 6.277 1.00 52.53 668 LYS A O 1
ATOM 5275 N N . LEU A 1 669 ? 18.179 24.883 4.373 1.00 49.88 669 LEU A N 1
ATOM 5276 C CA . LEU A 1 669 ? 17.785 26.269 4.653 1.00 49.88 669 LEU A CA 1
ATOM 5277 C C . LEU A 1 669 ? 16.304 26.535 4.334 1.00 49.88 669 LEU A C 1
ATOM 5279 O O . LEU A 1 669 ? 15.725 27.447 4.918 1.00 49.88 669 LEU A O 1
ATOM 5283 N N . PHE A 1 670 ? 15.694 25.725 3.464 1.00 49.25 670 PHE A N 1
ATOM 5284 C CA . PHE A 1 670 ? 14.278 25.780 3.099 1.00 49.25 670 PHE A CA 1
ATOM 5285 C C . PHE A 1 670 ? 13.643 24.381 3.176 1.00 49.25 670 PHE A C 1
ATOM 5287 O O . PHE A 1 670 ? 13.343 23.791 2.136 1.00 49.25 670 PHE A O 1
ATOM 5294 N N . PRO A 1 671 ? 13.447 23.809 4.378 1.00 37.09 671 PRO A N 1
ATOM 5295 C CA . PRO A 1 671 ? 12.728 22.552 4.501 1.00 37.09 671 PRO A CA 1
ATOM 5296 C C . PRO A 1 671 ? 11.270 22.777 4.087 1.00 37.09 671 PRO A C 1
ATOM 5298 O O . PRO A 1 671 ? 10.501 23.413 4.806 1.00 37.09 671 PRO A O 1
ATOM 5301 N N . SER A 1 672 ? 10.879 22.253 2.926 1.00 39.25 672 SER A N 1
ATOM 5302 C CA . SER A 1 672 ? 9.471 21.999 2.640 1.00 39.25 672 SER A CA 1
ATOM 5303 C C . SER A 1 672 ? 9.015 20.886 3.578 1.00 39.25 672 SER A C 1
ATOM 5305 O O . SER A 1 672 ? 9.514 19.761 3.492 1.00 39.25 672 SER A O 1
ATOM 5307 N N . GLN A 1 673 ? 8.104 21.201 4.495 1.00 39.16 673 GLN A N 1
ATOM 5308 C CA . GLN A 1 673 ? 7.330 20.191 5.204 1.00 39.16 673 GLN A CA 1
ATOM 5309 C C . GLN A 1 673 ? 6.555 19.386 4.149 1.00 39.16 673 GLN A C 1
ATOM 5311 O O . GLN A 1 673 ? 5.586 19.879 3.589 1.00 39.16 673 GLN A O 1
ATOM 5316 N N . MET A 1 674 ? 7.019 18.181 3.811 1.00 35.16 674 MET A N 1
ATOM 5317 C CA . MET A 1 674 ? 6.150 17.157 3.229 1.00 35.16 674 MET A CA 1
ATOM 5318 C C . MET A 1 674 ? 5.424 16.515 4.410 1.00 35.16 674 MET A C 1
ATOM 5320 O O . MET A 1 674 ? 5.976 15.637 5.070 1.00 35.16 674 MET A O 1
ATOM 5324 N N . GLY A 1 675 ? 4.256 17.063 4.735 1.00 37.12 675 GLY A N 1
ATOM 5325 C CA . GLY A 1 675 ? 3.243 16.426 5.567 1.00 37.12 675 GLY A CA 1
ATOM 5326 C C . GLY A 1 675 ? 2.156 15.845 4.668 1.00 37.12 675 GLY A C 1
ATOM 5327 O O . GLY A 1 675 ? 1.956 16.329 3.554 1.00 37.12 675 GLY A O 1
ATOM 5328 N N . ASP A 1 676 ? 1.503 14.791 5.142 1.00 50.47 676 ASP A N 1
ATOM 5329 C CA . ASP A 1 676 ? 0.376 14.080 4.534 1.00 50.47 676 ASP A CA 1
ATOM 5330 C C . ASP A 1 676 ? -0.897 14.958 4.406 1.00 50.47 676 ASP A C 1
ATOM 5332 O O . ASP A 1 676 ? -1.972 14.596 4.874 1.00 50.47 676 ASP A O 1
ATOM 5336 N N . ASP A 1 677 ? -0.790 16.121 3.756 1.00 61.72 677 ASP A N 1
ATOM 5337 C CA . ASP A 1 677 ? -1.844 17.143 3.666 1.00 61.72 677 ASP A CA 1
ATOM 5338 C C . ASP A 1 677 ? -2.622 17.092 2.326 1.00 61.72 677 ASP A C 1
ATOM 5340 O O . ASP A 1 677 ? -3.179 18.092 1.863 1.00 61.72 677 ASP A O 1
ATOM 5344 N N . GLU A 1 678 ? -2.653 15.932 1.656 1.00 77.81 678 GLU A N 1
ATOM 5345 C CA . GLU A 1 678 ? -3.250 15.773 0.320 1.00 77.81 678 GLU A CA 1
ATOM 5346 C C . GLU A 1 678 ? -4.395 14.748 0.293 1.00 77.81 678 GLU A C 1
ATOM 5348 O O . GLU A 1 678 ? -4.213 13.571 0.603 1.00 77.81 678 GLU A O 1
ATOM 5353 N N . ILE A 1 679 ? -5.564 15.157 -0.209 1.00 82.56 679 ILE A N 1
ATOM 5354 C CA . ILE A 1 679 ? -6.680 14.259 -0.532 1.00 82.56 679 ILE A CA 1
ATOM 5355 C C . ILE A 1 679 ? -6.540 13.810 -1.988 1.00 82.56 679 ILE A C 1
ATOM 5357 O O . ILE A 1 679 ? -6.498 14.638 -2.903 1.00 82.56 679 ILE A O 1
ATOM 5361 N N . ARG A 1 680 ? -6.511 12.492 -2.219 1.00 83.94 680 ARG A N 1
ATOM 5362 C CA . ARG A 1 680 ? -6.433 11.898 -3.562 1.00 83.94 680 ARG A CA 1
ATOM 5363 C C . ARG A 1 680 ? -7.739 11.211 -3.930 1.00 83.94 680 ARG A C 1
ATOM 5365 O O . ARG A 1 680 ? -8.183 10.310 -3.227 1.00 83.94 680 ARG A O 1
ATOM 5372 N N . ILE A 1 681 ? -8.332 11.617 -5.048 1.00 84.75 681 ILE A N 1
ATOM 5373 C CA . ILE A 1 681 ? -9.524 10.981 -5.619 1.00 84.75 681 ILE A CA 1
ATOM 5374 C C . ILE A 1 681 ? -9.103 10.316 -6.924 1.00 84.75 681 ILE A C 1
ATOM 5376 O O . ILE A 1 681 ? -8.550 10.982 -7.796 1.00 84.75 681 ILE A O 1
ATOM 5380 N N . LYS A 1 682 ? -9.362 9.014 -7.051 1.00 82.62 682 LYS A N 1
ATOM 5381 C CA . LYS A 1 682 ? -9.051 8.221 -8.242 1.00 82.62 682 LYS A CA 1
ATOM 5382 C C . LYS A 1 682 ? -10.307 7.491 -8.706 1.00 82.62 682 LYS A C 1
ATOM 5384 O O . LYS A 1 682 ? -10.953 6.809 -7.913 1.00 82.62 682 LYS A O 1
ATOM 5389 N N . ALA A 1 683 ? -10.640 7.651 -9.979 1.00 81.38 683 ALA A N 1
ATOM 5390 C CA . ALA A 1 683 ? -11.646 6.870 -10.678 1.00 81.38 683 ALA A CA 1
ATOM 5391 C C . ALA A 1 683 ? -10.921 5.962 -11.677 1.00 81.38 683 ALA A C 1
ATOM 5393 O O . ALA A 1 683 ? -10.365 6.441 -12.661 1.00 81.38 683 ALA A O 1
ATOM 5394 N N . SER A 1 684 ? -10.904 4.666 -11.384 1.00 79.81 684 SER A N 1
ATOM 5395 C CA . SER A 1 684 ? -10.402 3.618 -12.278 1.00 79.81 684 SER A CA 1
ATOM 5396 C C . SER A 1 684 ? -11.565 2.936 -12.982 1.00 79.81 684 SER A C 1
ATOM 5398 O O . SER A 1 684 ? -12.667 2.904 -12.427 1.00 79.81 684 SER A O 1
ATOM 5400 N N . LYS A 1 685 ? -11.316 2.333 -14.149 1.00 71.75 685 LYS A N 1
ATOM 5401 C CA . LYS A 1 685 ? -12.355 1.625 -14.919 1.00 71.75 685 LYS A CA 1
ATOM 5402 C C . LYS A 1 685 ? -13.479 2.531 -15.402 1.00 71.75 685 LYS A C 1
ATOM 5404 O O . LYS A 1 685 ? -14.644 2.138 -15.442 1.00 71.75 685 LYS A O 1
ATOM 5409 N N . ALA A 1 686 ? -13.145 3.783 -15.711 1.00 70.00 686 ALA A N 1
ATOM 5410 C CA . ALA A 1 686 ? -14.105 4.693 -16.305 1.00 70.00 686 ALA A CA 1
ATOM 5411 C C . ALA A 1 686 ? -14.308 4.315 -17.776 1.00 70.00 686 ALA A C 1
ATOM 5413 O O . ALA A 1 686 ? -13.352 4.105 -18.511 1.00 70.00 686 ALA A O 1
ATOM 5414 N N . THR A 1 687 ? -15.561 4.269 -18.220 1.00 70.19 687 THR A N 1
ATOM 5415 C CA . THR A 1 687 ? -15.899 4.060 -19.631 1.00 70.19 687 THR A CA 1
ATOM 5416 C C . THR A 1 687 ? -16.599 5.303 -20.159 1.00 70.19 687 THR A C 1
ATOM 5418 O O . THR A 1 687 ? -17.615 5.725 -19.598 1.00 70.19 687 THR A O 1
ATOM 5421 N N . ALA A 1 688 ? -16.107 5.876 -21.251 1.00 69.25 688 ALA A N 1
ATOM 5422 C CA . ALA A 1 688 ? -16.878 6.816 -22.059 1.00 69.25 688 ALA A CA 1
ATOM 5423 C C . ALA A 1 688 ? -17.489 6.041 -23.236 1.00 69.25 688 ALA A C 1
ATOM 5425 O O . ALA A 1 688 ? -16.920 5.063 -23.663 1.00 69.25 688 ALA A O 1
ATOM 5426 N N . ASN A 1 689 ? -18.628 6.419 -23.798 1.00 70.12 689 ASN A N 1
ATOM 5427 C CA . ASN A 1 689 ? -19.046 5.879 -25.100 1.00 70.12 689 ASN A CA 1
ATOM 5428 C C . ASN A 1 689 ? -19.313 7.083 -25.986 1.00 70.12 689 ASN A C 1
ATOM 5430 O O . ASN A 1 689 ? -20.169 7.907 -25.652 1.00 70.12 689 ASN A O 1
ATOM 5434 N N . LEU A 1 690 ? -18.553 7.219 -27.073 1.00 75.12 690 LEU A N 1
ATOM 5435 C CA . LEU A 1 690 ? -18.682 8.351 -27.983 1.00 75.12 690 LEU A CA 1
ATOM 5436 C C . LEU A 1 690 ? -19.231 7.865 -29.322 1.00 75.12 690 LEU A C 1
ATOM 5438 O O . LEU A 1 690 ? -18.743 6.901 -29.898 1.00 75.12 690 LEU A O 1
ATOM 5442 N N . SER A 1 691 ? -20.240 8.566 -29.823 1.00 78.75 691 SER A N 1
ATOM 5443 C CA . SER A 1 691 ? -20.772 8.386 -31.170 1.00 78.75 691 SER A CA 1
ATOM 5444 C C . SER A 1 691 ? -20.654 9.720 -31.891 1.00 78.75 691 SER A C 1
ATOM 5446 O O . SER A 1 691 ? -21.049 10.749 -31.339 1.00 78.75 691 SER A O 1
ATOM 5448 N N . MET A 1 692 ? -20.119 9.714 -33.106 1.00 77.50 692 MET A N 1
ATOM 5449 C CA . MET A 1 692 ? -19.943 10.910 -33.928 1.00 77.50 692 MET A CA 1
ATOM 5450 C C . MET A 1 692 ? -20.378 10.650 -35.369 1.00 77.50 692 MET A C 1
ATOM 5452 O O . MET A 1 692 ? -20.234 9.544 -35.872 1.00 77.50 692 MET A O 1
ATOM 5456 N N . ASP A 1 693 ? -20.893 11.669 -36.048 1.00 82.69 693 ASP A N 1
ATOM 5457 C CA . ASP A 1 693 ? -21.188 11.587 -37.480 1.00 82.69 693 ASP A CA 1
ATOM 5458 C C . ASP A 1 693 ? -19.923 11.937 -38.280 1.00 82.69 693 ASP A C 1
ATOM 5460 O O . ASP A 1 693 ? -19.253 12.927 -37.976 1.00 82.69 693 ASP A O 1
ATOM 5464 N N . TRP A 1 694 ? -19.597 11.167 -39.323 1.00 80.00 694 TRP A N 1
ATOM 5465 C CA . TRP A 1 694 ? -18.463 11.450 -40.209 1.00 80.00 694 TRP A CA 1
ATOM 5466 C C . TRP A 1 694 ? -18.918 11.699 -41.647 1.00 80.00 694 TRP A C 1
ATOM 5468 O O . TRP A 1 694 ? -19.894 11.123 -42.132 1.00 80.00 694 TRP A O 1
ATOM 5478 N N . LYS A 1 695 ? -18.192 12.574 -42.349 1.00 81.69 695 LYS A N 1
ATOM 5479 C CA . LYS A 1 695 ? -18.410 12.873 -43.767 1.00 81.69 695 LYS A CA 1
ATOM 5480 C C . LYS A 1 695 ? -17.080 13.115 -44.467 1.00 81.69 695 LYS A C 1
ATOM 5482 O O . LYS A 1 695 ? -16.300 13.963 -44.044 1.00 81.69 695 LYS A O 1
ATOM 5487 N N . TYR A 1 696 ? -16.852 12.421 -45.573 1.00 77.25 696 TYR A N 1
ATOM 5488 C CA . TYR A 1 696 ? -15.708 12.631 -46.452 1.00 77.25 696 TYR A CA 1
ATOM 5489 C C . TYR A 1 696 ? -16.181 13.230 -47.775 1.00 77.25 696 TYR A C 1
ATOM 5491 O O . TYR A 1 696 ? -17.213 12.836 -48.311 1.00 77.25 696 TYR A O 1
ATOM 5499 N N . THR A 1 697 ? -15.464 14.208 -48.324 1.00 76.25 697 THR A N 1
ATOM 5500 C CA . THR A 1 697 ? -15.766 14.747 -49.657 1.00 76.25 697 THR A CA 1
ATOM 5501 C C . THR A 1 697 ? -14.470 15.042 -50.391 1.00 76.25 697 THR A C 1
ATOM 5503 O O . THR A 1 697 ? -13.671 15.866 -49.956 1.00 76.25 697 THR A O 1
ATOM 5506 N N . TYR A 1 698 ? -14.261 14.358 -51.512 1.00 72.12 698 TYR A N 1
ATOM 5507 C CA . TYR A 1 698 ? -13.147 14.600 -52.416 1.00 72.12 698 TYR A CA 1
ATOM 5508 C C . TYR A 1 698 ? -13.668 15.269 -53.681 1.00 72.12 698 TYR A C 1
ATOM 5510 O O . TYR A 1 698 ? -14.498 14.708 -54.402 1.00 72.12 698 TYR A O 1
ATOM 5518 N N . GLN A 1 699 ? -13.165 16.470 -53.951 1.00 67.38 699 GLN A N 1
ATOM 5519 C CA . GLN A 1 699 ? -13.531 17.249 -55.124 1.00 67.38 699 GLN A CA 1
ATOM 5520 C C . GLN A 1 699 ? -12.303 17.413 -56.018 1.00 67.38 699 GLN A C 1
ATOM 5522 O O . GLN A 1 699 ? -11.288 17.976 -55.611 1.00 67.38 699 GLN A O 1
ATOM 5527 N N . ASN A 1 700 ? -12.402 16.925 -57.253 1.00 57.66 700 ASN A N 1
ATOM 5528 C CA . ASN A 1 700 ? -11.446 17.229 -58.313 1.00 57.66 700 ASN A CA 1
ATOM 5529 C C . ASN A 1 700 ? -12.189 17.865 -59.499 1.00 57.66 700 ASN A C 1
ATOM 5531 O O . ASN A 1 700 ? -13.412 17.780 -59.574 1.00 57.66 700 ASN A O 1
ATOM 5535 N N . TRP A 1 701 ? -11.473 18.473 -60.451 1.00 66.31 701 TRP A N 1
ATOM 5536 C CA . TRP A 1 701 ? -12.036 19.298 -61.544 1.00 66.31 701 TRP A CA 1
ATOM 5537 C C . TRP A 1 701 ? -13.080 18.630 -62.471 1.00 66.31 701 TRP A C 1
ATOM 5539 O O . TRP A 1 701 ? -13.636 19.312 -63.329 1.00 66.31 701 TRP A O 1
ATOM 5549 N N . PHE A 1 702 ? -13.379 17.336 -62.298 1.00 50.75 702 PHE A N 1
ATOM 5550 C CA . PHE A 1 702 ? -14.407 16.609 -63.054 1.00 50.75 702 PHE A CA 1
ATOM 5551 C C . PHE A 1 702 ? -15.404 15.775 -62.225 1.00 50.75 702 PHE A C 1
ATOM 5553 O O . PHE A 1 702 ? -16.441 15.418 -62.781 1.00 50.75 702 PHE A O 1
ATOM 5560 N N . VAL A 1 703 ? -15.143 15.437 -60.951 1.00 49.59 703 VAL A N 1
ATOM 5561 C CA . VAL A 1 703 ? -16.028 14.567 -60.140 1.00 49.59 703 VAL A CA 1
ATOM 5562 C C . VAL A 1 703 ? -15.945 14.937 -58.654 1.00 49.59 703 VAL A C 1
ATOM 5564 O O . VAL A 1 703 ? -14.852 15.148 -58.126 1.00 49.59 703 VAL A O 1
ATOM 5567 N N . GLU A 1 704 ? -17.102 14.972 -57.991 1.00 69.19 704 GLU A N 1
ATOM 5568 C CA . GLU A 1 704 ? -17.251 15.081 -56.537 1.00 69.19 704 GLU A CA 1
ATOM 5569 C C . GLU A 1 704 ? -17.712 13.730 -55.980 1.00 69.19 704 GLU A C 1
ATOM 5571 O O . GLU A 1 704 ? -18.757 13.214 -56.380 1.00 69.19 704 GLU A O 1
ATOM 5576 N N . VAL A 1 705 ? -16.913 13.142 -55.089 1.00 67.31 705 VAL A N 1
ATOM 5577 C CA . VAL A 1 705 ? -17.267 11.916 -54.365 1.00 67.31 705 VAL A CA 1
ATOM 5578 C C . VAL A 1 705 ? -17.442 12.283 -52.900 1.00 67.31 705 VAL A C 1
ATOM 5580 O O . VAL A 1 705 ? -16.485 12.721 -52.262 1.00 67.31 705 VAL A O 1
ATOM 5583 N N . SER A 1 706 ? -18.657 12.116 -52.377 1.00 76.06 706 SER A N 1
ATOM 5584 C CA . SER A 1 706 ? -18.980 12.336 -50.967 1.00 76.06 706 SER A CA 1
ATOM 5585 C C . SER A 1 706 ? -19.487 11.050 -50.321 1.00 76.06 706 SER A C 1
ATOM 5587 O O . SER A 1 706 ? -20.397 10.429 -50.870 1.00 76.06 706 SER A O 1
ATOM 5589 N N . ASP A 1 707 ? -18.950 10.700 -49.156 1.00 77.94 707 ASP A N 1
ATOM 5590 C CA . ASP A 1 707 ? -19.402 9.578 -48.326 1.00 77.94 707 ASP A CA 1
ATOM 5591 C C . ASP A 1 707 ? -19.722 10.071 -46.905 1.00 77.94 707 ASP A C 1
ATOM 5593 O O . ASP A 1 707 ? -19.189 11.100 -46.480 1.00 77.94 707 ASP A O 1
ATOM 5597 N N . GLN A 1 708 ? -20.624 9.392 -46.196 1.00 80.06 708 GLN A N 1
ATOM 5598 C CA . GLN A 1 708 ? -21.051 9.766 -44.843 1.00 80.06 708 GLN A CA 1
ATOM 5599 C C . GLN A 1 708 ? -21.520 8.550 -44.031 1.00 80.06 708 GLN A C 1
ATOM 5601 O O . GLN A 1 708 ? -22.121 7.628 -44.584 1.00 80.06 708 GLN A O 1
ATOM 5606 N N . GLY A 1 709 ? -21.318 8.585 -42.716 1.00 82.31 709 GLY A N 1
ATOM 5607 C CA . GLY A 1 709 ? -21.682 7.499 -41.807 1.00 82.31 709 GLY A CA 1
ATOM 5608 C C . GLY A 1 709 ? -21.593 7.898 -40.333 1.00 82.31 709 GLY A C 1
ATOM 5609 O O . GLY A 1 709 ? -21.459 9.079 -40.013 1.00 82.31 709 GLY A O 1
ATOM 5610 N N . ILE A 1 710 ? -21.670 6.911 -39.441 1.00 79.88 710 ILE A N 1
ATOM 5611 C CA . ILE A 1 710 ? -21.546 7.089 -37.985 1.00 79.88 710 ILE A CA 1
ATOM 5612 C C . ILE A 1 710 ? -20.258 6.402 -37.541 1.00 79.88 710 ILE A C 1
ATOM 5614 O O . ILE A 1 710 ? -19.972 5.296 -37.979 1.00 79.88 710 ILE A O 1
ATOM 5618 N N . ALA A 1 711 ? -19.469 7.048 -36.696 1.00 78.00 711 ALA A N 1
ATOM 5619 C CA . ALA A 1 711 ? -18.330 6.444 -36.030 1.00 78.00 711 ALA A CA 1
ATOM 5620 C C . ALA A 1 711 ? -18.653 6.246 -34.549 1.00 78.00 711 ALA A C 1
ATOM 5622 O O . ALA A 1 711 ? -19.039 7.196 -33.861 1.00 78.00 711 ALA A O 1
ATOM 5623 N N . SER A 1 712 ? -18.485 5.026 -34.055 1.00 78.19 712 SER A N 1
ATOM 5624 C CA . SER A 1 712 ? -18.542 4.706 -32.632 1.00 78.19 712 SER A CA 1
ATOM 5625 C C . SER A 1 712 ? -17.128 4.512 -32.110 1.00 78.19 712 SER A C 1
ATOM 5627 O O . SER A 1 712 ? -16.389 3.685 -32.635 1.00 78.19 712 SER A O 1
ATOM 5629 N N . VAL A 1 713 ? -16.760 5.258 -31.075 1.00 71.12 713 VAL A N 1
ATOM 5630 C CA . VAL A 1 713 ? -15.507 5.052 -30.351 1.00 71.12 713 VAL A CA 1
ATOM 5631 C C . VAL A 1 713 ? -15.803 4.147 -29.169 1.00 71.12 713 VAL A C 1
ATOM 5633 O O . VAL A 1 713 ? -16.552 4.529 -28.262 1.00 71.12 713 VAL A O 1
ATOM 5636 N N . GLU A 1 714 ? -15.242 2.947 -29.217 1.00 65.50 714 GLU A N 1
ATOM 5637 C CA . GLU A 1 714 ? -15.262 1.977 -28.134 1.00 65.50 714 GLU A CA 1
ATOM 5638 C C . GLU A 1 714 ? -13.870 1.924 -27.502 1.00 65.50 714 GLU A C 1
ATOM 5640 O O . GLU A 1 714 ? -12.850 1.943 -28.182 1.00 65.50 714 GLU A O 1
ATOM 5645 N N . TRP A 1 715 ? -13.821 1.855 -26.179 1.00 64.44 715 TRP A N 1
ATOM 5646 C CA . TRP A 1 715 ? -12.568 1.689 -25.446 1.00 64.44 715 TRP A CA 1
ATOM 5647 C C . TRP A 1 715 ? -12.451 0.194 -25.178 1.00 64.44 715 TRP A C 1
ATOM 5649 O O . TRP A 1 715 ? -13.257 -0.374 -24.436 1.00 64.44 715 TRP A O 1
ATOM 5659 N N . THR A 1 716 ? -11.566 -0.481 -25.905 1.00 45.81 716 THR A N 1
ATOM 5660 C CA . THR A 1 716 ? -11.514 -1.944 -25.922 1.00 45.81 716 THR A CA 1
ATOM 5661 C C . THR A 1 716 ? -10.569 -2.490 -24.866 1.00 45.81 716 THR A C 1
ATOM 5663 O O . THR A 1 716 ? -9.387 -2.166 -24.829 1.00 45.81 716 THR A O 1
ATOM 5666 N N . VAL A 1 717 ? -11.076 -3.434 -24.074 1.00 42.72 717 VAL A N 1
ATOM 5667 C CA . VAL A 1 717 ? -10.258 -4.387 -23.319 1.00 42.72 717 VAL A CA 1
ATOM 5668 C C . VAL A 1 717 ? -9.726 -5.415 -24.315 1.00 42.72 717 VAL A C 1
ATOM 5670 O O . VAL A 1 717 ? -10.405 -6.409 -24.590 1.00 42.72 717 VAL A O 1
ATOM 5673 N N . ASP A 1 718 ? -8.561 -5.178 -24.922 1.00 35.06 718 ASP A N 1
ATOM 5674 C CA . ASP A 1 718 ? -8.108 -6.102 -25.959 1.00 35.06 718 ASP A CA 1
ATOM 5675 C C . ASP A 1 718 ? -7.655 -7.443 -25.353 1.00 35.06 718 ASP A C 1
ATOM 5677 O O . ASP A 1 718 ? -6.656 -7.564 -24.634 1.00 35.06 718 ASP A O 1
ATOM 5681 N N . SER A 1 719 ? -8.437 -8.483 -25.646 1.00 33.53 719 SER A N 1
ATOM 5682 C CA . SER A 1 719 ? -8.121 -9.883 -25.377 1.00 33.53 719 SER A CA 1
ATOM 5683 C C . SER A 1 719 ? -7.544 -10.504 -26.642 1.00 33.53 719 SER A C 1
ATOM 5685 O O . SER A 1 719 ? -8.104 -11.414 -27.242 1.00 33.53 719 SER A O 1
ATOM 5687 N N . GLY A 1 720 ? -6.347 -10.034 -26.983 1.00 36.47 720 GLY A N 1
ATOM 5688 C CA . GLY A 1 720 ? -5.398 -10.764 -27.800 1.00 36.47 720 GLY A CA 1
ATOM 5689 C C . GLY A 1 720 ? -5.310 -10.310 -29.246 1.00 36.47 720 GLY A C 1
ATOM 5690 O O . GLY A 1 720 ? -5.945 -10.899 -30.104 1.00 36.47 720 GLY A O 1
ATOM 5691 N N . HIS A 1 721 ? -4.316 -9.469 -29.529 1.00 27.08 721 HIS A N 1
ATOM 5692 C CA . HIS A 1 721 ? -3.242 -9.778 -30.471 1.00 27.08 721 HIS A CA 1
ATOM 5693 C C . HIS A 1 721 ? -2.033 -8.852 -30.234 1.00 27.08 721 HIS A C 1
ATOM 5695 O O . HIS A 1 721 ? -2.125 -7.648 -30.385 1.00 27.08 721 HIS A O 1
ATOM 5701 N N . GLY A 1 722 ? -0.854 -9.433 -29.970 1.00 26.02 722 GLY A N 1
ATOM 5702 C CA . GLY A 1 722 ? 0.422 -8.793 -30.330 1.00 26.02 722 GLY A CA 1
ATOM 5703 C C . GLY A 1 722 ? 1.221 -8.104 -29.220 1.00 26.02 722 GLY A C 1
ATOM 5704 O O . GLY A 1 722 ? 1.160 -6.902 -29.024 1.00 26.02 722 GLY A O 1
ATOM 5705 N N . PHE A 1 723 ? 2.101 -8.888 -28.597 1.00 27.33 723 PHE A N 1
ATOM 5706 C CA . PHE A 1 723 ? 3.412 -8.484 -28.077 1.00 27.33 723 PHE A CA 1
ATOM 5707 C C . PHE A 1 723 ? 4.029 -7.245 -28.774 1.00 27.33 723 PHE A C 1
ATOM 5709 O O . PHE A 1 723 ? 4.331 -7.320 -29.963 1.00 27.33 723 PHE A O 1
ATOM 5716 N N . PHE A 1 724 ? 4.305 -6.176 -28.019 1.00 27.31 724 PHE A N 1
ATOM 5717 C CA . PHE A 1 724 ? 5.621 -5.563 -27.739 1.00 27.31 724 PHE A CA 1
ATOM 5718 C C . PHE A 1 724 ? 5.440 -4.088 -27.287 1.00 27.31 724 PHE A C 1
ATOM 5720 O O . PHE A 1 724 ? 4.610 -3.369 -27.819 1.00 27.31 724 PHE A O 1
ATOM 5727 N N . TYR A 1 725 ? 6.271 -3.656 -26.326 1.00 27.31 725 TYR A N 1
ATOM 5728 C CA . TYR A 1 725 ? 6.481 -2.287 -25.798 1.00 27.31 725 TYR A CA 1
ATOM 5729 C C . TYR A 1 725 ? 5.357 -1.618 -24.970 1.00 27.31 725 TYR A C 1
ATOM 5731 O O . TYR A 1 725 ? 4.607 -0.794 -25.470 1.00 27.31 725 TYR A O 1
ATOM 5739 N N . LYS A 1 726 ? 5.373 -1.838 -23.649 1.00 24.64 726 LYS A N 1
ATOM 5740 C CA . LYS A 1 726 ? 5.377 -0.774 -22.617 1.00 24.64 726 LYS A CA 1
ATOM 5741 C C . LYS A 1 726 ? 5.531 -1.439 -21.245 1.00 24.64 726 LYS A C 1
ATOM 5743 O O . LYS A 1 726 ? 4.678 -2.204 -20.813 1.00 24.64 726 LYS A O 1
ATOM 5748 N N . LEU A 1 727 ? 6.669 -1.205 -20.596 1.00 26.42 727 LEU A N 1
ATOM 5749 C CA . LEU A 1 727 ? 6.899 -1.563 -19.200 1.00 26.42 727 LEU A CA 1
ATOM 5750 C C . LEU A 1 727 ? 6.907 -0.273 -18.377 1.00 26.42 727 LEU A C 1
ATOM 5752 O O . LEU A 1 727 ? 7.708 0.616 -18.651 1.00 26.42 727 LEU A O 1
ATOM 5756 N N . GLN A 1 728 ? 6.063 -0.294 -17.342 1.00 24.30 728 GLN A N 1
ATOM 5757 C CA . GLN A 1 728 ? 6.309 0.208 -15.990 1.00 24.30 728 GLN A CA 1
ATOM 5758 C C . GLN A 1 728 ? 5.842 1.631 -15.616 1.00 24.30 728 GLN A C 1
ATOM 5760 O O . GLN A 1 728 ? 6.626 2.570 -15.590 1.00 24.30 728 GLN A O 1
ATOM 5765 N N . GLU A 1 729 ? 4.626 1.707 -15.065 1.00 27.30 729 GLU A N 1
ATOM 5766 C CA . GLU A 1 729 ? 4.363 2.375 -13.782 1.00 27.30 729 GLU A CA 1
ATOM 5767 C C . GLU A 1 729 ? 3.480 1.459 -12.915 1.00 27.30 729 GLU A C 1
ATOM 5769 O O . GLU A 1 729 ? 2.344 1.169 -13.249 1.00 27.30 729 GLU A O 1
ATOM 5774 N N . GLU A 1 730 ? 4.009 0.974 -11.788 1.00 28.19 730 GLU A N 1
ATOM 5775 C CA . GLU A 1 730 ? 3.181 0.483 -10.678 1.00 28.19 730 GLU A CA 1
ATOM 5776 C C . GLU A 1 730 ? 3.756 1.051 -9.374 1.00 28.19 730 GLU A C 1
ATOM 5778 O O . GLU A 1 730 ? 4.676 0.508 -8.750 1.00 28.19 730 GLU A O 1
ATOM 5783 N N . ALA A 1 731 ? 3.198 2.183 -8.957 1.00 26.64 731 ALA A N 1
ATOM 5784 C CA . ALA A 1 731 ? 2.598 2.249 -7.635 1.00 26.64 731 ALA A CA 1
ATOM 5785 C C . ALA A 1 731 ? 1.081 2.202 -7.865 1.00 26.64 731 ALA A C 1
ATOM 5787 O O . ALA A 1 731 ? 0.600 2.915 -8.735 1.00 26.64 731 ALA A O 1
ATOM 5788 N N . PHE A 1 732 ? 0.370 1.409 -7.062 1.00 27.91 732 PHE A N 1
ATOM 5789 C CA . PHE A 1 732 ? -1.019 0.945 -7.227 1.00 27.91 732 PHE A CA 1
ATOM 5790 C C . PHE A 1 732 ? -1.134 -0.328 -8.063 1.00 27.91 732 PHE A C 1
ATOM 5792 O O . PHE A 1 732 ? -0.695 -0.396 -9.199 1.00 27.91 732 PHE A O 1
ATOM 5799 N N . GLY A 1 733 ? -1.621 -1.375 -7.399 1.00 26.39 733 GLY A N 1
ATOM 5800 C CA . GLY A 1 733 ? -1.641 -2.725 -7.925 1.00 26.39 733 GLY A CA 1
ATOM 5801 C C . GLY A 1 733 ? -2.837 -3.036 -8.811 1.00 26.39 733 GLY A C 1
ATOM 5802 O O . GLY A 1 733 ? -3.799 -2.280 -8.877 1.00 26.39 733 GLY A O 1
ATOM 5803 N N . GLU A 1 734 ? -2.734 -4.245 -9.359 1.00 28.84 734 GLU A N 1
ATOM 5804 C CA . GLU A 1 734 ? -3.766 -5.034 -10.027 1.00 28.84 734 GLU A CA 1
ATOM 5805 C C . GLU A 1 734 ? -4.213 -4.456 -11.373 1.00 28.84 734 GLU A C 1
ATOM 5807 O O . GLU A 1 734 ? -4.954 -3.487 -11.418 1.00 28.84 734 GLU A O 1
ATOM 5812 N N . TYR A 1 735 ? -3.748 -5.088 -12.461 1.00 31.91 735 TYR A N 1
ATOM 5813 C CA . TYR A 1 735 ? -4.169 -4.905 -13.856 1.00 31.91 735 TYR A CA 1
ATOM 5814 C C . TYR A 1 735 ? -5.521 -4.184 -14.002 1.00 31.91 735 TYR A C 1
ATOM 5816 O O . TYR A 1 735 ? -6.582 -4.789 -13.817 1.00 31.91 735 TYR A O 1
ATOM 5824 N N . VAL A 1 736 ? -5.486 -2.902 -14.361 1.00 31.72 736 VAL A N 1
ATOM 5825 C CA . VAL A 1 736 ? -6.672 -2.174 -14.805 1.00 31.72 736 VAL A CA 1
ATOM 5826 C C . VAL A 1 736 ? -6.446 -1.778 -16.252 1.00 31.72 736 VAL A C 1
ATOM 5828 O O . VAL A 1 736 ? -5.725 -0.840 -16.538 1.00 31.72 736 VAL A O 1
ATOM 5831 N N . GLN A 1 737 ? -7.026 -2.572 -17.142 1.00 48.50 737 GLN A N 1
ATOM 5832 C CA . GLN A 1 737 ? -7.400 -2.165 -18.491 1.00 48.50 737 GLN A CA 1
ATOM 5833 C C . GLN A 1 737 ? -8.576 -1.200 -18.296 1.00 48.50 737 GLN A C 1
ATOM 5835 O O . GLN A 1 737 ? -9.523 -1.675 -17.671 1.00 48.50 737 GLN A O 1
ATOM 5840 N N . ASP A 1 738 ? -8.465 0.094 -18.654 1.00 58.50 738 ASP A N 1
ATOM 5841 C CA . ASP A 1 738 ? -9.544 1.108 -18.833 1.00 58.50 738 ASP A CA 1
ATOM 5842 C C . ASP A 1 738 ? -9.066 2.539 -18.457 1.00 58.50 738 ASP A C 1
ATOM 5844 O O . ASP A 1 738 ? -8.142 2.707 -17.666 1.00 58.50 738 ASP A O 1
ATOM 5848 N N . MET A 1 739 ? -9.772 3.589 -18.914 1.00 70.12 739 MET A N 1
ATOM 5849 C CA . MET A 1 739 ? -9.476 4.999 -18.591 1.00 70.12 739 MET A CA 1
ATOM 5850 C C . MET A 1 739 ? -9.396 5.278 -17.072 1.00 70.12 739 MET A C 1
ATOM 5852 O O . MET A 1 739 ? -10.281 4.900 -16.286 1.00 70.12 739 MET A O 1
ATOM 5856 N N . GLU A 1 740 ? -8.378 6.051 -16.679 1.00 80.31 740 GLU A N 1
ATOM 5857 C CA . GLU A 1 740 ? -8.111 6.474 -15.306 1.00 80.31 740 GLU A CA 1
ATOM 5858 C C . GLU A 1 740 ? -8.139 8.003 -15.161 1.00 80.31 740 GLU A C 1
ATOM 5860 O O . GLU A 1 740 ? -7.450 8.735 -15.864 1.00 80.31 740 GLU A O 1
ATOM 5865 N N . ALA A 1 741 ? -8.899 8.512 -14.187 1.00 81.81 741 ALA A N 1
ATOM 5866 C CA . ALA A 1 741 ? -8.898 9.930 -13.832 1.00 81.81 741 ALA A CA 1
ATOM 5867 C C . ALA A 1 741 ? -8.525 10.138 -12.360 1.00 81.81 741 ALA A C 1
ATOM 5869 O O . ALA A 1 741 ? -9.091 9.514 -11.460 1.00 81.81 741 ALA A O 1
ATOM 5870 N N . GLY A 1 742 ? -7.588 11.053 -12.110 1.00 81.56 742 GLY A N 1
ATOM 5871 C CA . GLY A 1 742 ? -7.028 11.336 -10.794 1.00 81.56 742 GLY A CA 1
ATOM 5872 C C . GLY A 1 742 ? -7.046 12.823 -10.439 1.00 81.56 742 GLY A C 1
ATOM 5873 O O . GLY A 1 742 ? -6.752 13.689 -11.263 1.00 81.56 742 GLY A O 1
ATOM 5874 N N . LEU A 1 743 ? -7.343 13.122 -9.176 1.00 85.00 743 LEU A N 1
ATOM 5875 C CA . LEU A 1 743 ? -7.294 14.461 -8.593 1.00 85.00 743 LEU A CA 1
ATOM 5876 C C . LEU A 1 743 ? -6.490 14.452 -7.297 1.00 85.00 743 LEU A C 1
ATOM 5878 O O . LEU A 1 743 ? -6.650 13.555 -6.468 1.00 85.00 743 LEU A O 1
ATOM 5882 N N . LYS A 1 744 ? -5.683 15.494 -7.101 1.00 87.00 744 LYS A N 1
ATOM 5883 C CA . LYS A 1 744 ? -5.043 15.816 -5.824 1.00 87.00 744 LYS A CA 1
ATOM 5884 C C . LYS A 1 744 ? -5.533 17.166 -5.338 1.00 87.00 744 LYS A C 1
ATOM 5886 O O . LYS A 1 744 ? -5.472 18.160 -6.065 1.00 87.00 744 LYS A O 1
ATOM 5891 N N . LEU A 1 745 ? -6.013 17.193 -4.106 1.00 86.88 745 LEU A N 1
ATOM 5892 C CA . LEU A 1 745 ? -6.668 18.340 -3.497 1.00 86.88 745 LEU A CA 1
ATOM 5893 C C . LEU A 1 745 ? -6.011 18.643 -2.148 1.00 86.88 745 LEU A C 1
ATOM 5895 O O . LEU A 1 745 ? -5.683 17.713 -1.416 1.00 86.88 745 LEU A O 1
ATOM 5899 N N . SER A 1 746 ? -5.878 19.923 -1.801 1.00 87.50 746 SER A N 1
ATOM 5900 C CA . SER A 1 746 ? -5.598 20.362 -0.429 1.00 87.50 746 SER A CA 1
ATOM 5901 C C . SER A 1 746 ? -6.841 21.007 0.178 1.00 87.50 746 SER A C 1
ATOM 5903 O O . SER A 1 746 ? -7.653 21.619 -0.528 1.00 87.50 746 SER A O 1
ATOM 5905 N N . LEU A 1 747 ? -7.006 20.853 1.490 1.00 86.56 747 LEU A N 1
ATOM 5906 C CA . LEU A 1 747 ? -8.108 21.438 2.246 1.00 86.56 747 LEU A CA 1
ATOM 5907 C C . LEU A 1 747 ? -7.533 22.272 3.389 1.00 86.56 747 LEU A C 1
ATOM 5909 O O . LEU A 1 747 ? -6.823 21.750 4.237 1.00 86.56 747 LEU A O 1
ATOM 5913 N N . GLU A 1 748 ? -7.853 23.561 3.408 1.00 87.25 748 GLU A N 1
ATOM 5914 C CA . GLU A 1 748 ? -7.284 24.536 4.347 1.00 87.25 748 GLU A CA 1
ATOM 5915 C C . GLU A 1 748 ? -8.401 25.367 4.987 1.00 87.25 748 GLU A C 1
ATOM 5917 O O . GLU A 1 748 ? -9.453 25.598 4.377 1.00 87.25 748 GLU A O 1
ATOM 5922 N N . ASN A 1 749 ? -8.184 25.859 6.207 1.00 84.38 749 ASN A N 1
ATOM 5923 C CA . ASN A 1 749 ? -9.091 26.811 6.836 1.00 84.38 749 ASN A CA 1
ATOM 5924 C C . ASN A 1 749 ? -8.753 28.233 6.384 1.00 84.38 749 ASN A C 1
ATOM 5926 O O . ASN A 1 749 ? -7.652 28.745 6.576 1.00 84.38 749 ASN A O 1
ATOM 5930 N N . HIS A 1 750 ? -9.739 28.911 5.808 1.00 81.44 750 HIS A N 1
ATOM 5931 C CA . HIS A 1 750 ? -9.602 30.274 5.334 1.00 81.44 750 HIS A CA 1
ATOM 5932 C C . HIS A 1 750 ? -10.669 31.171 5.967 1.00 81.44 750 HIS A C 1
ATOM 5934 O O . HIS A 1 750 ? -11.776 31.325 5.449 1.00 81.44 750 HIS A O 1
ATOM 5940 N N . GLY A 1 751 ? -10.313 31.806 7.086 1.00 75.56 751 GLY A N 1
ATOM 5941 C CA . GLY A 1 751 ? -11.169 32.790 7.754 1.00 75.56 751 GLY A CA 1
ATOM 5942 C C . GLY A 1 751 ? -12.398 32.188 8.443 1.00 75.56 751 GLY A C 1
ATOM 5943 O O . GLY A 1 751 ? -13.433 32.847 8.497 1.00 75.56 751 GLY A O 1
ATOM 5944 N N . GLY A 1 752 ? -12.298 30.953 8.948 1.00 73.50 752 GLY A N 1
ATOM 5945 C CA . GLY A 1 752 ? -13.389 30.249 9.633 1.00 73.50 752 GLY A CA 1
ATOM 5946 C C . GLY A 1 752 ? -14.277 29.405 8.712 1.00 73.50 752 GLY A C 1
ATOM 5947 O O . GLY A 1 752 ? -15.194 28.751 9.208 1.00 73.50 752 GLY A O 1
ATOM 5948 N N . GLY A 1 753 ? -13.997 29.399 7.402 1.00 79.19 753 GLY A N 1
ATOM 5949 C CA . GLY A 1 753 ? -14.599 28.519 6.397 1.00 79.19 753 GLY A CA 1
ATOM 5950 C C . GLY A 1 753 ? -13.561 27.603 5.741 1.00 79.19 753 GLY A C 1
ATOM 5951 O O . GLY A 1 753 ? -12.358 27.841 5.841 1.00 79.19 753 GLY A O 1
ATOM 5952 N N . LEU A 1 754 ? -14.015 26.557 5.049 1.00 83.75 754 LEU A N 1
ATOM 5953 C CA . LEU A 1 754 ? -13.133 25.591 4.388 1.00 83.75 754 LEU A CA 1
ATOM 5954 C C . LEU A 1 754 ? -12.845 25.999 2.941 1.00 83.75 754 LEU A C 1
ATOM 5956 O O . LEU A 1 754 ? -13.760 26.243 2.152 1.00 83.75 754 LEU A O 1
ATOM 5960 N N . LYS A 1 755 ? -11.565 26.030 2.575 1.00 87.12 755 LYS A N 1
ATOM 5961 C CA . LYS A 1 755 ? -11.095 26.284 1.215 1.00 87.12 755 LYS A CA 1
ATOM 5962 C C . LYS A 1 755 ? -10.489 25.010 0.638 1.00 87.12 755 LYS A C 1
ATOM 5964 O O . LYS A 1 755 ? -9.499 24.497 1.143 1.00 87.12 755 LYS A O 1
ATOM 5969 N N . LEU A 1 756 ? -11.078 24.544 -0.458 1.00 87.75 756 LEU A N 1
ATOM 5970 C CA . LEU A 1 756 ? -10.557 23.441 -1.257 1.00 87.75 756 LEU A CA 1
ATOM 5971 C C . LEU A 1 756 ? -9.700 24.002 -2.397 1.00 87.75 756 LEU A C 1
ATOM 5973 O O . LEU A 1 756 ? -10.190 24.824 -3.177 1.00 87.75 756 LEU A O 1
ATOM 5977 N N . SER A 1 757 ? -8.453 23.554 -2.506 1.00 85.75 757 SER A N 1
ATOM 5978 C CA . SER A 1 757 ? -7.538 23.940 -3.584 1.00 85.75 757 SER A CA 1
ATOM 5979 C C . SER A 1 757 ? -7.157 22.716 -4.415 1.00 85.75 757 SER A C 1
ATOM 5981 O O . SER A 1 757 ? -6.881 21.645 -3.882 1.00 85.75 757 SER A O 1
ATOM 5983 N N . LEU A 1 758 ? -7.147 22.869 -5.739 1.00 84.25 758 LEU A N 1
ATOM 5984 C CA . LEU A 1 758 ? -6.688 21.832 -6.658 1.00 84.25 758 LEU A CA 1
ATOM 5985 C C . LEU A 1 758 ? -5.164 21.909 -6.795 1.00 84.25 758 LEU A C 1
ATOM 5987 O O . LEU A 1 758 ? -4.648 22.941 -7.220 1.00 84.25 758 LEU A O 1
ATOM 5991 N N . LEU A 1 759 ? -4.467 20.825 -6.455 1.00 83.81 759 LEU A N 1
ATOM 5992 C CA . LEU A 1 759 ? -3.015 20.710 -6.612 1.00 83.81 759 LEU A CA 1
ATOM 5993 C C . LEU A 1 759 ? -2.647 20.117 -7.974 1.00 83.81 759 LEU A C 1
ATOM 5995 O O . LEU A 1 759 ? -1.721 20.587 -8.629 1.00 83.81 759 LEU A O 1
ATOM 5999 N N . ASP A 1 760 ? -3.366 19.071 -8.383 1.00 81.75 760 ASP A N 1
ATOM 6000 C CA . ASP A 1 760 ? -3.049 18.278 -9.569 1.00 81.75 760 ASP A CA 1
ATOM 6001 C C . ASP A 1 760 ? -4.321 17.604 -10.099 1.00 81.75 760 ASP A C 1
ATOM 6003 O O . ASP A 1 760 ? -5.163 17.143 -9.324 1.00 81.75 760 ASP A O 1
ATOM 6007 N N . SER A 1 761 ? -4.457 17.530 -11.417 1.00 80.00 761 SER A N 1
ATOM 6008 C CA . SER A 1 761 ? -5.568 16.868 -12.102 1.00 80.00 761 SER A CA 1
ATOM 6009 C C . SER A 1 761 ? -5.021 16.160 -13.327 1.00 80.00 761 SER A C 1
ATOM 6011 O O . SER A 1 761 ? -4.398 16.809 -14.171 1.00 80.00 761 SER A O 1
ATOM 6013 N N . ARG A 1 762 ? -5.265 14.858 -13.440 1.00 78.44 762 ARG A N 1
ATOM 6014 C CA . ARG A 1 762 ? -4.833 14.055 -14.581 1.00 78.44 762 ARG A CA 1
ATOM 6015 C C . ARG A 1 762 ? -5.931 13.111 -15.034 1.00 78.44 762 ARG A C 1
ATOM 6017 O O . ARG A 1 762 ? -6.776 12.697 -14.244 1.00 78.44 762 ARG A O 1
ATOM 6024 N N . CYS A 1 763 ? -5.896 12.800 -16.314 1.00 80.31 763 CYS A N 1
ATOM 6025 C CA . CYS A 1 763 ? -6.710 11.793 -16.958 1.00 80.31 763 CYS A CA 1
ATOM 6026 C C . CYS A 1 763 ? -5.787 11.078 -17.936 1.00 80.31 763 CYS A C 1
ATOM 6028 O O . CYS A 1 763 ? -5.075 11.768 -18.657 1.00 80.31 763 CYS A O 1
ATOM 6030 N N . GLU A 1 764 ? -5.789 9.755 -17.905 1.00 78.25 764 GLU A N 1
ATOM 6031 C CA . GLU A 1 764 ? -5.021 8.889 -18.793 1.00 78.25 764 GLU A CA 1
ATOM 6032 C C . GLU A 1 764 ? -5.984 7.901 -19.443 1.00 78.25 764 GLU A C 1
ATOM 6034 O O . GLU A 1 764 ? -6.893 7.374 -18.784 1.00 78.25 764 GLU A O 1
ATOM 6039 N N . VAL A 1 765 ? -5.827 7.702 -20.745 1.00 74.19 765 VAL A N 1
ATOM 6040 C CA . VAL A 1 765 ? -6.675 6.813 -21.531 1.00 74.19 765 VAL A CA 1
ATOM 6041 C C . VAL A 1 765 ? -5.794 5.827 -22.295 1.00 74.19 765 VAL A C 1
ATOM 6043 O O . VAL A 1 765 ? -4.952 6.238 -23.075 1.00 74.19 765 VAL A O 1
ATOM 6046 N N . ASP A 1 766 ? -5.974 4.526 -22.058 1.00 67.00 766 ASP A N 1
ATOM 6047 C CA . ASP A 1 766 ? -5.028 3.509 -22.541 1.00 67.00 766 ASP A CA 1
ATOM 6048 C C . ASP A 1 766 ? -5.118 3.212 -24.048 1.00 67.00 766 ASP A C 1
ATOM 6050 O O . ASP A 1 766 ? -4.095 3.214 -24.732 1.00 67.00 766 ASP A O 1
ATOM 6054 N N . ASP A 1 767 ? -6.314 2.872 -24.551 1.00 66.81 767 ASP A N 1
ATOM 6055 C CA . ASP A 1 767 ? -6.505 2.390 -25.926 1.00 66.81 767 ASP A CA 1
ATOM 6056 C C . ASP A 1 767 ? -7.883 2.784 -26.482 1.00 66.81 767 ASP A C 1
ATOM 6058 O O . ASP A 1 767 ? -8.902 2.726 -25.780 1.00 66.81 767 ASP A O 1
ATOM 6062 N N . VAL A 1 768 ? -7.911 3.214 -27.744 1.00 70.44 768 VAL A N 1
ATOM 6063 C CA . VAL A 1 768 ? -9.079 3.828 -28.396 1.00 70.44 768 VAL A CA 1
ATOM 6064 C C . VAL A 1 768 ? -9.352 3.120 -29.719 1.00 70.44 768 VAL A C 1
ATOM 6066 O O . VAL A 1 768 ? -8.603 3.286 -30.680 1.00 70.44 768 VAL A O 1
ATOM 6069 N N . ASP A 1 769 ? -10.457 2.374 -29.797 1.00 72.62 769 ASP A N 1
ATOM 6070 C CA . ASP A 1 769 ? -10.905 1.717 -31.027 1.00 72.62 769 ASP A CA 1
ATOM 6071 C C . ASP A 1 769 ? -12.038 2.529 -31.670 1.00 72.62 769 ASP A C 1
ATOM 6073 O O . ASP A 1 769 ? -13.095 2.767 -31.077 1.00 72.62 769 ASP A O 1
ATOM 6077 N N . ILE A 1 770 ? -11.829 2.997 -32.900 1.00 75.38 770 ILE A N 1
ATOM 6078 C CA . ILE A 1 770 ? -12.795 3.840 -33.612 1.00 75.38 770 ILE A CA 1
ATOM 6079 C C . ILE A 1 770 ? -13.449 3.005 -34.702 1.00 75.38 770 ILE A C 1
ATOM 6081 O O . ILE A 1 770 ? -12.870 2.806 -35.758 1.00 75.38 770 ILE A O 1
ATOM 6085 N N . LYS A 1 771 ? -14.690 2.566 -34.526 1.00 78.00 771 LYS A N 1
ATOM 6086 C CA . LYS A 1 771 ? -15.413 1.804 -35.554 1.00 78.00 771 LYS A CA 1
ATOM 6087 C C . LYS A 1 771 ? -16.220 2.733 -36.450 1.00 78.00 771 LYS A C 1
ATOM 6089 O O . LYS A 1 771 ? -17.081 3.464 -35.968 1.00 78.00 771 LYS A O 1
ATOM 6094 N N . LEU A 1 772 ? -15.960 2.698 -37.758 1.00 77.50 772 LEU A N 1
ATOM 6095 C CA . LEU A 1 772 ? -16.735 3.436 -38.758 1.00 77.50 772 LEU A CA 1
ATOM 6096 C C . LEU A 1 772 ? -17.854 2.567 -39.350 1.00 77.50 772 LEU A C 1
ATOM 6098 O O . LEU A 1 772 ? -17.587 1.606 -40.072 1.00 77.50 772 LEU A O 1
ATOM 6102 N N . ASP A 1 773 ? -19.104 2.984 -39.192 1.00 74.81 773 ASP A N 1
ATOM 6103 C CA . ASP A 1 773 ? -20.275 2.382 -39.830 1.00 74.81 773 ASP A CA 1
ATOM 6104 C C . ASP A 1 773 ? -20.769 3.226 -41.024 1.00 74.81 773 ASP A C 1
ATOM 6106 O O . ASP A 1 773 ? -21.026 4.427 -40.899 1.00 74.81 773 ASP A O 1
ATOM 6110 N N . GLY A 1 774 ? -20.958 2.584 -42.188 1.00 64.50 774 GLY A N 1
ATOM 6111 C CA . GLY A 1 774 ? -21.564 3.173 -43.398 1.00 64.50 774 GLY A CA 1
ATOM 6112 C C . GLY A 1 774 ? -20.658 3.246 -44.642 1.00 64.50 774 GLY A C 1
ATOM 6113 O O . GLY A 1 774 ? -19.449 3.397 -44.558 1.00 64.50 774 GLY A O 1
ATOM 6114 N N . GLY A 1 775 ? -21.239 3.152 -45.843 1.00 64.62 775 GLY A N 1
ATOM 6115 C CA . GLY A 1 775 ? -20.513 3.417 -47.098 1.00 64.62 775 GLY A CA 1
ATOM 6116 C C . GLY A 1 775 ? -19.251 2.563 -47.312 1.00 64.62 775 GLY A C 1
ATOM 6117 O O . GLY A 1 775 ? -19.272 1.341 -47.145 1.00 64.62 775 GLY A O 1
ATOM 6118 N N . ALA A 1 776 ? -18.150 3.203 -47.717 1.00 66.19 776 ALA A N 1
ATOM 6119 C CA . ALA A 1 776 ? -16.841 2.577 -47.904 1.00 66.19 776 ALA A CA 1
ATOM 6120 C C . ALA A 1 776 ? -15.957 2.643 -46.637 1.00 66.19 776 ALA A C 1
ATOM 6122 O O . ALA A 1 776 ? -14.748 2.817 -46.767 1.00 66.19 776 ALA A O 1
ATOM 6123 N N . SER A 1 777 ? -16.519 2.479 -45.426 1.00 62.00 777 SER A N 1
ATOM 6124 C CA . SER A 1 777 ? -15.794 2.521 -44.133 1.00 62.00 777 SER A CA 1
ATOM 6125 C C . SER A 1 777 ? -14.425 1.831 -44.129 1.00 62.00 777 SER A C 1
ATOM 6127 O O . SER A 1 777 ? -13.460 2.378 -43.602 1.00 62.00 777 SER A O 1
ATOM 6129 N N . TRP A 1 778 ? -14.304 0.660 -44.768 1.00 65.94 778 TRP A N 1
ATOM 6130 C CA . TRP A 1 778 ? -13.050 -0.105 -44.851 1.00 65.94 778 TRP A CA 1
ATOM 6131 C C . TRP A 1 778 ? -11.888 0.666 -45.507 1.00 65.94 778 TRP A C 1
ATOM 6133 O O . TRP A 1 778 ? -10.728 0.362 -45.247 1.00 65.94 778 TRP A O 1
ATOM 6143 N N . LEU A 1 779 ? -12.188 1.648 -46.366 1.00 60.72 779 LEU A N 1
ATOM 6144 C CA . LEU A 1 779 ? -11.204 2.490 -47.050 1.00 60.72 779 LEU A CA 1
ATOM 6145 C C . LEU A 1 779 ? -10.671 3.606 -46.138 1.00 60.72 779 LEU A C 1
ATOM 6147 O O . LEU A 1 779 ? -9.528 4.029 -46.298 1.00 60.72 779 LEU A O 1
ATOM 6151 N N . TYR A 1 780 ? -11.499 4.086 -45.205 1.00 66.12 780 TYR A N 1
ATOM 6152 C CA . TYR A 1 780 ? -11.199 5.232 -44.342 1.00 66.12 780 TYR A CA 1
ATOM 6153 C C . TYR A 1 780 ? -10.716 4.830 -42.946 1.00 66.12 780 TYR A C 1
ATOM 6155 O O . TYR A 1 780 ? -10.065 5.644 -42.298 1.00 66.12 780 TYR A O 1
ATOM 6163 N N . GLN A 1 781 ? -10.959 3.585 -42.522 1.00 69.12 781 GLN A N 1
ATOM 6164 C CA . GLN A 1 781 ? -10.569 3.051 -41.213 1.00 69.12 781 GLN A CA 1
ATOM 6165 C C . GLN A 1 781 ? -9.101 3.357 -40.869 1.00 69.12 781 GLN A C 1
ATOM 6167 O O . GLN A 1 781 ? -8.835 4.061 -39.907 1.00 69.12 781 GLN A O 1
ATOM 6172 N N . GLY A 1 782 ? -8.152 3.002 -41.744 1.00 60.50 782 GLY A N 1
ATOM 6173 C CA . GLY A 1 782 ? -6.722 3.248 -41.492 1.00 60.50 782 GLY A CA 1
ATOM 6174 C C . GLY A 1 782 ? -6.285 4.722 -41.512 1.00 60.50 782 GLY A C 1
ATOM 6175 O O . GLY A 1 782 ? -5.191 5.040 -41.058 1.00 60.50 782 GLY A O 1
ATOM 6176 N N . VAL A 1 783 ? -7.107 5.635 -42.047 1.00 60.62 783 VAL A N 1
ATOM 6177 C CA . VAL A 1 783 ? -6.875 7.089 -41.940 1.00 60.62 783 VAL A CA 1
ATOM 6178 C C . VAL A 1 783 ? -7.467 7.623 -40.637 1.00 60.62 783 VAL A C 1
ATOM 6180 O O . VAL A 1 783 ? -6.905 8.543 -40.055 1.00 60.62 783 VAL A O 1
ATOM 6183 N N . VAL A 1 784 ? -8.579 7.047 -40.177 1.00 64.62 784 VAL A N 1
ATOM 6184 C CA . VAL A 1 784 ? -9.253 7.410 -38.926 1.00 64.62 784 VAL A CA 1
ATOM 6185 C C . VAL A 1 784 ? -8.491 6.903 -37.700 1.00 64.62 784 VAL A C 1
ATOM 6187 O O . VAL A 1 784 ? -8.368 7.657 -36.739 1.00 64.62 784 VAL A O 1
ATOM 6190 N N . ASP A 1 785 ? -7.856 5.731 -37.778 1.00 66.00 785 ASP A N 1
ATOM 6191 C CA . ASP A 1 785 ? -6.953 5.218 -36.734 1.00 66.00 785 ASP A CA 1
ATOM 6192 C C . ASP A 1 785 ? -5.783 6.190 -36.466 1.00 66.00 785 ASP A C 1
ATOM 6194 O O . ASP A 1 785 ? -5.312 6.322 -35.340 1.00 66.00 785 ASP A O 1
ATOM 6198 N N . ALA A 1 786 ? -5.352 6.964 -37.473 1.00 67.00 786 ALA A N 1
ATOM 6199 C CA . ALA A 1 786 ? -4.312 7.987 -37.310 1.00 67.00 786 ALA A CA 1
ATOM 6200 C C . ALA A 1 786 ? -4.767 9.219 -36.496 1.00 67.00 786 ALA A C 1
ATOM 6202 O O . ALA A 1 786 ? -3.933 10.034 -36.099 1.00 67.00 786 ALA A O 1
ATOM 6203 N N . PHE A 1 787 ? -6.074 9.379 -36.257 1.00 68.56 787 PHE A N 1
ATOM 6204 C CA . PHE A 1 787 ? -6.626 10.414 -35.377 1.00 68.56 787 PHE A CA 1
ATOM 6205 C C . PHE A 1 787 ? -6.833 9.926 -33.937 1.00 68.56 787 PHE A C 1
ATOM 6207 O O . PHE A 1 787 ? -7.249 10.736 -33.107 1.00 68.56 787 PHE A O 1
ATOM 6214 N N . SER A 1 788 ? -6.523 8.660 -33.634 1.00 69.69 788 SER A N 1
ATOM 6215 C CA . SER A 1 788 ? -6.686 8.062 -32.303 1.00 69.69 788 SER A CA 1
ATOM 6216 C C . SER A 1 788 ? -6.020 8.907 -31.207 1.00 69.69 788 SER A C 1
ATOM 6218 O O . SER A 1 788 ? -6.724 9.444 -30.354 1.00 69.69 788 SER A O 1
ATOM 6220 N N . ASP A 1 789 ? -4.726 9.220 -31.353 1.00 71.31 789 ASP A N 1
ATOM 6221 C CA . ASP A 1 789 ? -3.965 10.071 -30.419 1.00 71.31 789 ASP A CA 1
ATOM 6222 C C . ASP A 1 789 ? -4.603 11.461 -30.192 1.00 71.31 789 ASP A C 1
ATOM 6224 O O . ASP A 1 789 ? -4.531 12.051 -29.111 1.00 71.31 789 ASP A O 1
ATOM 6228 N N . HIS A 1 790 ? -5.224 12.036 -31.230 1.00 74.25 790 HIS A N 1
ATOM 6229 C CA . HIS A 1 790 ? -5.863 13.353 -31.131 1.00 74.25 790 HIS A CA 1
ATOM 6230 C C . HIS A 1 790 ? -7.201 13.277 -30.391 1.00 74.25 790 HIS A C 1
ATOM 6232 O O . HIS A 1 790 ? -7.554 14.212 -29.668 1.00 74.25 790 HIS A O 1
ATOM 6238 N N . ILE A 1 791 ? -7.950 12.189 -30.581 1.00 75.31 791 ILE A N 1
ATOM 6239 C CA . ILE A 1 791 ? -9.214 11.932 -29.887 1.00 75.31 791 ILE A CA 1
ATOM 6240 C C . ILE A 1 791 ? -8.940 11.599 -28.418 1.00 75.31 791 ILE A C 1
ATOM 6242 O O . ILE A 1 791 ? -9.608 12.166 -27.554 1.00 75.31 791 ILE A O 1
ATOM 6246 N N . GLU A 1 792 ? -7.924 10.782 -28.135 1.00 77.44 792 GLU A N 1
ATOM 6247 C CA . GLU A 1 792 ? -7.422 10.475 -26.790 1.00 77.44 792 GLU A CA 1
ATOM 6248 C C . GLU A 1 792 ? -7.117 11.768 -26.022 1.00 77.44 792 GLU A C 1
ATOM 6250 O O . GLU A 1 792 ? -7.790 12.098 -25.041 1.00 77.44 792 GLU A O 1
ATOM 6255 N N . SER A 1 793 ? -6.218 12.600 -26.561 1.00 79.94 793 SER A N 1
ATOM 6256 C CA . SER A 1 793 ? -5.838 13.865 -25.927 1.00 79.94 793 SER A CA 1
ATOM 6257 C C . SER A 1 793 ? -7.018 14.836 -25.782 1.00 79.94 793 SER A C 1
ATOM 6259 O O . SER A 1 793 ? -7.117 15.578 -24.797 1.00 79.94 793 SER A O 1
ATOM 6261 N N . ALA A 1 794 ? -7.951 14.867 -26.741 1.00 80.94 794 ALA A N 1
ATOM 6262 C CA . ALA A 1 794 ? -9.140 15.712 -26.644 1.00 80.94 794 ALA A CA 1
ATOM 6263 C C . ALA A 1 794 ? -10.073 15.270 -25.505 1.00 80.94 794 ALA A C 1
ATOM 6265 O O . ALA A 1 794 ? -10.608 16.125 -24.789 1.00 80.94 794 ALA A O 1
ATOM 6266 N N . VAL A 1 795 ? -10.253 13.960 -25.320 1.00 79.88 795 VAL A N 1
ATOM 6267 C CA . VAL A 1 795 ? -11.067 13.384 -24.244 1.00 79.88 795 VAL A CA 1
ATOM 6268 C C . VAL A 1 795 ? -10.417 13.627 -22.885 1.00 79.88 795 VAL A C 1
ATOM 6270 O O . VAL A 1 795 ? -11.086 14.152 -21.991 1.00 79.88 795 VAL A O 1
ATOM 6273 N N . GLU A 1 796 ? -9.115 13.376 -22.747 1.00 82.25 796 GLU A N 1
ATOM 6274 C CA . GLU A 1 796 ? -8.360 13.661 -21.520 1.00 82.25 796 GLU A CA 1
ATOM 6275 C C . GLU A 1 796 ? -8.490 15.129 -21.101 1.00 82.25 796 GLU A C 1
ATOM 6277 O O . GLU A 1 796 ? -8.894 15.444 -19.977 1.00 82.25 796 GLU A O 1
ATOM 6282 N N . ASN A 1 797 ? -8.226 16.051 -22.032 1.00 83.44 797 ASN A N 1
ATOM 6283 C CA . ASN A 1 797 ? -8.308 17.486 -21.777 1.00 83.44 797 ASN A CA 1
ATOM 6284 C C . ASN A 1 797 ? -9.731 17.930 -21.405 1.00 83.44 797 ASN A C 1
ATOM 6286 O O . ASN A 1 797 ? -9.914 18.770 -20.515 1.00 83.44 797 ASN A O 1
ATOM 6290 N N . ALA A 1 798 ? -10.752 17.384 -22.072 1.00 82.50 798 ALA A N 1
ATOM 6291 C CA . ALA A 1 798 ? -12.147 17.695 -21.776 1.00 82.50 798 ALA A CA 1
ATOM 6292 C C . ALA A 1 798 ? -12.540 17.238 -20.365 1.00 82.50 798 ALA A C 1
ATOM 6294 O O . ALA A 1 798 ? -13.209 17.980 -19.637 1.00 82.50 798 ALA A O 1
ATOM 6295 N N . ILE A 1 799 ? -12.095 16.049 -19.962 1.00 82.88 799 ILE A N 1
ATOM 6296 C CA . ILE A 1 799 ? -12.400 15.472 -18.654 1.00 82.88 799 ILE A CA 1
ATOM 6297 C C . ILE A 1 799 ? -11.664 16.232 -17.557 1.00 82.88 799 ILE A C 1
ATOM 6299 O O . ILE A 1 799 ? -12.312 16.685 -16.614 1.00 82.88 799 ILE A O 1
ATOM 6303 N N . VAL A 1 800 ? -10.369 16.512 -17.722 1.00 83.94 800 VAL A N 1
ATOM 6304 C CA . VAL A 1 800 ? -9.602 17.362 -16.794 1.00 83.94 800 VAL A CA 1
ATOM 6305 C C . VAL A 1 800 ? -10.271 18.726 -16.614 1.00 83.94 800 VAL A C 1
ATOM 6307 O O . VAL A 1 800 ? -10.481 19.184 -15.489 1.00 83.94 800 VAL A O 1
ATOM 6310 N N . LYS A 1 801 ? -10.703 19.366 -17.707 1.00 86.56 801 LYS A N 1
ATOM 6311 C CA . LYS A 1 801 ? -11.424 20.642 -17.636 1.00 86.56 801 LYS A CA 1
ATOM 6312 C C . LYS A 1 801 ? -12.719 20.528 -16.825 1.00 86.56 801 LYS A C 1
ATOM 6314 O O . LYS A 1 801 ? -12.999 21.395 -15.996 1.00 86.56 801 LYS A O 1
ATOM 6319 N N . LYS A 1 802 ? -13.509 19.473 -17.042 1.00 84.19 802 LYS A N 1
ATOM 6320 C CA . LYS A 1 802 ? -14.771 19.251 -16.319 1.00 84.19 802 LYS A CA 1
ATOM 6321 C C . LYS A 1 802 ? -14.559 18.919 -14.848 1.00 84.19 802 LYS A C 1
ATOM 6323 O O . LYS A 1 802 ? -15.324 19.405 -14.015 1.00 84.19 802 LYS A O 1
ATOM 6328 N N . LEU A 1 803 ? -13.508 18.174 -14.517 1.00 84.38 803 LEU A N 1
ATOM 6329 C CA . LEU A 1 803 ? -13.104 17.937 -13.135 1.00 84.38 803 LEU A CA 1
ATOM 6330 C C . LEU A 1 803 ? -12.756 19.259 -12.442 1.00 84.38 803 LEU A C 1
ATOM 6332 O O . LEU A 1 803 ? -13.269 19.529 -11.358 1.00 84.38 803 LEU A O 1
ATOM 6336 N N . ASN A 1 804 ? -11.998 20.139 -13.101 1.00 85.19 804 ASN A N 1
ATOM 6337 C CA . ASN A 1 804 ? -11.633 21.449 -12.550 1.00 85.19 804 ASN A CA 1
ATOM 6338 C C . ASN A 1 804 ? -12.862 22.347 -12.319 1.00 85.19 804 ASN A C 1
ATOM 6340 O O . ASN A 1 804 ? -12.974 23.007 -11.280 1.00 85.19 804 ASN A O 1
ATOM 6344 N N . GLU A 1 805 ? -13.824 22.340 -13.250 1.00 85.94 805 GLU A N 1
ATOM 6345 C CA . GLU A 1 805 ? -15.119 23.015 -13.082 1.00 85.94 805 GLU A CA 1
ATOM 6346 C C . GLU A 1 805 ? -15.915 22.434 -11.897 1.00 85.94 805 GLU A C 1
ATOM 6348 O O . GLU A 1 805 ? -16.497 23.186 -11.111 1.00 85.94 805 GLU A O 1
ATOM 6353 N N . GLY A 1 806 ? -15.932 21.106 -11.743 1.00 82.12 806 GLY A N 1
ATOM 6354 C CA . GLY A 1 806 ? -16.600 20.406 -10.643 1.00 82.12 806 GLY A CA 1
ATOM 6355 C C . GLY A 1 806 ? -15.993 20.726 -9.276 1.00 82.12 806 GLY A C 1
ATOM 6356 O O . GLY A 1 806 ? -16.718 21.101 -8.354 1.00 82.12 806 GLY A O 1
ATOM 6357 N N . ILE A 1 807 ? -14.664 20.675 -9.161 1.00 85.81 807 ILE A N 1
ATOM 6358 C CA . ILE A 1 807 ? -13.933 21.019 -7.934 1.00 85.81 807 ILE A CA 1
ATOM 6359 C C . ILE A 1 807 ? -14.148 22.481 -7.556 1.00 85.81 807 ILE A C 1
ATOM 6361 O O . ILE A 1 807 ? -14.375 22.779 -6.386 1.00 85.81 807 ILE A O 1
ATOM 6365 N N . SER A 1 808 ? -14.184 23.389 -8.532 1.00 83.50 808 SER A N 1
ATOM 6366 C CA . SER A 1 808 ? -14.488 24.801 -8.272 1.00 83.50 808 SER A CA 1
ATOM 6367 C C . SER A 1 808 ? -15.888 24.984 -7.666 1.00 83.50 808 SER A C 1
ATOM 6369 O O . SER A 1 808 ? -16.066 25.774 -6.737 1.00 83.50 808 SER A O 1
ATOM 6371 N N . LYS A 1 809 ? -16.885 24.216 -8.134 1.00 82.12 809 LYS A N 1
ATOM 6372 C CA . LYS A 1 809 ? -18.237 24.217 -7.547 1.00 82.12 809 LYS A CA 1
ATOM 6373 C C . LYS A 1 809 ? -18.236 23.662 -6.123 1.00 82.12 809 LYS A C 1
ATOM 6375 O O . LYS A 1 809 ? -18.837 24.279 -5.246 1.00 82.12 809 LYS A O 1
ATOM 6380 N N . ILE A 1 810 ? -17.544 22.551 -5.870 1.00 83.38 810 ILE A N 1
ATOM 6381 C CA . ILE A 1 810 ? -17.431 21.969 -4.521 1.00 83.38 810 ILE A CA 1
ATOM 6382 C C . ILE A 1 810 ? -16.729 22.948 -3.573 1.00 83.38 810 ILE A C 1
ATOM 6384 O O . ILE A 1 810 ? -17.228 23.196 -2.479 1.00 83.38 810 ILE A O 1
ATOM 6388 N N . GLY A 1 811 ? -15.638 23.578 -4.012 1.00 83.81 811 GLY A N 1
ATOM 6389 C CA . GLY A 1 811 ? -14.939 24.610 -3.248 1.00 83.81 811 GLY A CA 1
ATOM 6390 C C . GLY A 1 811 ? -15.851 25.777 -2.869 1.00 83.81 811 GLY A C 1
ATOM 6391 O O . GLY A 1 811 ? -15.831 26.218 -1.723 1.00 83.81 811 GLY A O 1
ATOM 6392 N N . SER A 1 812 ? -16.723 26.223 -3.782 1.00 82.00 812 SER A N 1
ATOM 6393 C CA . SER A 1 812 ? -17.721 27.258 -3.471 1.00 82.00 812 SER A CA 1
ATOM 6394 C C . SER A 1 812 ? -18.773 26.800 -2.451 1.00 82.00 812 SER A C 1
ATOM 6396 O O . SER A 1 812 ? -19.171 27.586 -1.594 1.00 82.00 812 SER A O 1
ATOM 6398 N N . LEU A 1 813 ? -19.185 25.524 -2.490 1.00 78.19 813 LEU A N 1
ATOM 6399 C CA . LEU A 1 813 ? -20.128 24.956 -1.522 1.00 78.19 813 LEU A CA 1
ATOM 6400 C C . LEU A 1 813 ? -19.508 24.870 -0.124 1.00 78.19 813 LEU A C 1
ATOM 6402 O O . LEU A 1 813 ? -20.155 25.259 0.846 1.00 78.19 813 LEU A O 1
ATOM 6406 N N . LEU A 1 814 ? -18.250 24.435 -0.028 1.00 80.62 814 LEU A N 1
ATOM 6407 C CA . LEU A 1 814 ? -17.504 24.363 1.232 1.00 80.62 814 LEU A CA 1
ATOM 6408 C C . LEU A 1 814 ? -17.278 25.747 1.854 1.00 80.62 814 LEU A C 1
ATOM 6410 O O . LEU A 1 814 ? -17.436 25.909 3.062 1.00 80.62 814 LEU A O 1
ATOM 6414 N N . GLN A 1 815 ? -17.007 26.763 1.031 1.00 80.56 815 GLN A N 1
ATOM 6415 C CA . GLN A 1 815 ? -16.925 28.153 1.493 1.00 80.56 815 GLN A CA 1
ATOM 6416 C C . GLN A 1 815 ? -18.284 28.734 1.906 1.00 80.56 815 GLN A C 1
ATOM 6418 O O . GLN A 1 815 ? -18.328 29.679 2.687 1.00 80.56 815 GLN A O 1
ATOM 6423 N N . SER A 1 816 ? -19.391 28.194 1.384 1.00 76.62 816 SER A N 1
ATOM 6424 C CA . SER A 1 816 ? -20.752 28.642 1.706 1.00 76.62 816 SER A CA 1
ATOM 6425 C C . SER A 1 816 ? -21.357 27.982 2.948 1.00 76.62 816 SER A C 1
ATOM 6427 O O . SER A 1 816 ? -22.507 28.273 3.285 1.00 76.62 816 SER A O 1
ATOM 6429 N N . LEU A 1 817 ? -20.619 27.084 3.614 1.00 79.31 817 LEU A N 1
ATOM 6430 C CA . LEU A 1 817 ? -21.084 26.458 4.848 1.00 79.31 817 LEU A CA 1
ATOM 6431 C C . LEU A 1 817 ? -21.387 27.533 5.904 1.00 79.31 817 LEU A C 1
ATOM 6433 O O . LEU A 1 817 ? -20.618 28.488 6.051 1.00 79.31 817 LEU A O 1
ATOM 6437 N N . PRO A 1 818 ? -22.514 27.411 6.628 1.00 77.75 818 PRO A N 1
ATOM 6438 C CA . PRO A 1 818 ? -22.884 28.397 7.627 1.00 77.75 818 PRO A CA 1
ATOM 6439 C C . PRO A 1 818 ? -21.841 28.418 8.745 1.00 77.75 818 PRO A C 1
ATOM 6441 O O . PRO A 1 818 ? -21.408 27.370 9.210 1.00 77.75 818 PRO A O 1
ATOM 6444 N N . THR A 1 819 ? -21.476 29.612 9.206 1.00 83.06 819 THR A N 1
ATOM 6445 C CA . THR A 1 819 ? -20.616 29.806 10.385 1.00 83.06 819 THR A CA 1
ATOM 6446 C C . THR A 1 819 ? -21.400 29.713 11.694 1.00 83.06 819 THR A C 1
ATOM 6448 O O . THR A 1 819 ? -20.811 29.556 12.761 1.00 83.06 819 THR A O 1
ATOM 6451 N N . GLU A 1 820 ? -22.730 29.810 11.622 1.00 86.12 820 GLU A N 1
ATOM 6452 C CA . GLU A 1 820 ? -23.645 29.768 12.761 1.00 86.12 820 GLU A CA 1
ATOM 6453 C C . GLU A 1 820 ? -24.920 28.994 12.395 1.00 86.12 820 GLU A C 1
ATOM 6455 O O . GLU A 1 820 ? -25.494 29.200 11.322 1.00 86.12 820 GLU A O 1
ATOM 6460 N N . ILE A 1 821 ? -25.397 28.130 13.294 1.00 86.75 821 ILE A N 1
ATOM 6461 C CA . ILE A 1 821 ? -26.649 27.378 13.133 1.00 86.75 821 ILE A CA 1
ATOM 6462 C C . ILE A 1 821 ? -27.677 27.902 14.129 1.00 86.75 821 ILE A C 1
ATOM 6464 O O . ILE A 1 821 ? -27.453 27.911 15.337 1.00 86.75 821 ILE A O 1
ATOM 6468 N N . LYS A 1 822 ? -28.838 28.330 13.633 1.00 88.56 822 LYS A N 1
ATOM 6469 C CA . LYS A 1 822 ? -29.920 28.812 14.495 1.00 88.56 822 LYS A CA 1
ATOM 6470 C C . LYS A 1 822 ? -30.521 27.651 15.294 1.00 88.56 822 LYS A C 1
ATOM 6472 O O . LYS A 1 822 ? -30.995 26.688 14.695 1.00 88.56 822 LYS A O 1
ATOM 6477 N N . VAL A 1 823 ? -30.568 27.796 16.619 1.00 88.81 823 VAL A N 1
ATOM 6478 C CA . VAL A 1 823 ? -31.222 26.829 17.514 1.00 88.81 823 VAL A CA 1
ATOM 6479 C C . VAL A 1 823 ? -32.638 27.296 17.839 1.00 88.81 823 VAL A C 1
ATOM 6481 O O . VAL A 1 823 ? -33.602 26.593 17.545 1.00 88.81 823 VAL A O 1
ATOM 6484 N N . ASP A 1 824 ? -32.791 28.516 18.360 1.00 85.81 824 ASP A N 1
ATOM 6485 C CA . ASP A 1 824 ? -34.099 29.091 18.678 1.00 85.81 824 ASP A CA 1
ATOM 6486 C C . ASP A 1 824 ? -34.139 30.625 18.513 1.00 85.81 824 ASP A C 1
ATOM 6488 O O . ASP A 1 824 ? -33.427 31.199 17.682 1.00 85.81 824 ASP A O 1
ATOM 6492 N N . GLU A 1 825 ? -35.064 31.311 19.190 1.00 85.50 825 GLU A N 1
ATOM 6493 C CA . GLU A 1 825 ? -35.171 32.772 19.107 1.00 85.50 825 GLU A CA 1
ATOM 6494 C C . GLU A 1 825 ? -34.061 33.499 19.875 1.00 85.50 825 GLU A C 1
ATOM 6496 O O . GLU A 1 825 ? -33.706 34.612 19.479 1.00 85.50 825 GLU A O 1
ATOM 6501 N N . SER A 1 826 ? -33.489 32.862 20.901 1.00 83.19 826 SER A N 1
ATOM 6502 C CA . SER A 1 826 ? -32.539 33.461 21.844 1.00 83.19 826 SER A CA 1
ATOM 6503 C C . SER A 1 826 ? -31.090 33.028 21.600 1.00 83.19 826 SER A C 1
ATOM 6505 O O . SER A 1 826 ? -30.171 33.769 21.958 1.00 83.19 826 SER A O 1
ATOM 6507 N N . SER A 1 827 ? -30.879 31.874 20.961 1.00 89.94 827 SER A N 1
ATOM 6508 C CA . SER A 1 827 ? -29.575 31.221 20.830 1.00 89.94 827 SER A CA 1
ATOM 6509 C C . SER A 1 827 ? -29.257 30.716 19.415 1.00 89.94 827 SER A C 1
ATOM 6511 O O . SER A 1 827 ? -30.134 30.330 18.631 1.00 89.94 827 SER A O 1
ATOM 6513 N N . ALA A 1 828 ? -27.964 30.706 19.096 1.00 90.25 828 ALA A N 1
ATOM 6514 C CA . ALA A 1 828 ? -27.389 30.059 17.921 1.00 90.25 828 ALA A CA 1
ATOM 6515 C C . ALA A 1 828 ? -26.121 29.286 18.314 1.00 90.25 828 ALA A C 1
ATOM 6517 O O . ALA A 1 828 ? -25.489 29.599 19.319 1.00 90.25 828 ALA A O 1
ATOM 6518 N N . LEU A 1 829 ? -25.757 28.279 17.528 1.00 88.94 829 LEU A N 1
ATOM 6519 C CA . LEU A 1 829 ? -24.546 27.483 17.694 1.00 88.94 829 LEU A CA 1
ATOM 6520 C C . LEU A 1 829 ? -23.455 28.022 16.765 1.00 88.94 829 LEU A C 1
ATOM 6522 O O . LEU A 1 829 ? -23.658 28.067 15.552 1.00 88.94 829 LEU A O 1
ATOM 6526 N N . ASN A 1 830 ? -22.303 28.412 17.308 1.00 88.94 830 ASN A N 1
ATOM 6527 C CA . ASN A 1 830 ? -21.153 28.824 16.510 1.00 88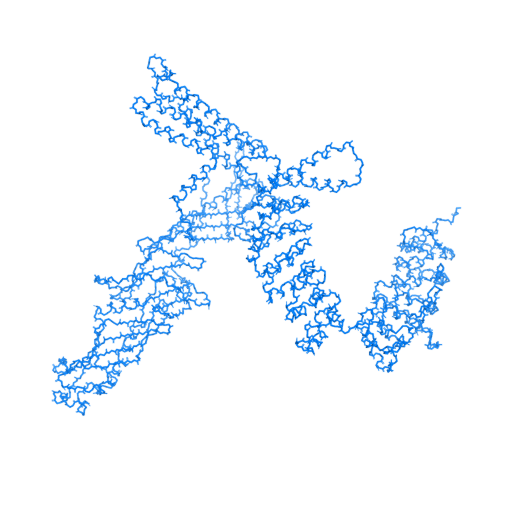.94 830 ASN A CA 1
ATOM 6528 C C . ASN A 1 830 ? -20.442 27.586 15.949 1.00 88.94 830 ASN A C 1
ATOM 6530 O O . ASN A 1 830 ? -19.901 26.781 16.699 1.00 88.94 830 ASN A O 1
ATOM 6534 N N . VAL A 1 831 ? -20.420 27.441 14.628 1.00 86.50 831 VAL A N 1
ATOM 6535 C CA . VAL A 1 831 ? -19.831 26.291 13.922 1.00 86.50 831 VAL A CA 1
ATOM 6536 C C . VAL A 1 831 ? -18.659 26.703 13.027 1.00 86.50 831 VAL A C 1
ATOM 6538 O O . VAL A 1 831 ? -18.316 26.008 12.077 1.00 86.50 831 VAL A O 1
ATOM 6541 N N . THR A 1 832 ? -18.023 27.838 13.332 1.00 86.69 832 THR A N 1
ATOM 6542 C CA . THR A 1 832 ? -16.786 28.265 12.661 1.00 86.69 832 THR A CA 1
ATOM 6543 C C . THR A 1 832 ? -15.673 27.237 12.850 1.00 86.69 832 THR A C 1
ATOM 6545 O O . THR A 1 832 ? -15.457 26.739 13.959 1.00 86.69 832 THR A O 1
ATOM 6548 N N . PHE A 1 833 ? -14.951 26.931 11.771 1.00 85.06 833 PHE A N 1
ATOM 6549 C CA . PHE A 1 833 ? -13.804 26.025 11.820 1.00 85.06 833 PHE A CA 1
ATOM 6550 C C . PHE A 1 833 ? -12.612 26.703 12.507 1.00 85.06 833 PHE A C 1
ATOM 6552 O O . PHE A 1 833 ? -12.272 27.849 12.198 1.00 85.06 833 PHE A O 1
ATOM 6559 N N . VAL A 1 834 ? -11.955 25.991 13.423 1.00 82.06 834 VAL A N 1
ATOM 6560 C CA . VAL A 1 834 ? -10.831 26.482 14.231 1.00 82.06 834 VAL A CA 1
ATOM 6561 C C . VAL A 1 834 ? -9.568 25.715 13.846 1.00 82.06 834 VAL A C 1
ATOM 6563 O O . VAL A 1 834 ? -9.396 24.565 14.229 1.00 82.06 834 VAL A O 1
ATOM 6566 N N . GLY A 1 835 ? -8.670 26.367 13.105 1.00 80.56 835 GLY A N 1
ATOM 6567 C CA . GLY A 1 835 ? -7.456 25.734 12.575 1.00 80.56 835 GLY A CA 1
ATOM 6568 C C . GLY A 1 835 ? -7.704 24.906 11.312 1.00 80.56 835 GLY A C 1
ATOM 6569 O O . GLY A 1 835 ? -8.846 24.772 10.866 1.00 80.56 835 GLY A O 1
ATOM 6570 N N . ASP A 1 836 ? -6.622 24.413 10.715 1.00 81.69 836 ASP A N 1
ATOM 6571 C CA . ASP A 1 836 ? -6.662 23.592 9.504 1.00 81.69 836 ASP A CA 1
ATOM 6572 C C . ASP A 1 836 ? -7.184 22.175 9.800 1.00 81.69 836 ASP A C 1
ATOM 6574 O O . ASP A 1 836 ? -7.019 21.678 10.921 1.00 81.69 836 ASP A O 1
ATOM 6578 N N . PRO A 1 837 ? -7.845 21.519 8.828 1.00 83.88 837 PRO A N 1
ATOM 6579 C CA . PRO A 1 837 ? -8.300 20.146 9.000 1.00 83.88 837 PRO A CA 1
ATOM 6580 C C . PRO A 1 837 ? -7.110 19.203 9.191 1.00 83.88 837 PRO A C 1
ATOM 6582 O O . PRO A 1 837 ? -6.081 19.327 8.534 1.00 83.88 837 PRO A O 1
ATOM 6585 N N . THR A 1 838 ? -7.266 18.221 10.072 1.00 82.25 838 THR A N 1
ATOM 6586 C CA . THR A 1 838 ? -6.235 17.210 10.315 1.00 82.25 838 THR A CA 1
ATOM 6587 C C . THR A 1 838 ? -6.494 16.002 9.426 1.00 82.25 838 THR A C 1
ATOM 6589 O O . THR A 1 838 ? -7.481 15.286 9.633 1.00 82.25 838 THR A O 1
ATOM 6592 N N . LEU A 1 839 ? -5.621 15.777 8.447 1.00 80.81 839 LEU A N 1
ATOM 6593 C CA . LEU A 1 839 ? -5.668 14.613 7.568 1.00 80.81 839 LEU A CA 1
ATOM 6594 C C . LEU A 1 839 ? -4.875 13.456 8.192 1.00 80.81 839 LEU A C 1
ATOM 6596 O O . LEU A 1 839 ? -3.789 13.647 8.734 1.00 80.81 839 LEU A O 1
ATOM 6600 N N . SER A 1 840 ? -5.456 12.258 8.175 1.00 74.88 840 SER A N 1
ATOM 6601 C CA . SER A 1 840 ? -4.802 11.014 8.586 1.00 74.88 840 SER A CA 1
ATOM 6602 C C . SER A 1 840 ? -5.084 9.912 7.566 1.00 74.88 840 SER A C 1
ATOM 6604 O O . SER A 1 840 ? -5.994 10.040 6.747 1.00 74.88 840 SER A O 1
ATOM 6606 N N . ASP A 1 841 ? -4.378 8.787 7.677 1.00 75.50 841 ASP A N 1
ATOM 6607 C CA . ASP A 1 841 ? -4.573 7.614 6.812 1.00 75.50 841 ASP A CA 1
ATOM 6608 C C . ASP A 1 841 ? -6.005 7.039 6.835 1.00 75.50 841 ASP A C 1
ATOM 6610 O O . ASP A 1 841 ? -6.366 6.247 5.966 1.00 75.50 841 ASP A O 1
ATOM 6614 N N . SER A 1 842 ? -6.825 7.387 7.837 1.00 73.44 842 SER A N 1
ATOM 6615 C CA . SER A 1 842 ? -8.153 6.783 8.050 1.00 73.44 842 SER A CA 1
ATOM 6616 C C . SER A 1 842 ? -9.282 7.768 8.363 1.00 73.44 842 SER A C 1
ATOM 6618 O O . SER A 1 842 ? -10.444 7.365 8.409 1.00 73.44 842 SER A O 1
ATOM 6620 N N . SER A 1 843 ? -8.978 9.049 8.578 1.00 78.00 843 SER A N 1
ATOM 6621 C CA . SER A 1 843 ? -9.973 10.041 8.982 1.00 78.00 843 SER A CA 1
ATOM 6622 C C . SER A 1 843 ? -9.604 11.446 8.528 1.00 78.00 843 SER A C 1
ATOM 6624 O O . SER A 1 843 ? -8.437 11.831 8.543 1.00 78.00 843 SER A O 1
ATOM 6626 N N . ILE A 1 844 ? -10.625 12.252 8.253 1.00 83.69 844 ILE A N 1
ATOM 6627 C CA . ILE A 1 844 ? -10.491 13.698 8.083 1.00 83.69 844 ILE A CA 1
ATOM 6628 C C . ILE A 1 844 ? -11.124 14.354 9.308 1.00 83.69 844 ILE A C 1
ATOM 6630 O O . ILE A 1 844 ? -12.327 14.223 9.535 1.00 83.69 844 ILE A O 1
ATOM 6634 N N . GLY A 1 845 ? -10.299 15.005 10.123 1.00 81.56 845 GLY A N 1
ATOM 6635 C CA . GLY A 1 845 ? -10.722 15.658 11.357 1.00 81.56 845 GLY A CA 1
ATOM 6636 C C . GLY A 1 845 ? -10.962 17.150 11.161 1.00 81.56 845 GLY A C 1
ATOM 6637 O O . GLY A 1 845 ? -10.130 17.850 10.586 1.00 81.56 845 GLY A O 1
ATOM 6638 N N . PHE A 1 846 ? -12.082 17.640 11.689 1.00 84.12 846 PHE A N 1
ATOM 6639 C CA . PHE A 1 846 ? -12.415 19.060 11.727 1.00 84.12 846 PHE A CA 1
ATOM 6640 C C . PHE A 1 846 ? -12.637 19.495 13.167 1.00 84.12 846 PHE A C 1
ATOM 6642 O O . PHE A 1 846 ? -13.354 18.832 13.916 1.00 84.12 846 PHE A O 1
ATOM 6649 N N . VAL A 1 847 ? -12.067 20.639 13.536 1.00 83.31 847 VAL A N 1
ATOM 6650 C CA . VAL A 1 847 ? -12.350 21.285 14.818 1.00 83.31 847 VAL A CA 1
ATOM 6651 C C . VAL A 1 847 ? -13.252 22.481 14.553 1.00 83.31 847 VAL A C 1
ATOM 6653 O O . VAL A 1 847 ? -12.929 23.346 13.739 1.00 83.31 847 VAL A O 1
ATOM 6656 N N . VAL A 1 848 ? -14.391 22.527 15.236 1.00 84.56 848 VAL A N 1
ATOM 6657 C CA . VAL A 1 848 ? -15.342 23.644 15.188 1.00 84.56 848 VAL A CA 1
ATOM 6658 C C . VAL A 1 848 ? -15.459 24.283 16.565 1.00 84.56 848 VAL A C 1
ATOM 6660 O O . VAL A 1 848 ? -15.215 23.625 17.573 1.00 84.56 848 VAL A O 1
ATOM 6663 N N . ASN A 1 849 ? -15.836 25.561 16.615 1.00 84.62 849 ASN A N 1
ATOM 6664 C CA . ASN A 1 849 ? -15.995 26.291 17.875 1.00 84.62 849 ASN A CA 1
ATOM 6665 C C . ASN A 1 849 ? -17.028 25.619 18.805 1.00 84.62 849 ASN A C 1
ATOM 6667 O O . ASN A 1 849 ? -16.746 25.366 19.970 1.00 84.62 849 ASN A O 1
ATOM 6671 N N . GLY A 1 850 ? -18.207 25.285 18.278 1.00 85.56 850 GLY A N 1
ATOM 6672 C CA . GLY A 1 850 ? -19.227 24.480 18.953 1.00 85.56 850 GLY A CA 1
ATOM 6673 C C . GLY A 1 850 ? -19.948 25.154 20.126 1.00 85.56 850 GLY A C 1
ATOM 6674 O O . GLY A 1 850 ? -20.783 24.509 20.751 1.00 85.56 850 GLY A O 1
ATOM 6675 N N . LEU A 1 851 ? -19.668 26.420 20.451 1.00 89.69 851 LEU A N 1
ATOM 6676 C CA . LEU A 1 851 ? -20.278 27.107 21.596 1.00 89.69 851 LEU A CA 1
ATOM 6677 C C . LEU A 1 851 ? -21.588 27.818 21.236 1.00 89.69 851 LEU A C 1
ATOM 6679 O O . LEU A 1 851 ? -21.752 28.353 20.136 1.00 89.69 851 LEU A O 1
ATOM 6683 N N . PHE A 1 852 ? -22.512 27.876 22.196 1.00 90.19 852 PHE A N 1
ATOM 6684 C CA . PHE A 1 852 ? -23.755 28.635 22.063 1.00 90.19 852 PHE A CA 1
ATOM 6685 C C . PHE A 1 852 ? -23.502 30.139 22.225 1.00 90.19 852 PHE A C 1
ATOM 6687 O O . PHE A 1 852 ? -22.821 30.578 23.152 1.00 90.19 852 PHE A O 1
ATOM 6694 N N . ILE A 1 853 ? -24.100 30.938 21.343 1.00 88.56 853 ILE A N 1
ATOM 6695 C CA . ILE A 1 853 ? -24.010 32.399 21.328 1.00 88.56 853 ILE A CA 1
ATOM 6696 C C . ILE A 1 853 ? -25.402 33.045 21.424 1.00 88.56 853 ILE A C 1
ATOM 6698 O O . ILE A 1 853 ? -26.377 32.517 20.876 1.00 88.56 853 ILE A O 1
ATOM 6702 N N . PRO A 1 854 ? -25.525 34.198 22.110 1.00 87.19 854 PRO A N 1
ATOM 6703 C CA . PRO A 1 854 ? -26.778 34.935 22.180 1.00 87.19 854 PRO A CA 1
ATOM 6704 C C . PRO A 1 854 ? -27.058 35.652 20.856 1.00 87.19 854 PRO A C 1
ATOM 6706 O O . PRO A 1 854 ? -26.196 36.330 20.297 1.00 87.19 854 PRO A O 1
ATOM 6709 N N . ARG A 1 855 ? -28.304 35.593 20.384 1.00 78.00 855 ARG A N 1
ATOM 6710 C CA . ARG A 1 855 ? -28.694 36.211 19.104 1.00 78.00 855 ARG A CA 1
ATOM 6711 C C . ARG A 1 855 ? -28.698 37.750 19.127 1.00 78.00 855 ARG A C 1
ATOM 6713 O O . ARG A 1 855 ? -28.583 38.383 18.083 1.00 78.00 855 ARG A O 1
ATOM 6720 N N . ASN A 1 856 ? -28.806 38.357 20.311 1.00 65.44 856 ASN A N 1
ATOM 6721 C CA . ASN A 1 856 ? -28.959 39.809 20.491 1.00 65.44 856 ASN A CA 1
ATOM 6722 C C . ASN A 1 856 ? -27.634 40.579 20.686 1.00 65.44 856 ASN A C 1
ATOM 6724 O O . ASN A 1 856 ? -27.649 41.693 21.203 1.00 65.44 856 ASN A O 1
ATOM 6728 N N . GLY A 1 857 ? -26.486 40.018 20.286 1.00 55.16 857 GLY A N 1
ATOM 6729 C CA . GLY A 1 857 ? -25.207 40.747 20.254 1.00 55.16 857 GLY A CA 1
ATOM 6730 C C . GLY A 1 857 ? -24.624 41.134 21.621 1.00 55.16 857 GLY A C 1
ATOM 6731 O O . GLY A 1 857 ? -23.719 41.965 21.686 1.00 55.16 857 GLY A O 1
ATOM 6732 N N . ALA A 1 858 ? -25.118 40.551 22.718 1.00 49.81 858 ALA A N 1
ATOM 6733 C CA . ALA A 1 858 ? -24.471 40.674 24.020 1.00 49.81 858 ALA A CA 1
ATOM 6734 C C . ALA A 1 858 ? -23.107 39.961 23.980 1.00 49.81 858 ALA A C 1
ATOM 6736 O O . ALA A 1 858 ? -23.012 38.839 23.485 1.00 49.81 858 ALA A O 1
ATOM 6737 N N . LEU A 1 859 ? -22.061 40.637 24.473 1.00 45.84 859 LEU A N 1
ATOM 6738 C CA . LEU A 1 859 ? -20.672 40.167 24.491 1.00 45.84 859 LEU A CA 1
ATOM 6739 C C . LEU A 1 859 ? -20.579 38.722 25.002 1.00 45.84 859 LEU A C 1
ATOM 6741 O O . LEU A 1 859 ? -20.782 38.467 26.189 1.00 45.84 859 LEU A O 1
ATOM 6745 N N . ALA A 1 860 ? -20.229 37.793 24.110 1.00 44.31 860 ALA A N 1
ATOM 6746 C CA . ALA A 1 860 ? -19.786 36.466 24.504 1.00 44.31 860 ALA A CA 1
ATOM 6747 C C . ALA A 1 860 ? -18.536 36.633 25.381 1.00 44.31 860 ALA A C 1
ATOM 6749 O O . ALA A 1 860 ? -17.539 37.223 24.958 1.00 44.31 860 ALA A O 1
ATOM 6750 N N . THR A 1 861 ? -18.593 36.169 26.628 1.00 44.94 861 THR A N 1
ATOM 6751 C CA . THR A 1 861 ? -17.409 36.116 27.486 1.00 44.94 861 THR A CA 1
ATOM 6752 C C . THR A 1 861 ? -16.375 35.189 26.846 1.00 44.94 861 THR A C 1
ATOM 6754 O O . THR A 1 861 ? -16.747 34.098 26.413 1.00 44.94 861 THR A O 1
ATOM 6757 N N . PRO A 1 862 ? -15.087 35.571 26.793 1.00 39.72 862 PRO A N 1
ATOM 6758 C CA . PRO A 1 862 ? -14.046 34.724 26.234 1.00 39.72 862 PRO A CA 1
ATOM 6759 C C . PRO A 1 862 ? -13.825 33.542 27.181 1.00 39.72 862 PRO A C 1
ATOM 6761 O O . PRO A 1 862 ? -13.105 33.651 28.171 1.00 39.72 862 PRO A O 1
ATOM 6764 N N . HIS A 1 863 ? -14.480 32.412 26.923 1.00 44.62 863 HIS A N 1
ATOM 6765 C CA . HIS A 1 863 ? -14.066 31.152 27.525 1.00 44.62 863 HIS A CA 1
ATOM 6766 C C . HIS A 1 863 ? -12.752 30.738 26.870 1.00 44.62 863 HIS A C 1
ATOM 6768 O O . HIS A 1 863 ? -12.609 30.699 25.645 1.00 44.62 863 HIS A O 1
ATOM 6774 N N . GLN A 1 864 ? -11.750 30.551 27.722 1.00 38.41 864 GLN A N 1
ATOM 6775 C CA . GLN A 1 864 ? -10.374 30.289 27.346 1.00 38.41 864 GLN A CA 1
ATOM 6776 C C . GLN A 1 864 ? -10.331 28.990 26.541 1.00 38.41 864 GLN A C 1
ATOM 6778 O O . GLN A 1 864 ? -10.630 27.923 27.066 1.00 38.41 864 GLN A O 1
ATOM 6783 N N . HIS A 1 865 ? -10.021 29.100 25.248 1.00 44.06 865 HIS A N 1
ATOM 6784 C CA . HIS A 1 865 ? -10.033 27.973 24.323 1.00 44.06 865 HIS A CA 1
ATOM 6785 C C . HIS A 1 865 ? -8.999 26.939 24.763 1.00 44.06 865 HIS A C 1
ATOM 6787 O O . HIS A 1 865 ? -7.792 27.157 24.629 1.00 44.06 865 HIS A O 1
ATOM 6793 N N . ARG A 1 866 ? -9.462 25.803 25.281 1.00 43.25 866 ARG A N 1
ATOM 6794 C CA . ARG A 1 866 ? -8.628 24.615 25.410 1.00 43.25 866 ARG A CA 1
ATOM 6795 C C . ARG A 1 866 ? -8.878 23.776 24.166 1.00 43.25 866 ARG A C 1
ATOM 6797 O O . ARG A 1 866 ? -9.861 23.053 24.091 1.00 43.25 866 ARG A O 1
ATOM 6804 N N . ILE A 1 867 ? -8.016 23.928 23.161 1.00 45.53 867 ILE A N 1
ATOM 6805 C CA . ILE A 1 867 ? -8.014 23.025 22.006 1.00 45.53 867 ILE A CA 1
ATOM 6806 C C . ILE A 1 867 ? -7.582 21.660 22.542 1.00 45.53 867 ILE A C 1
ATOM 6808 O O . ILE A 1 867 ? -6.402 21.431 22.800 1.00 45.53 867 ILE A O 1
ATOM 6812 N N . LEU A 1 868 ? -8.550 20.787 22.797 1.00 46.31 868 LEU A N 1
ATOM 6813 C CA . LEU A 1 868 ? -8.305 19.403 23.170 1.00 46.31 868 LEU A CA 1
ATOM 6814 C C . LEU A 1 868 ? -8.376 18.576 21.885 1.00 46.31 868 LEU A C 1
ATOM 6816 O O . LEU A 1 868 ? -9.426 18.488 21.254 1.00 46.31 868 LEU A O 1
ATOM 6820 N N . GLN A 1 869 ? -7.245 17.994 21.478 1.00 45.88 869 GLN A N 1
ATOM 6821 C CA . GLN A 1 869 ? -7.247 16.901 20.508 1.00 45.88 869 GLN A CA 1
ATOM 6822 C C . GLN A 1 869 ? -7.870 15.693 21.204 1.00 45.88 869 GLN A C 1
ATOM 6824 O O . GLN A 1 869 ? -7.216 15.003 21.983 1.00 45.88 869 GLN A O 1
ATOM 6829 N N . ILE A 1 870 ? -9.164 15.495 20.980 1.00 52.53 870 ILE A N 1
ATOM 6830 C CA . ILE A 1 870 ? -9.922 14.392 21.556 1.00 52.53 870 ILE A CA 1
ATOM 6831 C C . ILE A 1 870 ? -9.760 13.205 20.611 1.00 52.53 870 ILE A C 1
ATOM 6833 O O . ILE A 1 870 ? -10.095 13.287 19.429 1.00 52.53 870 ILE A O 1
ATOM 6837 N N . SER A 1 871 ? -9.224 12.099 21.121 1.00 50.53 871 SER A N 1
ATOM 6838 C CA . SER A 1 871 ? -9.216 10.826 20.403 1.00 50.53 871 SER A CA 1
ATOM 6839 C C . SER A 1 871 ? -10.637 10.273 20.374 1.00 50.53 871 SER A C 1
ATOM 6841 O O . SER A 1 871 ? -11.185 9.981 21.433 1.00 50.53 871 SER A O 1
ATOM 6843 N N . VAL A 1 872 ? -11.231 10.142 19.188 1.00 56.66 872 VAL A N 1
ATOM 6844 C CA . VAL A 1 872 ? -12.618 9.694 19.013 1.00 56.66 872 VAL A CA 1
ATOM 6845 C C . VAL A 1 872 ? -12.734 8.194 19.331 1.00 56.66 872 VAL A C 1
ATOM 6847 O O . VAL A 1 872 ? -12.197 7.376 18.580 1.00 56.66 872 VAL A O 1
ATOM 6850 N N . PRO A 1 873 ? -13.451 7.787 20.392 1.00 54.47 873 PRO A N 1
ATOM 6851 C CA . PRO A 1 873 ? -13.653 6.386 20.720 1.00 54.47 873 PRO A CA 1
ATOM 6852 C C . PRO A 1 873 ? -14.936 5.887 20.037 1.00 54.47 873 PRO A C 1
ATOM 6854 O O . PRO A 1 873 ? -15.959 5.701 20.688 1.00 54.47 873 PRO A O 1
ATOM 6857 N N . CYS A 1 874 ? -14.919 5.694 18.714 1.00 60.53 874 CYS A N 1
ATOM 6858 C CA . CYS A 1 874 ? -15.992 4.942 18.051 1.00 60.53 874 CYS A CA 1
ATOM 6859 C C . CYS A 1 874 ? -15.585 3.465 17.967 1.00 60.53 874 CYS A C 1
ATOM 6861 O O . CYS A 1 874 ? -14.516 3.127 17.456 1.00 60.53 874 CYS A O 1
ATOM 6863 N N . TYR A 1 875 ? -16.435 2.585 18.496 1.00 59.12 875 TYR A N 1
ATOM 6864 C CA . TYR A 1 875 ? -16.223 1.139 18.472 1.00 59.12 875 TYR A CA 1
ATOM 6865 C C . TYR A 1 875 ? -16.429 0.558 17.068 1.00 59.12 875 TYR A C 1
ATOM 6867 O O . TYR A 1 875 ? -17.012 1.183 16.185 1.00 59.12 875 TYR A O 1
ATOM 6875 N N . THR A 1 876 ? -15.939 -0.660 16.853 1.00 53.59 876 THR A N 1
ATOM 6876 C CA . THR A 1 876 ? -16.154 -1.410 15.614 1.00 53.59 876 THR A CA 1
ATOM 6877 C C . THR A 1 876 ? -17.599 -1.932 15.549 1.00 53.59 876 THR A C 1
ATOM 6879 O O . THR A 1 876 ? -18.074 -2.498 16.535 1.00 53.59 876 THR A O 1
ATOM 6882 N N . PRO A 1 877 ? -18.310 -1.803 14.409 1.00 59.62 877 PRO A N 1
ATOM 6883 C CA . PRO A 1 877 ? -17.843 -1.389 13.079 1.00 59.62 877 PRO A CA 1
ATOM 6884 C C . PRO A 1 877 ? -17.685 0.133 12.906 1.00 59.62 877 PRO A C 1
ATOM 6886 O O . PRO A 1 877 ? -18.445 0.915 13.467 1.00 59.62 877 PRO A O 1
ATOM 6889 N N . ALA A 1 878 ? -16.722 0.541 12.072 1.00 71.50 878 ALA A N 1
ATOM 6890 C CA . ALA A 1 878 ? -16.459 1.948 11.773 1.00 71.50 878 ALA A CA 1
ATOM 6891 C C . ALA A 1 878 ? -17.701 2.643 11.180 1.00 71.50 878 ALA A C 1
ATOM 6893 O O . ALA A 1 878 ? -18.292 2.158 10.214 1.00 71.50 878 ALA A O 1
ATOM 6894 N N . LYS A 1 879 ? -18.080 3.781 11.768 1.00 84.19 879 LYS A N 1
ATOM 6895 C CA . LYS A 1 879 ? -19.181 4.647 11.319 1.00 84.19 879 LYS A CA 1
ATOM 6896 C C . LYS A 1 879 ? -18.637 5.751 10.404 1.00 84.19 879 LYS A C 1
ATOM 6898 O O . LYS A 1 879 ? -17.485 6.150 10.547 1.00 84.19 879 LYS A O 1
ATOM 6903 N N . MET A 1 880 ? -19.454 6.251 9.472 1.00 86.06 880 MET A N 1
ATOM 6904 C CA . MET A 1 880 ? -19.014 7.254 8.482 1.00 86.06 880 MET A CA 1
ATOM 6905 C C . MET A 1 880 ? -18.670 8.624 9.084 1.00 86.06 880 MET A C 1
ATOM 6907 O O . MET A 1 880 ? -17.797 9.311 8.560 1.00 86.06 880 MET A O 1
ATOM 6911 N N . ILE A 1 881 ? -19.360 9.038 10.151 1.00 87.12 881 ILE A N 1
ATOM 6912 C CA . ILE A 1 881 ? -19.103 10.301 10.846 1.00 87.12 881 ILE A CA 1
ATOM 6913 C C . ILE A 1 881 ? -19.058 10.090 12.358 1.00 87.12 881 ILE A C 1
ATOM 6915 O O . ILE A 1 881 ? -19.829 9.307 12.920 1.00 87.12 881 ILE A O 1
ATOM 6919 N N . ALA A 1 882 ? -18.170 10.833 13.011 1.00 87.81 882 ALA A N 1
ATOM 6920 C CA . ALA A 1 882 ? -18.103 10.938 14.455 1.00 87.81 882 ALA A CA 1
ATOM 6921 C C . ALA A 1 882 ? -18.026 12.409 14.870 1.00 87.81 882 ALA A C 1
ATOM 6923 O O . ALA A 1 882 ? -17.214 13.167 14.341 1.00 87.81 882 ALA A O 1
ATOM 6924 N N . MET A 1 883 ? -18.882 12.813 15.806 1.00 88.19 883 MET A N 1
ATOM 6925 C CA . MET A 1 883 ? -18.934 14.173 16.339 1.00 88.19 883 MET A CA 1
ATOM 6926 C C . MET A 1 883 ? -18.758 14.127 17.850 1.00 88.19 883 MET A C 1
ATOM 6928 O O . MET A 1 883 ? -19.609 13.587 18.548 1.00 88.19 883 MET A O 1
ATOM 6932 N N . SER A 1 884 ? -17.676 14.710 18.353 1.00 88.44 884 SER A N 1
ATOM 6933 C CA . SER A 1 884 ? -17.394 14.794 19.786 1.00 88.44 884 SER A CA 1
ATOM 6934 C C . SER A 1 884 ? -17.762 16.179 20.314 1.00 88.44 884 SER A C 1
ATOM 6936 O O . SER A 1 884 ? -17.257 17.191 19.831 1.00 88.44 884 SER A O 1
ATOM 6938 N N . LEU A 1 885 ? -18.653 16.224 21.303 1.00 89.94 885 LEU A N 1
ATOM 6939 C CA . LEU A 1 885 ? -19.132 17.434 21.958 1.00 89.94 885 LEU A CA 1
ATOM 6940 C C . LEU A 1 885 ? -18.555 17.502 23.372 1.00 89.94 885 LEU A C 1
ATOM 6942 O O . LEU A 1 885 ? -18.858 16.653 24.208 1.00 89.94 885 LEU A O 1
ATOM 6946 N N . HIS A 1 886 ? -17.736 18.517 23.641 1.00 90.00 886 HIS A N 1
ATOM 6947 C CA . HIS A 1 886 ? -17.211 18.777 24.982 1.00 90.00 886 HIS A CA 1
ATOM 6948 C C . HIS A 1 886 ? -18.312 19.304 25.917 1.00 90.00 886 HIS A C 1
ATOM 6950 O O . HIS A 1 886 ? -19.268 19.937 25.461 1.00 90.00 886 HIS A O 1
ATOM 6956 N N . GLU A 1 887 ? -18.162 19.112 27.228 1.00 90.81 887 GLU A N 1
ATOM 6957 C CA . GLU A 1 887 ? -19.123 19.595 28.229 1.00 90.81 887 GLU A CA 1
ATOM 6958 C C . GLU A 1 887 ? -19.372 21.116 28.167 1.00 90.81 887 GLU A C 1
ATOM 6960 O O . GLU A 1 887 ? -20.477 21.589 28.445 1.00 90.81 887 GLU A O 1
ATOM 6965 N N . ASP A 1 888 ? -18.386 21.881 27.683 1.00 89.25 888 ASP A N 1
ATOM 6966 C CA . ASP A 1 888 ? -18.492 23.325 27.429 1.00 89.25 888 ASP A CA 1
ATOM 6967 C C . ASP A 1 888 ? -19.608 23.697 26.442 1.00 89.25 888 ASP A C 1
ATOM 6969 O O . ASP A 1 888 ? -20.175 24.789 26.524 1.00 89.25 888 ASP A O 1
ATOM 6973 N N . VAL A 1 889 ? -19.973 22.799 25.523 1.00 90.75 889 VAL A N 1
ATOM 6974 C CA . VAL A 1 889 ? -21.103 23.017 24.609 1.00 90.75 889 VAL A CA 1
ATOM 6975 C C . VAL A 1 889 ? -22.403 23.129 25.409 1.00 90.75 889 VAL A C 1
ATOM 6977 O O . VAL A 1 889 ? -23.179 24.065 25.216 1.00 90.75 889 VAL A O 1
ATOM 6980 N N . PHE A 1 890 ? -22.616 22.233 26.373 1.00 91.56 890 PHE A N 1
ATOM 6981 C CA . PHE A 1 890 ? -23.809 22.243 27.221 1.00 91.56 890 PHE A CA 1
ATOM 6982 C C . PHE A 1 890 ? -23.766 23.377 28.253 1.00 91.56 890 PHE A C 1
ATOM 6984 O O . PHE A 1 890 ? -24.775 24.051 28.469 1.00 91.56 890 PHE A O 1
ATOM 6991 N N . ASN A 1 891 ? -22.593 23.644 28.836 1.00 91.75 891 ASN A N 1
ATOM 6992 C CA . ASN A 1 891 ? -22.398 24.742 29.787 1.00 91.75 891 ASN A CA 1
ATOM 6993 C C . ASN A 1 891 ? -22.599 26.120 29.135 1.00 91.75 891 ASN A C 1
ATOM 6995 O O . ASN A 1 891 ? -23.228 27.002 29.723 1.00 91.75 891 ASN A O 1
ATOM 6999 N N . SER A 1 892 ? -22.140 26.304 27.892 1.00 91.44 892 SER A N 1
ATOM 7000 C CA . SER A 1 892 ? -22.389 27.539 27.138 1.00 91.44 892 SER A CA 1
ATOM 7001 C C . SER A 1 892 ? -23.873 27.721 26.812 1.00 91.44 892 SER A C 1
ATOM 7003 O O . SER A 1 892 ? -24.389 28.833 26.942 1.00 91.44 892 SER A O 1
ATOM 7005 N N . ALA A 1 893 ? -24.598 26.645 26.481 1.00 90.31 893 ALA A N 1
ATOM 7006 C CA . ALA A 1 893 ? -26.048 26.703 26.306 1.00 90.31 893 ALA A CA 1
ATOM 7007 C C . ALA A 1 893 ? -26.747 27.135 27.606 1.00 90.31 893 ALA A C 1
ATOM 7009 O O . ALA A 1 893 ? -27.533 28.085 27.600 1.00 90.31 893 ALA A O 1
ATOM 7010 N N . ALA A 1 894 ? -26.419 26.491 28.731 1.00 90.94 894 ALA A N 1
ATOM 7011 C CA . ALA A 1 894 ? -26.974 26.816 30.045 1.00 90.94 894 ALA A CA 1
ATOM 7012 C C . ALA A 1 894 ? -26.746 28.293 30.417 1.00 90.94 894 ALA A C 1
ATOM 7014 O O . ALA A 1 894 ? -27.669 28.966 30.880 1.00 90.94 894 ALA A O 1
ATOM 7015 N N . LEU A 1 895 ? -25.553 28.823 30.131 1.00 90.25 895 LEU A N 1
ATOM 7016 C CA . LEU A 1 895 ? -25.210 30.229 30.336 1.00 90.25 895 LEU A CA 1
ATOM 7017 C C . LEU A 1 895 ? -26.043 31.181 29.463 1.00 90.25 895 LEU A C 1
ATOM 7019 O O . LEU A 1 895 ? -26.534 32.194 29.965 1.00 90.25 895 LEU A O 1
ATOM 7023 N N . VAL A 1 896 ? -26.226 30.875 28.173 1.00 90.38 896 VAL A N 1
ATOM 7024 C CA . VAL A 1 896 ? -27.024 31.711 27.255 1.00 90.38 896 VAL A CA 1
ATOM 7025 C C . VAL A 1 896 ? -28.484 31.780 27.705 1.00 90.38 896 VAL A C 1
ATOM 7027 O O . VAL A 1 896 ? -29.046 32.874 27.775 1.00 90.38 896 VAL A O 1
ATOM 7030 N N . TYR A 1 897 ? -29.090 30.646 28.066 1.00 89.31 897 TYR A N 1
ATOM 7031 C CA . TYR A 1 897 ? -30.480 30.610 28.534 1.00 89.31 897 TYR A CA 1
ATOM 7032 C C . TYR A 1 897 ? -30.669 31.272 29.906 1.00 89.31 897 TYR A C 1
ATOM 7034 O O . TYR A 1 897 ? -31.689 31.930 30.125 1.00 89.31 897 TYR A O 1
ATOM 7042 N N . PHE A 1 898 ? -29.686 31.153 30.804 1.00 89.50 898 PHE A N 1
ATOM 7043 C CA . PHE A 1 898 ? -29.684 31.855 32.088 1.00 89.50 898 PHE A CA 1
ATOM 7044 C C . PHE A 1 898 ? -29.634 33.376 31.890 1.00 89.50 898 PHE A C 1
ATOM 7046 O O . PHE A 1 898 ? -30.491 34.097 32.394 1.00 89.50 898 PHE A O 1
ATOM 7053 N N . ASN A 1 899 ? -28.693 33.866 31.075 1.00 87.31 899 ASN A N 1
ATOM 7054 C CA . ASN A 1 899 ? -28.552 35.297 30.781 1.00 87.31 899 ASN A CA 1
ATOM 7055 C C . ASN A 1 899 ? -29.755 35.875 30.018 1.00 87.31 899 ASN A C 1
ATOM 7057 O O . ASN A 1 899 ? -30.010 37.076 30.088 1.00 87.31 899 ASN A O 1
ATOM 7061 N N . ALA A 1 900 ? -30.498 35.034 29.294 1.00 87.00 900 ALA A N 1
ATOM 7062 C CA . ALA A 1 900 ? -31.742 35.417 28.635 1.00 87.00 900 ALA A CA 1
ATOM 7063 C C . ALA A 1 900 ? -32.939 35.545 29.602 1.00 87.00 900 ALA A C 1
ATOM 7065 O O . ALA A 1 900 ? -34.008 35.968 29.164 1.00 87.00 900 ALA A O 1
ATOM 7066 N N . GLY A 1 901 ? -32.789 35.182 30.884 1.00 86.19 901 GLY A N 1
ATOM 7067 C CA . GLY A 1 901 ? -33.869 35.228 31.876 1.00 86.19 901 GLY A CA 1
ATOM 7068 C C . GLY A 1 901 ? -34.964 34.183 31.640 1.00 86.19 901 GLY A C 1
ATOM 7069 O O . GLY A 1 901 ? -36.108 34.388 32.028 1.00 86.19 901 GLY A O 1
ATOM 7070 N N . LEU A 1 902 ? -34.642 33.072 30.966 1.00 85.12 902 LEU A N 1
ATOM 7071 C CA . LEU A 1 902 ? -35.613 32.033 30.587 1.00 85.12 902 LEU A CA 1
ATOM 7072 C C . LEU A 1 902 ? -35.724 30.884 31.608 1.00 85.12 902 LEU A C 1
ATOM 7074 O O . LEU A 1 902 ? -36.409 29.898 31.340 1.00 85.12 902 LEU A O 1
ATOM 7078 N N . MET A 1 903 ? -35.055 30.993 32.760 1.00 88.31 903 MET A N 1
ATOM 7079 C CA . MET A 1 903 ? -34.994 29.967 33.814 1.00 88.31 903 MET A CA 1
ATOM 7080 C C . MET A 1 903 ? -35.760 30.382 35.085 1.00 88.31 903 MET A C 1
ATOM 7082 O O . MET A 1 903 ? -35.255 30.258 36.204 1.00 88.31 903 MET A O 1
ATOM 7086 N N . GLU A 1 904 ? -36.973 30.905 34.898 1.00 88.44 904 GLU A N 1
ATOM 7087 C CA . GLU A 1 904 ? -37.897 31.294 35.967 1.00 88.44 904 GLU A CA 1
ATOM 7088 C C . GLU A 1 904 ? -39.265 30.641 35.742 1.00 88.44 904 GLU A C 1
ATOM 7090 O O . GLU A 1 904 ? -39.820 30.683 34.640 1.00 88.44 904 GLU A O 1
ATOM 7095 N N . TRP A 1 905 ? -39.825 30.048 36.794 1.00 87.56 905 TRP A N 1
ATOM 7096 C CA . TRP A 1 905 ? -41.099 29.340 36.757 1.00 87.56 905 TRP A CA 1
ATOM 7097 C C . TRP A 1 905 ? -41.984 29.766 37.915 1.00 87.56 905 TRP A C 1
ATOM 7099 O O . TRP A 1 905 ? -41.594 29.701 39.077 1.00 87.56 905 TRP A O 1
ATOM 7109 N N . ARG A 1 906 ? -43.225 30.123 37.596 1.00 86.25 906 ARG A N 1
ATOM 7110 C CA . ARG A 1 906 ? -44.284 30.279 38.588 1.00 86.25 906 ARG A CA 1
ATOM 7111 C C . ARG A 1 906 ? -45.114 29.007 38.632 1.00 86.25 906 ARG A C 1
ATOM 7113 O O . ARG A 1 906 ? -45.718 28.627 37.632 1.00 86.25 906 ARG A O 1
ATOM 7120 N N . VAL A 1 907 ? -45.156 28.378 39.796 1.00 84.31 907 VAL A N 1
ATOM 7121 C CA . VAL A 1 907 ? -45.933 27.172 40.064 1.00 84.31 907 VAL A CA 1
ATOM 7122 C C . VAL A 1 907 ? -47.203 27.577 40.803 1.00 84.31 907 VAL A C 1
ATOM 7124 O O . VAL A 1 907 ? -47.202 27.847 42.004 1.00 84.31 907 VAL A O 1
ATOM 7127 N N . ASP A 1 908 ? -48.294 27.642 40.046 1.00 77.69 908 ASP A N 1
ATOM 7128 C CA . ASP A 1 908 ? -49.650 27.922 40.524 1.00 77.69 908 ASP A CA 1
ATOM 7129 C C . ASP A 1 908 ? -50.551 26.675 40.509 1.00 77.69 908 ASP A C 1
ATOM 7131 O O . ASP A 1 908 ? -51.705 26.737 40.935 1.00 77.69 908 ASP A O 1
ATOM 7135 N N . LYS A 1 909 ? -50.035 25.542 40.011 1.00 78.56 909 LYS A N 1
ATOM 7136 C CA . LYS A 1 909 ? -50.739 24.260 39.927 1.00 78.56 909 LYS A CA 1
ATOM 7137 C C . LYS A 1 909 ? -49.795 23.100 40.238 1.00 78.56 909 LYS A C 1
ATOM 7139 O O . LYS A 1 909 ? -48.777 22.954 39.571 1.00 78.56 909 LYS A O 1
ATOM 7144 N N . ILE A 1 910 ? -50.191 22.247 41.180 1.00 82.25 910 ILE A N 1
ATOM 7145 C CA . ILE A 1 910 ? -49.525 20.976 41.504 1.00 82.25 910 ILE A CA 1
ATOM 7146 C C . ILE A 1 910 ? -50.558 19.827 41.573 1.00 82.25 910 ILE A C 1
ATOM 7148 O O . ILE A 1 910 ? -51.761 20.117 41.571 1.00 82.25 910 ILE A O 1
ATOM 7152 N N . PRO A 1 911 ? -50.149 18.544 41.583 1.00 81.00 911 PRO A N 1
ATOM 7153 C CA . PRO A 1 911 ? -51.085 17.416 41.623 1.00 81.00 911 PRO A CA 1
ATOM 7154 C C . PRO A 1 911 ? -52.058 17.480 42.810 1.00 81.00 911 PRO A C 1
ATOM 7156 O O . PRO A 1 911 ? -53.268 17.367 42.598 1.00 81.00 911 PRO A O 1
ATOM 7159 N N . ASP A 1 912 ? -51.565 17.768 44.019 1.00 83.25 912 ASP A N 1
ATOM 7160 C CA . ASP A 1 912 ? -52.409 18.083 45.175 1.00 83.25 912 ASP A CA 1
ATOM 7161 C C . ASP A 1 912 ? -52.568 19.598 45.397 1.00 83.25 912 ASP A C 1
ATOM 7163 O O . ASP A 1 912 ? -51.801 20.260 46.096 1.00 83.25 912 ASP A O 1
ATOM 7167 N N . GLN A 1 913 ? -53.621 20.171 44.816 1.00 84.69 913 GLN A N 1
ATOM 7168 C CA . GLN A 1 913 ? -53.912 21.607 44.917 1.00 84.69 913 GLN A CA 1
ATOM 7169 C C . GLN A 1 913 ? -54.146 22.100 46.352 1.00 84.69 913 GLN A C 1
ATOM 7171 O O . GLN A 1 913 ? -54.062 23.306 46.596 1.00 84.69 913 GLN A O 1
ATOM 7176 N N . SER A 1 914 ? -54.459 21.206 47.295 1.00 81.06 914 SER A N 1
ATOM 7177 C CA . SER A 1 914 ? -54.699 21.581 48.688 1.00 81.06 914 SER A CA 1
ATOM 7178 C C . SER A 1 914 ? -53.429 22.125 49.364 1.00 81.06 914 SER A C 1
ATOM 7180 O O . SER A 1 914 ? -53.507 23.087 50.128 1.00 81.06 914 SER A O 1
ATOM 7182 N N . LEU A 1 915 ? -52.245 21.634 48.969 1.00 81.69 915 LEU A N 1
ATOM 7183 C CA . LEU A 1 915 ? -50.942 22.072 49.492 1.00 81.69 915 LEU A CA 1
ATOM 7184 C C . LEU A 1 915 ? -50.575 23.515 49.100 1.00 81.69 915 LEU A C 1
ATOM 7186 O O . LEU A 1 915 ? -49.732 24.132 49.750 1.00 81.69 915 LEU A O 1
ATOM 7190 N N . LEU A 1 916 ? -51.218 24.085 48.072 1.00 84.69 916 LEU A N 1
ATOM 7191 C CA . LEU A 1 916 ? -51.098 25.503 47.695 1.00 84.69 916 LEU A CA 1
ATOM 7192 C C . LEU A 1 916 ? -52.146 26.389 48.396 1.00 84.69 916 LEU A C 1
ATOM 7194 O O . LEU A 1 916 ? -52.527 27.449 47.889 1.00 84.69 916 LEU A O 1
ATOM 7198 N N . ASN A 1 917 ? -52.634 25.982 49.567 1.00 87.81 917 ASN A N 1
ATOM 7199 C CA . ASN A 1 917 ? -53.522 26.779 50.404 1.00 87.81 917 ASN A CA 1
ATOM 7200 C C . ASN A 1 917 ? -53.032 26.784 51.852 1.00 87.81 917 ASN A C 1
ATOM 7202 O O . ASN A 1 917 ? -52.723 25.735 52.406 1.00 87.81 917 ASN A O 1
ATOM 7206 N N . THR A 1 918 ? -53.029 27.947 52.507 1.00 86.44 918 THR A N 1
ATOM 7207 C CA . THR A 1 918 ? -52.535 28.062 53.890 1.00 86.44 918 THR A CA 1
ATOM 7208 C C . THR A 1 918 ? -53.336 27.241 54.908 1.00 86.44 918 THR A C 1
ATOM 7210 O O . THR A 1 918 ? -52.825 26.968 55.991 1.00 86.44 918 THR A O 1
ATOM 7213 N N . SER A 1 919 ? -54.570 26.831 54.584 1.00 86.25 919 SER A N 1
ATOM 7214 C CA . SER A 1 919 ? -55.430 26.012 55.456 1.00 86.25 919 SER A CA 1
ATOM 7215 C C . SER A 1 919 ? -54.871 24.622 55.767 1.00 86.25 919 SER A C 1
ATOM 7217 O O . SER A 1 919 ? -54.948 24.204 56.922 1.00 86.25 919 SER A O 1
ATOM 7219 N N . GLU A 1 920 ? -54.245 23.951 54.798 1.00 85.19 920 GLU A N 1
ATOM 7220 C CA . GLU A 1 920 ? -53.630 22.627 54.998 1.00 85.19 920 GLU A CA 1
ATOM 7221 C C . GLU A 1 920 ? -52.358 22.698 55.857 1.00 85.19 920 GLU A C 1
ATOM 7223 O O . GLU A 1 920 ? -51.999 21.754 56.556 1.00 85.19 920 GLU A O 1
ATOM 7228 N N . TRP A 1 921 ? -51.702 23.860 55.895 1.00 84.12 921 TRP A N 1
ATOM 7229 C CA . TRP A 1 921 ? -50.491 24.083 56.690 1.00 84.12 921 TRP A CA 1
ATOM 7230 C C . TRP A 1 921 ? -50.779 24.466 58.143 1.00 84.12 921 TRP A C 1
ATOM 7232 O O . TRP A 1 921 ? -49.845 24.662 58.917 1.00 84.12 921 TRP A O 1
ATOM 7242 N N . LYS A 1 922 ? -52.048 24.569 58.551 1.00 80.69 922 LYS A N 1
ATOM 7243 C CA . LYS A 1 922 ? -52.445 25.049 59.883 1.00 80.69 922 LYS A CA 1
ATOM 7244 C C . LYS A 1 922 ? -51.842 24.240 61.036 1.00 80.69 922 LYS A C 1
ATOM 7246 O O . LYS A 1 922 ? -51.417 24.826 62.027 1.00 80.69 922 LYS A O 1
ATOM 7251 N N . GLU A 1 923 ? -51.810 22.915 60.911 1.00 75.25 923 GLU A N 1
ATOM 7252 C CA . GLU A 1 923 ? -51.277 22.014 61.949 1.00 75.25 923 GLU A CA 1
ATOM 7253 C C . GLU A 1 923 ? -49.741 21.942 61.935 1.00 75.25 923 GLU A C 1
ATOM 7255 O O . GLU A 1 923 ? -49.125 21.438 62.870 1.00 75.25 923 GLU A O 1
ATOM 7260 N N . VAL A 1 924 ? -49.117 22.447 60.870 1.00 74.50 924 VAL A N 1
ATOM 7261 C CA . VAL A 1 924 ? -47.728 22.148 60.526 1.00 74.50 924 VAL A CA 1
ATOM 7262 C C . VAL A 1 924 ? -46.838 23.392 60.596 1.00 74.50 924 VAL A C 1
ATOM 7264 O O . VAL A 1 924 ? -45.746 23.362 61.158 1.00 74.50 924 VAL A O 1
ATOM 7267 N N . VAL A 1 925 ? -47.339 24.522 60.095 1.00 80.44 925 VAL A N 1
ATOM 7268 C CA . VAL A 1 925 ? -46.752 25.859 60.228 1.00 80.44 925 VAL A CA 1
ATOM 7269 C C . VAL A 1 925 ? -47.851 26.814 60.724 1.00 80.44 925 VAL A C 1
ATOM 7271 O O . VAL A 1 925 ? -48.399 27.600 59.948 1.00 80.44 925 VAL A O 1
ATOM 7274 N N . PRO A 1 926 ? -48.199 26.784 62.026 1.00 79.44 926 PRO A N 1
ATOM 7275 C CA . PRO A 1 926 ? -49.338 27.540 62.560 1.00 79.44 926 PRO A CA 1
ATOM 7276 C C . PRO A 1 926 ? -49.242 29.054 62.317 1.00 79.44 926 PRO A C 1
ATOM 7278 O O . PRO A 1 926 ? -50.241 29.709 62.024 1.00 79.44 926 PRO A O 1
ATOM 7281 N N . GLN A 1 927 ? -48.020 29.600 62.346 1.00 82.25 927 GLN A N 1
ATOM 7282 C CA . GLN A 1 927 ? -47.745 31.027 62.133 1.00 82.25 927 GLN A CA 1
ATOM 7283 C C . GLN A 1 927 ? -48.119 31.504 60.718 1.00 82.25 927 GLN A C 1
ATOM 7285 O O . GLN A 1 927 ? -48.492 32.664 60.539 1.00 82.25 927 GLN A O 1
ATOM 7290 N N . LEU A 1 928 ? -48.062 30.613 59.719 1.00 83.94 928 LEU A N 1
ATOM 7291 C CA . LEU A 1 928 ? -48.477 30.908 58.347 1.00 83.94 928 LEU A CA 1
ATOM 7292 C C . LEU A 1 928 ? -49.995 31.113 58.264 1.00 83.94 928 LEU A C 1
ATOM 7294 O O . LEU A 1 928 ? -50.456 32.088 57.671 1.00 83.94 928 LEU A O 1
ATOM 7298 N N . TYR A 1 929 ? -50.765 30.220 58.888 1.00 85.00 929 TYR A N 1
ATOM 7299 C CA . TYR A 1 929 ? -52.227 30.288 58.883 1.00 85.00 929 TYR A CA 1
ATOM 7300 C C . TYR A 1 929 ? -52.764 31.439 59.746 1.00 85.00 929 TYR A C 1
ATOM 7302 O O . TYR A 1 929 ? -53.747 32.074 59.371 1.00 85.00 929 TYR A O 1
ATOM 7310 N N . GLU A 1 930 ? -52.121 31.740 60.880 1.00 84.88 930 GLU A N 1
ATOM 7311 C CA . GLU A 1 930 ? -52.507 32.864 61.745 1.00 84.88 930 GLU A CA 1
ATOM 7312 C C . GLU A 1 930 ? -52.358 34.223 61.049 1.00 84.88 930 GLU A C 1
ATOM 7314 O O . GLU A 1 930 ? -53.222 35.087 61.204 1.00 84.88 930 GLU A O 1
ATOM 7319 N N . GLN A 1 931 ? -51.285 34.415 60.273 1.00 84.44 931 GLN A N 1
ATOM 7320 C CA . GLN A 1 931 ? -51.060 35.660 59.532 1.00 84.44 931 GLN A CA 1
ATOM 7321 C C . GLN A 1 931 ? -51.875 35.735 58.233 1.00 84.44 931 GLN A C 1
ATOM 7323 O O . GLN A 1 931 ? -52.313 36.822 57.858 1.00 84.44 931 GLN A O 1
ATOM 7328 N N . TYR A 1 932 ? -52.102 34.600 57.562 1.00 86.50 932 TYR A N 1
ATOM 7329 C CA . TYR A 1 932 ? -52.791 34.534 56.270 1.00 86.50 932 TYR A CA 1
ATOM 7330 C C . TYR A 1 932 ? -53.817 33.385 56.230 1.00 86.50 932 TYR A C 1
ATOM 7332 O O . TYR A 1 932 ? -53.554 32.339 55.631 1.00 86.50 932 TYR A O 1
ATOM 7340 N N . PRO A 1 933 ? -55.004 33.533 56.842 1.00 85.44 933 PRO A N 1
ATOM 7341 C CA . PRO A 1 933 ? -55.988 32.453 56.921 1.00 85.44 933 PRO A CA 1
ATOM 7342 C C . PRO A 1 933 ? -56.673 32.179 55.569 1.00 85.44 933 PRO A C 1
ATOM 7344 O O . PRO A 1 933 ? -57.205 33.092 54.940 1.00 85.44 933 PRO A O 1
ATOM 7347 N N . ASN A 1 934 ? -56.719 30.906 55.153 1.00 86.56 934 ASN A N 1
ATOM 7348 C CA . ASN A 1 934 ? -57.343 30.422 53.903 1.00 86.56 934 ASN A CA 1
ATOM 7349 C C . ASN A 1 934 ? -56.850 31.118 52.616 1.00 86.56 934 ASN A C 1
ATOM 7351 O O . ASN A 1 934 ? -57.588 31.220 51.630 1.00 86.56 934 ASN A O 1
ATOM 7355 N N . ALA A 1 935 ? -55.617 31.618 52.621 1.00 86.69 935 ALA A N 1
ATOM 7356 C CA . ALA A 1 935 ? -55.029 32.314 51.490 1.00 86.69 935 ALA A CA 1
ATOM 7357 C C . ALA A 1 935 ? -54.442 31.321 50.474 1.00 86.69 935 ALA A C 1
ATOM 7359 O O . ALA A 1 935 ? -53.949 30.248 50.832 1.00 86.69 935 ALA A O 1
ATOM 7360 N N . LYS A 1 936 ? -54.485 31.685 49.187 1.00 88.12 936 LYS A N 1
ATOM 7361 C CA . LYS A 1 936 ? -53.837 30.904 48.125 1.00 88.12 936 LYS A CA 1
ATOM 7362 C C . LYS A 1 936 ? -52.331 31.116 48.175 1.00 88.12 936 LYS A C 1
ATOM 7364 O O . LYS A 1 936 ? -51.875 32.238 48.384 1.00 88.12 936 LYS A O 1
ATOM 7369 N N . MET A 1 937 ? -51.577 30.060 47.927 1.00 87.56 937 MET A N 1
ATOM 7370 C CA . MET A 1 937 ? -50.125 30.084 47.843 1.00 87.56 937 MET A CA 1
ATOM 7371 C C . MET A 1 937 ? -49.680 29.878 46.395 1.00 87.56 937 MET A C 1
ATOM 7373 O O . MET A 1 937 ? -50.370 29.241 45.601 1.00 87.56 937 MET A O 1
ATOM 7377 N N . ALA A 1 938 ? -48.524 30.431 46.054 1.00 87.56 938 ALA A N 1
ATOM 7378 C CA . ALA A 1 938 ? -47.834 30.187 44.795 1.00 87.56 938 ALA A CA 1
ATOM 7379 C C . ALA A 1 938 ? -46.340 30.036 45.079 1.00 87.56 938 ALA A C 1
ATOM 7381 O O . ALA A 1 938 ? -45.816 30.675 45.992 1.00 87.56 938 ALA A O 1
ATOM 7382 N N . LEU A 1 939 ? -45.655 29.202 44.305 1.00 89.31 939 LEU A N 1
ATOM 7383 C CA . LEU A 1 939 ? -44.214 29.013 44.434 1.00 89.31 939 LEU A CA 1
ATOM 7384 C C . LEU A 1 939 ? -43.539 29.608 43.203 1.00 89.31 939 LEU A C 1
ATOM 7386 O O . LEU A 1 939 ? -43.811 29.177 42.086 1.00 89.31 939 LEU A O 1
ATOM 7390 N N . ASP A 1 940 ? -42.668 30.591 43.401 1.00 90.31 940 ASP A N 1
ATOM 7391 C CA . ASP A 1 940 ? -41.818 31.108 42.331 1.00 90.31 940 ASP A CA 1
ATOM 7392 C C . ASP A 1 940 ? -40.448 30.429 42.451 1.00 90.31 940 ASP A C 1
ATOM 7394 O O . ASP A 1 940 ? -39.764 30.560 43.469 1.00 90.31 940 ASP A O 1
ATOM 7398 N N . LEU A 1 941 ? -40.071 29.666 41.427 1.00 90.12 941 LEU A N 1
ATOM 7399 C CA . LEU A 1 941 ? -38.782 28.999 41.309 1.00 90.12 941 LEU A CA 1
ATOM 7400 C C . LEU A 1 941 ? -37.919 29.751 40.294 1.00 90.12 941 LEU A C 1
ATOM 7402 O O . LEU A 1 941 ? -38.305 29.884 39.134 1.00 90.12 941 LEU A O 1
ATOM 7406 N N . SER A 1 942 ? -36.732 30.187 40.696 1.00 91.25 942 SER A N 1
ATOM 7407 C CA . SER A 1 942 ? -35.760 30.815 39.798 1.00 91.25 942 SER A CA 1
ATOM 7408 C C . SER A 1 942 ? -34.382 30.188 39.956 1.00 91.25 942 SER A C 1
ATOM 7410 O O . SER A 1 942 ? -33.989 29.767 41.042 1.00 91.25 942 SER A O 1
ATOM 7412 N N . VAL A 1 943 ? -33.626 30.093 38.867 1.00 93.00 943 VAL A N 1
ATOM 7413 C CA . VAL A 1 943 ? -32.231 29.637 38.923 1.00 93.00 943 VAL A CA 1
ATOM 7414 C C . VAL A 1 943 ? -31.342 30.778 39.430 1.00 93.00 943 VAL A C 1
ATOM 7416 O O . VAL A 1 943 ? -31.431 31.897 38.937 1.00 93.00 943 VAL A O 1
ATOM 7419 N N . ALA A 1 944 ? -30.479 30.506 40.412 1.00 90.44 944 ALA A N 1
ATOM 7420 C CA . ALA A 1 944 ? -29.615 31.502 41.057 1.00 90.44 944 ALA A CA 1
ATOM 7421 C C . ALA A 1 944 ? -28.281 31.719 40.322 1.00 90.44 944 ALA A C 1
ATOM 7423 O O . ALA A 1 944 ? -27.679 32.790 40.401 1.00 90.44 944 ALA A O 1
ATOM 7424 N N . SER A 1 945 ? -27.799 30.692 39.619 1.00 91.88 945 SER A N 1
ATOM 7425 C CA . SER A 1 945 ? -26.559 30.713 38.836 1.00 91.88 945 SER A CA 1
ATOM 7426 C C . SER A 1 945 ? -26.672 29.769 37.635 1.00 91.88 945 SER A C 1
ATOM 7428 O O . SER A 1 945 ? -27.390 28.776 37.760 1.00 91.88 945 SER A O 1
ATOM 7430 N N . PRO A 1 946 ? -25.932 29.988 36.527 1.00 91.06 946 PRO A N 1
ATOM 7431 C CA . PRO A 1 946 ? -25.946 29.085 35.377 1.00 91.06 946 PRO A CA 1
ATOM 7432 C C . PRO A 1 946 ? -25.777 27.618 35.805 1.00 91.06 946 PRO A C 1
ATOM 7434 O O . PRO A 1 946 ? -24.846 27.328 36.564 1.00 91.06 946 PRO A O 1
ATOM 7437 N N . PRO A 1 947 ? -26.661 26.706 35.364 1.00 92.44 947 PRO A N 1
ATOM 7438 C CA . PRO A 1 947 ? -26.491 25.279 35.602 1.00 92.44 947 PRO A CA 1
ATOM 7439 C C . PRO A 1 947 ? -25.143 24.795 35.075 1.00 92.44 947 PRO A C 1
ATOM 7441 O O . PRO A 1 947 ? -24.747 25.176 33.973 1.00 92.44 947 PRO A O 1
ATOM 7444 N N . TYR A 1 948 ? -24.467 23.949 35.850 1.00 92.38 948 TYR A N 1
ATOM 7445 C CA . TYR A 1 948 ? -23.216 23.328 35.429 1.00 92.38 948 TYR A CA 1
ATOM 7446 C C . TYR A 1 948 ? -23.448 21.859 35.102 1.00 92.38 948 TYR A C 1
ATOM 7448 O O . TYR A 1 948 ? -24.051 21.121 35.883 1.00 92.38 948 TYR A O 1
ATOM 7456 N N . VAL A 1 949 ? -22.970 21.462 33.936 1.00 92.75 949 VAL A N 1
ATOM 7457 C CA . VAL A 1 949 ? -23.050 20.131 33.363 1.00 92.75 949 VAL A CA 1
ATOM 7458 C C . VAL A 1 949 ? -21.653 19.534 33.352 1.00 92.75 949 VAL A C 1
ATOM 7460 O O . VAL A 1 949 ? -20.723 20.146 32.827 1.00 92.75 949 VAL A O 1
ATOM 7463 N N . HIS A 1 950 ? -21.548 18.317 33.872 1.00 92.56 950 HIS A N 1
ATOM 7464 C CA . HIS A 1 950 ? -20.341 17.507 33.837 1.00 92.56 950 HIS A CA 1
ATOM 7465 C C . HIS A 1 950 ? -20.633 16.178 33.138 1.00 92.56 950 HIS A C 1
ATOM 7467 O O . HIS A 1 950 ? -21.667 15.550 33.390 1.00 92.56 950 HIS A O 1
ATOM 7473 N N . VAL A 1 951 ? -19.733 15.742 32.259 1.00 91.69 951 VAL A N 1
ATOM 7474 C CA . VAL A 1 951 ? -19.875 14.470 31.533 1.00 91.69 951 VAL A CA 1
ATOM 7475 C C . VAL A 1 951 ? -18.915 13.441 32.123 1.00 91.69 951 VAL A C 1
ATOM 7477 O O . VAL A 1 951 ? -17.714 13.680 32.185 1.00 91.69 951 VAL A O 1
ATOM 7480 N N . PHE A 1 952 ? -19.449 12.304 32.565 1.00 89.06 952 PHE A N 1
ATOM 7481 C CA . PHE A 1 952 ? -18.690 11.141 33.028 1.00 89.06 952 PHE A CA 1
ATOM 7482 C C . PHE A 1 952 ? -18.722 10.027 31.972 1.00 89.06 952 PHE A C 1
ATOM 7484 O O . PHE A 1 952 ? -19.474 10.107 31.003 1.00 89.06 952 PHE A O 1
ATOM 7491 N N . ASP A 1 953 ? -17.939 8.965 32.175 1.00 85.12 953 ASP A N 1
ATOM 7492 C CA . ASP A 1 953 ? -17.804 7.850 31.223 1.00 85.12 953 ASP A CA 1
ATOM 7493 C C . ASP A 1 953 ? -19.108 7.070 30.955 1.00 85.12 953 ASP A C 1
ATOM 7495 O O . ASP A 1 953 ? -19.216 6.387 29.940 1.00 85.12 953 ASP A O 1
ATOM 7499 N N . ASP A 1 954 ? -20.102 7.144 31.842 1.00 83.62 954 ASP A N 1
ATOM 7500 C CA . ASP A 1 954 ? -21.357 6.386 31.746 1.00 83.62 954 ASP A CA 1
ATOM 7501 C C . ASP A 1 954 ? -22.626 7.252 31.780 1.00 83.62 954 ASP A C 1
ATOM 7503 O O . ASP A 1 954 ? -23.709 6.768 31.440 1.00 83.62 954 ASP A O 1
ATOM 7507 N N . LYS A 1 955 ? -22.518 8.522 32.183 1.00 83.94 955 LYS A N 1
ATOM 7508 C CA . LYS A 1 955 ? -23.661 9.428 32.349 1.00 83.94 955 LYS A CA 1
ATOM 7509 C C . LYS A 1 955 ? -23.261 10.898 32.317 1.00 83.94 955 LYS A C 1
ATOM 7511 O O . LYS A 1 955 ? -22.107 11.267 32.513 1.00 83.94 955 LYS A O 1
ATOM 7516 N N . MET A 1 956 ? -24.258 11.754 32.145 1.00 91.88 956 MET A N 1
ATOM 7517 C CA . MET A 1 956 ? -24.136 13.203 32.280 1.00 91.88 956 MET A CA 1
ATOM 7518 C C . MET A 1 956 ? -24.804 13.627 33.587 1.00 91.88 956 MET A C 1
ATOM 7520 O O . MET A 1 956 ? -25.910 13.181 33.879 1.00 91.88 956 MET A O 1
ATOM 7524 N N . GLU A 1 957 ? -24.162 14.483 34.373 1.00 93.44 957 GLU A N 1
ATOM 7525 C CA . GLU A 1 957 ? -24.752 15.047 35.588 1.00 93.44 957 GLU A CA 1
ATOM 7526 C C . GLU A 1 957 ? -24.867 16.565 35.462 1.00 93.44 957 GLU A C 1
ATOM 7528 O O . GLU A 1 957 ? -23.957 17.247 34.990 1.00 93.44 957 GLU A O 1
ATOM 7533 N N . ALA A 1 958 ? -25.995 17.104 35.907 1.00 93.25 958 ALA A N 1
ATOM 7534 C CA . ALA A 1 958 ? -26.261 18.528 35.973 1.00 93.25 958 ALA A CA 1
ATOM 7535 C C . ALA A 1 958 ? -26.462 18.951 37.430 1.00 93.25 958 ALA A C 1
ATOM 7537 O O . ALA A 1 958 ? -27.231 18.346 38.179 1.00 93.25 958 ALA A O 1
ATOM 7538 N N . THR A 1 959 ? -25.790 20.030 37.821 1.00 94.31 959 THR A N 1
ATOM 7539 C CA . THR A 1 959 ? -25.993 20.701 39.106 1.00 94.31 959 THR A CA 1
ATOM 7540 C C . THR A 1 959 ? -26.686 22.035 38.869 1.00 94.31 959 THR A C 1
ATOM 7542 O O . THR A 1 959 ? -26.152 22.919 38.195 1.00 94.31 959 THR A O 1
ATOM 7545 N N . ILE A 1 960 ? -27.885 22.185 39.430 1.00 93.69 960 ILE A N 1
ATOM 7546 C CA . ILE A 1 960 ? -28.714 23.382 39.290 1.00 93.69 960 ILE A CA 1
ATOM 7547 C C . ILE A 1 960 ? -28.872 24.015 40.670 1.00 93.69 960 ILE A C 1
ATOM 7549 O O . ILE A 1 960 ? -29.445 23.416 41.581 1.00 93.69 960 ILE A O 1
ATOM 7553 N N . ASN A 1 961 ? -28.391 25.247 40.813 1.00 94.00 961 ASN A N 1
ATOM 7554 C CA . ASN A 1 961 ? -28.627 26.051 42.006 1.00 94.00 961 ASN A CA 1
ATOM 7555 C C . ASN A 1 961 ? -29.853 26.928 41.759 1.00 94.00 961 ASN A C 1
ATOM 7557 O O . ASN A 1 961 ? -29.815 27.817 40.908 1.00 94.00 961 ASN A O 1
ATOM 7561 N N . ALA A 1 962 ? -30.930 26.680 42.491 1.00 92.88 962 ALA A N 1
ATOM 7562 C CA . ALA A 1 962 ? -32.191 27.392 42.368 1.00 92.88 962 ALA A CA 1
ATOM 7563 C C . ALA A 1 962 ? -32.640 27.983 43.706 1.00 92.88 962 ALA A C 1
ATOM 7565 O O . ALA A 1 962 ? -32.168 27.617 44.783 1.00 92.88 962 ALA A O 1
ATOM 7566 N N . GLU A 1 963 ? -33.580 28.908 43.628 1.00 93.50 963 GLU A N 1
ATOM 7567 C CA . GLU A 1 963 ? -34.244 29.536 44.755 1.00 93.50 963 GLU A CA 1
ATOM 7568 C C . GLU A 1 963 ? -35.741 29.305 44.621 1.00 93.50 963 GLU A C 1
ATOM 7570 O O . GLU A 1 963 ? -36.333 29.565 43.576 1.00 93.50 963 GLU A O 1
ATOM 7575 N N . VAL A 1 964 ? -36.353 28.803 45.691 1.00 92.25 964 VAL A N 1
ATOM 7576 C CA . VAL A 1 964 ? -37.805 28.689 45.806 1.00 92.25 964 VAL A CA 1
ATOM 7577 C C . VAL A 1 964 ? -38.283 29.794 46.723 1.00 92.25 964 VAL A C 1
ATOM 7579 O O . VAL A 1 964 ? -37.913 29.839 47.898 1.00 92.25 964 VAL A O 1
ATOM 7582 N N . THR A 1 965 ? -39.146 30.657 46.208 1.00 91.25 965 THR A N 1
ATOM 7583 C CA . THR A 1 965 ? -39.848 31.660 47.001 1.00 91.25 965 THR A CA 1
ATOM 7584 C C . THR A 1 965 ? -41.294 31.235 47.184 1.00 91.25 965 THR A C 1
ATOM 7586 O O . THR A 1 965 ? -42.034 31.051 46.220 1.00 91.25 965 THR A O 1
ATOM 7589 N N . ILE A 1 966 ? -41.698 31.084 48.442 1.00 89.44 966 ILE A N 1
ATOM 7590 C CA . ILE A 1 966 ? -43.082 30.812 48.809 1.00 89.44 966 ILE A CA 1
ATOM 7591 C C . ILE A 1 966 ? -43.806 32.154 48.880 1.00 89.44 966 ILE A C 1
ATOM 7593 O O . ILE A 1 966 ? -43.430 33.030 49.665 1.00 89.44 966 ILE A O 1
ATOM 7597 N N . ASN A 1 967 ? -44.845 32.309 48.067 1.00 89.25 967 ASN A N 1
ATOM 7598 C CA . ASN A 1 967 ? -45.686 33.494 48.006 1.00 89.25 967 ASN A CA 1
ATOM 7599 C C . ASN A 1 967 ? -47.092 33.184 48.516 1.00 89.25 967 ASN A C 1
ATOM 7601 O O . ASN A 1 967 ? -47.650 32.127 48.224 1.00 89.25 967 ASN A O 1
ATOM 7605 N N . VAL A 1 968 ? -47.694 34.143 49.213 1.00 89.25 968 VAL A N 1
ATOM 7606 C CA . VAL A 1 968 ? -49.123 34.141 49.537 1.00 89.25 968 VAL A CA 1
ATOM 7607 C C . VAL A 1 968 ? -49.806 35.210 48.700 1.00 89.25 968 VAL A C 1
ATOM 7609 O O . VAL A 1 968 ? -49.354 36.351 48.648 1.00 89.25 968 VAL A O 1
ATOM 7612 N N . VAL A 1 969 ? -50.896 34.847 48.034 1.00 86.19 969 VAL A N 1
ATOM 7613 C CA . VAL A 1 969 ? -51.692 35.773 47.230 1.00 86.19 969 VAL A CA 1
ATOM 7614 C C . VAL A 1 969 ? -52.715 36.452 48.138 1.00 86.19 969 VAL A C 1
ATOM 7616 O O . VAL A 1 969 ? -53.691 35.824 48.552 1.00 86.19 969 VAL A O 1
ATOM 7619 N N . SER A 1 970 ? -52.491 37.733 48.435 1.00 80.38 970 SER A N 1
ATOM 7620 C CA . SER A 1 970 ? -53.380 38.585 49.236 1.00 80.38 970 SER A CA 1
ATOM 7621 C C . SER A 1 970 ? -53.818 39.782 48.394 1.00 80.38 970 SER A C 1
ATOM 7623 O O . SER A 1 970 ? -52.985 40.427 47.770 1.00 80.38 970 SER A O 1
ATOM 7625 N N . ASP A 1 971 ? -55.123 40.059 48.325 1.00 73.56 971 ASP A N 1
ATOM 7626 C CA . ASP A 1 971 ? -55.704 41.171 47.544 1.00 73.56 971 ASP A CA 1
ATOM 7627 C C . ASP A 1 971 ? -55.282 41.229 46.057 1.00 73.56 971 ASP A C 1
ATOM 7629 O O . ASP A 1 971 ? -55.291 42.281 45.423 1.00 73.56 971 ASP A O 1
ATOM 7633 N N . GLY A 1 972 ? -54.944 40.075 45.471 1.00 73.19 972 GLY A N 1
ATOM 7634 C CA . GLY A 1 972 ? -54.502 39.957 44.077 1.00 73.19 972 GLY A CA 1
ATOM 7635 C C . GLY A 1 972 ? -53.000 40.175 43.858 1.00 73.19 972 GLY A C 1
ATOM 7636 O O . GLY A 1 972 ? -52.531 39.966 42.740 1.00 73.19 972 GLY A O 1
ATOM 7637 N N . GLU A 1 973 ? -52.241 40.515 44.902 1.00 80.94 973 GLU A N 1
ATOM 7638 C CA . GLU A 1 973 ? -50.782 40.644 44.862 1.00 80.94 973 GLU A CA 1
ATOM 7639 C C . GLU A 1 973 ? -50.097 39.438 45.526 1.00 80.94 973 GLU A C 1
ATOM 7641 O O . GLU A 1 973 ? -50.549 38.913 46.546 1.00 80.94 973 GLU A O 1
ATOM 7646 N N . ALA A 1 974 ? -48.995 38.971 44.932 1.00 83.69 974 ALA A N 1
ATOM 7647 C CA . ALA A 1 974 ? -48.182 37.888 45.479 1.00 83.69 974 ALA A CA 1
ATOM 7648 C C . ALA A 1 974 ? -47.171 38.456 46.487 1.00 83.69 974 ALA A C 1
ATOM 7650 O O . ALA A 1 974 ? -46.245 39.175 46.113 1.00 83.69 974 ALA A O 1
ATOM 7651 N N . VAL A 1 975 ? -47.346 38.130 47.767 1.00 87.75 975 VAL A N 1
ATOM 7652 C CA . VAL A 1 975 ? -46.476 38.575 48.860 1.00 87.75 975 VAL A CA 1
ATOM 7653 C C . VAL A 1 975 ? -45.487 37.456 49.216 1.00 87.75 975 VAL A C 1
ATOM 7655 O O . VAL A 1 975 ? -45.928 36.391 49.654 1.00 87.75 975 VAL A O 1
ATOM 7658 N N . PRO A 1 976 ? -44.161 37.667 49.097 1.00 89.12 976 PRO A N 1
ATOM 7659 C CA . PRO A 1 976 ? -43.166 36.646 49.420 1.00 89.12 976 PRO A CA 1
ATOM 7660 C C . PRO A 1 976 ? -43.002 36.504 50.937 1.00 89.12 976 PRO A C 1
ATOM 7662 O O . PRO A 1 976 ? -42.702 37.483 51.638 1.00 89.12 976 PRO A O 1
ATOM 7665 N N . ILE A 1 977 ? -43.193 35.285 51.444 1.00 89.38 977 ILE A N 1
ATOM 7666 C CA . ILE A 1 977 ? -43.222 34.966 52.881 1.00 89.38 977 ILE A CA 1
ATOM 7667 C C . ILE A 1 977 ? -41.991 34.193 53.358 1.00 89.38 977 ILE A C 1
ATOM 7669 O O . ILE A 1 977 ? -41.556 34.391 54.493 1.00 89.38 977 ILE A O 1
ATOM 7673 N N . ALA A 1 978 ? -41.398 33.367 52.500 1.00 88.75 978 ALA A N 1
ATOM 7674 C CA . ALA A 1 978 ? -40.190 32.610 52.798 1.00 88.75 978 ALA A CA 1
ATOM 7675 C C . ALA A 1 978 ? -39.413 32.317 51.514 1.00 88.75 978 ALA A C 1
ATOM 7677 O O . ALA A 1 978 ? -40.001 32.219 50.437 1.00 88.75 978 ALA A O 1
ATOM 7678 N N . CYS A 1 979 ? -38.100 32.155 51.640 1.00 90.00 979 CYS A N 1
ATOM 7679 C CA . CYS A 1 979 ? -37.219 31.800 50.536 1.00 90.00 979 CYS A CA 1
ATOM 7680 C C . CYS A 1 979 ? -36.258 30.690 50.964 1.00 90.00 979 CYS A C 1
ATOM 7682 O O . CYS A 1 979 ? -35.610 30.780 52.013 1.00 90.00 979 CYS A O 1
ATOM 7684 N N . GLY A 1 980 ? -36.162 29.655 50.136 1.00 90.19 980 GLY A N 1
ATOM 7685 C CA . GLY A 1 980 ? -35.235 28.543 50.291 1.00 90.19 980 GLY A CA 1
ATOM 7686 C C . GLY A 1 980 ? -34.253 28.464 49.127 1.00 90.19 980 GLY A C 1
ATOM 7687 O O . GLY A 1 980 ? -34.617 28.704 47.980 1.00 90.19 980 GLY A O 1
ATOM 7688 N N . SER A 1 981 ? -33.006 28.106 49.423 1.00 93.38 981 SER A N 1
ATOM 7689 C CA . SER A 1 981 ? -32.016 27.705 48.427 1.00 93.38 981 SER A CA 1
ATOM 7690 C C . SER A 1 981 ? -32.135 26.205 48.182 1.00 93.38 981 SER A C 1
ATOM 7692 O O . SER A 1 981 ? -32.103 25.419 49.132 1.00 93.38 981 SER A O 1
ATOM 7694 N N . VAL A 1 982 ? -32.229 25.818 46.915 1.00 93.50 982 VAL A N 1
ATOM 7695 C CA . VAL A 1 982 ? -32.334 24.431 46.462 1.00 93.50 982 VAL A CA 1
ATOM 7696 C C . VAL A 1 982 ? -31.135 24.109 45.583 1.00 93.50 982 VAL A C 1
ATOM 7698 O O . VAL A 1 982 ? -30.921 24.754 44.561 1.00 93.50 982 VAL A O 1
ATOM 7701 N N . VAL A 1 983 ? -30.355 23.104 45.969 1.00 94.81 983 VAL A N 1
ATOM 7702 C CA . VAL A 1 983 ? -29.299 22.543 45.116 1.00 94.81 983 VAL A CA 1
ATOM 7703 C C . VAL A 1 983 ? -29.812 21.230 44.556 1.00 94.81 983 VAL A C 1
ATOM 7705 O O . VAL A 1 983 ? -30.036 20.289 45.313 1.00 94.81 983 VAL A O 1
ATOM 7708 N N . ILE A 1 984 ? -30.022 21.181 43.247 1.00 93.81 984 ILE A N 1
ATOM 7709 C CA . ILE A 1 984 ? -30.560 20.026 42.531 1.00 93.81 984 ILE A CA 1
ATOM 7710 C C . ILE A 1 984 ? -29.399 19.324 41.829 1.00 93.81 984 ILE A C 1
ATOM 7712 O O . ILE A 1 984 ? -28.678 19.951 41.053 1.00 93.81 984 ILE A O 1
ATOM 7716 N N . SER A 1 985 ? -29.231 18.029 42.084 1.00 95.00 985 SER A N 1
ATOM 7717 C CA . SER A 1 985 ? -28.387 17.144 41.282 1.00 95.00 985 SER A CA 1
ATOM 7718 C C . SER A 1 985 ? -29.285 16.244 40.448 1.00 95.00 985 SER A C 1
ATOM 7720 O O . SER A 1 985 ? -30.192 15.591 40.974 1.00 95.00 985 SER A O 1
ATOM 7722 N N . ALA A 1 986 ? -29.040 16.234 39.150 1.00 93.00 986 ALA A N 1
ATOM 7723 C CA . ALA A 1 986 ? -29.869 15.542 38.188 1.00 93.00 986 ALA A CA 1
ATOM 7724 C C . ALA A 1 986 ? -29.004 14.809 37.165 1.00 93.00 986 ALA A C 1
ATOM 7726 O O . ALA A 1 986 ? -27.976 15.335 36.735 1.00 93.00 986 ALA A O 1
ATOM 7727 N N . SER A 1 987 ? -29.444 13.630 36.749 1.00 92.81 987 SER A N 1
ATOM 7728 C CA . SER A 1 987 ? -28.807 12.857 35.695 1.00 92.81 987 SER A CA 1
ATOM 7729 C C . SER A 1 987 ? -29.457 13.181 34.353 1.00 92.81 987 SER A C 1
ATOM 7731 O O . SER A 1 987 ? -30.671 13.340 34.231 1.00 92.81 987 SER A O 1
ATOM 7733 N N . GLY A 1 988 ? -28.625 13.355 33.334 1.00 88.81 988 GLY A N 1
ATOM 7734 C CA . GLY A 1 988 ? -29.022 13.654 31.969 1.00 88.81 988 GLY A CA 1
ATOM 7735 C C . GLY A 1 988 ? -28.741 12.477 31.046 1.00 88.81 988 GLY A C 1
ATOM 7736 O O . GLY A 1 988 ? -27.693 11.836 31.131 1.00 88.81 988 GLY A O 1
ATOM 7737 N N . SER A 1 989 ? -29.659 12.226 30.121 1.00 87.50 989 SER A N 1
ATOM 7738 C CA . SER A 1 989 ? -29.465 11.308 29.003 1.00 87.50 989 SER A CA 1
ATOM 7739 C C . SER A 1 989 ? -29.671 12.046 27.687 1.00 87.50 989 SER A C 1
ATOM 7741 O O . SER A 1 989 ? -30.443 13.004 27.594 1.00 87.50 989 SER A O 1
ATOM 7743 N N . VAL A 1 990 ? -28.934 11.623 26.664 1.00 90.69 990 VAL A N 1
ATOM 7744 C CA . VAL A 1 990 ? -28.925 12.259 25.348 1.00 90.69 990 VAL A CA 1
ATOM 7745 C C . VAL A 1 990 ? -29.334 11.220 24.312 1.00 90.69 990 VAL A C 1
ATOM 7747 O O . VAL A 1 990 ? -28.949 10.059 24.413 1.00 90.69 990 VAL A O 1
ATOM 7750 N N . VAL A 1 991 ? -30.140 11.625 23.331 1.00 90.62 991 VAL A N 1
ATOM 7751 C CA . VAL A 1 991 ? -30.670 10.762 22.268 1.00 90.62 991 VAL A CA 1
ATOM 7752 C C . VAL A 1 991 ? -30.659 11.514 20.938 1.00 90.62 991 VAL A C 1
ATOM 7754 O O . VAL A 1 991 ? -30.950 12.711 20.882 1.00 90.62 991 VAL A O 1
ATOM 7757 N N . ILE A 1 992 ? -30.357 10.810 19.846 1.00 91.69 992 ILE A N 1
ATOM 7758 C CA . ILE A 1 992 ? -30.449 11.355 18.487 1.00 91.69 992 ILE A CA 1
ATOM 7759 C C . ILE A 1 992 ? -31.875 11.204 17.960 1.00 91.69 992 ILE A C 1
ATOM 7761 O O . ILE A 1 992 ? -32.420 10.102 17.921 1.00 91.69 992 ILE A O 1
ATOM 7765 N N . SER A 1 993 ? -32.465 12.314 17.518 1.00 88.81 993 SER A N 1
ATOM 7766 C CA . SER A 1 993 ? -33.771 12.341 16.856 1.00 88.81 993 SER A CA 1
ATOM 7767 C C . SER A 1 993 ? -33.649 13.073 15.521 1.00 88.81 993 SER A C 1
ATOM 7769 O O . SER A 1 993 ? -33.529 14.300 15.466 1.00 88.81 993 SER A O 1
ATOM 7771 N N . GLY A 1 994 ? -33.611 12.309 14.425 1.00 85.38 994 GLY A N 1
ATOM 7772 C CA . GLY A 1 994 ? -33.263 12.833 13.103 1.00 85.38 994 GLY A CA 1
ATOM 7773 C C . GLY A 1 994 ? -31.831 13.374 13.087 1.00 85.38 994 GLY A C 1
ATOM 7774 O O . GLY A 1 994 ? -30.889 12.637 13.354 1.00 85.38 994 GLY A O 1
ATOM 7775 N N . ASN A 1 995 ? -31.676 14.672 12.816 1.00 87.69 995 ASN A N 1
ATOM 7776 C CA . ASN A 1 995 ? -30.381 15.368 12.847 1.00 87.69 995 ASN A CA 1
ATOM 7777 C C . ASN A 1 995 ? -30.171 16.196 14.128 1.00 87.69 995 ASN A C 1
ATOM 7779 O O . ASN A 1 995 ? -29.211 16.963 14.216 1.00 87.69 995 ASN A O 1
ATOM 7783 N N . ASN A 1 996 ? -31.072 16.073 15.107 1.00 90.56 996 ASN A N 1
ATOM 7784 C CA . ASN A 1 996 ? -31.016 16.843 16.342 1.00 90.56 996 ASN A CA 1
ATOM 7785 C C . ASN A 1 996 ? -30.492 15.992 17.498 1.00 90.56 996 ASN A C 1
ATOM 7787 O O . ASN A 1 996 ? -30.879 14.832 17.666 1.00 90.56 996 ASN A O 1
ATOM 7791 N N . LEU A 1 997 ? -29.666 16.616 18.335 1.00 92.38 997 LEU A N 1
ATOM 7792 C CA . LEU A 1 997 ? -29.282 16.097 19.637 1.00 92.38 997 LEU A CA 1
ATOM 7793 C C . LEU A 1 997 ? -30.348 16.509 20.652 1.00 92.38 997 LEU A C 1
ATOM 7795 O O . LEU A 1 997 ? -30.496 17.692 20.962 1.00 92.38 997 LEU A O 1
ATOM 7799 N N . THR A 1 998 ? -31.119 15.540 21.129 1.00 92.94 998 THR A N 1
ATOM 7800 C CA . THR A 1 998 ? -32.193 15.738 22.110 1.00 92.94 998 THR A CA 1
ATOM 7801 C C . THR A 1 998 ? -31.762 15.207 23.466 1.00 92.94 998 THR A C 1
ATOM 7803 O O . THR A 1 998 ? -30.893 14.341 23.540 1.00 92.94 998 THR A O 1
ATOM 7806 N N . GLY A 1 999 ? -32.344 15.727 24.542 1.00 90.81 999 GLY A N 1
ATOM 7807 C CA . GLY A 1 999 ? -32.004 15.282 25.888 1.00 90.81 999 GLY A CA 1
ATOM 7808 C C . GLY A 1 999 ? -33.216 15.094 26.780 1.00 90.81 999 GLY A C 1
ATOM 7809 O O . GLY A 1 999 ? -34.296 15.631 26.523 1.00 90.81 999 GLY A O 1
ATOM 7810 N N . SER A 1 1000 ? -32.997 14.361 27.860 1.00 91.00 1000 SER A N 1
ATOM 7811 C CA . SER A 1 1000 ? -33.895 14.284 29.005 1.00 91.00 1000 SER A CA 1
ATOM 7812 C C . SER A 1 1000 ? -33.101 14.357 30.301 1.00 91.00 1000 SER A C 1
ATOM 7814 O O . SER A 1 1000 ? -31.926 14.003 30.340 1.00 91.00 1000 SER A O 1
ATOM 7816 N N . ILE A 1 1001 ? -33.750 14.842 31.351 1.00 92.19 1001 ILE A N 1
ATOM 7817 C CA . ILE A 1 1001 ? -33.183 15.018 32.679 1.00 92.19 1001 ILE A CA 1
ATOM 7818 C C . ILE A 1 1001 ? -34.077 14.353 33.725 1.00 92.19 1001 ILE A C 1
ATOM 7820 O O . ILE A 1 1001 ? -35.308 14.478 33.686 1.00 92.19 1001 ILE A O 1
ATOM 7824 N N . GLU A 1 1002 ? -33.441 13.656 34.658 1.00 93.19 1002 GLU A N 1
ATOM 7825 C CA . GLU A 1 1002 ? -34.045 12.958 35.785 1.00 93.19 1002 GLU A CA 1
ATOM 7826 C C . GLU A 1 1002 ? -33.445 13.476 37.095 1.00 93.19 1002 GLU A C 1
ATOM 7828 O O . GLU A 1 1002 ? -32.277 13.846 37.169 1.00 93.19 1002 GLU A O 1
ATOM 7833 N N . LEU A 1 1003 ? -34.261 13.558 38.143 1.00 93.69 1003 LEU A N 1
ATOM 7834 C CA . LEU A 1 1003 ? -33.822 14.058 39.443 1.00 93.69 1003 LEU A CA 1
ATOM 7835 C C . LEU A 1 1003 ? -33.159 12.937 40.245 1.00 93.69 1003 LEU A C 1
ATOM 7837 O O . LEU A 1 1003 ? -33.827 11.959 40.577 1.00 93.69 1003 LEU A O 1
ATOM 7841 N N . ASP A 1 1004 ? -31.897 13.131 40.633 1.00 92.25 1004 ASP A N 1
ATOM 7842 C CA . ASP A 1 1004 ? -31.172 12.174 41.475 1.00 92.25 1004 ASP A CA 1
ATOM 7843 C C . ASP A 1 1004 ? -31.365 12.499 42.959 1.00 92.25 1004 ASP A C 1
ATOM 7845 O O . ASP A 1 1004 ? -31.780 11.662 43.760 1.00 92.25 1004 ASP A O 1
ATOM 7849 N N . LYS A 1 1005 ? -31.042 13.740 43.337 1.00 93.88 1005 LYS A N 1
ATOM 7850 C CA . LYS A 1 1005 ? -31.133 14.248 44.711 1.00 93.88 1005 LYS A CA 1
ATOM 7851 C C . LYS A 1 1005 ? -31.303 15.761 44.702 1.00 93.88 1005 LYS A C 1
ATOM 7853 O O . LYS A 1 1005 ? -30.829 16.444 43.796 1.00 93.88 1005 LYS A O 1
ATOM 7858 N N . PHE A 1 1006 ? -31.910 16.306 45.746 1.00 94.94 1006 PHE A N 1
ATOM 7859 C CA . PHE A 1 1006 ? -31.885 17.743 45.990 1.00 94.94 1006 PHE A CA 1
ATOM 7860 C C . PHE A 1 1006 ? -31.652 18.022 47.471 1.00 94.94 1006 PHE A C 1
ATOM 7862 O O . PHE A 1 1006 ? -32.009 17.214 48.320 1.00 94.94 1006 PHE A O 1
ATOM 7869 N N . ASN A 1 1007 ? -31.053 19.172 47.762 1.00 93.62 1007 ASN A N 1
ATOM 7870 C CA . ASN A 1 1007 ? -30.877 19.674 49.118 1.00 93.62 1007 ASN A CA 1
ATOM 7871 C C . ASN A 1 1007 ? -31.598 21.014 49.245 1.00 93.62 1007 ASN A C 1
ATOM 7873 O O . ASN A 1 1007 ? -31.291 21.952 48.504 1.00 93.62 1007 ASN A O 1
ATOM 7877 N N . LEU A 1 1008 ? -32.523 21.110 50.198 1.00 92.50 1008 LEU A N 1
ATOM 7878 C CA . LEU A 1 1008 ? -33.248 22.334 50.526 1.00 92.50 1008 LEU A CA 1
ATOM 7879 C C . LEU A 1 1008 ? -32.659 22.975 51.790 1.00 92.50 1008 LEU A C 1
ATOM 7881 O O . LEU A 1 1008 ? -32.384 22.306 52.780 1.00 92.50 1008 LEU A O 1
ATOM 7885 N N . SER A 1 1009 ? -32.476 24.293 51.769 1.00 90.81 1009 SER A N 1
ATOM 7886 C CA . SER A 1 1009 ? -32.035 25.076 52.929 1.00 90.81 1009 SER A CA 1
ATOM 7887 C C . SER A 1 1009 ? -32.780 26.407 52.991 1.00 90.81 1009 SER A C 1
ATOM 7889 O O . SER A 1 1009 ? -33.034 27.023 51.959 1.00 90.81 1009 SER A O 1
ATOM 7891 N N . ALA A 1 1010 ? -33.156 26.876 54.181 1.00 88.25 1010 ALA A N 1
ATOM 7892 C CA . ALA A 1 1010 ? -33.806 28.181 54.325 1.00 88.25 1010 ALA A CA 1
ATOM 7893 C C . ALA A 1 1010 ? -32.786 29.319 54.154 1.00 88.25 1010 ALA A C 1
ATOM 7895 O O . ALA A 1 1010 ? -31.746 29.321 54.811 1.00 88.25 1010 ALA A O 1
ATOM 7896 N N . LYS A 1 1011 ? -33.104 30.318 53.320 1.00 88.38 1011 LYS A N 1
ATOM 7897 C CA . LYS A 1 1011 ? -32.360 31.589 53.263 1.00 88.38 1011 LYS A CA 1
ATOM 7898 C C . LYS A 1 1011 ? -32.917 32.603 54.254 1.00 88.38 1011 LYS A C 1
ATOM 7900 O O . LYS A 1 1011 ? -32.164 33.229 54.992 1.00 88.38 1011 LYS A O 1
ATOM 7905 N N . TRP A 1 1012 ? -34.235 32.789 54.240 1.00 89.31 1012 TRP A N 1
ATOM 7906 C CA . TRP A 1 1012 ? -34.947 33.675 55.158 1.00 89.31 1012 TRP A CA 1
ATOM 7907 C C . TRP A 1 1012 ? -36.434 33.307 55.219 1.00 89.31 1012 TRP A C 1
ATOM 7909 O O . TRP A 1 1012 ? -36.987 32.718 54.290 1.00 89.31 1012 TRP A O 1
ATOM 7919 N N . SER A 1 1013 ? -37.095 33.687 56.312 1.00 88.94 1013 SER A N 1
ATOM 7920 C CA . SER A 1 1013 ? -38.527 33.475 56.536 1.00 88.94 1013 SER A CA 1
ATOM 7921 C C . SER A 1 1013 ? -39.107 34.633 57.350 1.00 88.94 1013 SER A C 1
ATOM 7923 O O . SER A 1 1013 ? -38.513 35.056 58.341 1.00 88.94 1013 SER A O 1
ATOM 7925 N N . LYS A 1 1014 ? -40.267 35.159 56.939 1.00 85.25 1014 LYS A N 1
ATOM 7926 C CA . LYS A 1 1014 ? -41.023 36.187 57.687 1.00 85.25 1014 LYS A CA 1
ATOM 7927 C C . LYS A 1 1014 ? -41.930 35.589 58.769 1.00 85.25 1014 LYS A C 1
ATOM 7929 O O . LYS A 1 1014 ? -42.453 36.326 59.598 1.00 85.25 1014 LYS A O 1
ATOM 7934 N N . ILE A 1 1015 ? -42.094 34.268 58.757 1.00 81.88 1015 ILE A N 1
ATOM 7935 C CA . ILE A 1 1015 ? -42.970 33.483 59.638 1.00 81.88 1015 ILE A CA 1
ATOM 7936 C C . ILE A 1 1015 ? -42.159 32.619 60.621 1.00 81.88 1015 ILE A C 1
ATOM 7938 O O . ILE A 1 1015 ? -42.604 31.549 61.015 1.00 81.88 1015 ILE A O 1
ATOM 7942 N N . GLY A 1 1016 ? -40.945 33.063 60.977 1.00 75.38 1016 GLY A N 1
ATOM 7943 C CA . GLY A 1 1016 ? -40.061 32.372 61.924 1.00 75.38 1016 GLY A CA 1
ATOM 7944 C C . GLY A 1 1016 ? -39.306 31.173 61.337 1.00 75.38 1016 GLY A C 1
ATOM 7945 O O . GLY A 1 1016 ? -39.249 30.997 60.117 1.00 75.38 1016 GLY A O 1
ATOM 7946 N N . ASP A 1 1017 ? -38.696 30.369 62.213 1.00 75.50 1017 ASP A N 1
ATOM 7947 C CA . ASP A 1 1017 ? -37.906 29.192 61.833 1.00 75.50 1017 ASP A CA 1
ATOM 7948 C C . ASP A 1 1017 ? -38.799 28.110 61.209 1.00 75.50 1017 ASP A C 1
ATOM 7950 O O . ASP A 1 1017 ? -39.683 27.552 61.861 1.00 75.50 1017 ASP A O 1
ATOM 7954 N N . LEU A 1 1018 ? -38.556 27.809 59.933 1.00 77.31 1018 LEU A N 1
ATOM 7955 C CA . LEU A 1 1018 ? -39.263 26.770 59.189 1.00 77.31 1018 LEU A CA 1
ATOM 7956 C C . LEU A 1 1018 ? -38.519 25.440 59.302 1.00 77.31 1018 LEU A C 1
ATOM 7958 O O . LEU A 1 1018 ? -37.331 25.359 58.988 1.00 77.31 1018 LEU A O 1
ATOM 7962 N N . GLN A 1 1019 ? -39.226 24.385 59.710 1.00 81.06 1019 GLN A N 1
ATOM 7963 C CA . GLN A 1 1019 ? -38.685 23.027 59.683 1.00 81.06 1019 GLN A CA 1
ATOM 7964 C C . GLN A 1 1019 ? -38.626 22.534 58.234 1.00 81.06 1019 GLN A C 1
ATOM 7966 O O . GLN A 1 1019 ? -39.657 22.354 57.589 1.00 81.06 1019 GLN A O 1
ATOM 7971 N N . ILE A 1 1020 ? -37.413 22.337 57.719 1.00 83.56 1020 ILE A N 1
ATOM 7972 C CA . ILE A 1 1020 ? -37.188 21.942 56.322 1.00 83.56 1020 ILE A CA 1
ATOM 7973 C C . ILE A 1 1020 ? -37.775 20.562 56.022 1.00 83.56 1020 ILE A C 1
ATOM 7975 O O . ILE A 1 1020 ? -38.409 20.416 54.982 1.00 83.56 1020 ILE A O 1
ATOM 7979 N N . ASP A 1 1021 ? -37.686 19.619 56.967 1.00 82.38 1021 ASP A N 1
ATOM 7980 C CA . ASP A 1 1021 ? -38.209 18.244 56.846 1.00 82.38 1021 ASP A CA 1
ATOM 7981 C C . ASP A 1 1021 ? -39.700 18.189 56.464 1.00 82.38 1021 ASP A C 1
ATOM 7983 O O . ASP A 1 1021 ? -40.189 17.213 55.900 1.00 82.38 1021 ASP A O 1
ATOM 7987 N N . VAL A 1 1022 ? -40.434 19.254 56.783 1.00 80.88 1022 VAL A N 1
ATOM 7988 C CA . VAL A 1 1022 ? -41.860 19.398 56.502 1.00 80.88 1022 VAL A CA 1
ATOM 7989 C C . VAL A 1 1022 ? -42.122 19.929 55.091 1.00 80.88 1022 VAL A C 1
ATOM 7991 O O . VAL A 1 1022 ? -43.094 19.547 54.444 1.00 80.88 1022 VAL A O 1
ATOM 7994 N N . ILE A 1 1023 ? -41.291 20.861 54.630 1.00 83.69 1023 ILE A N 1
ATOM 7995 C CA . ILE A 1 1023 ? -41.465 21.554 53.347 1.00 83.69 1023 ILE A CA 1
ATOM 7996 C C . ILE A 1 1023 ? -40.862 20.727 52.209 1.00 83.69 1023 ILE A C 1
ATOM 7998 O O . ILE A 1 1023 ? -41.348 20.766 51.078 1.00 83.69 1023 ILE A O 1
ATOM 8002 N N . GLU A 1 1024 ? -39.824 19.953 52.514 1.00 87.88 1024 GLU A N 1
ATOM 8003 C CA . GLU A 1 1024 ? -39.074 19.139 51.565 1.00 87.88 1024 GLU A CA 1
ATOM 8004 C C . GLU A 1 1024 ? -39.954 18.213 50.699 1.00 87.88 1024 GLU A C 1
ATOM 8006 O O . GLU A 1 1024 ? -39.773 18.250 49.482 1.00 87.88 1024 GLU A O 1
ATOM 8011 N N . PRO A 1 1025 ? -40.959 17.473 51.221 1.00 87.50 1025 PRO A N 1
ATOM 8012 C CA . PRO A 1 1025 ? -41.833 16.634 50.393 1.00 87.50 1025 PRO A CA 1
ATOM 8013 C C . PRO A 1 1025 ? -42.643 17.420 49.354 1.00 87.50 1025 PRO A C 1
ATOM 8015 O O . PRO A 1 1025 ? -42.806 16.962 48.225 1.00 87.50 1025 PRO A O 1
ATOM 8018 N N . VAL A 1 1026 ? -43.109 18.622 49.708 1.00 84.44 1026 VAL A N 1
ATOM 8019 C CA . VAL A 1 1026 ? -43.883 19.484 48.798 1.00 84.44 1026 VAL A CA 1
ATOM 8020 C C . VAL A 1 1026 ? -42.983 20.033 47.695 1.00 84.44 1026 VAL A C 1
ATOM 8022 O O . VAL A 1 1026 ? -43.362 20.058 46.526 1.00 84.44 1026 VAL A O 1
ATOM 8025 N N . ILE A 1 1027 ? -41.754 20.424 48.042 1.00 89.12 1027 ILE A N 1
ATOM 8026 C CA . ILE A 1 1027 ? -40.759 20.842 47.050 1.00 89.12 1027 ILE A CA 1
ATOM 8027 C C . ILE A 1 1027 ? -40.343 19.665 46.164 1.00 89.12 1027 ILE A C 1
ATOM 8029 O O . ILE A 1 1027 ? -40.210 19.851 44.958 1.00 89.12 1027 ILE A O 1
ATOM 8033 N N . ALA A 1 1028 ? -40.216 18.452 46.707 1.00 90.12 1028 ALA A N 1
ATOM 8034 C CA . ALA A 1 1028 ? -39.938 17.253 45.921 1.00 90.12 1028 ALA A CA 1
ATOM 8035 C C . ALA A 1 1028 ? -41.025 16.993 44.863 1.00 90.12 1028 ALA A C 1
ATOM 8037 O O . ALA A 1 1028 ? -40.692 16.727 43.707 1.00 90.12 1028 ALA A O 1
ATOM 8038 N N . GLU A 1 1029 ? -42.306 17.116 45.229 1.00 86.38 1029 GLU A N 1
ATOM 8039 C CA . GLU A 1 1029 ? -43.443 16.971 44.306 1.00 86.38 1029 GLU A CA 1
ATOM 8040 C C . GLU A 1 1029 ? -43.417 18.049 43.213 1.00 86.38 1029 GLU A C 1
ATOM 8042 O O . GLU A 1 1029 ? -43.536 17.748 42.027 1.00 86.38 1029 GLU A O 1
ATOM 8047 N N . VAL A 1 1030 ? -43.145 19.306 43.576 1.00 88.00 1030 VAL A N 1
ATOM 8048 C CA . VAL A 1 1030 ? -43.017 20.413 42.613 1.00 88.00 1030 VAL A CA 1
ATOM 8049 C C . VAL A 1 1030 ? -41.866 20.179 41.631 1.00 88.00 1030 VAL A C 1
ATOM 8051 O O . VAL A 1 1030 ? -42.027 20.370 40.423 1.00 88.00 1030 VAL A O 1
ATOM 8054 N N . LEU A 1 1031 ? -40.702 19.754 42.127 1.00 90.38 1031 LEU A N 1
ATOM 8055 C CA . LEU A 1 1031 ? -39.549 19.465 41.279 1.00 90.38 1031 LEU A CA 1
ATOM 8056 C C . LEU A 1 1031 ? -39.855 18.304 40.324 1.00 90.38 1031 LEU A C 1
ATOM 8058 O O . LEU A 1 1031 ? -39.615 18.423 39.122 1.00 90.38 1031 LEU A O 1
ATOM 8062 N N . LYS A 1 1032 ? -40.425 17.209 40.835 1.00 89.31 1032 LYS A N 1
ATOM 8063 C CA . LYS A 1 1032 ? -40.658 15.981 40.070 1.00 89.31 1032 LYS A CA 1
ATOM 8064 C C . LYS A 1 1032 ? -41.812 16.088 39.074 1.00 89.31 1032 LYS A C 1
ATOM 8066 O O . LYS A 1 1032 ? -41.656 15.656 37.934 1.00 89.31 1032 LYS A O 1
ATOM 8071 N N . ASP A 1 1033 ? -42.934 16.671 39.484 1.00 86.62 1033 ASP A N 1
ATOM 8072 C CA . ASP A 1 1033 ? -44.188 16.612 38.727 1.00 86.62 1033 ASP A CA 1
ATOM 8073 C C . ASP A 1 1033 ? -44.500 17.905 37.959 1.00 86.62 1033 ASP A C 1
ATOM 8075 O O . ASP A 1 1033 ? -45.341 17.895 37.058 1.00 86.62 1033 ASP A O 1
ATOM 8079 N N . VAL A 1 1034 ? -43.805 19.013 38.252 1.00 85.62 1034 VAL A N 1
ATOM 8080 C CA . VAL A 1 1034 ? -43.991 20.292 37.540 1.00 85.62 1034 VAL A CA 1
ATOM 8081 C C . VAL A 1 1034 ? -42.731 20.730 36.804 1.00 85.62 1034 VAL A C 1
ATOM 8083 O O . VAL A 1 1034 ? -42.782 20.941 35.589 1.00 85.62 1034 VAL A O 1
ATOM 8086 N N . LEU A 1 1035 ? -41.596 20.852 37.499 1.00 87.25 1035 LEU A N 1
ATOM 8087 C CA . LEU A 1 1035 ? -40.379 21.412 36.905 1.00 87.25 1035 LEU A CA 1
ATOM 8088 C C . LEU A 1 1035 ? -39.752 20.478 35.862 1.00 87.25 1035 LEU A C 1
ATOM 8090 O O . LEU A 1 1035 ? -39.552 20.889 34.716 1.00 87.25 1035 LEU A O 1
ATOM 8094 N N . LEU A 1 1036 ? -39.447 19.229 36.237 1.00 89.06 1036 LEU A N 1
ATOM 8095 C CA . LEU A 1 1036 ? -38.779 18.278 35.339 1.00 89.06 1036 LEU A CA 1
ATOM 8096 C C . LEU A 1 1036 ? -39.574 18.023 34.047 1.00 89.06 1036 LEU A C 1
ATOM 8098 O O . LEU A 1 1036 ? -38.961 18.059 32.979 1.00 89.06 1036 LEU A O 1
ATOM 8102 N N . PRO A 1 1037 ? -40.913 17.838 34.055 1.00 89.50 1037 PRO A N 1
ATOM 8103 C CA . PRO A 1 1037 ? -41.672 17.659 32.817 1.00 89.50 1037 PRO A CA 1
ATOM 8104 C C . PRO A 1 1037 ? -41.627 18.885 31.895 1.00 89.50 1037 PRO A C 1
ATOM 8106 O O . PRO A 1 1037 ? -41.513 18.742 30.673 1.00 89.50 1037 PRO A O 1
ATOM 8109 N N . GLN A 1 1038 ? -41.672 20.101 32.453 1.00 86.38 1038 GLN A N 1
ATOM 8110 C CA . GLN A 1 1038 ? -41.546 21.329 31.661 1.00 86.38 1038 GLN A CA 1
ATOM 8111 C C . GLN A 1 1038 ? -40.149 21.472 31.053 1.00 86.38 1038 GLN A C 1
ATOM 8113 O O . GLN A 1 1038 ? -40.021 21.850 29.884 1.00 86.38 1038 GLN A O 1
ATOM 8118 N N . LEU A 1 1039 ? -39.112 21.125 31.818 1.00 87.62 1039 LEU A N 1
ATOM 8119 C CA . LEU A 1 1039 ? -37.731 21.139 31.352 1.00 87.62 1039 LEU A CA 1
ATOM 8120 C C . LEU A 1 1039 ? -37.508 20.086 30.254 1.00 87.62 1039 LEU A C 1
ATOM 8122 O O . LEU A 1 1039 ? -37.003 20.420 29.184 1.00 87.62 1039 LEU A O 1
ATOM 8126 N N . ASN A 1 1040 ? -37.999 18.859 30.440 1.00 91.50 1040 ASN A N 1
ATOM 8127 C CA . ASN A 1 1040 ? -37.942 17.790 29.437 1.00 91.50 1040 ASN A CA 1
ATOM 8128 C C . ASN A 1 1040 ? -38.702 18.143 28.150 1.00 91.50 1040 ASN A C 1
ATOM 8130 O O . ASN A 1 1040 ? -38.230 17.853 27.055 1.00 91.50 1040 ASN A O 1
ATOM 8134 N N . THR A 1 1041 ? -39.816 18.876 28.241 1.00 89.31 1041 THR A N 1
ATOM 8135 C CA . THR A 1 1041 ? -40.529 19.389 27.054 1.00 89.31 1041 THR A CA 1
ATOM 8136 C C . THR A 1 1041 ? -39.668 20.355 26.223 1.00 89.31 1041 THR A C 1
ATOM 8138 O O . THR A 1 1041 ? -39.858 20.484 25.010 1.00 89.31 1041 THR A O 1
ATOM 8141 N N . ARG A 1 1042 ? -38.715 21.054 26.854 1.00 86.06 1042 ARG A N 1
ATOM 8142 C CA . ARG A 1 1042 ? -37.739 21.912 26.165 1.00 86.06 1042 ARG A CA 1
ATOM 8143 C C . ARG A 1 1042 ? -36.544 21.107 25.655 1.00 86.06 1042 ARG A C 1
ATOM 8145 O O . ARG A 1 1042 ? -36.184 21.282 24.495 1.00 86.06 1042 ARG A O 1
ATOM 8152 N N . LEU A 1 1043 ? -35.985 20.208 26.467 1.00 89.50 1043 LEU A N 1
ATOM 8153 C CA . LEU A 1 1043 ? -34.809 19.399 26.115 1.00 89.50 1043 LEU A CA 1
ATOM 8154 C C . LEU A 1 1043 ? -35.072 18.407 24.968 1.00 89.50 1043 LEU A C 1
ATOM 8156 O O . LEU A 1 1043 ? -34.193 18.196 24.132 1.00 89.50 1043 LEU A O 1
ATOM 8160 N N . ILE A 1 1044 ? -36.297 17.883 24.849 1.00 91.31 1044 ILE A N 1
ATOM 8161 C CA . ILE A 1 1044 ? -36.703 16.996 23.743 1.00 91.31 1044 ILE A CA 1
ATOM 8162 C C . ILE A 1 1044 ? -36.685 17.712 22.384 1.00 91.31 1044 ILE A C 1
ATOM 8164 O O . ILE A 1 1044 ? -36.517 17.065 21.354 1.00 91.31 1044 ILE A O 1
ATOM 8168 N N . LYS A 1 1045 ? -36.822 19.047 22.341 1.00 89.19 1045 LYS A N 1
ATOM 8169 C CA . LYS A 1 1045 ? -36.674 19.793 21.075 1.00 89.19 1045 LYS A CA 1
ATOM 8170 C C . LYS A 1 1045 ? -35.247 19.693 20.531 1.00 89.19 1045 LYS A C 1
ATOM 8172 O O . LYS A 1 1045 ? -35.064 19.666 19.313 1.00 89.19 1045 LYS A O 1
ATOM 8177 N N . GLY A 1 1046 ? -34.275 19.604 21.440 1.00 89.81 1046 GLY A N 1
ATOM 8178 C CA . GLY A 1 1046 ? -32.862 19.475 21.125 1.00 89.81 1046 GLY A CA 1
ATOM 8179 C C . GLY A 1 1046 ? -32.300 20.646 20.325 1.00 89.81 1046 GLY A C 1
ATOM 8180 O O . GLY A 1 1046 ? -32.922 21.702 20.194 1.00 89.81 1046 GLY A O 1
ATOM 8181 N N . PHE A 1 1047 ? -31.116 20.434 19.762 1.00 90.94 1047 PHE A N 1
ATOM 8182 C CA . PHE A 1 1047 ? -30.502 21.344 18.799 1.00 90.94 1047 PHE A CA 1
ATOM 8183 C C . PHE A 1 1047 ? -29.931 20.566 17.605 1.00 90.94 1047 PHE A C 1
ATOM 8185 O O . PHE A 1 1047 ? -29.540 19.407 17.763 1.00 90.94 1047 PHE A O 1
ATOM 8192 N N . PRO A 1 1048 ? -29.903 21.165 16.403 1.00 88.81 1048 PRO A N 1
ATOM 8193 C CA . PRO A 1 1048 ? -29.367 20.514 15.211 1.00 88.81 1048 PRO A CA 1
ATOM 8194 C C . PRO A 1 1048 ? -27.847 20.338 15.298 1.00 88.81 1048 PRO A C 1
ATOM 8196 O O . PRO A 1 1048 ? -27.125 21.267 15.664 1.00 88.81 1048 PRO A O 1
ATOM 8199 N N . LEU A 1 1049 ? -27.360 19.157 14.918 1.00 88.12 1049 LEU A N 1
ATOM 8200 C CA . LEU A 1 1049 ? -25.929 18.888 14.770 1.00 88.12 1049 LEU A CA 1
ATOM 8201 C C . LEU A 1 1049 ? -25.381 19.525 13.474 1.00 88.12 1049 LEU A C 1
ATOM 8203 O O . LEU A 1 1049 ? -26.134 19.679 12.505 1.00 88.12 1049 LEU A O 1
ATOM 8207 N N . PRO A 1 1050 ? -24.088 19.904 13.429 1.00 81.31 1050 PRO A N 1
ATOM 8208 C CA . PRO A 1 1050 ? -23.479 20.596 12.292 1.00 81.31 1050 PRO A CA 1
ATOM 8209 C C . PRO A 1 1050 ? -23.259 19.6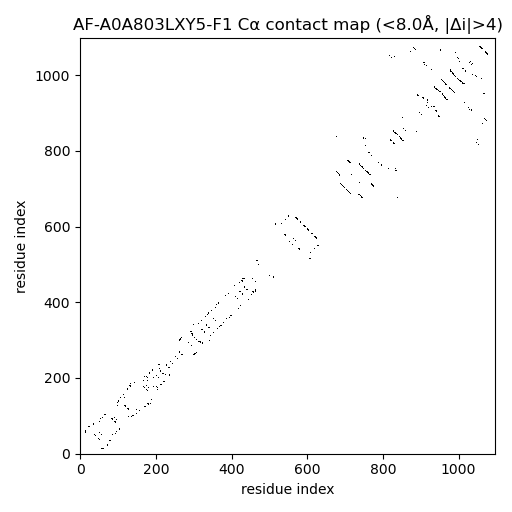64 11.089 1.00 81.31 1050 PRO A C 1
ATOM 8211 O O . PRO A 1 1050 ? -22.151 19.210 10.819 1.00 81.31 1050 PRO A O 1
ATOM 8214 N N . LEU A 1 1051 ? -24.335 19.384 10.354 1.00 74.31 1051 LEU A N 1
ATOM 8215 C CA . LEU A 1 1051 ? -24.336 18.559 9.147 1.00 74.31 1051 LEU A CA 1
ATOM 8216 C C . LEU A 1 1051 ? -24.526 19.409 7.891 1.00 74.31 1051 LEU A C 1
ATOM 8218 O O . LEU A 1 1051 ? -25.252 20.405 7.888 1.00 74.31 1051 LEU A O 1
ATOM 8222 N N . ILE A 1 1052 ? -23.907 18.977 6.793 1.00 70.62 1052 ILE A N 1
ATOM 8223 C CA . ILE A 1 1052 ? -24.109 19.588 5.477 1.00 70.62 1052 ILE A CA 1
ATOM 8224 C C . ILE A 1 1052 ? -25.555 19.328 5.029 1.00 70.62 1052 ILE A C 1
ATOM 8226 O O . ILE A 1 1052 ? -26.086 18.226 5.182 1.00 70.62 1052 ILE A O 1
ATOM 8230 N N . HIS A 1 1053 ? -26.204 20.344 4.459 1.00 69.06 1053 HIS A N 1
ATOM 8231 C CA . HIS A 1 1053 ? -27.557 20.211 3.921 1.00 69.06 1053 HIS A CA 1
ATOM 8232 C C . HIS A 1 1053 ? -27.660 19.065 2.898 1.00 69.06 1053 HIS A C 1
ATOM 8234 O O . HIS A 1 1053 ? -26.837 18.958 1.991 1.00 69.06 1053 HIS A O 1
ATOM 8240 N N . GLY A 1 1054 ? -28.707 18.241 3.024 1.00 68.38 1054 GLY A N 1
ATOM 8241 C CA . GLY A 1 1054 ? -28.952 17.072 2.166 1.00 68.38 1054 GLY A CA 1
ATOM 8242 C C . GLY A 1 1054 ? -28.532 15.732 2.777 1.00 68.38 1054 GLY A C 1
ATOM 8243 O O . GLY A 1 1054 ? -28.819 14.689 2.190 1.00 68.38 1054 GLY A O 1
ATOM 8244 N N . PHE A 1 1055 ? -27.920 15.742 3.963 1.00 79.75 1055 PHE A N 1
ATOM 8245 C CA . PHE A 1 1055 ? -27.501 14.539 4.677 1.00 79.75 1055 PHE A CA 1
ATOM 8246 C C . PHE A 1 1055 ? -28.285 14.318 5.974 1.00 79.75 1055 PHE A C 1
ATOM 8248 O O . PHE A 1 1055 ? -28.642 15.266 6.681 1.00 79.75 1055 PHE A O 1
ATOM 8255 N N . THR A 1 1056 ? -28.524 13.050 6.302 1.00 86.62 1056 THR A N 1
ATOM 8256 C CA . THR A 1 1056 ? -29.186 12.627 7.541 1.00 86.62 1056 THR A CA 1
ATOM 8257 C C . THR A 1 1056 ? -28.395 11.547 8.258 1.00 86.62 1056 THR A C 1
ATOM 8259 O O . THR A 1 1056 ? -27.785 10.695 7.614 1.00 86.62 1056 THR A O 1
ATOM 8262 N N . LEU A 1 1057 ? -28.433 11.564 9.588 1.00 89.06 1057 LEU A N 1
ATOM 8263 C CA . LEU A 1 1057 ? -27.808 10.534 10.417 1.00 89.06 1057 LEU A CA 1
ATOM 8264 C C . LEU A 1 1057 ? -28.593 9.216 10.348 1.00 89.06 1057 LEU A C 1
ATOM 8266 O O . LEU A 1 1057 ? -29.822 9.208 10.414 1.00 89.06 1057 LEU A O 1
ATOM 8270 N N . GLN A 1 1058 ? -27.873 8.101 10.237 1.00 88.25 1058 GLN A N 1
ATOM 8271 C CA . GLN A 1 1058 ? -28.401 6.739 10.217 1.00 88.25 1058 GLN A CA 1
ATOM 8272 C C . GLN A 1 1058 ? -27.629 5.868 11.216 1.00 88.25 1058 GLN A C 1
ATOM 8274 O O . GLN A 1 1058 ? -26.407 5.986 11.345 1.00 88.25 1058 GLN A O 1
ATOM 8279 N N . ASP A 1 1059 ? -28.340 5.002 11.942 1.00 87.94 1059 ASP A N 1
ATOM 8280 C CA . ASP A 1 1059 ? -27.776 4.094 12.954 1.00 87.94 1059 ASP A CA 1
ATOM 8281 C C . ASP A 1 1059 ? -26.825 4.805 13.933 1.00 87.94 1059 ASP A C 1
ATOM 8283 O O . ASP A 1 1059 ? -25.684 4.377 14.142 1.00 87.94 1059 ASP A O 1
ATOM 8287 N N . ALA A 1 1060 ? -27.278 5.950 14.453 1.00 88.88 1060 ALA A N 1
ATOM 8288 C CA . ALA A 1 1060 ? -26.499 6.792 15.346 1.00 88.88 1060 ALA A CA 1
ATOM 8289 C C . ALA A 1 1060 ? -26.407 6.190 16.753 1.00 88.88 1060 ALA A C 1
ATOM 8291 O O . ALA A 1 1060 ? -27.410 5.795 17.347 1.00 88.88 1060 ALA A O 1
ATOM 8292 N N . GLU A 1 1061 ? -25.196 6.176 17.291 1.00 89.31 1061 GLU A N 1
ATOM 8293 C CA . GLU A 1 1061 ? -24.848 5.685 18.617 1.00 89.31 1061 GLU A CA 1
ATOM 8294 C C . GLU A 1 1061 ? -24.192 6.815 19.413 1.00 89.31 1061 GLU A C 1
ATOM 8296 O O . GLU A 1 1061 ? -23.471 7.646 18.855 1.00 89.31 1061 GLU A O 1
ATOM 8301 N N . ILE A 1 1062 ? -24.457 6.853 20.719 1.00 89.56 1062 ILE A N 1
ATOM 8302 C CA . ILE A 1 1062 ? -23.890 7.844 21.634 1.00 89.56 1062 ILE A CA 1
ATOM 8303 C C . ILE A 1 1062 ? -22.930 7.127 22.576 1.00 89.56 1062 ILE A C 1
ATOM 8305 O O . ILE A 1 1062 ? -23.291 6.128 23.198 1.00 89.56 1062 ILE A O 1
ATOM 8309 N N . VAL A 1 1063 ? -21.717 7.656 22.680 1.00 88.88 1063 VAL A N 1
ATOM 8310 C CA . VAL A 1 1063 ? -20.660 7.175 23.567 1.00 88.88 1063 VAL A CA 1
ATOM 8311 C C . VAL A 1 1063 ? -20.307 8.289 24.542 1.00 88.88 1063 VAL A C 1
ATOM 8313 O O . VAL A 1 1063 ? -20.075 9.430 24.138 1.00 88.88 1063 VAL A O 1
ATOM 8316 N N . TYR A 1 1064 ? -20.268 7.945 25.822 1.00 88.19 1064 TYR A N 1
ATOM 8317 C CA . TYR A 1 1064 ? -19.856 8.840 26.893 1.00 88.19 1064 TYR A CA 1
ATOM 8318 C C . TYR A 1 1064 ? -18.377 8.614 27.219 1.00 88.19 1064 TYR A C 1
ATOM 8320 O O . TYR A 1 1064 ? -17.869 7.496 27.150 1.00 88.19 1064 TYR A O 1
ATOM 8328 N N . SER A 1 1065 ? -17.682 9.701 27.521 1.00 84.88 1065 SER A N 1
ATOM 8329 C CA . SER A 1 1065 ? -16.281 9.722 27.937 1.00 84.88 1065 SER A CA 1
ATOM 8330 C C . SER A 1 1065 ? -16.060 10.944 28.820 1.00 84.88 1065 SER A C 1
ATOM 8332 O O . SER A 1 1065 ? -16.797 11.920 28.684 1.00 84.88 1065 SER A O 1
ATOM 8334 N N . ASP A 1 1066 ? -15.064 10.909 29.701 1.00 85.69 1066 ASP A N 1
ATOM 8335 C CA . ASP A 1 1066 ? -14.723 12.037 30.577 1.00 85.69 1066 ASP A CA 1
ATOM 8336 C C . ASP A 1 1066 ? -14.725 13.388 29.824 1.00 85.69 1066 ASP A C 1
ATOM 8338 O O . ASP A 1 1066 ? -14.000 13.587 28.843 1.00 85.69 1066 ASP A O 1
ATOM 8342 N N . SER A 1 1067 ? -15.616 14.290 30.248 1.00 87.81 1067 SER A N 1
ATOM 8343 C CA . SER A 1 1067 ? -15.876 15.620 29.668 1.00 87.81 1067 SER A CA 1
ATOM 8344 C C . SER A 1 1067 ? -16.398 15.674 28.216 1.00 87.81 1067 SER A C 1
ATOM 8346 O O . SER A 1 1067 ? -16.549 16.773 27.673 1.00 87.81 1067 SER A O 1
ATOM 8348 N N . VAL A 1 1068 ? -16.703 14.548 27.554 1.00 88.56 1068 VAL A N 1
ATOM 8349 C CA . VAL A 1 1068 ? -17.090 14.510 26.127 1.00 88.56 1068 VAL A CA 1
ATOM 8350 C C . VAL A 1 1068 ? -18.213 13.510 25.833 1.00 88.56 1068 VAL A C 1
ATOM 8352 O O . VAL A 1 1068 ? -18.136 12.329 26.165 1.00 88.56 1068 VAL A O 1
ATOM 8355 N N . VAL A 1 1069 ? -19.222 13.962 25.084 1.00 90.00 1069 VAL A N 1
ATOM 8356 C CA . VAL A 1 1069 ? -20.258 13.117 24.472 1.00 90.00 1069 VAL A CA 1
ATOM 8357 C C . VAL A 1 1069 ? -19.949 12.946 22.987 1.00 90.00 1069 VAL A C 1
ATOM 8359 O O . VAL A 1 1069 ? -19.891 13.929 22.253 1.00 90.00 1069 VAL A O 1
ATOM 8362 N N . THR A 1 1070 ? -19.769 11.714 22.518 1.00 90.12 1070 THR A N 1
ATOM 8363 C CA . THR A 1 1070 ? -19.471 11.418 21.110 1.00 90.12 1070 THR A CA 1
ATOM 8364 C C . THR A 1 1070 ? -20.665 10.772 20.417 1.00 90.12 1070 THR A C 1
ATOM 8366 O O . THR A 1 1070 ? -21.223 9.796 20.904 1.00 90.12 1070 THR A O 1
ATOM 8369 N N . VAL A 1 1071 ? -21.043 11.302 19.255 1.00 90.31 1071 VAL A N 1
ATOM 8370 C CA . VAL A 1 1071 ? -22.087 10.769 18.373 1.00 90.31 1071 VAL A CA 1
ATOM 8371 C C . VAL A 1 1071 ? -21.413 10.084 17.186 1.00 90.31 1071 VAL A C 1
ATOM 8373 O O . VAL A 1 1071 ? -20.815 10.764 16.354 1.00 90.31 1071 VAL A O 1
ATOM 8376 N N . CYS A 1 1072 ? -21.516 8.759 17.088 1.00 90.19 1072 CYS A N 1
ATOM 8377 C CA . CYS A 1 1072 ? -20.991 7.960 15.976 1.00 90.19 1072 CYS A CA 1
ATOM 8378 C C . CYS A 1 1072 ? -22.160 7.519 15.083 1.00 90.19 1072 CYS A C 1
ATOM 8380 O O . CYS A 1 1072 ? -23.102 6.902 15.571 1.00 90.19 1072 CYS A O 1
ATOM 8382 N N . SER A 1 1073 ? -22.145 7.809 13.782 1.00 89.94 1073 SER A N 1
ATOM 8383 C CA . SER A 1 1073 ? -23.286 7.509 12.903 1.00 89.94 1073 SER A CA 1
ATOM 8384 C C . SER A 1 1073 ? -22.870 7.279 11.450 1.00 89.94 1073 SER A C 1
ATOM 8386 O O . SER A 1 1073 ? -21.842 7.773 10.989 1.00 89.94 1073 SER A O 1
ATOM 8388 N N . ASN A 1 1074 ? -23.664 6.505 10.712 1.00 89.31 1074 ASN A N 1
ATOM 8389 C CA . ASN A 1 1074 ? -23.596 6.484 9.256 1.00 89.31 1074 ASN A CA 1
ATOM 8390 C C . ASN A 1 1074 ? -24.351 7.686 8.688 1.00 89.31 1074 ASN A C 1
ATOM 8392 O O . ASN A 1 1074 ? -25.238 8.235 9.336 1.00 89.31 1074 ASN A O 1
ATOM 8396 N N . VAL A 1 1075 ? -24.011 8.101 7.474 1.00 86.06 1075 VAL A N 1
ATOM 8397 C CA . VAL A 1 1075 ? -24.679 9.232 6.832 1.00 86.06 1075 VAL A CA 1
ATOM 8398 C C . VAL A 1 1075 ? -25.424 8.734 5.603 1.00 86.06 1075 VAL A C 1
ATOM 8400 O O . VAL A 1 1075 ? -24.839 8.097 4.732 1.00 86.06 1075 VAL A O 1
ATOM 8403 N N . ALA A 1 1076 ? -26.713 9.045 5.527 1.00 83.12 1076 ALA A N 1
ATOM 8404 C CA . ALA A 1 1076 ? -27.540 8.798 4.357 1.00 83.12 1076 ALA A CA 1
ATOM 8405 C C . ALA A 1 1076 ? -27.766 10.101 3.586 1.00 83.12 1076 ALA A C 1
ATOM 8407 O O . ALA A 1 1076 ? -27.926 11.177 4.169 1.00 83.12 1076 ALA A O 1
ATOM 8408 N N . PHE A 1 1077 ? -27.785 9.997 2.261 1.00 77.50 1077 PHE A N 1
ATOM 8409 C CA . PHE A 1 1077 ? -28.124 11.106 1.385 1.00 77.50 1077 PHE A CA 1
ATOM 8410 C C . PHE A 1 1077 ? -29.638 11.151 1.172 1.00 77.50 1077 PHE A C 1
ATOM 8412 O O . PHE A 1 1077 ? -30.249 10.154 0.792 1.00 77.50 1077 PHE A O 1
ATOM 8419 N N . THR A 1 1078 ? -30.242 12.314 1.397 1.00 69.19 1078 THR A N 1
ATOM 8420 C CA . THR A 1 1078 ? -31.657 12.545 1.084 1.00 69.19 1078 THR A CA 1
ATOM 8421 C C . THR A 1 1078 ? -31.767 13.035 -0.358 1.00 69.19 1078 THR A C 1
ATOM 8423 O O . THR A 1 1078 ? -31.562 14.213 -0.660 1.00 69.19 1078 THR A O 1
ATOM 8426 N N . GLU A 1 1079 ? -32.015 12.095 -1.273 1.00 53.91 1079 GLU A N 1
ATOM 8427 C CA . GLU A 1 1079 ? -32.314 12.384 -2.676 1.00 53.91 1079 GLU A CA 1
ATOM 8428 C C . GLU A 1 1079 ? -33.574 13.247 -2.758 1.00 53.91 1079 GLU A C 1
ATOM 8430 O O . GLU A 1 1079 ? -34.660 12.743 -2.521 1.00 53.91 1079 GLU A O 1
ATOM 8435 N N . ASP A 1 1080 ? -33.419 14.544 -3.055 1.00 49.00 1080 ASP A N 1
ATOM 8436 C CA . ASP A 1 1080 ? -34.438 15.322 -3.785 1.00 49.00 1080 ASP A CA 1
ATOM 8437 C C . ASP A 1 1080 ? -33.978 16.735 -4.206 1.00 49.00 1080 ASP A C 1
ATOM 8439 O O . ASP A 1 1080 ? -34.539 17.302 -5.140 1.00 49.00 1080 ASP A O 1
ATOM 8443 N N . GLN A 1 1081 ? -32.934 17.336 -3.607 1.00 44.69 1081 GLN A N 1
ATOM 8444 C CA . GLN A 1 1081 ? -32.567 18.736 -3.937 1.00 44.69 1081 GLN A CA 1
ATOM 8445 C C . GLN A 1 1081 ? -31.214 18.955 -4.629 1.00 44.69 1081 GLN A C 1
ATOM 8447 O O . GLN A 1 1081 ? -31.083 19.903 -5.406 1.00 44.69 1081 GLN A O 1
ATOM 8452 N N . LEU A 1 1082 ? -30.207 18.107 -4.402 1.00 43.59 1082 LEU A N 1
ATOM 8453 C CA . LEU A 1 1082 ? -28.871 18.304 -4.990 1.00 43.59 1082 LEU A CA 1
ATOM 8454 C C . LEU A 1 1082 ? -28.720 17.628 -6.365 1.00 43.59 1082 LEU A C 1
ATOM 8456 O O . LEU A 1 1082 ? -28.219 18.264 -7.290 1.00 43.59 1082 LEU A O 1
ATOM 8460 N N . LEU A 1 1083 ? -29.244 16.410 -6.556 1.00 41.75 1083 LEU A N 1
ATOM 8461 C CA . LEU A 1 1083 ? -29.227 15.726 -7.863 1.00 41.75 1083 LEU A CA 1
ATOM 8462 C C . LEU A 1 1083 ? -30.135 16.399 -8.906 1.00 41.75 1083 LEU A C 1
ATOM 8464 O O . LEU A 1 1083 ? -29.789 16.437 -10.081 1.00 41.75 1083 LEU A O 1
ATOM 8468 N N . ALA A 1 1084 ? -31.244 17.024 -8.492 1.00 40.66 1084 ALA A N 1
ATOM 8469 C CA . ALA A 1 1084 ? -32.113 17.779 -9.403 1.00 40.66 1084 ALA A CA 1
ATOM 8470 C C . ALA A 1 1084 ? -31.454 19.069 -9.937 1.00 40.66 1084 ALA A C 1
ATOM 8472 O O . ALA A 1 1084 ? -31.793 19.535 -11.023 1.00 40.66 1084 ALA A O 1
ATOM 8473 N N . LYS A 1 1085 ? -30.483 19.637 -9.203 1.00 43.75 1085 LYS A N 1
ATOM 8474 C CA . LYS A 1 1085 ? -29.693 20.805 -9.638 1.00 43.75 1085 LYS A CA 1
ATOM 8475 C C . LYS A 1 1085 ? -28.467 20.423 -10.475 1.00 43.75 1085 LYS A C 1
ATOM 8477 O O . LYS A 1 1085 ? -27.940 21.263 -11.200 1.00 43.75 1085 LYS A O 1
ATOM 8482 N N . TYR A 1 1086 ? -28.044 19.165 -10.390 1.00 44.19 1086 TYR A N 1
ATOM 8483 C CA . TYR A 1 1086 ? -26.918 18.593 -11.123 1.00 44.19 1086 TYR A CA 1
ATOM 8484 C C . TYR A 1 1086 ? -27.366 17.321 -11.847 1.00 44.19 1086 TYR A C 1
ATOM 8486 O O . TYR A 1 1086 ? -26.801 16.244 -11.676 1.00 44.19 1086 TYR A O 1
ATOM 8494 N N . SER A 1 1087 ? -28.418 17.456 -12.655 1.00 29.00 1087 SER A N 1
ATOM 8495 C CA . SER A 1 1087 ? -28.827 16.415 -13.589 1.00 29.00 1087 SER A CA 1
ATOM 8496 C C . SER A 1 1087 ? -27.685 16.152 -14.572 1.00 29.00 1087 SER A C 1
ATOM 8498 O O . SER A 1 1087 ? -27.255 17.041 -15.308 1.00 29.00 1087 SER A O 1
ATOM 8500 N N . PHE A 1 1088 ? -27.229 14.902 -14.604 1.00 33.94 1088 PHE A N 1
ATOM 8501 C CA . PHE A 1 1088 ? -26.205 14.353 -15.501 1.00 33.94 1088 PHE A CA 1
ATOM 8502 C C . PHE A 1 1088 ? -26.532 14.516 -17.004 1.00 33.94 1088 PHE A C 1
ATOM 8504 O O . PHE A 1 1088 ? -25.706 14.200 -17.857 1.00 33.94 1088 PHE A O 1
ATOM 8511 N N . ARG A 1 1089 ? -27.737 14.998 -17.343 1.00 30.83 1089 ARG A N 1
ATOM 8512 C CA . ARG A 1 1089 ? -28.244 15.112 -18.718 1.00 30.83 1089 ARG A CA 1
ATOM 8513 C C . ARG A 1 1089 ? -27.714 16.309 -19.511 1.00 30.83 1089 ARG A C 1
ATOM 8515 O O . ARG A 1 1089 ? -27.715 16.226 -20.732 1.00 30.83 1089 ARG A O 1
ATOM 8522 N N . ASP A 1 1090 ? -27.212 17.361 -18.864 1.00 30.64 1090 ASP A N 1
ATOM 8523 C CA . ASP A 1 1090 ? -26.759 18.579 -19.567 1.00 30.64 1090 ASP A CA 1
ATOM 8524 C C . ASP A 1 1090 ? -25.232 18.625 -19.810 1.00 30.64 1090 ASP A C 1
ATOM 8526 O O . ASP A 1 1090 ? -24.691 19.647 -20.229 1.00 30.64 1090 ASP A O 1
ATOM 8530 N N . ILE A 1 1091 ? -24.506 17.531 -19.533 1.00 33.28 1091 ILE A N 1
ATOM 8531 C CA . ILE A 1 1091 ? -23.029 17.512 -19.508 1.00 33.28 1091 ILE A CA 1
ATOM 8532 C C . ILE A 1 1091 ? -22.403 17.050 -20.839 1.00 33.28 1091 ILE A C 1
ATOM 8534 O O . ILE A 1 1091 ? -21.267 17.424 -21.131 1.00 33.28 1091 ILE A O 1
ATOM 8538 N N . PHE A 1 1092 ? -23.137 16.334 -21.696 1.00 30.66 1092 PHE A N 1
ATOM 8539 C CA . PHE A 1 1092 ? -22.607 15.776 -22.948 1.00 30.66 1092 PHE A CA 1
ATOM 8540 C C . PHE A 1 1092 ? -23.247 16.410 -24.189 1.00 30.66 1092 PHE A C 1
ATOM 8542 O O . PHE A 1 1092 ? -24.048 15.796 -24.884 1.00 30.66 1092 PHE A O 1
ATOM 8549 N N . SER A 1 1093 ? -22.865 17.651 -24.488 1.00 23.88 1093 SER A N 1
ATOM 8550 C CA . SER A 1 1093 ? -22.986 18.209 -25.839 1.00 23.88 1093 SER A CA 1
ATOM 8551 C C . SER A 1 1093 ? -21.583 18.519 -26.343 1.00 23.88 1093 SER A C 1
ATOM 8553 O O . SER A 1 1093 ? -21.067 19.619 -26.140 1.00 23.88 1093 SER A O 1
ATOM 8555 N N . PHE A 1 1094 ? -20.946 17.534 -26.976 1.00 30.17 1094 PHE A N 1
ATOM 8556 C CA . PHE A 1 1094 ? -19.723 17.761 -27.736 1.00 30.17 1094 PHE A CA 1
ATOM 8557 C C . PHE A 1 1094 ? -20.064 18.589 -28.983 1.00 30.17 1094 PHE A C 1
ATOM 8559 O O . PHE A 1 1094 ? -20.860 18.186 -29.829 1.00 30.17 1094 PHE A O 1
ATOM 8566 N N . HIS A 1 1095 ? -19.460 19.767 -29.106 1.00 24.11 1095 HIS A N 1
ATOM 8567 C CA . HIS A 1 1095 ? -19.271 20.426 -30.394 1.00 24.11 1095 HIS A CA 1
ATOM 8568 C C . HIS A 1 1095 ? -17.769 20.497 -30.633 1.00 24.11 1095 HIS A C 1
ATOM 8570 O O . HIS A 1 1095 ? -17.098 21.422 -30.177 1.00 24.11 1095 HIS A O 1
ATOM 8576 N N . LEU A 1 1096 ? -17.246 19.474 -31.311 1.00 24.55 1096 LEU A N 1
ATOM 8577 C CA . LEU A 1 1096 ? -15.963 19.574 -31.990 1.00 24.55 1096 LEU A CA 1
ATOM 8578 C C . LEU A 1 1096 ? -16.185 20.503 -33.191 1.00 24.55 1096 LEU A C 1
ATOM 8580 O O . LEU A 1 1096 ? -16.855 20.132 -34.150 1.00 24.55 1096 LEU A O 1
ATOM 8584 N N . PHE A 1 1097 ? -15.663 21.724 -33.124 1.00 23.64 1097 PHE A N 1
ATOM 8585 C CA . PHE A 1 1097 ? -15.363 22.470 -34.341 1.00 23.64 1097 PHE A CA 1
ATOM 8586 C C . PHE A 1 1097 ? -13.971 22.021 -34.789 1.00 23.64 1097 PHE A C 1
ATOM 8588 O O . PHE A 1 1097 ? -12.986 22.368 -34.136 1.00 23.64 1097 PHE A O 1
ATOM 8595 N N . MET A 1 1098 ? -13.917 21.218 -35.855 1.00 27.39 1098 MET A N 1
ATOM 8596 C CA . MET A 1 1098 ? -12.754 21.171 -36.745 1.00 27.39 1098 MET A CA 1
ATOM 8597 C C . MET A 1 1098 ? -12.887 22.256 -37.807 1.00 27.39 1098 MET A C 1
ATOM 8599 O O . MET A 1 1098 ? -14.023 22.451 -38.301 1.00 27.39 1098 MET A O 1
#

InterPro domains:
  IPR001124 Lipid-binding serum glycoprotein, C-terminal [PF02886] (878-1075)
  IPR001124 Lipid-binding serum glycoprotein, C-terminal [SM00329] (875-1072)
  IPR002110 Ankyrin repeat [SM00248] (125-161)
  IPR002110 Ankyrin repeat [SM00248] (174-203)
  IPR002110 Ankyrin repeat [SM00248] (205-234)
  IPR002110 Ankyrin repeat [SM00248] (254-283)
  IPR002110 Ankyrin repeat [SM00248] (326-355)
  IPR002110 Ankyrin repeat [SM00248] (426-454)
  IPR017942 Lipid-binding serum glycoprotein, N-terminal [PF01273] (682-809)
  IPR017943 Bactericidal permeability-increasing protein, alpha/beta domain superfamily [SSF55394] (675-840)
  IPR017943 Bactericidal permeability-increasing protein, alpha/beta domain superfamily [SSF55394] (843-1077)
  IPR026961 PGG domain [PF13962] (525-630)
  IPR036770 Ankyrin repeat-containing domain superfamily [G3DSA:1.25.40.20] (2-254)
  IPR036770 Ankyrin repeat-containing domain superfamily [G3DSA:1.25.40.20] (255-480)
  IPR036770 Ankyrin repeat-containing domain superfamily [SSF48403] (10-274)
  IPR036770 Ankyrin repeat-containing domain superfamily [SSF48403] (258-470)
  IPR045897 Lipid binding protein BPI/LBP, plants [PTHR46801] (673-1084)

Organism: Chenopodium quinoa (NCBI:txid63459)

Solvent-accessible surface area (backbone atoms only — not comparable to full-atom values): 62051 Å² total; per-residue (Å²): 137,82,91,69,65,71,61,55,50,55,50,49,26,26,51,73,32,45,47,66,62,52,52,51,44,56,77,65,65,61,59,68,66,70,69,64,49,71,43,75,89,75,97,65,97,80,84,72,87,84,51,28,37,46,59,32,28,12,24,69,60,55,24,48,67,29,46,42,48,49,70,67,72,52,57,71,71,50,54,52,50,56,56,66,45,52,35,74,94,52,45,44,29,30,59,47,37,15,29,41,59,58,49,62,49,81,66,78,85,51,88,81,65,44,61,64,51,51,59,41,57,27,82,77,50,34,40,28,38,60,34,39,26,30,65,44,43,86,49,56,68,55,40,33,55,49,50,50,54,56,52,52,56,40,59,74,77,55,91,83,71,72,96,84,71,49,61,67,62,44,54,20,74,86,35,45,20,26,51,52,34,8,45,76,63,68,33,59,64,38,31,53,49,51,46,73,75,40,69,66,47,61,74,62,30,73,57,58,47,58,59,48,23,56,74,67,68,39,63,73,60,33,53,53,51,49,52,52,33,62,77,69,64,48,63,72,70,54,30,48,102,85,70,41,36,71,78,57,57,46,70,83,43,51,83,78,39,55,55,54,48,25,49,63,68,64,38,57,70,62,36,50,56,55,57,70,73,50,52,82,86,54,42,72,66,73,45,41,43,87,86,61,43,43,40,61,57,58,45,40,71,71,45,86,53,63,70,58,35,44,52,50,48,72,74,47,60,89,49,42,78,48,54,22,77,87,68,52,20,34,54,48,49,27,24,60,74,33,42,25,69,60,49,38,49,45,46,78,72,46,62,66,51,63,76,74,54,74,65,46,59,50,48,9,23,56,68,43,28,57,64,27,47,46,35,60,34,74,76,41,55,64,64,48,53,53,48,28,63,74,68,27,50,52,66,68,58,46,52,46,74,95,47,56,68,58,53,56,57,55,53,66,41,83,72,43,71,77,48,58,65,47,45,32,92,60,36,43,27,26,57,37,43,25,59,73,71,67,35,62,52,60,37,52,54,49,71,67,41,88,87,56,65,51,77,54,47,26,79,83,72,46,22,35,36,54,54,50,24,49,60,56,49,54,45,55,56,53,68,69,52,73,86,70,83,94,73,97,75,57,68,68,56,50,56,51,51,55,44,50,56,52,47,30,58,74,74,70,50,65,60,80,66,86,67,90,79,60,58,97,86,83,59,66,62,64,62,53,49,54,52,51,46,51,54,27,52,50,49,27,49,53,28,52,50,49,67,74,60,47,73,75,43,61,36,93,90,75,69,46,54,69,42,70,88,39,70,50,47,50,50,16,54,53,26,27,51,49,13,27,52,31,14,50,50,28,48,51,37,54,56,52,32,74,78,43,58,73,72,59,16,51,54,35,52,41,53,29,52,58,37,42,52,50,15,50,50,24,42,53,51,13,51,46,28,40,49,35,67,64,34,42,87,80,39,52,70,62,32,51,52,52,42,53,55,54,51,49,53,49,57,36,71,75,33,67,69,52,38,51,52,50,51,52,51,52,42,69,74,55,70,75,83,87,64,79,63,66,51,75,49,76,46,72,66,47,82,74,81,48,75,46,81,46,74,49,75,51,78,54,103,85,54,76,52,73,50,58,36,44,32,41,40,45,67,63,79,82,88,78,85,79,94,79,92,86,87,87,86,75,86,75,83,74,95,70,80,51,27,35,38,39,38,34,32,35,64,41,54,58,93,40,32,43,42,58,42,83,74,46,73,48,47,52,73,83,57,75,42,72,47,62,46,50,84,69,29,86,76,47,44,77,63,53,61,71,44,36,72,58,52,50,54,51,51,32,54,51,48,42,52,49,50,52,56,49,50,52,52,51,26,51,52,44,50,63,55,67,48,58,46,80,62,60,93,61,36,27,36,33,48,28,42,56,66,60,54,48,61,56,102,86,49,80,43,78,49,54,66,53,36,42,41,51,66,83,73,62,82,77,75,85,72,80,83,75,87,70,91,72,83,81,82,73,64,88,74,85,53,78,42,75,48,77,44,48,33,60,35,58,29,31,40,34,40,46,44,44,77,68,66,70,53,64,45,78,44,80,73,60,96,63,61,59,79,40,26,29,58,71,35,38,91,77,44,47,60,52,21,75,77,39,67,74,28,44,38,36,39,40,38,35,57,76,51,61,43,46,51,48,34,37,58,85,48,32,40,36,43,38,42,30,34,41,32,40,24,39,46,53,100,87,42,77,44,79,45,34,34,30,42,33,42,36,38,28,41,40,51,76,47,80,55,72,60,20,50,19,34,42,63,45,84,73,50,72,49,78,43,81,74,51,53,79,65,53,91,75,66,57,87,71,51,47,61,59,51,49,48,45,45,62,74,46,47,39,56,56,50,30,65,55,33,56,69,40,40,74,56,101,65,64,89,58,57,40,62,36,84,68,44,80,44,52,31,77,42,29,46,31,43,34,17,33,74,42,76,58,90,72,66,65,58,75,75,58,54,80,82,80,75,81,75,86,77,84,84,127

Sequence (1098 aa):
MTSSKMDEELRNAAVRGDVDFLKHCVESNKPIEYYLTFYPEEDDQSGRRHHGNIFHMAATENQEEFIREAMGILPQEAKHQLLVQTRGISKWNPLHVAAKVDCKDIIQDVNKIFTYLVSSTNNNNGGNPLHYLARYARCTEDATKIAEMLIDIYKKESPSLSNNQHPWLVKNIDGDTPLSLAIAQKNVNLAIYLLSVDENVVIESKKNVLFLAVEVQCHTLAEEILKIIDNKGWTQLLTNHQKLNILHLAPLCTEHSTLFLAIQNNCSEVAKAILGKLDKRSRTKYLKDSSTGRNILHLATSLTDVSFGTWLVDIAPEFITQKHKNGQSPWDKAFEFGHAWFIKAVLEKDSSVFSREPLAWTKACEKGHVPALCAFIDHNPGAFRDLCIEKKDSPLHHIKLSSLTNYEEFLKIPRMKDLINLQDSQGVTPLHKAIQDDNLFLTETLLSIDKINYDIKDDGDNSAIDLLAQKCADNQAWICGLAGVDEFGGFGGFLRLVGLDRMCKRIGLDPRIKTTYFRTKTTNLLDVRNSLFVVAALLATITFTAGFTLPGGFTQDSGEAILAKKAAFLVFLVSNTLALFFSMLVLICLIWSMVLDPIKSLILIDRSMVLLLLALNCTLLAFMTGVYTVIAPKSLWAAILIIVIMSSLIGISINKTLLYRALEYIYKLFPSQMGDDEIRIKASKATANLSMDWKYTYQNWFVEVSDQGIASVEWTVDSGHGFFYKLQEEAFGEYVQDMEAGLKLSLENHGGGLKLSLLDSRCEVDDVDIKLDGGASWLYQGVVDAFSDHIESAVENAIVKKLNEGISKIGSLLQSL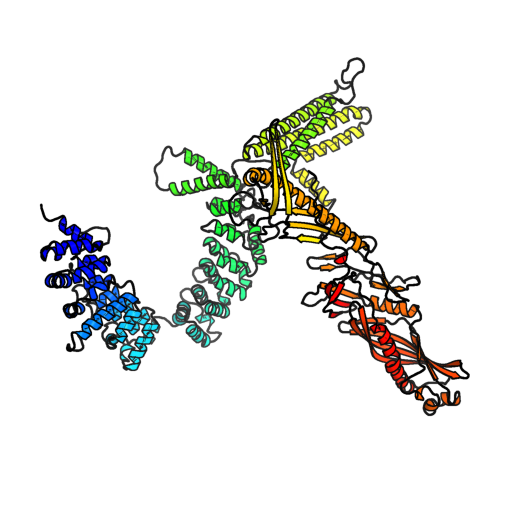PTEIKVDESSALNVTFVGDPTLSDSSIGFVVNGLFIPRNGALATPHQHRILQISVPCYTPAKMIAMSLHEDVFNSAALVYFNAGLMEWRVDKIPDQSLLNTSEWKEVVPQLYEQYPNAKMALDLSVASPPYVHVFDDKMEATINAEVTINVVSDGEAVPIACGSVVISASGSVVISGNNLTGSIELDKFNLSAKWSKIGDLQIDVIEPVIAEVLKDVLLPQLNTRLIKGFPLPLIHGFTLQDAEIVYSDSVVTVCSNVAFTEDQLLAKYSFRDIFSFHLFM

Radius of gyration: 51.67 Å; Cα contacts (8 Å, |Δi|>4): 1557; chains: 1; bounding box: 101×145×126 Å

=== Feature glossary ===
Legend for the data blocks above and below:

— What the protein is —

Sequence gives the chain of amino acids in standard one-letter code (A=alanine, C=cysteine, …, Y=tyrosine), read N→C. It is the only feature that is directly encoded by the gene; all structural features are derived from the folded form of this sequence.

The annotation block draws on four external resources. InterPro: which protein families and domains the sequence belongs to. GO: standardized terms for what the protein does, what process it participates in, and where in the cell it acts. CATH: which structural fold it has in the CATH hierarchy. Organism: the species of origin.

— Where its atoms are —

Atomic coordinates in PDBx/mmCIF format — the same representation the Protein Data Bank distributes. Each line of the _atom_site loop places one backbone atom in Cartesian space (units: ångströms, origin: arbitrary).

Six rendered views show the 3D structure from the faces of a cube — i.e. along ±x, ±y, ±z. Rendering representation is drawn randomly per protein from cartoon (secondary-structure ribbons), sticks (backbone bonds), or molecular surface; coloring is either N→C rainbow (blue at the N-terminus through red at the C-terminus) or one color per chain.

— Local backbone conformation —

DSSP 8-state secondary structure assigns each residue one of H (α-helix), G (3₁₀-helix), I (π-helix), E (extended β-strand), B (isolated β-bridge), T (hydrogen-bonded turn), S (bend), or '-' (coil). The assignment is computed from backbone hydrogen-bond geometry via the Kabsch–Sander algorithm.

P-SEA three-state annotation labels each residue as helix, strand, or coil based purely on the geometry of the Cα trace. It serves as a fallback when the full backbone (and thus DSSP) is unavailable.

φ (phi) and ψ (psi) are the two rotatable backbone dihedrals per residue: φ is the C(i-1)–N–Cα–C torsion, ψ is the N–Cα–C–N(i+1) torsion, both in degrees on (−180°, 180°]. α-helical residues cluster near (−60°, −45°); β-strand residues near (−120°, +130°). A Ramachandran plot is simply a scatter of (φ, ψ) for every residue.

— Global shape and packing —

Radius of gyration (Rg) is the root-mean-square distance of Cα atoms from their centroid — a single number for overall size and compactness. A globular domain of N residues has Rg ≈ 2.2·N^0.38 Å; an extended or disordered chain has a much larger Rg. The Cα contact count is the number of residue pairs whose Cα atoms are within 8 Å and are more than four positions apart in sequence — a standard proxy for tertiary packing density. The bounding box is the smallest axis-aligned box enclosing all Cα atoms.

Accessible surface area quantifies burial. A residue with SASA near zero is packed into the hydrophobic core; one with SASA >100 Å² sits on the surface. Computed here via the Shrake–Rupley numerical algorithm with a 1.4 Å probe.

The contact map is a binary N×N matrix image: pixel (i, j) is dark where Cα_i and Cα_j are within 8 Å and |i−j|>4. Because the |i−j|>4 filter removes local helical contacts, off-diagonal stripes parallel to the main diagonal indicate parallel β-sheets; stripes perpendicular to it indicate antiparallel β-sheets. The Ramachandran plot scatters every residue's (φ, ψ) pair against the sterically allowed regions. The PAE heatmap renders the predicted-aligned-error matrix.

— Structural neighborhood —

A 3Di character summarizes, for each residue, the relative orientation of the Cα frame of its nearest spatial neighbor. Because it encodes fold topology rather than chemistry, 3Di alignments detect remote structural similarity that sequence alignment misses.

Structural nearest neighbors (via Foldseek easy-search vs the PDB). Reported per hit: target PDB id, E-value, and alignment TM-score. A TM-score above ~0.5 is the conventional threshold for 'same fold'.

— Confidence and disorder —

For AlphaFold models, the B-factor field carries pLDDT — the model's own estimate of local accuracy on a 0–100 scale. Regions with pLDDT<50 should be treated as essentially unmodeled; they often correspond to intrinsically disordered segments.

B-factor (Debye–Waller factor) reflects atomic displacement in the crystal lattice. It is an experimental observable (units Å²), not a prediction; low values mean the atom is pinned down, high values mean it moves or is heterogeneous across the crystal.

Predicted Aligned Error (PAE) is an AlphaFold confidence matrix: entry (i, j) is the expected error in the position of residue j, in ångströms, when the prediction is superimposed on the true structure at residue i. Low PAE within a block of residues means that block is internally rigid and well-predicted; high PAE between two blocks means their relative placement is uncertain even if each block individually is confident.